Protein 7L01 (pdb70)

Nearest PDB structures (foldseek):
  6i55-assembly1_A  TM=1.000E+00  e=7.322E-77  Plasmodium falciparum
  6e0b-assembly1_A  TM=9.892E-01  e=3.303E-73  Plasmodium falciparum 3D7
  3i65-assembly1_A  TM=9.826E-01  e=7.062E-69  Plasmodium falciparum 3D7
  5tbo-assembly1_A  TM=9.867E-01  e=5.957E-68  Plasmodium falciparum 3D7
  6aj5-assembly1_A  TM=9.515E-01  e=3.854E-37  Eimeria tenella

Sequence (757 aa):
ESYNPEFFLYDIFLKFCLKYIDGEICHDLFLLLGKYNILPYDTSNDSIYACCTNIKHLDFINPFGVAAGFDKNGVCIDSILKLGFSFIEIGTITPRGQTGNAKPRIFRDVESRSIINSCGFNNMGCDKVTENLILFRKRQEEDKLLSKHIVGVSIGKNKDTVNNIVDDLKYCINKKIGRYADYIAINVSSPNTPGLRDNQEAGKLKNIILSVKEEIDNLEKNFLWFNTTKKKPLVFVKLAPDLNQEQKKEIADVLLETNIDGMIISNTTTQINDIKSFENKKGGVSGAKLKDISTKFICEMYNYTNKQIPIIASGGIFSGLDALEKIEAGASVCQLYSCLVFNGMKSAVQIKRELNHLLYQRGYYNLKEAIGRKHHHHAENESYNPEFFLYDIFLKFCLKYIDGEICHDLFLLLGKYNILPYDTSNDSIYACCTNIKHLDFINPFGVAAGFDKNGVCIDSILKLGFSFIEIGTITPRGQTGNAKPRIFRDVESRSIINSCGFNNMGCDKVTENLILFRKRQEEDKLLSKHIVGVSIGKNKDTVNIVDDLKYCINKIGRYADYIAINVSSPNTPGLRDNQEAGKLKNIILSVKEEIDNLEKNNIMNDEFLWFNTTKKKPLVFVKLAPDLNQEQKKEIADVLLETNIDGMIISNTTTQINDIKSFENKKGGVSGAKLKDISTKFICEMYNNYTNKQIPIIASGGIFSGLDALEKIEAGASVCQLYSCLVFNGMKSAVQIKRELNHLLYQRGYYNLKEAIGRKHS

GO terms:
  GO:0005743 mitochondrial inner membrane (C, IDA)
  GO:0004152 dihydroorotate dehydrogenase activity (F, IDA)
  GO:0006207 'de novo' pyrimidine nucleobase biosynthetic process (P, IDA)

Secondary structure (DSSP, 8-state):
-TTSTT-HHHHHHHHHHHHHS-HHHHHHHHHHHHHTT-S----PPPPGGG-EEETTEEESSSEEEPTTSSTTSSSHHHHHTTT-SEEEEEEE-SS-B--SPSS-EEEETTTTEEEE-----BS-HHHHHHHHHHHHHHHHT-GGGTT-EEEEEE---TT-S-HHHHHHHHHHHHGGG-SEEEEE---TTSTTGGGGGSHHHHHHHHHHHHHHHHHHHH-----SSSSSPPEEEEEE-S---HHHHHHHHHHHHHHT-SEEEE---BS-----GGGTT--SEEEEGGGHHHHHHHHHHHHHHTTT-S-EEEESS--SHHHHHHHHHHTEEEEEESHHHHHHGGGHHHHHHHHHHHHHHHHT-SSSGGGTTTT-/--GGG--TTSTT-HHHHHHHHHHHHHS-HHHHHHHHHHHHHTT-S----SPPPGGG-EEETTEEESSSEEEPTTSSTTSSSHHHHHHTT-SEEEEEEE-SS-B--SPSP-EEEETTTTEEEE-----BS-HHHHHHHHHHHHHHHHT-GGGTT-EEEEEE---TT-S-HHHHHHHHHHHHGGG-SEEEEE---TTSTTGGGGGSHHHHHHHHHHHHHHHHHHHHHHTTSSS-S--SSSSSPPEEEEEE-S---HHHHHHHHHHHHHHT-SEEEE---BS-----GGGTT--SEEEEGGGHHHHHHHHHHHHHHTTT-S-EEEESS--SHHHHHHHHHHTEEEEEESHHHHHHGGGHHHHHHHHHHHHHHHHT-SSSGGGTTTT--

Solvent-accessible surface area: 31792 Å² total; per-residue (Å²): 138,73,118,46,4,72,37,126,62,46,57,91,117,36,141,104,25,27,148,142,53,80,15,34,92,22,44,90,86,23,39,92,64,4,120,133,112,107,12,3,104,31,61,71,154,34,41,130,106,6,45,1,50,1,97,62,0,99,2,47,2,2,0,0,0,3,13,11,7,1,38,27,4,63,3,2,18,9,0,0,54,0,6,1,0,1,0,0,0,0,4,0,0,1,16,0,22,81,29,43,71,114,99,14,46,57,54,24,76,171,18,105,0,12,8,31,19,12,8,10,34,10,55,2,0,22,63,0,4,85,23,0,42,99,0,2,113,112,14,111,151,40,184,100,2,53,134,19,2,0,0,0,0,0,0,14,0,125,64,22,137,92,13,22,77,7,0,69,30,0,0,83,89,0,0,87,24,0,0,0,0,0,0,7,0,0,10,37,20,6,97,46,0,49,93,14,6,94,19,44,111,0,71,83,3,0,83,23,0,39,108,29,1,40,50,25,82,142,149,190,58,20,37,1,29,23,80,104,75,2,15,3,0,0,14,0,0,6,40,27,87,90,119,73,19,96,66,1,0,57,11,0,62,119,4,94,1,13,0,0,0,0,1,18,14,0,80,101,30,133,95,9,183,60,13,109,147,74,164,19,0,4,19,2,25,76,5,40,109,50,0,14,136,2,0,22,28,0,24,75,68,0,92,103,120,8,34,0,1,0,14,8,7,6,10,36,0,85,13,0,2,55,0,0,32,0,2,0,9,0,0,3,2,66,6,1,6,27,19,30,8,26,45,2,0,22,42,1,21,122,64,1,54,100,20,10,174,107,123,64,33,158,41,0,85,70,0,46,6,133,121,78,161,114,28,80,154,118,111,68,116,37,6,21,24,60,61,45,29,85,108,36,91,98,25,24,132,145,52,84,13,40,86,23,44,82,85,22,36,86,62,2,111,134,104,109,13,2,91,28,78,72,159,37,39,129,102,5,41,1,54,1,46,61,0,99,2,48,2,1,0,0,0,3,14,12,6,1,38,27,5,52,3,2,14,8,0,1,70,0,8,1,0,0,0,0,0,0,5,0,0,11,140,38,42,122,30,48,90,141,105,11,43,54,56,11,62,151,30,104,0,12,8,31,15,13,8,11,34,9,95,2,0,50,92,0,0,97,18,0,42,100,0,1,118,114,13,99,145,40,165,118,3,49,139,20,2,0,0,0,1,0,0,19,3,132,121,23,150,74,10,9,86,13,0,74,98,0,0,79,79,0,0,36,20,0,0,0,0,0,0,8,0,0,9,36,20,10,110,46,1,46,73,22,2,79,20,58,102,0,60,86,3,0,44,12,0,35,95,30,2,45,69,14,54,104,94,45,84,133,70,154,102,119,9,8,32,0,28,21,94,104,71,3,16,2,0,0,14,0,0,5,36,29,86,82,122,35,18,91,95,0,0,46,15,0,4,31,5,23,0,13,0,0,0,0,1,18,15,0,80,104,29,131,96,10,181,61,14,116,144,73,172,22,0,4,18,2,25,70,5,40,107,51,0,24,137,2,0,16,30,0,24,93,49,0,58,92,41,2,31,0,0,0,13,7,6,6,8,36,0,79,14,0,1,62,0,0,34,0,2,0,10,0,0,3,2,65,7,2,5,25,19,31,9,27,36,1,0,25,38,1,19,91,64,1,55,99,20,10,170,110,123,63,31,158,34,0,84,72,0,44,5,136,145,40,150

InterPro domains:
  IPR001295 Dihydroorotate dehydrogenase, conserved site [PS00911] (243-262)
  IPR001295 Dihydroorotate dehydrogenase, conserved site [PS00912] (502-522)
  IPR005719 Dihydroorotate dehydrogenase, class 2 [cd04738] (173-546)
  IPR005720 Dihydroorotate dehydrogenase, catalytic [PF01180] (208-550)
  IPR013785 Aldolase-type TIM barrel [G3DSA:3.20.20.70] (158-569)
  IPR050074 Dihydroorotate dehydrogenase [PTHR48109] (162-566)

CATH classification: 3.20.20.70

Radius of gyration: 29.72 Å; Cα contacts (8 Å, |Δi|>4): 1639; chains: 2; bounding box: 60×86×81 Å

Organism: Plasmodium falciparum (isolate 3D7) (NCBI:txid36329)

B-factor: mean 22.11, std 12.17, range [4.4, 86.27]

Structure (mmCIF, N/CA/C/O backbone):
data_7L01
#
_entry.id   7L01
#
_cell.length_a   50.059
_cell.length_b   158.027
_cell.length_c   61.050
_cell.angle_alpha   90.000
_cell.angle_beta   104.600
_cell.angle_gamma   90.000
#
_symmetry.space_group_name_H-M   'P 1 21 1'
#
loop_
_entity.id
_entity.type
_entity.pdbx_description
1 polymer 'Dihydroorotate dehydrogenase (quinone), mitochondrial'
2 non-polymer N-[(1R)-1-(5-cyano-1H-pyrazol-3-yl)ethyl]-3-methyl-4-{1-[6-(trifluoromethyl)pyridin-3-yl]cyclopropyl}-1H-pyrrole-2-carboxamide
3 non-polymer 'FLAVIN MONONUCLEOTIDE'
4 non-polymer 'OROTIC ACID'
5 water water
#
loop_
_atom_site.group_PDB
_atom_site.id
_atom_site.type_symbol
_atom_site.label_atom_id
_atom_site.label_alt_id
_atom_site.label_comp_id
_atom_site.label_asym_id
_atom_site.label_entity_id
_atom_site.label_seq_id
_atom_site.pdbx_PDB_ins_code
_atom_site.Cartn_x
_atom_site.Cartn_y
_atom_site.Cartn_z
_atom_site.occupancy
_atom_site.B_iso_or_equiv
_atom_site.auth_seq_id
_atom_site.auth_comp_id
_atom_site.auth_asym_id
_atom_site.auth_atom_id
_atom_site.pdbx_PDB_model_num
ATOM 1 N N . GLU A 1 21 ? -9.38600 66.00764 5.95276 1.000 63.67962 159 GLU A N 1
ATOM 2 C CA . GLU A 1 21 ? -9.39253 65.20767 4.72811 1.000 54.48004 159 GLU A CA 1
ATOM 3 C C . GLU A 1 21 ? -8.32120 64.11370 4.76718 1.000 42.60655 159 GLU A C 1
ATOM 4 O O . GLU A 1 21 ? -7.79384 63.71565 3.72520 1.000 43.61572 159 GLU A O 1
ATOM 15 N N . SER A 1 22 ? -7.99577 63.62698 5.96592 1.000 38.75909 160 SER A N 1
ATOM 16 C CA . SER A 1 22 ? -7.03900 62.53278 6.07824 1.000 38.86728 160 SER A CA 1
ATOM 17 C C . SER A 1 22 ? -7.59963 61.23627 5.50260 1.000 37.93548 160 SER A C 1
ATOM 18 O O . SER A 1 22 ? -6.82248 60.34273 5.14057 1.000 39.58001 160 SER A O 1
ATOM 26 N N . TYR A 1 23 ? -8.93295 61.13737 5.41166 1.000 34.74157 161 TYR A N 1
ATOM 27 C CA . TYR A 1 23 ? -9.63695 60.03117 4.77162 1.000 35.89018 161 TYR A CA 1
ATOM 28 C C . TYR A 1 23 ? -9.22044 59.81838 3.32458 1.000 34.95193 161 TYR A C 1
ATOM 29 O O . TYR A 1 23 ? -9.45275 58.72747 2.77413 1.000 28.65652 161 TYR A O 1
ATOM 47 N N . ASN A 1 24 ? -8.65955 60.84961 2.67644 1.000 30.45260 162 ASN A N 1
ATOM 48 C CA . ASN A 1 24 ? -8.52113 60.81986 1.22354 1.000 31.38912 162 ASN A CA 1
ATOM 49 C C . ASN A 1 24 ? -7.20077 60.17735 0.82458 1.000 29.08231 162 ASN A C 1
ATOM 50 O O . ASN A 1 24 ? -6.14783 60.61346 1.29828 1.000 28.11337 162 ASN A O 1
ATOM 61 N N . PRO A 1 25 ? -7.21120 59.16714 -0.05624 1.000 26.29777 163 PRO A N 1
ATOM 62 C CA . PRO A 1 25 ? -5.95019 58.49504 -0.41621 1.000 24.86672 163 PRO A CA 1
ATOM 63 C C . PRO A 1 25 ? -4.90613 59.40948 -1.02158 1.000 23.63543 163 PRO A C 1
ATOM 64 O O . PRO A 1 25 ? -3.71388 59.08111 -0.95127 1.000 24.94972 163 PRO A O 1
ATOM 75 N N . GLU A 1 26 ? -5.29900 60.54775 -1.60142 1.000 24.96764 164 GLU A N 1
ATOM 76 C CA . GLU A 1 26 ? -4.35705 61.44581 -2.25735 1.000 25.01818 164 GLU A CA 1
ATOM 77 C C . GLU A 1 26 ? -3.92149 62.59812 -1.36235 1.000 28.64760 164 GLU A C 1
ATOM 78 O O . GLU A 1 26 ? -3.16016 63.46626 -1.81589 1.000 26.72200 164 GLU A O 1
ATOM 90 N N . PHE A 1 27 ? -4.38387 62.60675 -0.10871 1.000 26.93493 165 PHE A N 1
ATOM 91 C CA . PHE A 1 27 ? -3.95412 63.57154 0.90820 1.000 30.87273 165 PHE A CA 1
ATOM 92 C C . PHE A 1 27 ? -2.44092 63.70364 0.89372 1.000 29.89222 165 PHE A C 1
ATOM 93 O O . PHE A 1 27 ? -1.72178 62.70171 0.91145 1.000 28.32324 165 PHE A O 1
ATOM 110 N N . PHE A 1 28 ? -1.96160 64.95591 0.87061 1.000 30.18906 166 PHE A N 1
ATOM 111 C CA . PHE A 1 28 ? -0.57203 65.21144 0.49925 1.000 27.27344 166 PHE A CA 1
ATOM 112 C C . PHE A 1 28 ? 0.41162 64.56838 1.46466 1.000 27.33831 166 PHE A C 1
ATOM 113 O O . PHE A 1 28 ? 1.54467 64.25543 1.07371 1.000 28.12109 166 PHE A O 1
ATOM 130 N N . LEU A 1 29 ? 0.00601 64.35925 2.72300 1.000 28.50771 167 LEU A N 1
ATOM 131 C CA . LEU A 1 29 ? 0.93575 63.79549 3.69358 1.000 28.19141 167 LEU A CA 1
ATOM 132 C C . LEU A 1 29 ? 1.31681 62.36022 3.36383 1.000 26.42300 167 LEU A C 1
ATOM 133 O O . LEU A 1 29 ? 2.39374 61.91425 3.77739 1.000 24.18415 167 LEU A O 1
ATOM 149 N N . TYR A 1 30 ? 0.46277 61.60407 2.66217 1.000 25.50116 168 TYR A N 1
ATOM 150 C CA . TYR A 1 30 ? 0.80978 60.19234 2.46794 1.000 22.80274 168 TYR A CA 1
ATOM 151 C C . TYR A 1 30 ? 2.07286 60.06667 1.61965 1.000 21.56934 168 TYR A C 1
ATOM 152 O O . TYR A 1 30 ? 2.96696 59.27218 1.94789 1.000 22.36610 168 TYR A O 1
ATOM 170 N N . ASP A 1 31 ? 2.18701 60.87933 0.55776 1.000 24.58446 169 ASP A N 1
ATOM 171 C CA . ASP A 1 31 ? 3.36650 60.82247 -0.30482 1.000 21.47234 169 ASP A CA 1
ATOM 172 C C . ASP A 1 31 ? 4.61708 61.22540 0.45685 1.000 26.06865 169 ASP A C 1
ATOM 173 O O . ASP A 1 31 ? 5.70397 60.67064 0.23737 1.000 24.80024 169 ASP A O 1
ATOM 182 N N . ILE A 1 32 ? 4.48732 62.20713 1.34271 1.000 25.58947 170 ILE A N 1
ATOM 183 C CA . ILE A 1 32 ? 5.63894 62.64215 2.12523 1.000 28.11506 170 ILE A CA 1
ATOM 184 C C . ILE A 1 32 ? 6.11962 61.51012 3.02648 1.000 23.26369 170 ILE A C 1
ATOM 185 O O . ILE A 1 32 ? 7.30895 61.17746 3.05983 1.000 23.91658 170 ILE A O 1
ATOM 201 N N . PHE A 1 33 ? 5.18924 60.87330 3.74113 1.000 27.64678 171 PHE A N 1
ATOM 202 C CA . PHE A 1 33 ? 5.55259 59.74816 4.59642 1.000 24.33575 171 PHE A CA 1
ATOM 203 C C . PHE A 1 33 ? 6.13820 58.59215 3.78937 1.000 26.90053 171 PHE A C 1
ATOM 204 O O . PHE A 1 33 ? 7.07701 57.91849 4.23417 1.000 24.83746 171 PHE A O 1
ATOM 221 N N . LEU A 1 34 ? 5.58115 58.33002 2.60670 1.000 22.59702 172 LEU A N 1
ATOM 222 C CA . LEU A 1 34 ? 6.05138 57.20908 1.80430 1.000 23.40026 172 LEU A CA 1
ATOM 223 C C . LEU A 1 34 ? 7.45731 57.45853 1.27602 1.000 24.70667 172 LEU A C 1
ATOM 224 O O . LEU A 1 34 ? 8.31722 56.57011 1.32294 1.000 24.68367 172 LEU A O 1
ATOM 240 N N . LYS A 1 35 ? 7.71326 58.66585 0.78049 1.000 23.36328 173 LYS A N 1
ATOM 241 C CA . LYS A 1 35 ? 9.05318 58.98445 0.30499 1.000 28.45779 173 LYS A CA 1
ATOM 242 C C . LYS A 1 35 ? 10.07684 58.78454 1.41714 1.000 22.90872 173 LYS A C 1
ATOM 243 O O . LYS A 1 35 ? 11.17914 58.27285 1.17742 1.000 23.64388 173 LYS A O 1
ATOM 262 N N . PHE A 1 36 ? 9.71897 59.16790 2.64447 1.000 27.19789 174 PHE A N 1
ATOM 263 C CA . PHE A 1 36 ? 10.61135 58.97477 3.77973 1.000 25.45111 174 PHE A CA 1
ATOM 264 C C . PHE A 1 36 ? 10.78694 57.49360 4.09358 1.000 28.79167 174 PHE A C 1
ATOM 265 O O . PHE A 1 36 ? 11.91243 57.01729 4.28248 1.000 26.49749 174 PHE A O 1
ATOM 282 N N . CYS A 1 37 ? 9.68665 56.73289 4.11547 1.000 24.03736 175 CYS A N 1
ATOM 283 C CA . CYS A 1 37 ? 9.79699 55.30175 4.37953 1.000 23.55240 175 CYS A CA 1
ATOM 284 C C . CYS A 1 37 ? 10.67674 54.61982 3.34971 1.000 22.29096 175 CYS A C 1
ATOM 285 O O . CYS A 1 37 ? 11.46625 53.72939 3.68685 1.000 23.91315 175 CYS A O 1
ATOM 293 N N . LEU A 1 38 ? 10.48950 54.96643 2.07077 1.000 22.34047 176 LEU A N 1
ATOM 294 C CA . LEU A 1 38 ? 11.21377 54.28330 1.00581 1.000 25.47562 176 LEU A CA 1
ATOM 295 C C . LEU A 1 38 ? 12.70532 54.55629 1.08515 1.000 27.08269 176 LEU A C 1
ATOM 296 O O . LEU A 1 38 ? 13.50739 53.71406 0.66659 1.000 27.11170 176 LEU A O 1
ATOM 312 N N . LYS A 1 39 ? 13.08496 55.71374 1.64195 1.000 30.17930 177 LYS A N 1
ATOM 313 C CA . LYS A 1 39 ? 14.48982 56.08527 1.81138 1.000 33.49986 177 LYS A CA 1
ATOM 314 C C . LYS A 1 39 ? 15.12813 55.49975 3.06906 1.000 29.68816 177 LYS A C 1
ATOM 315 O O . LYS A 1 39 ? 16.30681 55.12959 3.03829 1.000 30.64828 177 LYS A O 1
ATOM 334 N N . TYR A 1 40 ? 14.38628 55.39925 4.17952 1.000 27.04279 178 TYR A N 1
ATOM 335 C CA . TYR A 1 40 ? 14.99036 55.17587 5.49047 1.000 29.38406 178 TYR A CA 1
ATOM 336 C C . TYR A 1 40 ? 14.48903 53.97260 6.27526 1.000 26.74577 178 TYR A C 1
ATOM 337 O O . TYR A 1 40 ? 15.12048 53.61805 7.27605 1.000 26.71911 178 TYR A O 1
ATOM 355 N N . ILE A 1 41 ? 13.38923 53.33442 5.88487 1.000 23.77420 179 ILE A N 1
ATOM 356 C CA . ILE A 1 41 ? 12.76626 52.32367 6.72971 1.000 24.71142 179 ILE A CA 1
ATOM 357 C C . ILE A 1 41 ? 12.80505 50.98617 6.00874 1.000 24.18046 179 ILE A C 1
ATOM 358 O O . ILE A 1 41 ? 12.50693 50.91126 4.81464 1.000 25.08558 179 ILE A O 1
ATOM 374 N N . ASP A 1 42 ? 13.19927 49.94220 6.72829 1.000 26.69197 180 ASP A N 1
ATOM 375 C CA . ASP A 1 42 ? 13.21739 48.59629 6.17167 1.000 27.20393 180 ASP A CA 1
ATOM 376 C C . ASP A 1 42 ? 11.89124 48.25915 5.49112 1.000 22.94896 180 ASP A C 1
ATOM 377 O O . ASP A 1 42 ? 10.82032 48.60931 5.98839 1.000 21.55850 180 ASP A O 1
ATOM 386 N N . GLY A 1 43 ? 11.97223 47.54165 4.36626 1.000 21.38347 181 GLY A N 1
ATOM 387 C CA . GLY A 1 43 ? 10.76887 47.18919 3.61039 1.000 20.31629 181 GLY A CA 1
ATOM 388 C C . GLY A 1 43 ? 9.75218 46.37479 4.40021 1.000 20.44376 181 GLY A C 1
ATOM 389 O O . GLY A 1 43 ? 8.54229 46.63780 4.34187 1.000 17.85299 181 GLY A O 1
ATOM 393 N N . GLU A 1 44 ? 10.21589 45.38872 5.16334 1.000 19.66790 182 GLU A N 1
ATOM 394 C CA . GLU A 1 44 ? 9.26130 44.58813 5.92199 1.000 19.88765 182 GLU A CA 1
ATOM 395 C C . GLU A 1 44 ? 8.64024 45.40573 7.05282 1.000 17.99112 182 GLU A C 1
ATOM 396 O O . GLU A 1 44 ? 7.45641 45.22398 7.36383 1.000 17.53645 182 GLU A O 1
ATOM 408 N N . ILE A 1 45 ? 9.39066 46.32472 7.66194 1.000 19.51975 183 ILE A N 1
ATOM 409 C CA . ILE A 1 45 ? 8.78317 47.21872 8.64435 1.000 17.90437 183 ILE A CA 1
ATOM 410 C C . ILE A 1 45 ? 7.73380 48.10841 7.97834 1.000 20.91606 183 ILE A C 1
ATOM 411 O O . ILE A 1 45 ? 6.63095 48.31565 8.51523 1.000 18.89658 183 ILE A O 1
ATOM 427 N N . CYS A 1 46 ? 8.05336 48.64901 6.79864 1.000 16.86973 184 CYS A N 1
ATOM 428 C CA . CYS A 1 46 ? 7.05677 49.42243 6.06242 1.000 16.83737 184 CYS A CA 1
ATOM 429 C C . CYS A 1 46 ? 5.78349 48.61018 5.85718 1.000 16.52840 184 CYS A C 1
ATOM 430 O O . CYS A 1 46 ? 4.66984 49.10860 6.06956 1.000 16.99101 184 CYS A O 1
ATOM 438 N N . HIS A 1 47 ? 5.93271 47.34287 5.49015 1.000 16.34237 185 HIS A N 1
ATOM 439 C CA . HIS A 1 47 ? 4.77143 46.51593 5.18758 1.000 16.13842 185 HIS A CA 1
ATOM 440 C C . HIS A 1 47 ? 3.98918 46.21145 6.45737 1.000 16.08777 185 HIS A C 1
ATOM 441 O O . HIS A 1 47 ? 2.75800 46.25567 6.45570 1.000 16.06883 185 HIS A O 1
ATOM 455 N N . ASP A 1 48 ? 4.69190 45.94134 7.55904 1.000 19.25837 186 ASP A N 1
ATOM 456 C CA . ASP A 1 48 ? 4.02778 45.74562 8.84421 1.000 20.26116 186 ASP A CA 1
ATOM 457 C C . ASP A 1 48 ? 3.24572 46.98023 9.26925 1.000 16.41749 186 ASP A C 1
ATOM 458 O O . ASP A 1 48 ? 2.15229 46.86171 9.83210 1.000 20.42511 186 ASP A O 1
ATOM 467 N N . LEU A 1 49 ? 3.80616 48.17306 9.04568 1.000 16.63178 187 LEU A N 1
ATOM 468 C CA . LEU A 1 49 ? 3.10722 49.40187 9.41145 1.000 16.85099 187 LEU A CA 1
ATOM 469 C C . LEU A 1 49 ? 1.83807 49.55005 8.59736 1.000 16.79036 187 LEU A C 1
ATOM 470 O O . LEU A 1 49 ? 0.77150 49.88187 9.13455 1.000 17.99032 187 LEU A O 1
ATOM 486 N N . PHE A 1 50 ? 1.93473 49.28255 7.29862 1.000 16.59258 188 PHE A N 1
ATOM 487 C CA . PHE A 1 50 ? 0.75666 49.30302 6.43799 1.000 17.85057 188 PHE A CA 1
ATOM 488 C C . PHE A 1 50 ? -0.30883 48.35544 6.96212 1.000 17.41750 188 PHE A C 1
ATOM 489 O O . PHE A 1 50 ? -1.48366 48.72680 7.08651 1.000 17.79159 188 PHE A O 1
ATOM 506 N N . LEU A 1 51 ? 0.07853 47.11378 7.26281 1.000 16.34408 189 LEU A N 1
ATOM 507 C CA . LEU A 1 51 ? -0.91303 46.15314 7.72408 1.000 18.55535 189 LEU A CA 1
ATOM 508 C C . LEU A 1 51 ? -1.49617 46.56652 9.06090 1.000 16.67443 189 LEU A C 1
ATOM 509 O O . LEU A 1 51 ? -2.66778 46.26293 9.34276 1.000 18.28499 189 LEU A O 1
ATOM 525 N N . LEU A 1 52 ? -0.68225 47.20395 9.90557 1.000 20.75884 190 LEU A N 1
ATOM 526 C CA . LEU A 1 52 ? -1.16036 47.66656 11.20183 1.000 20.84968 190 LEU A CA 1
ATOM 527 C C . LEU A 1 52 ? -2.19994 48.76536 11.03104 1.000 19.41190 190 LEU A C 1
ATOM 528 O O . LEU A 1 52 ? -3.25050 48.73780 11.67903 1.000 20.59817 190 LEU A O 1
ATOM 544 N N . LEU A 1 53 ? -1.93880 49.72936 10.14574 1.000 18.61488 191 LEU A N 1
ATOM 545 C CA . LEU A 1 53 ? -2.95315 50.73378 9.83591 1.000 22.57897 191 LEU A CA 1
ATOM 546 C C . LEU A 1 53 ? -4.23750 50.08926 9.32571 1.000 21.85934 191 LEU A C 1
ATOM 547 O O . LEU A 1 53 ? -5.34121 50.47545 9.73284 1.000 24.33583 191 LEU A O 1
ATOM 563 N N . GLY A 1 54 ? -4.12155 49.08803 8.45012 1.000 18.30104 192 GLY A N 1
ATOM 564 C CA . GLY A 1 54 ? -5.31292 48.43625 7.94429 1.000 21.64530 192 GLY A CA 1
ATOM 565 C C . GLY A 1 54 ? -6.04597 47.66143 9.01637 1.000 23.46412 192 GLY A C 1
ATOM 566 O O . GLY A 1 54 ? -7.27881 47.65230 9.05402 1.000 25.22220 192 GLY A O 1
ATOM 570 N N . LYS A 1 55 ? -5.29134 47.01087 9.90479 1.000 22.40826 193 LYS A N 1
ATOM 571 C CA . LYS A 1 55 ? -5.85755 46.28129 11.03134 1.000 26.75759 193 LYS A CA 1
ATOM 572 C C . LYS A 1 55 ? -6.80506 47.15117 11.83978 1.000 23.87858 193 LYS A C 1
ATOM 573 O O . LYS A 1 55 ? -7.89228 46.70836 12.22767 1.000 27.79415 193 LYS A O 1
ATOM 592 N N . TYR A 1 56 ? -6.38870 48.38068 12.13765 1.000 23.76340 194 TYR A N 1
ATOM 593 C CA . TYR A 1 56 ? -7.16773 49.30833 12.94692 1.000 28.67639 194 TYR A CA 1
ATOM 594 C C . TYR A 1 56 ? -8.04952 50.21990 12.10357 1.000 29.13748 194 TYR A C 1
ATOM 595 O O . TYR A 1 56 ? -8.53687 51.23118 12.61121 1.000 30.03923 194 TYR A O 1
ATOM 613 N N . ASN A 1 57 ? -8.25890 49.88144 10.83023 1.000 26.85040 195 ASN A N 1
ATOM 614 C CA . ASN A 1 57 ? -9.20433 50.58602 9.96161 1.000 28.47465 195 ASN A CA 1
ATOM 615 C C . ASN A 1 57 ? -8.91046 52.07498 9.88657 1.000 32.91626 195 ASN A C 1
ATOM 616 O O . ASN A 1 57 ? -9.82766 52.89882 9.83393 1.000 35.78891 195 ASN A O 1
ATOM 627 N N . ILE A 1 58 ? -7.62910 52.42899 9.86414 1.000 27.54550 196 ILE A N 1
ATOM 628 C CA . ILE A 1 58 ? -7.23976 53.82707 9.77424 1.000 27.82231 196 ILE A CA 1
ATOM 629 C C . ILE A 1 58 ? -6.47105 54.12749 8.48372 1.000 26.09862 196 ILE A C 1
ATOM 630 O O . ILE A 1 58 ? -5.78275 55.13334 8.39825 1.000 25.59958 196 ILE A O 1
ATOM 646 N N . LEU A 1 59 ? -6.59799 53.28529 7.47721 1.000 24.97660 197 LEU A N 1
ATOM 647 C CA . LEU A 1 59 ? -6.13329 53.68445 6.15729 1.000 20.53282 197 LEU A CA 1
ATOM 648 C C . LEU A 1 59 ? -7.13786 54.63624 5.50794 1.000 22.55706 197 LEU A C 1
ATOM 649 O O . LEU A 1 59 ? -8.32799 54.60062 5.82075 1.000 21.34527 197 LEU A O 1
ATOM 665 N N . PRO A 1 60 ? -6.68022 55.49839 4.60887 1.000 23.06286 198 PRO A N 1
ATOM 666 C CA . PRO A 1 60 ? -7.61473 56.30473 3.81948 1.000 21.52576 198 PRO A CA 1
ATOM 667 C C . PRO A 1 60 ? -8.44534 55.40816 2.91886 1.000 24.96157 198 PRO A C 1
ATOM 668 O O . PRO A 1 60 ? -8.14660 54.23417 2.71341 1.000 20.11196 198 PRO A O 1
ATOM 679 N N . TYR A 1 61 ? -9.52306 55.96586 2.38264 1.000 23.42100 199 TYR A N 1
ATOM 680 C CA . TYR A 1 61 ? -10.40117 55.14863 1.56518 1.000 25.40652 199 TYR A CA 1
ATOM 681 C C . TYR A 1 61 ? -11.02265 55.98323 0.46236 1.000 27.12835 199 TYR A C 1
AT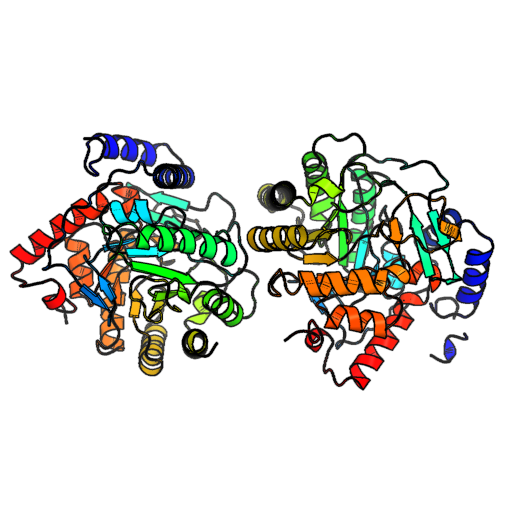OM 682 O O . TYR A 1 61 ? -11.16741 57.20643 0.58218 1.000 25.86314 199 TYR A O 1
ATOM 700 N N . ASP A 1 62 ? -11.38253 55.29941 -0.61530 1.000 22.90715 200 ASP A N 1
ATOM 701 C CA . ASP A 1 62 ? -12.19857 55.86290 -1.69006 1.000 23.23620 200 ASP A CA 1
ATOM 702 C C . ASP A 1 62 ? -13.34992 54.90392 -1.94729 1.000 32.41397 200 ASP A C 1
ATOM 703 O O . ASP A 1 62 ? -13.16040 53.87384 -2.60071 1.000 35.02476 200 ASP A O 1
ATOM 712 N N . THR A 1 63 ? -14.53396 55.21266 -1.41977 1.000 33.52432 201 THR A N 1
ATOM 713 C CA . THR A 1 63 ? -15.72260 54.40650 -1.68700 1.000 47.23506 201 THR A CA 1
ATOM 714 C C . THR A 1 63 ? -16.62582 55.07170 -2.72890 1.000 48.24099 201 THR A C 1
ATOM 715 O O . THR A 1 63 ? -17.83800 54.82394 -2.75698 1.000 52.30028 201 THR A O 1
ATOM 726 N N . SER A 1 64 ? -16.03841 55.91354 -3.58760 1.000 44.17798 202 SER A N 1
ATOM 727 C CA . SER A 1 64 ? -16.74855 56.50564 -4.71341 1.000 46.35300 202 SER A CA 1
ATOM 728 C C . SER A 1 64 ? -17.16960 55.43789 -5.71167 1.000 45.22684 202 SER A C 1
ATOM 729 O O . SER A 1 64 ? -16.52315 54.39762 -5.85001 1.000 40.60034 202 SER A O 1
ATOM 737 N N . ASN A 1 65 ? -18.25165 55.72025 -6.43577 1.000 45.80708 203 ASN A N 1
ATOM 738 C CA . ASN A 1 65 ? -18.61911 54.89453 -7.57693 1.000 44.53643 203 ASN A CA 1
ATOM 739 C C . ASN A 1 65 ? -17.49549 54.89580 -8.60953 1.000 35.57526 203 ASN A C 1
ATOM 740 O O . ASN A 1 65 ? -16.89311 55.93131 -8.90120 1.000 45.06119 203 ASN A O 1
ATOM 751 N N . ASP A 1 66 ? -17.22337 53.72572 -9.16402 1.000 30.14311 204 ASP A N 1
ATOM 752 C CA . ASP A 1 66 ? -16.30196 53.56379 -10.27501 1.000 24.06633 204 ASP A CA 1
ATOM 753 C C . ASP A 1 66 ? -17.06551 53.67992 -11.58916 1.000 22.17294 204 ASP A C 1
ATOM 754 O O . ASP A 1 66 ? -18.27443 53.47051 -11.64527 1.000 28.31498 204 ASP A O 1
ATOM 763 N N . SER A 1 67 ? -16.33568 53.99783 -12.65214 1.000 21.79836 205 SER A N 1
ATOM 764 C CA . SER A 1 67 ? -16.95279 54.07061 -13.96974 1.000 22.22730 205 SER A CA 1
ATOM 765 C C . SER A 1 67 ? -17.53604 52.72926 -14.36776 1.000 24.02216 205 SER A C 1
ATOM 766 O O . SER A 1 67 ? -16.82176 51.72724 -14.41628 1.000 19.90301 205 SER A O 1
ATOM 774 N N . ILE A 1 68 ? -18.81888 52.72897 -14.74173 1.000 24.00871 206 ILE A N 1
ATOM 775 C CA . ILE A 1 68 ? -19.41212 51.51793 -15.27881 1.000 25.34707 206 ILE A CA 1
ATOM 776 C C . ILE A 1 68 ? -18.77853 51.09578 -16.59454 1.000 23.38287 206 ILE A C 1
ATOM 777 O O . ILE A 1 68 ? -18.95204 49.94744 -17.00060 1.000 27.67072 206 ILE A O 1
ATOM 793 N N . TYR A 1 69 ? -18.02564 51.96593 -17.26357 1.000 22.03043 207 TYR A N 1
ATOM 794 C CA . TYR A 1 69 ? -17.43095 51.61380 -18.54506 1.000 21.86661 207 TYR A CA 1
ATOM 795 C C . TYR A 1 69 ? -16.04384 51.00948 -18.41044 1.000 20.06627 207 TYR A C 1
ATOM 796 O O . TYR A 1 69 ? -15.42815 50.66977 -19.42440 1.000 21.38048 207 TYR A O 1
ATOM 814 N N . ALA A 1 70 ? -15.54765 50.85471 -17.18302 1.000 17.39834 208 ALA A N 1
ATOM 815 C CA . ALA A 1 70 ? -14.26252 50.21594 -16.91636 1.000 19.96439 208 ALA A CA 1
ATOM 816 C C . ALA A 1 70 ? -14.43943 48.93910 -16.11494 1.000 20.23284 208 ALA A C 1
ATOM 817 O O . ALA A 1 70 ? -13.44431 48.37308 -15.63217 1.000 18.84954 208 ALA A O 1
ATOM 824 N N . CYS A 1 71 ? -15.68352 48.51522 -15.90991 1.000 18.25313 209 CYS A N 1
ATOM 825 C CA A CYS A 1 71 ? -15.90536 47.21740 -15.29975 0.653 20.16707 209 CYS A CA 1
ATOM 826 C CA B CYS A 1 71 ? -15.98326 47.20749 -15.33726 0.347 20.10854 209 CYS A CA 1
ATOM 827 C C . CYS A 1 71 ? -15.43153 46.10679 -16.23626 1.000 17.06449 209 CYS A C 1
ATOM 828 O O . CYS A 1 71 ? -15.28429 46.28209 -17.44840 1.000 18.87783 209 CYS A O 1
ATOM 843 N N . THR A 1 72 ? -15.15889 44.94172 -15.65219 1.000 15.42887 210 THR A N 1
ATOM 844 C CA . THR A 1 72 ? -14.72292 43.80529 -16.44355 1.000 15.43020 210 THR A CA 1
ATOM 845 C C . THR A 1 72 ? -15.20753 42.52409 -15.76958 1.000 15.36072 210 THR A C 1
ATOM 846 O O . THR A 1 72 ? -15.79166 42.54564 -14.68116 1.000 14.40404 210 THR A O 1
ATOM 857 N N . ASN A 1 73 ? -15.03989 41.41213 -16.46832 1.000 15.42210 211 ASN A N 1
ATOM 858 C CA . ASN A 1 73 ? -15.50943 40.14317 -15.92973 1.000 14.38076 211 ASN A CA 1
ATOM 859 C C . ASN A 1 73 ? -14.61786 39.01442 -16.40301 1.000 14.09954 211 ASN A C 1
ATOM 860 O O . ASN A 1 73 ? -14.03081 39.06413 -17.48803 1.000 16.18341 211 ASN A O 1
ATOM 871 N N . ILE A 1 74 ? -14.52861 37.98648 -15.56625 1.000 11.38509 212 ILE A N 1
ATOM 872 C CA . ILE A 1 74 ? -14.02460 36.67698 -15.95769 1.000 12.26476 212 ILE A CA 1
ATOM 873 C C . ILE A 1 74 ? -15.13206 35.69883 -15.61096 1.000 11.92715 212 ILE A C 1
ATOM 874 O O . ILE A 1 74 ? -15.47872 35.55874 -14.43506 1.000 11.97105 212 ILE A O 1
ATOM 890 N N . LYS A 1 75 ? -15.73265 35.06671 -16.62879 1.000 14.73707 213 LYS A N 1
ATOM 891 C CA . LYS A 1 75 ? -16.91935 34.23443 -16.42885 1.000 19.84184 213 LYS A CA 1
ATOM 892 C C . LYS A 1 75 ? -17.93308 35.07367 -15.64615 1.000 16.72624 213 LYS A C 1
ATOM 893 O O . LYS A 1 75 ? -18.18500 36.23983 -15.99221 1.000 15.13607 213 LYS A O 1
ATOM 912 N N . HIS A 1 76 ? -18.45549 34.57076 -14.53801 1.000 18.45435 214 HIS A N 1
ATOM 913 C CA . HIS A 1 76 ? -19.48650 35.23533 -13.75606 1.000 21.01063 214 HIS A CA 1
ATOM 914 C C . HIS A 1 76 ? -18.90716 36.17224 -12.71574 1.000 19.73352 214 HIS A C 1
ATOM 915 O O . HIS A 1 76 ? -19.65988 36.82839 -11.99426 1.000 19.70214 214 HIS A O 1
ATOM 929 N N . LEU A 1 77 ? -17.58295 36.22954 -12.59251 1.000 15.12875 215 LEU A N 1
ATOM 930 C CA . LEU A 1 77 ? -16.94543 37.17540 -11.69632 1.000 12.64468 215 LEU A CA 1
ATOM 931 C C . LEU A 1 77 ? -16.99399 38.55349 -12.32345 1.000 18.33222 215 LEU A C 1
ATOM 932 O O . LEU A 1 77 ? -16.30444 38.81108 -13.31587 1.000 15.31861 215 LEU A O 1
ATOM 948 N N . ASP A 1 78 ? -17.74786 39.44323 -11.70165 1.000 14.53823 216 ASP A N 1
ATOM 949 C CA . ASP A 1 78 ? -17.98251 40.79720 -12.18280 1.000 14.74901 216 ASP A CA 1
ATOM 950 C C . ASP A 1 78 ? -17.16634 41.76318 -11.34081 1.000 17.28315 216 ASP A C 1
ATOM 951 O O . ASP A 1 78 ? -17.54883 42.08988 -10.21514 1.000 21.71920 216 ASP A O 1
ATOM 960 N N . PHE A 1 79 ? -16.06165 42.25072 -11.90029 1.000 14.22597 217 PHE A N 1
ATOM 961 C CA . PHE A 1 79 ? -15.17840 43.17632 -11.19710 1.000 13.03177 217 PHE A CA 1
ATOM 962 C C . PHE A 1 79 ? -15.67097 44.60865 -11.38932 1.000 15.56499 217 PHE A C 1
ATOM 963 O O . PHE A 1 79 ? -15.86935 45.05902 -12.52587 1.000 15.15218 217 PHE A O 1
ATOM 980 N N . ILE A 1 80 ? -15.81641 45.34294 -10.28289 1.000 13.97828 218 ILE A N 1
ATOM 981 C CA . ILE A 1 80 ? -16.34352 46.70619 -10.37289 1.000 17.55141 218 ILE A CA 1
ATOM 982 C C . ILE A 1 80 ? -15.37131 47.63075 -11.08419 1.000 16.78417 218 ILE A C 1
ATOM 983 O O . ILE A 1 80 ? -15.78647 48.64768 -11.66228 1.000 18.12149 218 ILE A O 1
ATOM 999 N N . ASN A 1 81 ? -14.08719 47.30039 -11.06642 1.000 12.39324 219 ASN A N 1
ATOM 1000 C CA . ASN A 1 81 ? -13.07321 48.00885 -11.82417 1.000 16.13493 219 ASN A CA 1
ATOM 1001 C C . ASN A 1 81 ? -11.94617 47.02692 -12.08901 1.000 11.56749 219 ASN A C 1
ATOM 1002 O O . ASN A 1 81 ? -11.96368 45.88956 -11.58533 1.000 11.79156 219 ASN A O 1
ATOM 1013 N N . PRO A 1 82 ? -11.00280 47.38791 -12.92799 1.000 11.80034 220 PRO A N 1
ATOM 1014 C CA . PRO A 1 82 ? -10.04935 46.39238 -13.41818 1.000 12.08884 220 PRO A CA 1
ATOM 1015 C C . PRO A 1 82 ? -8.77342 46.24153 -12.60648 1.000 11.91549 220 PRO A C 1
ATOM 1016 O O . PRO A 1 82 ? -7.79443 45.70271 -13.14520 1.000 14.66524 220 PRO A O 1
ATOM 1027 N N . PHE A 1 83 ? -8.73866 46.72276 -11.35958 1.000 13.57906 221 PHE A N 1
ATOM 1028 C CA . PHE A 1 83 ? -7.51862 46.68445 -10.55568 1.000 12.31396 221 PHE A CA 1
ATOM 1029 C C . PHE A 1 83 ? -7.72253 45.94963 -9.23897 1.000 12.81000 221 PHE A C 1
ATOM 1030 O O . PHE A 1 83 ? -8.50111 46.38597 -8.37953 1.000 12.18312 221 PHE A O 1
ATOM 1047 N N . GLY A 1 84 ? -6.97013 44.86597 -9.05184 1.000 10.63975 222 GLY A N 1
ATOM 1048 C CA . GLY A 1 84 ? -6.85214 44.23876 -7.75996 1.000 10.12783 222 GLY A CA 1
ATOM 1049 C C . GLY A 1 84 ? -5.43782 44.30822 -7.20889 1.000 9.97855 222 GLY A C 1
ATOM 1050 O O . GLY A 1 84 ? -4.49629 44.76581 -7.86727 1.000 11.08935 222 GLY A O 1
ATOM 1054 N N . VAL A 1 85 ? -5.30324 43.78837 -5.99498 1.000 9.41183 223 VAL A N 1
ATOM 1055 C CA . VAL A 1 85 ? -4.01356 43.58074 -5.37189 1.000 8.00158 223 VAL A CA 1
ATOM 1056 C C . VAL A 1 85 ? -3.61676 42.11372 -5.52611 1.000 8.32636 223 VAL A C 1
ATOM 1057 O O . VAL A 1 85 ? -4.38957 41.19185 -5.19282 1.000 9.79334 223 VAL A O 1
ATOM 1070 N N . ALA A 1 86 ? -2.41206 41.89800 -6.05794 1.000 8.45559 224 ALA A N 1
ATOM 1071 C CA . ALA A 1 86 ? -1.84685 40.57794 -6.29680 1.000 7.99954 224 ALA A CA 1
ATOM 1072 C C . ALA A 1 86 ? -1.58455 39.80782 -4.99393 1.000 7.16303 224 ALA A C 1
ATOM 1073 O O . ALA A 1 86 ? -1.49971 40.36907 -3.90539 1.000 6.44255 224 ALA A O 1
ATOM 1080 N N . ALA A 1 87 ? -1.35779 38.50225 -5.13675 1.000 7.10041 225 ALA A N 1
ATOM 1081 C CA . ALA A 1 87 ? -1.01279 37.66729 -4.00800 1.000 7.56889 225 ALA A CA 1
ATOM 1082 C C . ALA A 1 87 ? 0.30002 38.11250 -3.37361 1.000 8.47048 225 ALA A C 1
ATOM 1083 O O . ALA A 1 87 ? 1.17287 38.72423 -4.01363 1.000 8.61456 225 ALA A O 1
ATOM 1090 N N . GLY A 1 88 ? 0.44493 37.75968 -2.10915 1.000 7.46058 226 GLY A N 1
ATOM 1091 C CA . GLY A 1 88 ? 1.65183 38.02827 -1.37496 1.000 8.00628 226 GLY A CA 1
ATOM 1092 C C . GLY A 1 88 ? 1.71028 39.38123 -0.71966 1.000 9.17287 226 GLY A C 1
ATOM 1093 O O . GLY A 1 88 ? 2.75733 39.72486 -0.13834 1.000 10.12871 226 GLY A O 1
ATOM 1097 N N . PHE A 1 89 ? 0.62563 40.15100 -0.78935 1.000 9.17281 227 PHE A N 1
ATOM 1098 C CA . PHE A 1 89 ? 0.55256 41.47143 -0.17011 1.000 9.89938 227 PHE A CA 1
ATOM 1099 C C . PHE A 1 89 ? -0.12193 41.38758 1.19722 1.000 9.85550 227 PHE A C 1
ATOM 1100 O O . PHE A 1 89 ? 0.49340 41.72211 2.21936 1.000 10.85931 227 PHE A O 1
ATOM 1117 N N . ASP A 1 90 ? -1.35766 40.90368 1.22758 1.000 9.51565 228 ASP A N 1
ATOM 1118 C CA . ASP A 1 90 ? -2.02769 40.42511 2.43898 1.000 10.16285 228 ASP A CA 1
ATOM 1119 C C . ASP A 1 90 ? -2.03234 38.89470 2.39923 1.000 8.72594 228 ASP A C 1
ATOM 1120 O O . ASP A 1 90 ? -3.00593 38.23683 2.00269 1.000 9.53730 228 ASP A O 1
ATOM 1129 N N . LYS A 1 91 ? -0.92209 38.32271 2.84780 1.000 8.11809 229 LYS A N 1
ATOM 1130 C CA . LYS A 1 91 ? -0.75119 36.87559 2.80408 1.000 9.15054 229 LYS A CA 1
ATOM 1131 C C . LYS A 1 91 ? -1.74711 36.17098 3.70379 1.000 10.74230 229 LYS A C 1
ATOM 1132 O O . LYS A 1 91 ? -2.17600 35.05111 3.39586 1.000 11.63998 229 LYS A O 1
ATOM 1151 N N . ASN A 1 92 ? -2.12455 36.80278 4.80927 1.000 8.30439 230 ASN A N 1
ATOM 1152 C CA . ASN A 1 92 ? -2.92701 36.14852 5.84178 1.000 9.67817 230 ASN A CA 1
ATOM 1153 C C . ASN A 1 92 ? -4.37699 36.62037 5.87784 1.000 11.30877 230 ASN A C 1
ATOM 1154 O O . ASN A 1 92 ? -5.15139 36.17249 6.73069 1.000 9.03943 230 ASN A O 1
ATOM 1165 N N . GLY A 1 93 ? -4.78368 37.46636 4.93787 1.000 8.92775 231 GLY A N 1
ATOM 1166 C CA . GLY A 1 93 ? -6.14228 37.97715 4.93590 1.000 9.74308 231 GLY A CA 1
ATOM 1167 C C . GLY A 1 93 ? -6.51420 38.73352 6.18867 1.000 12.14293 231 GLY A C 1
ATOM 1168 O O . GLY A 1 93 ? -7.63060 38.57426 6.70060 1.000 12.13887 231 GLY A O 1
ATOM 1172 N N . VAL A 1 94 ? -5.60419 39.57001 6.68712 1.000 14.08438 232 VAL A N 1
ATOM 1173 C CA . VAL A 1 94 ? -5.84568 40.32858 7.90195 1.000 11.74500 232 VAL A CA 1
ATOM 1174 C C . VAL A 1 94 ? -6.13935 41.77853 7.61089 1.000 16.37947 232 VAL A C 1
ATOM 1175 O O . VAL A 1 94 ? -6.34699 42.56054 8.54132 1.000 17.12308 232 VAL A O 1
ATOM 1188 N N . CYS A 1 95 ? -6.15940 42.16082 6.33547 1.000 15.15121 233 CYS A N 1
ATOM 1189 C CA . CYS A 1 95 ? -6.20078 43.54876 5.90997 1.000 17.70777 233 CYS A CA 1
ATOM 1190 C C . CYS A 1 95 ? -7.14445 43.69790 4.70868 1.000 15.07629 233 CYS A C 1
ATOM 1191 O O . CYS A 1 95 ? -6.99287 44.64246 3.92923 1.000 14.59697 233 CYS A O 1
ATOM 1199 N N . ILE A 1 96 ? -8.11035 42.78509 4.54756 1.000 13.36080 234 ILE A N 1
ATOM 1200 C CA . ILE A 1 96 ? -8.88399 42.70734 3.30451 1.000 9.41502 234 ILE A CA 1
ATOM 1201 C C . ILE A 1 96 ? -9.72633 43.95882 3.11557 1.000 14.51882 234 ILE A C 1
ATOM 1202 O O . ILE A 1 96 ? -9.62397 44.64866 2.08796 1.000 12.99414 234 ILE A O 1
ATOM 1218 N N . ASP A 1 97 ? -10.58747 44.26168 4.09878 1.000 12.80006 235 ASP A N 1
ATOM 1219 C CA . ASP A 1 97 ? -11.48095 45.41123 3.98865 1.000 17.69197 235 ASP A CA 1
ATOM 1220 C C . ASP A 1 97 ? -10.71458 46.67081 3.63284 1.000 14.34092 235 ASP A C 1
ATOM 1221 O O . ASP A 1 97 ? -11.10316 47.40257 2.72413 1.000 15.61429 235 ASP A O 1
ATOM 1230 N N . SER A 1 98 ? -9.62997 46.95744 4.37925 1.000 15.75314 236 SER A N 1
ATOM 1231 C CA . SER A 1 98 ? -8.93871 48.23698 4.25058 1.000 16.55238 236 SER A CA 1
ATOM 1232 C C . SER A 1 98 ? -8.21485 48.37119 2.91282 1.000 16.91846 236 SER A C 1
ATOM 1233 O O . SER A 1 98 ? -8.20534 49.45623 2.33219 1.000 17.88887 236 SER A O 1
ATOM 1241 N N . ILE A 1 99 ? -7.59428 47.29424 2.41150 1.000 14.35217 237 ILE A N 1
ATOM 1242 C CA . ILE A 1 99 ? -6.96252 47.34384 1.09329 1.000 15.41411 237 ILE A CA 1
ATOM 1243 C C . ILE A 1 99 ? -8.01303 47.55906 0.00584 1.000 16.16724 237 ILE A C 1
ATOM 1244 O O . ILE A 1 99 ? -7.85022 48.41284 -0.87423 1.000 14.77578 237 ILE A O 1
ATOM 1260 N N . LEU A 1 100 ? -9.10699 46.78624 0.04701 1.000 13.86101 238 LEU A N 1
ATOM 1261 C CA . LEU A 1 100 ? -10.17908 46.98256 -0.92594 1.000 10.67282 238 LEU A CA 1
ATOM 1262 C C . LEU A 1 100 ? -10.65160 48.42259 -0.94226 1.000 16.24026 238 LEU A C 1
ATOM 1263 O O . LEU A 1 100 ? -10.86419 49.00883 -2.00894 1.000 15.65355 238 LEU A O 1
ATOM 1279 N N . LYS A 1 101 ? -10.84007 49.01108 0.23421 1.000 14.87562 239 LYS A N 1
ATOM 1280 C CA . LYS A 1 101 ? -11.43936 50.33848 0.29174 1.000 17.95654 239 LYS A CA 1
ATOM 1281 C C . LYS A 1 101 ? -10.47404 51.43471 -0.12684 1.000 15.88821 239 LYS A C 1
ATOM 1282 O O . LYS A 1 101 ? -10.90304 52.57952 -0.25693 1.000 16.82820 239 LYS A O 1
ATOM 1301 N N . LEU A 1 102 ? -9.20061 51.11632 -0.39138 1.000 16.26786 240 LEU A N 1
ATOM 1302 C CA . LEU A 1 102 ? -8.35588 52.04650 -1.13991 1.000 16.45788 240 LEU A CA 1
ATOM 1303 C C . LEU A 1 102 ? -8.85612 52.26806 -2.56191 1.000 16.82930 240 LEU A C 1
ATOM 1304 O O . LEU A 1 102 ? -8.47881 53.26561 -3.18444 1.000 17.18581 240 LEU A O 1
ATOM 1320 N N . GLY A 1 103 ? -9.66392 51.35039 -3.09812 1.000 16.32635 241 GLY A N 1
ATOM 1321 C CA . GLY A 1 103 ? -10.27157 51.55102 -4.40246 1.000 17.93271 241 GLY A CA 1
ATOM 1322 C C . GLY A 1 103 ? -10.09956 50.38287 -5.34786 1.000 15.76852 241 GLY A C 1
ATOM 1323 O O . GLY A 1 103 ? -10.41704 50.48164 -6.53980 1.000 15.31784 241 GLY A O 1
ATOM 1327 N N . PHE A 1 104 ? -9.59948 49.27138 -4.81908 1.000 13.52728 242 PHE A N 1
ATOM 1328 C CA . PHE A 1 104 ? -9.45075 48.05359 -5.59381 1.000 12.60233 242 PHE A CA 1
ATOM 1329 C C . PHE A 1 104 ? -10.74695 47.25883 -5.65718 1.000 12.68254 242 PHE A C 1
ATOM 1330 O O . PHE A 1 104 ? -11.57293 47.28672 -4.74093 1.000 16.36186 242 PHE A O 1
ATOM 1347 N N . SER A 1 105 ? -10.92030 46.52388 -6.76656 1.000 12.79535 243 SER A N 1
ATOM 1348 C CA . SER A 1 105 ? -12.09102 45.69079 -6.94741 1.000 11.94972 243 SER A CA 1
ATOM 1349 C C . SER A 1 105 ? -11.92727 44.32165 -6.33637 1.000 14.00066 243 SER A C 1
ATOM 1350 O O . SER A 1 105 ? -12.93000 43.62372 -6.13246 1.000 14.03800 243 SER A O 1
ATOM 1358 N N . PHE A 1 106 ? -10.68576 43.88514 -6.14749 1.000 12.76140 244 PHE A N 1
ATOM 1359 C CA . PHE A 1 106 ? -10.46233 42.54949 -5.63310 1.000 11.47775 244 PHE A CA 1
ATOM 1360 C C . PHE A 1 106 ? -9.08398 42.46452 -5.01580 1.000 9.70217 244 PHE A C 1
ATOM 1361 O O . PHE A 1 106 ? -8.25473 43.36669 -5.14990 1.000 10.66607 244 PHE A O 1
ATOM 1378 N N . ILE A 1 107 ? -8.88796 41.40185 -4.25092 1.000 8.37501 245 ILE A N 1
ATOM 1379 C CA . ILE A 1 107 ? -7.59048 41.10371 -3.65639 1.000 7.71086 245 ILE A CA 1
ATOM 1380 C C . ILE A 1 107 ? -7.43653 39.60203 -3.72346 1.000 9.81098 245 ILE A C 1
ATOM 1381 O O . ILE A 1 107 ? -8.40634 38.85933 -3.57008 1.000 8.35870 245 ILE A O 1
ATOM 1397 N N . GLU A 1 108 ? -6.24478 39.16322 -3.98606 1.000 7.79764 246 GLU A N 1
ATOM 1398 C CA . GLU A 1 108 ? -5.87552 37.75874 -3.91430 1.000 6.11734 246 GLU A CA 1
ATOM 1399 C C . GLU A 1 108 ? -5.04539 37.55858 -2.64936 1.000 7.75217 246 GLU A C 1
ATOM 1400 O O . GLU A 1 108 ? -3.91035 38.03525 -2.57951 1.000 6.99492 246 GLU A O 1
ATOM 1412 N N . ILE A 1 109 ? -5.59139 36.84704 -1.64343 1.000 8.01720 247 ILE A N 1
ATOM 1413 C CA . ILE A 1 109 ? -4.84909 36.64761 -0.38765 1.000 9.04863 247 ILE A CA 1
ATOM 1414 C C . ILE A 1 109 ? -3.99220 35.40042 -0.53166 1.000 6.11351 247 ILE A C 1
ATOM 1415 O O . ILE A 1 109 ? -4.12282 34.65072 -1.50382 1.000 6.44340 247 ILE A O 1
ATOM 1431 N N . GLY A 1 110 ? -3.10455 35.16650 0.42288 1.000 6.53811 248 GLY A N 1
ATOM 1432 C CA . GLY A 1 110 ? -2.11452 34.13426 0.27262 1.000 6.19598 248 GLY A CA 1
ATOM 1433 C C . GLY A 1 110 ? -0.87759 34.65984 -0.42231 1.000 7.70683 248 GLY A C 1
ATOM 1434 O O . GLY A 1 110 ? -0.66199 35.87614 -0.50715 1.000 9.19691 248 GLY A O 1
ATOM 1438 N N . THR A 1 111 ? -0.03347 33.75473 -0.91181 1.000 5.96961 249 THR A N 1
ATOM 1439 C CA . THR A 1 111 ? -0.22366 32.32583 -0.97239 1.000 7.35578 249 THR A CA 1
ATOM 1440 C C . THR A 1 111 ? -0.23090 31.66710 0.41809 1.000 8.36142 249 THR A C 1
ATOM 1441 O O . THR A 1 111 ? 0.62820 31.95128 1.28706 1.000 8.67408 249 THR A O 1
ATOM 1452 N N . ILE A 1 112 ? -1.21576 30.79617 0.63274 1.000 5.93474 250 ILE A N 1
ATOM 1453 C CA . ILE A 1 112 ? -1.34556 30.05422 1.87939 1.000 5.31216 250 ILE A CA 1
ATOM 1454 C C . ILE A 1 112 ? -0.87978 28.62467 1.65786 1.000 7.41752 250 ILE A C 1
ATOM 1455 O O . ILE A 1 112 ? -0.85623 28.09963 0.53352 1.000 7.70956 250 ILE A O 1
ATOM 1471 N N . THR A 1 113 ? -0.49739 27.97866 2.75161 1.000 6.33849 251 THR A N 1
ATOM 1472 C CA . THR A 1 113 ? -0.08925 26.58358 2.78071 1.000 7.38015 251 THR A CA 1
ATOM 1473 C C . THR A 1 113 ? -0.81265 25.86319 3.91591 1.000 6.28830 251 THR A C 1
ATOM 1474 O O . THR A 1 113 ? -1.37563 26.51261 4.80435 1.000 8.60696 251 THR A O 1
ATOM 1485 N N . PRO A 1 114 ? -0.91851 24.52102 3.87057 1.000 6.91333 252 PRO A N 1
ATOM 1486 C CA . PRO A 1 114 ? -1.69982 23.83119 4.93395 1.000 7.47233 252 PRO A CA 1
ATOM 1487 C C . PRO A 1 114 ? -1.27296 24.18914 6.34418 1.000 8.51240 252 PRO A C 1
ATOM 1488 O O . PRO A 1 114 ? -2.11173 24.58172 7.15371 1.000 9.04111 252 PRO A O 1
ATOM 1499 N N . ARG A 1 115 ? 0.01012 24.07932 6.64640 1.000 8.43768 253 ARG A N 1
ATOM 1500 C CA . ARG A 1 115 ? 0.59197 24.47915 7.91145 1.000 8.59969 253 ARG A CA 1
ATOM 1501 C C . ARG A 1 115 ? 1.17225 25.87253 7.74874 1.000 8.30122 253 ARG A C 1
ATOM 1502 O O . ARG A 1 115 ? 1.61837 26.24521 6.65991 1.000 9.64902 253 ARG A O 1
ATOM 1523 N N . GLY A 1 116 ? 1.23546 26.61895 8.83638 1.000 7.62989 254 GLY A N 1
ATOM 1524 C CA . GLY A 1 116 ? 1.93841 27.88797 8.78518 1.000 7.80803 254 GLY A CA 1
ATOM 1525 C C . GLY A 1 116 ? 3.42446 27.70222 8.49339 1.000 9.72523 254 GLY A C 1
ATOM 1526 O O . GLY A 1 116 ? 4.00194 26.62679 8.65191 1.000 10.74353 254 GLY A O 1
ATOM 1530 N N . GLN A 1 117 ? 4.05189 28.78109 8.05097 1.000 9.09721 255 GLN A N 1
ATOM 1531 C CA . GLN A 1 117 ? 5.49847 28.81301 7.83774 1.000 13.02894 255 GLN A CA 1
ATOM 1532 C C . GLN A 1 117 ? 6.00544 30.22161 8.09492 1.000 14.12952 255 GLN A C 1
ATOM 1533 O O . GLN A 1 117 ? 5.32348 31.18019 7.76077 1.000 13.72819 255 GLN A O 1
ATOM 1547 N N . THR A 1 118 ? 7.24918 30.35596 8.58499 1.000 15.05611 256 THR A N 1
ATOM 1548 C CA . THR A 1 118 ? 7.81972 31.69508 8.73046 1.000 15.88078 256 THR A CA 1
ATOM 1549 C C . THR A 1 118 ? 8.65516 32.12180 7.53073 1.000 17.07405 256 THR A C 1
ATOM 1550 O O . THR A 1 118 ? 9.02479 33.30274 7.43688 1.000 20.03758 256 THR A O 1
ATOM 1561 N N . GLY A 1 119 ? 8.94708 31.21266 6.61684 1.000 17.60179 257 GLY A N 1
ATOM 1562 C CA . GLY A 1 119 ? 9.56277 31.60190 5.35631 1.000 21.37285 257 GLY A CA 1
ATOM 1563 C C . GLY A 1 119 ? 11.07460 31.58898 5.46280 1.000 21.98015 257 GLY A C 1
ATOM 1564 O O . GLY A 1 119 ? 11.65348 31.14817 6.45272 1.000 19.14135 257 GLY A O 1
ATOM 1568 N N . ASN A 1 120 ? 11.72352 32.09633 4.41511 1.000 21.78959 258 ASN A N 1
ATOM 1569 C CA . ASN A 1 120 ? 13.17500 32.05916 4.36399 1.000 24.88722 258 ASN A CA 1
ATOM 1570 C C . ASN A 1 120 ? 13.77239 33.09902 5.32217 1.000 25.17455 258 ASN A C 1
ATOM 1571 O O . ASN A 1 120 ? 13.09724 34.00092 5.82500 1.000 25.90643 258 ASN A O 1
ATOM 1582 N N . ALA A 1 121 ? 15.06809 32.96437 5.57660 1.000 26.90139 259 ALA A N 1
ATOM 1583 C CA . ALA A 1 121 ? 15.75281 33.87472 6.48473 1.000 24.04717 259 ALA A CA 1
ATOM 1584 C C . ALA A 1 121 ? 15.82721 35.28553 5.90519 1.000 27.09991 259 ALA A C 1
ATOM 1585 O O . ALA A 1 121 ? 15.88910 35.48644 4.68743 1.000 27.04533 259 ALA A O 1
ATOM 1592 N N . LYS A 1 122 ? 15.80901 36.27758 6.81151 1.000 26.05225 260 LYS A N 1
ATOM 1593 C CA . LYS A 1 122 ? 15.91906 37.69641 6.51112 1.000 26.00797 260 LYS A CA 1
ATOM 1594 C C . LYS A 1 122 ? 17.38178 38.11710 6.54045 1.000 27.59238 260 LYS A C 1
ATOM 1595 O O . LYS A 1 122 ? 18.20132 37.47313 7.20446 1.000 31.65825 260 LYS A O 1
ATOM 1614 N N . PRO A 1 123 ? 17.77371 39.17126 5.80971 1.000 27.40232 261 PRO A N 1
ATOM 1615 C CA . PRO A 1 123 ? 16.97857 39.97705 4.88243 1.000 24.16352 261 PRO A CA 1
ATOM 1616 C C . PRO A 1 123 ? 16.63259 39.17069 3.65231 1.000 26.73617 261 PRO A C 1
ATOM 1617 O O . PRO A 1 123 ? 17.46477 38.42703 3.13712 1.000 23.49169 261 PRO A O 1
ATOM 1628 N N . ARG A 1 124 ? 15.40181 39.32459 3.18858 1.000 19.43526 262 ARG A N 1
ATOM 1629 C CA . ARG A 1 124 ? 14.91183 38.55999 2.05488 1.000 18.91515 262 ARG A CA 1
ATOM 1630 C C . ARG A 1 124 ? 14.13362 39.40544 1.06540 1.000 23.39318 262 ARG A C 1
ATOM 1631 O O . ARG A 1 124 ? 13.68868 38.86336 0.04937 1.000 25.25138 262 ARG A O 1
ATOM 1652 N N . ILE A 1 125 ? 13.89971 40.68663 1.35448 1.000 17.28422 263 ILE A N 1
ATOM 1653 C CA . ILE A 1 125 ? 13.15603 41.58754 0.48664 1.000 16.67734 263 ILE A CA 1
ATOM 1654 C C . ILE A 1 125 ? 13.96132 42.87162 0.34831 1.000 20.75935 263 ILE A C 1
ATOM 1655 O O . ILE A 1 125 ? 14.43896 43.42310 1.34854 1.000 21.02416 263 ILE A O 1
ATOM 1671 N N . PHE A 1 126 ? 14.13623 43.33142 -0.88979 1.000 17.20614 264 PHE A N 1
ATOM 1672 C CA . PHE A 1 126 ? 14.94435 44.51371 -1.17762 1.000 16.24339 264 PHE A CA 1
ATOM 1673 C C . PHE A 1 126 ? 14.20406 45.33110 -2.22425 1.000 18.16664 264 PHE A C 1
ATOM 1674 O O . PHE A 1 126 ? 13.67291 44.75835 -3.17570 1.000 19.98029 264 PHE A O 1
ATOM 1691 N N . ARG A 1 127 ? 14.14603 46.64901 -2.05486 1.000 17.31140 265 ARG A N 1
ATOM 1692 C CA . ARG A 1 127 ? 13.49837 47.52878 -3.01723 1.000 18.36275 265 ARG A CA 1
ATOM 1693 C C . ARG A 1 127 ? 14.56110 48.36927 -3.71417 1.000 18.55310 265 ARG A C 1
ATOM 1694 O O . ARG A 1 127 ? 15.56639 48.75620 -3.10634 1.000 22.15654 265 ARG A O 1
ATOM 1715 N N . ASP A 1 128 ? 14.32802 48.67633 -4.98311 1.000 17.47486 266 ASP A N 1
ATOM 1716 C CA . ASP A 1 128 ? 15.14728 49.64091 -5.71022 1.000 21.25132 266 ASP A CA 1
ATOM 1717 C C . ASP A 1 128 ? 14.21476 50.73008 -6.23871 1.000 21.62340 266 ASP A C 1
ATOM 1718 O O . ASP A 1 128 ? 13.54756 50.54439 -7.26410 1.000 20.52729 266 ASP A O 1
ATOM 1727 N N . VAL A 1 129 ? 14.17948 51.87290 -5.54384 1.000 20.95219 267 VAL A N 1
ATOM 1728 C CA . VAL A 1 129 ? 13.24865 52.94415 -5.89933 1.000 21.21468 267 VAL A CA 1
ATOM 1729 C C . VAL A 1 129 ? 13.53146 53.47036 -7.30408 1.000 20.64054 267 VAL A C 1
ATOM 1730 O O . VAL A 1 129 ? 12.60215 53.77659 -8.05808 1.000 24.66924 267 VAL A O 1
ATOM 1743 N N . GLU A 1 130 ? 14.81152 53.53713 -7.69635 1.000 23.47731 268 GLU A N 1
ATOM 1744 C CA . GLU A 1 130 ? 15.17953 54.14126 -8.97590 1.000 25.94984 268 GLU A CA 1
ATOM 1745 C C . GLU A 1 130 ? 14.55167 53.38699 -10.13624 1.000 26.02019 268 GLU A C 1
ATOM 1746 O O . GLU A 1 130 ? 14.01060 53.99133 -11.07013 1.000 25.77771 268 GLU A O 1
ATOM 1758 N N . SER A 1 131 ? 14.63181 52.05811 -10.09968 1.000 24.03512 269 SER A N 1
ATOM 1759 C CA . SER A 1 131 ? 14.07824 51.21370 -11.15135 1.000 22.78362 269 SER A CA 1
ATOM 1760 C C . SER A 1 131 ? 12.67332 50.71596 -10.84456 1.000 18.87986 269 SER A C 1
ATOM 1761 O O . SER A 1 131 ? 12.13208 49.94037 -11.64535 1.000 22.69306 269 SER A O 1
ATOM 1769 N N . ARG A 1 132 ? 12.08085 51.13584 -9.71848 1.000 19.90841 270 ARG A N 1
ATOM 1770 C CA . ARG A 1 132 ? 10.72730 50.74926 -9.29348 1.000 21.32624 270 ARG A CA 1
ATOM 1771 C C . ARG A 1 132 ? 10.58150 49.23633 -9.28337 1.000 19.87657 270 ARG A C 1
ATOM 1772 O O . ARG A 1 132 ? 9.60156 48.66596 -9.78268 1.000 16.72933 270 ARG A O 1
ATOM 1793 N N . SER A 1 133 ? 11.57179 48.58275 -8.68628 1.000 17.76902 271 SER A N 1
ATOM 1794 C CA . SER A 1 133 ? 11.65404 47.13756 -8.69136 1.000 18.22401 271 SER A CA 1
ATOM 1795 C C . SER A 1 133 ? 11.87731 46.61599 -7.27954 1.000 17.97122 271 SER A C 1
ATOM 1796 O O . SER A 1 133 ? 12.36528 47.32189 -6.37685 1.000 16.27655 271 SER A O 1
ATOM 1804 N N . ILE A 1 134 ? 11.52008 45.34239 -7.10877 1.000 13.82300 272 ILE A N 1
ATOM 1805 C CA . ILE A 1 134 ? 11.65755 44.61111 -5.85732 1.000 14.11561 272 ILE A CA 1
ATOM 1806 C C . ILE A 1 134 ? 12.25209 43.24949 -6.17620 1.000 16.19495 272 ILE A C 1
ATOM 1807 O O . ILE A 1 134 ? 11.97549 42.67087 -7.23068 1.000 15.77769 272 ILE A O 1
ATOM 1823 N N . ILE A 1 135 ? 13.05068 42.71707 -5.24998 1.000 13.01409 273 ILE A N 1
ATOM 1824 C CA . ILE A 1 135 ? 13.45200 41.31086 -5.29613 1.000 15.89975 273 ILE A CA 1
ATOM 1825 C C . ILE A 1 135 ? 13.09851 40.66344 -3.96161 1.000 18.04617 273 ILE A C 1
ATOM 1826 O O . ILE A 1 135 ? 13.24541 41.27587 -2.89264 1.000 15.17802 273 ILE A O 1
ATOM 1842 N N . ASN A 1 136 ? 12.55739 39.44127 -4.01493 1.000 14.98611 274 ASN A N 1
ATOM 1843 C CA . ASN A 1 136 ? 12.12873 38.78283 -2.78172 1.000 16.15181 274 ASN A CA 1
ATOM 1844 C C . ASN A 1 136 ? 12.49505 37.30972 -2.81025 1.000 16.28576 274 ASN A C 1
ATOM 1845 O O . ASN A 1 136 ? 12.41356 36.64285 -3.83980 1.000 15.64930 274 ASN A O 1
ATOM 1856 N N . SER A 1 137 ? 12.93488 36.81625 -1.66773 1.000 14.45897 275 SER A N 1
ATOM 1857 C CA . SER A 1 137 ? 12.98907 35.38480 -1.44087 1.000 19.73914 275 SER A CA 1
ATOM 1858 C C . SER A 1 137 ? 12.19457 35.03424 -0.18838 1.000 19.16625 275 SER A C 1
ATOM 1859 O O . SER A 1 137 ? 12.77017 34.49112 0.75392 1.000 24.00071 275 SER A O 1
ATOM 1867 N N . CYS A 1 138 ? 10.88283 35.32338 -0.17110 1.000 24.10875 276 CYS A N 1
ATOM 1868 C CA . CYS A 1 138 ? 10.09628 35.20692 1.05868 1.000 18.78972 276 CYS A CA 1
ATOM 1869 C C . CYS A 1 138 ? 9.92258 33.75785 1.49417 1.000 22.12476 276 CYS A C 1
ATOM 1870 O O . CYS A 1 138 ? 10.04278 33.45219 2.68822 1.000 18.84173 276 CYS A O 1
ATOM 1878 N N . GLY A 1 139 ? 9.55693 32.87413 0.55637 1.000 15.89843 277 GLY A N 1
ATOM 1879 C CA . GLY A 1 139 ? 9.29684 31.46558 0.85851 1.000 14.91859 277 GLY A CA 1
ATOM 1880 C C . GLY A 1 139 ? 7.94408 31.12763 1.48195 1.000 16.52720 277 GLY A C 1
ATOM 1881 O O . GLY A 1 139 ? 7.87986 30.32734 2.41989 1.000 17.78642 277 GLY A O 1
ATOM 1885 N N . PHE A 1 140 ? 6.86574 31.70854 0.98501 1.000 12.68599 278 PHE A N 1
ATOM 1886 C CA . PHE A 1 140 ? 5.47937 31.45620 1.44877 1.000 9.83881 278 PHE A CA 1
ATOM 1887 C C . PHE A 1 140 ? 5.32252 31.53902 2.95920 1.000 10.67578 278 PHE A C 1
ATOM 1888 O O . PHE A 1 140 ? 4.77208 30.63115 3.59442 1.000 11.74028 278 PHE A O 1
ATOM 1905 N N . ASN A 1 141 ? 5.72352 32.64692 3.54775 1.000 9.21245 279 ASN A N 1
ATOM 1906 C CA . ASN A 1 141 ? 5.41509 32.83311 4.95672 1.000 11.28611 279 ASN A CA 1
ATOM 1907 C C . ASN A 1 141 ? 3.93074 33.14953 5.09988 1.000 10.24352 279 ASN A C 1
ATOM 1908 O O . ASN A 1 141 ? 3.40159 33.97098 4.35594 1.000 14.38008 279 ASN A O 1
ATOM 1919 N N . ASN A 1 142 ? 3.24337 32.44624 5.99753 1.000 8.98467 280 ASN A N 1
ATOM 1920 C CA . ASN A 1 142 ? 1.81938 32.64464 6.24159 1.000 8.71228 280 ASN A CA 1
ATOM 1921 C C . ASN A 1 142 ? 1.46244 31.90393 7.50841 1.000 8.51693 280 ASN A C 1
ATOM 1922 O O . ASN A 1 142 ? 2.22168 31.05323 7.99082 1.000 8.77425 280 ASN A O 1
ATOM 1933 N N . MET A 1 143 ? 0.27414 32.21477 8.02606 1.000 8.60813 281 MET A N 1
ATOM 1934 C CA . MET A 1 143 ? -0.19147 31.63574 9.27738 1.000 8.66077 281 MET A CA 1
ATOM 1935 C C . MET A 1 143 ? -0.75399 30.23097 9.12693 1.000 9.05964 281 MET A C 1
ATOM 1936 O O . MET A 1 143 ? -1.12307 29.62010 10.14585 1.000 8.81033 281 MET A O 1
ATOM 1950 N N . GLY A 1 144 ? -0.88235 29.74018 7.89852 1.000 8.50255 282 GLY A N 1
ATOM 1951 C CA . GLY A 1 144 ? -1.45140 28.44442 7.59313 1.000 8.27522 282 GLY A CA 1
ATOM 1952 C C . GLY A 1 144 ? -2.91926 28.53944 7.21625 1.000 8.06973 282 GLY A C 1
ATOM 1953 O O . GLY A 1 144 ? -3.65609 29.43937 7.64955 1.000 8.04061 282 GLY A O 1
ATOM 1957 N N . CYS A 1 145 ? -3.36598 27.53609 6.45607 1.000 8.02293 283 CYS A N 1
ATOM 1958 C CA . CYS A 1 145 ? -4.71118 27.55415 5.88777 1.000 7.88975 283 CYS A CA 1
ATOM 1959 C C . CYS A 1 145 ? -5.79149 27.68377 6.96418 1.000 9.97092 283 CYS A C 1
ATOM 1960 O O . CYS A 1 145 ? -6.76744 28.42616 6.79132 1.000 8.41826 283 CYS A O 1
ATOM 1968 N N . ASP A 1 146 ? -5.64602 26.98290 8.09103 1.000 9.29886 284 ASP A N 1
ATOM 1969 C CA . ASP A 1 146 ? -6.71398 27.00449 9.08945 1.000 9.41037 284 ASP A CA 1
ATOM 1970 C C . ASP A 1 146 ? -6.90864 28.40479 9.67246 1.000 9.46430 284 ASP A C 1
ATOM 1971 O O . ASP A 1 146 ? -8.05146 28.88089 9.79757 1.000 11.09108 284 ASP A O 1
ATOM 1980 N N . LYS A 1 147 ? -5.81044 29.08222 10.01943 1.000 9.50708 285 LYS A N 1
ATOM 1981 C CA . LYS A 1 147 ? -5.88423 30.42692 10.58347 1.000 10.34171 285 LYS A CA 1
ATOM 1982 C C . LYS A 1 147 ? -6.33121 31.42674 9.52829 1.000 10.72127 285 LYS A C 1
ATOM 1983 O O . LYS A 1 147 ? -7.16185 32.29677 9.80439 1.000 11.76731 285 LYS A O 1
ATOM 2002 N N . VAL A 1 148 ? -5.81882 31.30757 8.29868 1.000 8.08093 286 VAL A N 1
ATOM 2003 C CA . VAL A 1 148 ? -6.23686 32.28031 7.28956 1.000 7.89022 286 VAL A CA 1
ATOM 2004 C C . VAL A 1 148 ? -7.71740 32.10251 6.92582 1.000 9.17360 286 VAL A C 1
ATOM 2005 O O . VAL A 1 148 ? -8.42955 33.09235 6.67048 1.000 8.34060 286 VAL A O 1
ATOM 2018 N N . THR A 1 149 ? -8.22105 30.87435 6.95103 1.000 8.86710 287 THR A N 1
ATOM 2019 C CA . THR A 1 149 ? -9.64956 30.65231 6.75440 1.000 8.88254 287 THR A CA 1
ATOM 2020 C C . THR A 1 149 ? -10.46778 31.37070 7.82547 1.000 10.21801 287 THR A C 1
ATOM 2021 O O . THR A 1 149 ? -11.46872 32.02012 7.51012 1.000 10.25908 287 THR A O 1
ATOM 2032 N N . GLU A 1 150 ? -10.06173 31.28364 9.09691 1.000 9.27757 288 GLU A N 1
ATOM 2033 C CA . GLU A 1 150 ? -10.74226 32.06312 10.13520 1.000 13.04714 288 GLU A CA 1
ATOM 2034 C C . GLU A 1 150 ? -10.75903 33.55584 9.80466 1.000 10.55698 288 GLU A C 1
ATOM 2035 O O . GLU A 1 150 ? -11.77697 34.22262 10.01240 1.000 11.09318 288 GLU A O 1
ATOM 2047 N N . ASN A 1 151 ? -9.63585 34.10386 9.34768 1.000 10.18580 289 ASN A N 1
ATOM 2048 C CA . ASN A 1 151 ? -9.57271 35.51938 8.99225 1.000 9.92859 289 ASN A CA 1
ATOM 2049 C C . ASN A 1 151 ? -1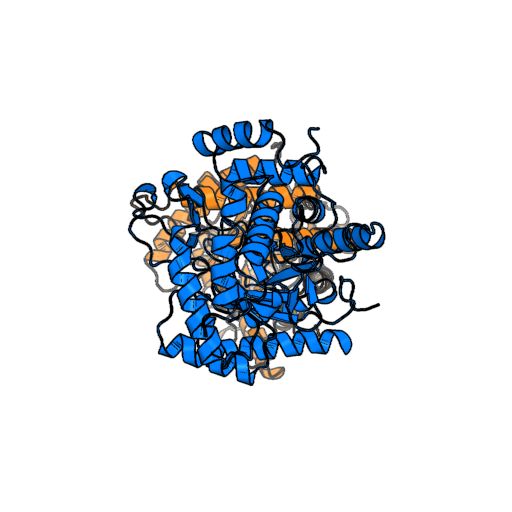0.51652 35.83859 7.85100 1.000 11.85998 289 ASN A C 1
ATOM 2050 O O . ASN A 1 151 ? -11.17787 36.87849 7.85499 1.000 13.11312 289 ASN A O 1
ATOM 2061 N N . LEU A 1 152 ? -10.55930 34.97150 6.84500 1.000 9.05016 290 LEU A N 1
ATOM 2062 C CA . LEU A 1 152 ? -11.43410 35.20560 5.71247 1.000 10.08949 290 LEU A CA 1
ATOM 2063 C C . LEU A 1 152 ? -12.90336 35.06919 6.11481 1.000 11.65770 290 LEU A C 1
ATOM 2064 O O . LEU A 1 152 ? -13.74638 35.83071 5.62814 1.000 12.14262 290 LEU A O 1
ATOM 2080 N N . ILE A 1 153 ? -13.22798 34.13885 7.01617 1.000 10.98721 291 ILE A N 1
ATOM 2081 C CA . ILE A 1 153 ? -14.60296 34.03364 7.49942 1.000 10.22743 291 ILE A CA 1
ATOM 2082 C C . ILE A 1 153 ? -15.04288 35.33028 8.16633 1.000 12.42040 291 ILE A C 1
ATOM 2083 O O . ILE A 1 153 ? -16.17353 35.80559 7.97164 1.000 14.49904 291 ILE A O 1
ATOM 2099 N N . LEU A 1 154 ? -14.16591 35.92456 8.97661 1.000 12.69022 292 LEU A N 1
ATOM 2100 C CA . LEU A 1 154 ? -14.51483 37.17240 9.63583 1.000 15.42905 292 LEU A CA 1
ATOM 2101 C C . LEU A 1 154 ? -14.81451 38.25102 8.61038 1.000 14.29354 292 LEU A C 1
ATOM 2102 O O . LEU A 1 154 ? -15.77717 39.01074 8.76120 1.000 14.14593 292 LEU A O 1
ATOM 2118 N N . PHE A 1 155 ? -14.01670 38.31556 7.54500 1.000 13.52543 293 PHE A N 1
ATOM 2119 C CA . PHE A 1 155 ? -14.28970 39.25871 6.46925 1.000 12.71050 293 PHE A CA 1
ATOM 2120 C C . PHE A 1 155 ? -15.62196 38.97009 5.79005 1.000 13.62414 293 PHE A C 1
ATOM 2121 O O . PHE A 1 155 ? -16.38640 39.88926 5.49463 1.000 13.77307 293 PHE A O 1
ATOM 2138 N N . ARG A 1 156 ? -15.89689 37.70695 5.47731 1.000 12.35085 294 ARG A N 1
ATOM 2139 C CA . ARG A 1 156 ? -17.16794 37.39792 4.83220 1.000 12.53635 294 ARG A CA 1
ATOM 2140 C C . ARG A 1 156 ? -18.35051 37.82496 5.70801 1.000 15.36095 294 ARG A C 1
ATOM 2141 O O . ARG A 1 156 ? -19.37007 38.31325 5.19892 1.000 15.82706 294 ARG A O 1
ATOM 2162 N N . LYS A 1 157 ? -18.22206 37.67768 7.02721 1.000 16.61166 295 LYS A N 1
ATOM 2163 C CA . LYS A 1 157 ? -19.29314 38.10231 7.92176 1.000 18.36370 295 LYS A CA 1
ATOM 2164 C C . LYS A 1 157 ? -19.46157 39.61680 7.91048 1.000 20.34519 295 LYS A C 1
ATOM 2165 O O . LYS A 1 157 ? -20.59364 40.11858 7.91142 1.000 22.99173 295 LYS A O 1
ATOM 2184 N N . ARG A 1 158 ? -18.35695 40.36379 7.88046 1.000 17.56823 296 ARG A N 1
ATOM 2185 C CA . ARG A 1 158 ? -18.46489 41.81111 7.76947 1.000 18.56746 296 ARG A CA 1
ATOM 2186 C C . ARG A 1 158 ? -19.06158 42.19424 6.43297 1.000 23.68961 296 ARG A C 1
ATOM 2187 O O . ARG A 1 158 ? -19.87717 43.11677 6.35380 1.000 22.22414 296 ARG A O 1
ATOM 2208 N N . GLN A 1 159 ? -18.66264 41.48526 5.36897 1.000 17.38631 297 GLN A N 1
ATOM 2209 C CA . GLN A 1 159 ? -19.15871 41.79384 4.04003 1.000 19.24096 297 GLN A CA 1
ATOM 2210 C C . GLN A 1 159 ? -20.66860 41.66363 3.98088 1.000 21.07439 297 GLN A C 1
ATOM 2211 O O . GLN A 1 159 ? -21.33632 42.43512 3.28677 1.000 20.17853 297 GLN A O 1
ATOM 2225 N N . GLU A 1 160 ? -21.21942 40.66420 4.66921 1.000 16.32125 298 GLU A N 1
ATOM 2226 C CA . GLU A 1 160 ? -22.66869 40.48965 4.68827 1.000 24.99070 298 GLU A CA 1
ATOM 2227 C C . GLU A 1 160 ? -23.39093 41.67869 5.31548 1.000 31.97335 298 GLU A C 1
ATOM 2228 O O . GLU A 1 160 ? -24.57545 41.89049 5.02275 1.000 28.02269 298 GLU A O 1
ATOM 2240 N N . GLU A 1 161 ? -22.70056 42.48731 6.12175 1.000 27.61445 299 GLU A N 1
ATOM 2241 C CA . GLU A 1 161 ? -23.31943 43.59332 6.84223 1.000 33.29321 299 GLU A CA 1
ATOM 2242 C C . GLU A 1 161 ? -22.94015 44.95786 6.27931 1.000 31.46541 299 GLU A C 1
ATOM 2243 O O . GLU A 1 161 ? -23.34853 45.97448 6.84167 1.000 38.45522 299 GLU A O 1
ATOM 2255 N N . ASP A 1 162 ? -22.19867 45.02046 5.17397 1.000 28.66058 300 ASP A N 1
ATOM 2256 C CA . ASP A 1 162 ? -21.68058 46.29079 4.65914 1.000 31.73187 300 ASP A CA 1
ATOM 2257 C C . ASP A 1 162 ? -21.85038 46.31552 3.14409 1.000 34.40445 300 ASP A C 1
ATOM 2258 O O . ASP A 1 162 ? -21.11218 45.63458 2.41896 1.000 27.30812 300 ASP A O 1
ATOM 2267 N N . LYS A 1 163 ? -22.81969 47.10602 2.66750 1.000 31.34951 301 LYS A N 1
ATOM 2268 C CA . LYS A 1 163 ? -23.12498 47.12348 1.24143 1.000 27.07356 301 LYS A CA 1
ATOM 2269 C C . LYS A 1 163 ? -21.95577 47.63576 0.42196 1.000 31.20136 301 LYS A C 1
ATOM 2270 O O . LYS A 1 163 ? -21.86287 47.34621 -0.77667 1.000 31.59165 301 LYS A O 1
ATOM 2289 N N . LEU A 1 164 ? -21.09013 48.44205 1.02262 1.000 26.31376 302 LEU A N 1
ATOM 2290 C CA . LEU A 1 164 ? -19.94791 48.95642 0.28471 1.000 35.17735 302 LEU A CA 1
ATOM 2291 C C . LEU A 1 164 ? -18.86702 47.90711 0.04554 1.000 23.86765 302 LEU A C 1
ATOM 2292 O O . LEU A 1 164 ? -17.86321 48.23404 -0.60292 1.000 29.72753 302 LEU A O 1
ATOM 2308 N N . LEU A 1 165 ? -19.03095 46.68937 0.57656 1.000 25.87043 303 LEU A N 1
ATOM 2309 C CA . LEU A 1 165 ? -18.13587 45.56710 0.30434 1.000 22.75024 303 LEU A CA 1
ATOM 2310 C C . LEU A 1 165 ? -18.80034 44.44240 -0.48606 1.000 21.86295 303 LEU A C 1
ATOM 2311 O O . LEU A 1 165 ? -18.13473 43.45668 -0.82354 1.000 18.33460 303 LEU A O 1
ATOM 2327 N N . SER A 1 166 ? -20.09168 44.55942 -0.78749 1.000 20.43295 304 SER A N 1
ATOM 2328 C CA . SER A 1 166 ? -20.87170 43.43756 -1.29673 1.000 19.39914 304 SER A CA 1
ATOM 2329 C C . SER A 1 166 ? -20.47049 42.98627 -2.69665 1.000 14.24870 304 SER A C 1
ATOM 2330 O O . SER A 1 166 ? -20.76129 41.84822 -3.06126 1.000 21.16885 304 SER A O 1
ATOM 2338 N N . LYS A 1 167 ? -19.85256 43.83251 -3.49537 1.000 15.13298 305 LYS A N 1
ATOM 2339 C CA . LYS A 1 167 ? -19.43780 43.42228 -4.82769 1.000 19.40806 305 LYS A CA 1
ATOM 2340 C C . LYS A 1 167 ? -17.94276 43.15914 -4.94041 1.000 15.50543 305 LYS A C 1
ATOM 2341 O O . LYS A 1 167 ? -17.47553 42.80637 -6.02695 1.000 16.12786 305 LYS A O 1
ATOM 2360 N N . HIS A 1 168 ? -17.18629 43.35371 -3.87085 1.000 13.69658 306 HIS A N 1
ATOM 2361 C CA . HIS A 1 168 ? -15.75431 43.12241 -3.93981 1.000 12.44437 306 HIS A CA 1
ATOM 2362 C C . HIS A 1 168 ? -15.48203 41.63197 -3.94384 1.000 10.05609 306 HIS A C 1
ATOM 2363 O O . HIS A 1 168 ? -16.22798 40.84578 -3.36438 1.000 12.28160 306 HIS A O 1
ATOM 2377 N N . ILE A 1 169 ? -14.38599 41.25860 -4.59330 1.000 10.87358 307 ILE A N 1
ATOM 2378 C CA . ILE A 1 169 ? -14.02657 39.87023 -4.84799 1.000 11.57317 307 ILE A CA 1
ATOM 2379 C C . ILE A 1 169 ? -12.74745 39.52730 -4.08722 1.000 8.18942 307 ILE A C 1
ATOM 2380 O O . ILE A 1 169 ? -11.81869 40.34295 -4.01024 1.000 10.94335 307 ILE A O 1
ATOM 2396 N N . VAL A 1 170 ? -12.70664 38.32148 -3.51730 1.000 8.23134 308 VAL A N 1
ATOM 2397 C CA . VAL A 1 170 ? -11.52458 37.81909 -2.80948 1.000 8.71181 308 VAL A CA 1
ATOM 2398 C C . VAL A 1 170 ? -11.17014 36.45513 -3.38516 1.000 7.16799 308 VAL A C 1
ATOM 2399 O O . VAL A 1 170 ? -11.98213 35.52035 -3.32911 1.000 9.91870 308 VAL A O 1
ATOM 2412 N N . GLY A 1 171 ? -9.98244 36.36751 -3.99246 1.000 6.85532 309 GLY A N 1
ATOM 2413 C CA . GLY A 1 171 ? -9.40442 35.11341 -4.42318 1.000 7.40969 309 GLY A CA 1
ATOM 2414 C C . GLY A 1 171 ? -8.43322 34.64830 -3.37513 1.000 6.97379 309 GLY A C 1
ATOM 2415 O O . GLY A 1 171 ? -7.95535 35.43429 -2.56817 1.000 7.37286 309 GLY A O 1
ATOM 2419 N N . VAL A 1 172 ? -8.16627 33.35055 -3.36015 1.000 5.85473 310 VAL A N 1
ATOM 2420 C CA . VAL A 1 172 ? -7.18290 32.76346 -2.45984 1.000 4.85845 310 VAL A CA 1
ATOM 2421 C C . VAL A 1 172 ? -6.14244 32.02504 -3.30153 1.000 4.77253 310 VAL A C 1
ATOM 2422 O O . VAL A 1 172 ? -6.47523 31.09571 -4.05892 1.000 5.37966 310 VAL A O 1
ATOM 2435 N N . SER A 1 173 ? -4.88145 32.39718 -3.12267 1.000 5.23545 311 SER A N 1
ATOM 2436 C CA . SER A 1 173 ? -3.77128 31.69552 -3.72671 1.000 5.43660 311 SER A CA 1
ATOM 2437 C C . SER A 1 173 ? -3.32968 30.58186 -2.79637 1.000 5.26988 311 SER A C 1
ATOM 2438 O O . SER A 1 173 ? -3.15804 30.81148 -1.59385 1.000 5.34004 311 SER A O 1
ATOM 2446 N N . ILE A 1 174 ? -3.11516 29.40314 -3.36071 1.000 4.93767 312 ILE A N 1
ATOM 2447 C CA . ILE A 1 174 ? -2.77529 28.21221 -2.57975 1.000 5.00097 312 ILE A CA 1
ATOM 2448 C C . ILE A 1 174 ? -1.51585 27.56518 -3.12813 1.000 5.39315 312 ILE A C 1
ATOM 2449 O O . ILE A 1 174 ? -1.25347 27.56041 -4.33570 1.000 7.14280 312 ILE A O 1
ATOM 2465 N N . GLY A 1 175 ? -0.73810 26.99702 -2.20481 1.000 5.84995 313 GLY A N 1
ATOM 2466 C CA . GLY A 1 175 ? 0.54724 26.42494 -2.51703 1.000 7.42311 313 GLY A CA 1
ATOM 2467 C C . GLY A 1 175 ? 0.86824 25.25758 -1.61309 1.000 10.39110 313 GLY A C 1
ATOM 2468 O O . GLY A 1 175 ? -0.00049 24.72440 -0.92948 1.000 11.20851 313 GLY A O 1
ATOM 2472 N N . LYS A 1 176 ? 2.12262 24.86917 -1.57088 1.000 11.70805 314 LYS A N 1
ATOM 2473 C CA . LYS A 1 176 ? 2.55548 23.76901 -0.72156 1.000 10.70822 314 LYS A CA 1
ATOM 2474 C C . LYS A 1 176 ? 3.55742 24.23863 0.32274 1.000 7.67710 314 LYS A C 1
ATOM 2475 O O . LYS A 1 176 ? 4.34849 25.17215 0.11477 1.000 9.58964 314 LYS A O 1
ATOM 2494 N N . ASN A 1 177 ? 3.52295 23.56733 1.46996 1.000 8.77134 315 ASN A N 1
ATOM 2495 C CA . ASN A 1 177 ? 4.56749 23.73062 2.45869 1.000 9.40668 315 ASN A CA 1
ATOM 2496 C C . ASN A 1 177 ? 5.89228 23.28425 1.85817 1.000 11.15277 315 ASN A C 1
ATOM 2497 O O . ASN A 1 177 ? 5.94608 22.37877 1.01801 1.000 10.41848 315 ASN A O 1
ATOM 2508 N N . LYS A 1 178 ? 6.96309 23.91122 2.31873 1.000 11.62657 316 LYS A N 1
ATOM 2509 C CA . LYS A 1 178 ? 8.28603 23.64291 1.76308 1.000 15.25515 316 LYS A CA 1
ATOM 2510 C C . LYS A 1 178 ? 8.61132 22.15786 1.76398 1.000 15.13977 316 LYS A C 1
ATOM 2511 O O . LYS A 1 178 ? 9.16530 21.63550 0.78384 1.000 17.75245 316 LYS A O 1
ATOM 2530 N N . ASP A 1 179 ? 8.31834 21.46569 2.86191 1.000 12.84964 317 ASP A N 1
ATOM 2531 C CA . ASP A 1 179 ? 8.74580 20.07361 3.02389 1.000 17.52111 317 ASP A CA 1
ATOM 2532 C C . ASP A 1 179 ? 7.75849 19.04773 2.47668 1.000 20.06574 317 ASP A C 1
ATOM 2533 O O . ASP A 1 179 ? 8.06609 17.84917 2.49324 1.000 21.39634 317 ASP A O 1
ATOM 2542 N N . THR A 1 180 ? 6.63342 19.47662 1.90827 1.000 12.81988 318 THR A N 1
ATOM 2543 C CA . THR A 1 180 ? 5.65420 18.54163 1.38246 1.000 11.90957 318 THR A CA 1
ATOM 2544 C C . THR A 1 180 ? 6.16349 17.85973 0.12545 1.000 16.29352 318 THR A C 1
ATOM 2545 O O . THR A 1 180 ? 6.73894 18.49785 -0.75882 1.000 16.81707 318 THR A O 1
ATOM 2556 N N . VAL A 1 181 ? 5.93858 16.55069 0.04052 1.000 18.33079 319 VAL A N 1
ATOM 2557 C CA . VAL A 1 181 ? 6.43858 15.80804 -1.10797 1.000 22.59913 319 VAL A CA 1
ATOM 2558 C C . VAL A 1 181 ? 5.47727 15.91755 -2.28483 1.000 17.50041 319 VAL A C 1
ATOM 2559 O O . VAL A 1 181 ? 5.89422 16.18957 -3.41300 1.000 20.37021 319 VAL A O 1
ATOM 2572 N N . ASN A 1 182 ? 4.18606 15.71221 -2.04601 1.000 17.94970 320 ASN A N 1
ATOM 2573 C CA A ASN A 1 182 ? 3.17135 15.72674 -3.09447 0.495 20.41891 320 ASN A CA 1
ATOM 2574 C CA B ASN A 1 182 ? 3.17561 15.73796 -3.10396 0.505 20.41781 320 ASN A CA 1
ATOM 2575 C C . ASN A 1 182 ? 2.32059 16.98891 -2.94687 1.000 14.71949 320 ASN A C 1
ATOM 2576 O O . ASN A 1 182 ? 1.42038 17.05981 -2.08945 1.000 16.03684 320 ASN A O 1
ATOM 2597 N N . ILE A 1 183 ? 2.59733 17.96328 -3.80883 1.000 14.30276 321 ILE A N 1
ATOM 2598 C CA . ILE A 1 183 ? 1.88018 19.23481 -3.84291 1.000 15.61711 321 ILE A CA 1
ATOM 2599 C C . ILE A 1 183 ? 0.36641 19.04895 -3.81342 1.000 11.30810 321 ILE A C 1
ATOM 2600 O O . ILE A 1 183 ? -0.33879 19.79919 -3.13791 1.000 11.07645 321 ILE A O 1
ATOM 2616 N N . VAL A 1 184 ? -0.16210 18.07145 -4.55972 1.000 11.86802 322 VAL A N 1
ATOM 2617 C CA . VAL A 1 184 ? -1.60647 17.91189 -4.66828 1.000 13.41175 322 VAL A CA 1
ATOM 2618 C C . VAL A 1 184 ? -2.24418 17.72935 -3.29986 1.000 11.33280 322 VAL A C 1
ATOM 2619 O O . VAL A 1 184 ? -3.35016 18.21041 -3.05170 1.000 10.90204 322 VAL A O 1
ATOM 2632 N N . ASP A 1 185 ? -1.57222 16.99976 -2.39948 1.000 13.29035 323 ASP A N 1
ATOM 2633 C CA . ASP A 1 185 ? -2.10065 16.80544 -1.05230 1.000 14.44862 323 ASP A CA 1
ATOM 2634 C C . ASP A 1 185 ? -2.35342 18.14344 -0.36234 1.000 8.87554 323 ASP A C 1
ATOM 2635 O O . ASP A 1 185 ? -3.39206 18.34570 0.28836 1.000 10.18704 323 ASP A O 1
ATOM 2644 N N . ASP A 1 186 ? -1.39392 19.05248 -0.47084 1.000 10.42043 324 ASP A N 1
ATOM 2645 C CA . ASP A 1 186 ? -1.53617 20.35401 0.15872 1.000 7.39755 324 ASP A CA 1
ATOM 2646 C C . ASP A 1 186 ? -2.59914 21.19850 -0.54149 1.000 7.22269 324 ASP A C 1
ATOM 2647 O O . ASP A 1 186 ? -3.31676 21.97772 0.10173 1.000 6.67727 324 ASP A O 1
ATOM 2656 N N . LEU A 1 187 ? -2.68797 21.11041 -1.86665 1.000 8.27926 325 LEU A N 1
ATOM 2657 C CA . LEU A 1 187 ? -3.70191 21.89553 -2.56406 1.000 6.04522 325 LEU A CA 1
ATOM 2658 C C . LEU A 1 187 ? -5.10186 21.43080 -2.17021 1.000 6.59260 325 LEU A C 1
ATOM 2659 O O . LEU A 1 187 ? -5.98301 22.24685 -1.89815 1.000 9.13894 325 LEU A O 1
ATOM 2675 N N . LYS A 1 188 ? -5.31318 20.10453 -2.10408 1.000 8.97287 326 LYS A N 1
ATOM 2676 C CA . LYS A 1 188 ? -6.58561 19.55375 -1.65272 1.000 7.87098 326 LYS A CA 1
ATOM 2677 C C . LYS A 1 188 ? -6.91442 20.00120 -0.24117 1.000 8.99324 326 LYS A C 1
ATOM 2678 O O . LYS A 1 188 ? -8.06662 20.32165 0.07329 1.000 10.47010 326 LYS A O 1
ATOM 2697 N N . TYR A 1 189 ? -5.91416 19.99795 0.62508 1.000 9.98417 327 TYR A N 1
ATOM 2698 C CA . TYR A 1 189 ? -6.12560 20.42545 1.98932 1.000 9.17922 327 TYR A CA 1
ATOM 2699 C C . TYR A 1 189 ? -6.66879 21.83891 2.01555 1.000 9.20974 327 TYR A C 1
ATOM 2700 O O . TYR A 1 189 ? -7.67406 22.11104 2.68528 1.000 9.09148 327 TYR A O 1
ATOM 2718 N N . CYS A 1 190 ? -6.04271 22.75381 1.25552 1.000 9.28139 328 CYS A N 1
ATOM 2719 C CA . CYS A 1 190 ? -6.51286 24.13114 1.27675 1.000 9.11057 328 CYS A CA 1
ATOM 2720 C C . CYS A 1 190 ? -7.92606 24.24614 0.70480 1.000 7.97395 328 CYS A C 1
ATOM 2721 O O . CYS A 1 190 ? -8.75807 24.99193 1.24512 1.000 9.20488 328 CYS A O 1
ATOM 2729 N N . ILE A 1 191 ? -8.20840 23.51945 -0.38813 1.000 8.96611 329 ILE A N 1
ATOM 2730 C CA . ILE A 1 191 ? -9.53021 23.54408 -1.00434 1.000 9.69403 329 ILE A CA 1
ATOM 2731 C C . ILE A 1 191 ? -10.58188 23.14636 0.00520 1.000 8.58484 329 ILE A C 1
ATOM 2732 O O . ILE A 1 191 ? -11.62400 23.80425 0.14130 1.000 9.84122 329 ILE A O 1
ATOM 2748 N N . ASN A 1 192 ? -10.30975 22.08867 0.76291 1.000 7.75154 330 ASN A N 1
ATOM 2749 C CA . ASN A 1 192 ? -11.32054 21.56560 1.66619 1.000 10.69675 330 ASN A CA 1
ATOM 2750 C C . ASN A 1 192 ? -11.56309 22.46915 2.85641 1.000 15.10683 330 ASN A C 1
ATOM 2751 O O . ASN A 1 192 ? -12.62121 22.37457 3.48243 1.000 15.00870 330 ASN A O 1
ATOM 2762 N N A LYS A 1 193 ? -10.65247 23.37988 3.15045 0.572 10.68392 331 LYS A N 1
ATOM 2763 N N B LYS A 1 193 ? -10.61267 23.33722 3.19887 0.428 10.70318 331 LYS A N 1
ATOM 2764 C CA A LYS A 1 193 ? -10.83580 24.24692 4.30315 0.572 10.67714 331 LYS A CA 1
ATOM 2765 C CA B LYS A 1 193 ? -10.81880 24.27080 4.30104 0.428 10.68850 331 LYS A CA 1
ATOM 2766 C C A LYS A 1 193 ? -11.25389 25.66301 3.93063 0.572 11.38515 331 LYS A C 1
ATOM 2767 C C B LYS A 1 193 ? -11.37673 25.60677 3.82040 0.428 11.40537 331 LYS A C 1
ATOM 2768 O O A LYS A 1 193 ? -12.14651 26.22400 4.58003 0.572 11.02495 331 LYS A O 1
ATOM 2769 O O B LYS A 1 193 ? -12.42030 26.06417 4.29979 0.428 10.89585 331 LYS A O 1
ATOM 2806 N N . ILE A 1 194 ? -10.69520 26.24334 2.86577 1.000 8.11659 332 ILE A N 1
ATOM 2807 C CA . ILE A 1 194 ? -10.99243 27.63279 2.52315 1.000 9.09130 332 ILE A CA 1
ATOM 2808 C C . ILE A 1 194 ? -11.80855 27.78953 1.24773 1.000 7.17537 332 ILE A C 1
ATOM 2809 O O . ILE A 1 194 ? -12.29074 28.89919 0.97260 1.000 7.43587 332 ILE A O 1
ATOM 2826 N N . GLY A 1 195 ? -11.99121 26.72935 0.45774 1.000 7.75360 333 GLY A N 1
ATOM 2827 C CA . GLY A 1 195 ? -12.57644 26.90492 -0.86339 1.000 10.13068 333 GLY A CA 1
ATOM 2828 C C . GLY A 1 195 ? -13.97325 27.49026 -0.85337 1.000 10.76239 333 GLY A C 1
ATOM 2829 O O . GLY A 1 195 ? -14.31962 28.31158 -1.71714 1.000 9.72631 333 GLY A O 1
ATOM 2833 N N . ARG A 1 196 ? -14.78230 27.14550 0.15955 1.000 9.31044 334 ARG A N 1
ATOM 2834 C CA . ARG A 1 196 ? -16.14914 27.63579 0.18334 1.000 11.62315 334 ARG A CA 1
ATOM 2835 C C . ARG A 1 196 ? -16.24442 29.13352 0.45725 1.000 10.23733 334 ARG A C 1
ATOM 2836 O O . ARG A 1 196 ? -17.33187 29.70804 0.28115 1.000 13.00269 334 ARG A O 1
ATOM 2857 N N . TYR A 1 197 ? -15.13348 29.78151 0.84245 1.000 9.09777 335 TYR A N 1
ATOM 2858 C CA . TYR A 1 197 ? -15.09511 31.21146 1.14557 1.000 8.13607 335 TYR A CA 1
ATOM 2859 C C . TYR A 1 197 ? -14.41591 32.03023 0.06144 1.000 8.35306 335 TYR A C 1
ATOM 2860 O O . TYR A 1 197 ? -14.32278 33.26364 0.17296 1.000 10.19176 335 TYR A O 1
ATOM 2878 N N . ALA A 1 198 ? -13.93311 31.38047 -0.97243 1.000 8.14436 336 ALA A N 1
ATOM 2879 C CA . ALA A 1 198 ? -13.18084 32.02312 -2.03519 1.000 7.53488 336 ALA A CA 1
ATOM 2880 C C . ALA A 1 198 ? -14.03993 32.26442 -3.27413 1.000 7.88806 336 ALA A C 1
ATOM 2881 O O . ALA A 1 198 ? -14.81560 31.39626 -3.69196 1.000 7.67377 336 ALA A O 1
ATOM 2888 N N . ASP A 1 199 ? -13.86494 33.43808 -3.90583 1.000 7.54863 337 ASP A N 1
ATOM 2889 C CA . ASP A 1 199 ? -14.49926 33.66248 -5.20460 1.000 7.34287 337 ASP A CA 1
ATOM 2890 C C . ASP A 1 199 ? -13.77198 32.94646 -6.32500 1.000 6.94697 337 ASP A C 1
ATOM 2891 O O . ASP A 1 199 ? -14.39867 32.53186 -7.30616 1.000 8.20698 337 ASP A O 1
ATOM 2900 N N . TYR A 1 200 ? -12.45831 32.82927 -6.20989 1.000 7.34586 338 TYR A N 1
ATOM 2901 C CA . TYR A 1 200 ? -11.62970 32.01796 -7.07680 1.000 7.50970 338 TYR A CA 1
ATOM 2902 C C . TYR A 1 200 ? -10.45427 31.51262 -6.25496 1.000 7.86893 338 TYR A C 1
ATOM 2903 O O . TYR A 1 200 ? -10.10058 32.07781 -5.21635 1.000 7.62692 338 TYR A O 1
ATOM 2921 N N . ILE A 1 201 ? -9.85802 30.44637 -6.75415 1.000 6.37932 339 ILE A N 1
ATOM 2922 C CA . ILE A 1 201 ? -8.64989 29.81789 -6.22601 1.000 4.79920 339 ILE A CA 1
ATOM 2923 C C . ILE A 1 201 ? -7.56321 30.00554 -7.26577 1.000 5.64169 339 ILE A C 1
ATOM 2924 O O . ILE A 1 201 ? -7.78003 29.66333 -8.43289 1.000 6.47811 339 ILE A O 1
ATOM 2940 N N . ALA A 1 202 ? -6.40512 30.54381 -6.85638 1.000 5.60525 340 ALA A N 1
ATOM 2941 C CA . ALA A 1 202 ? -5.21473 30.67297 -7.71864 1.000 5.67801 340 ALA A CA 1
ATOM 2942 C C . ALA A 1 202 ? -4.23401 29.57441 -7.32325 1.000 6.70631 340 ALA A C 1
ATOM 2943 O O . ALA A 1 202 ? -3.82688 29.49004 -6.15032 1.000 5.65440 340 ALA A O 1
ATOM 2950 N N . ILE A 1 203 ? -3.91172 28.69961 -8.27597 1.000 7.23378 341 ILE A N 1
ATOM 2951 C CA . ILE A 1 203 ? -2.94636 27.62658 -8.06325 1.000 6.75320 341 ILE A CA 1
ATOM 2952 C C . ILE A 1 203 ? -1.56292 28.20996 -8.33378 1.000 5.55413 341 ILE A C 1
ATOM 2953 O O . ILE A 1 203 ? -1.26305 28.58581 -9.47033 1.000 8.68699 341 ILE A O 1
ATOM 2969 N N . ASN A 1 204 ? -0.73566 28.32015 -7.27825 1.000 7.46859 342 ASN A N 1
ATOM 2970 C CA . ASN A 1 204 ? 0.59938 28.87854 -7.40625 1.000 8.45474 342 ASN A CA 1
ATOM 2971 C C . ASN A 1 204 ? 1.60750 27.76272 -7.66152 1.000 11.55483 342 ASN A C 1
ATOM 2972 O O . ASN A 1 204 ? 2.07649 27.11281 -6.73005 1.000 12.04284 342 ASN A O 1
ATOM 2983 N N . VAL A 1 205 ? 1.95679 27.55594 -8.93101 1.000 12.25191 343 VAL A N 1
ATOM 2984 C CA . VAL A 1 205 ? 3.04489 26.67346 -9.33103 1.000 12.83956 343 VAL A CA 1
ATOM 2985 C C . VAL A 1 205 ? 4.25343 27.46752 -9.83638 1.000 12.59507 343 VAL A C 1
ATOM 2986 O O . VAL A 1 205 ? 5.04162 26.93466 -10.59938 1.000 14.17209 343 VAL A O 1
ATOM 2999 N N . SER A 1 206 ? 4.40161 28.74802 -9.44553 1.000 14.18848 344 SER A N 1
ATOM 3000 C CA . SER A 1 206 ? 5.40459 29.60453 -10.08035 1.000 11.26939 344 SER A CA 1
ATOM 3001 C C . SER A 1 206 ? 6.27596 30.42609 -9.14256 1.000 14.15660 344 SER A C 1
ATOM 3002 O O . SER A 1 206 ? 7.15261 31.14505 -9.63645 1.000 15.46916 344 SER A O 1
ATOM 3010 N N . SER A 1 207 ? 6.07910 30.36360 -7.82858 1.000 11.95353 345 SER A N 1
ATOM 3011 C CA . SER A 1 207 ? 7.03415 31.01926 -6.93568 1.000 10.63958 345 SER A CA 1
ATOM 3012 C C . SER A 1 207 ? 8.44447 30.51754 -7.22790 1.000 14.26404 345 SER A C 1
ATOM 3013 O O . SER A 1 207 ? 8.65576 29.29575 -7.29998 1.000 17.13056 345 SER A O 1
ATOM 3021 N N . PRO A 1 208 ? 9.43984 31.40183 -7.34768 1.000 17.58610 346 PRO A N 1
ATOM 3022 C CA . PRO A 1 208 ? 10.82141 30.92773 -7.47389 1.000 18.59428 346 PRO A CA 1
ATOM 3023 C C . PRO A 1 208 ? 11.47989 30.58084 -6.14562 1.000 18.70833 346 PRO A C 1
ATOM 3024 O O . PRO A 1 208 ? 12.63760 30.16241 -6.15081 1.000 20.16227 346 PRO A O 1
ATOM 3035 N N . ASN A 1 209 ? 10.78344 30.71476 -5.01715 1.000 13.30655 347 ASN A N 1
ATOM 3036 C CA . ASN A 1 209 ? 11.41670 30.64979 -3.69821 1.000 21.25016 347 ASN A CA 1
ATOM 3037 C C . ASN A 1 209 ? 11.03621 29.40970 -2.90065 1.000 21.14208 347 ASN A C 1
ATOM 3038 O O . ASN A 1 209 ? 11.41634 29.28562 -1.73177 1.000 22.58663 347 ASN A O 1
ATOM 3049 N N . THR A 1 210 ? 10.31257 28.48536 -3.50228 1.000 17.36058 348 THR A N 1
ATOM 3050 C CA . THR A 1 210 ? 10.06466 27.18337 -2.89270 1.000 21.60027 348 THR A CA 1
ATOM 3051 C C . THR A 1 210 ? 10.70853 26.14867 -3.79526 1.000 22.21395 348 THR A C 1
ATOM 3052 O O . THR A 1 210 ? 10.29100 26.00512 -4.95994 1.000 19.88482 348 THR A O 1
ATOM 3063 N N . PRO A 1 211 ? 11.73901 25.44569 -3.34114 1.000 20.32790 349 PRO A N 1
ATOM 3064 C CA . PRO A 1 211 ? 12.43784 24.51483 -4.23256 1.000 20.36771 349 PRO A CA 1
ATOM 3065 C C . PRO A 1 211 ? 11.51277 23.50980 -4.90155 1.000 21.35438 349 PRO A C 1
ATOM 3066 O O . PRO A 1 211 ? 10.65940 22.88593 -4.25889 1.000 23.08114 349 PRO A O 1
ATOM 3077 N N . GLY A 1 212 ? 11.69884 23.34991 -6.21670 1.000 22.51162 350 GLY A N 1
ATOM 3078 C CA . GLY A 1 212 ? 10.96448 22.37468 -6.98835 1.000 23.53784 350 GLY A CA 1
ATOM 3079 C C . GLY A 1 212 ? 9.55297 22.76309 -7.35727 1.000 19.61409 350 GLY A C 1
ATOM 3080 O O . GLY A 1 212 ? 8.90031 22.01682 -8.10483 1.000 23.69940 350 GLY A O 1
ATOM 3084 N N . LEU A 1 213 ? 9.07099 23.92116 -6.90543 1.000 18.75851 351 LEU A N 1
ATOM 3085 C CA . LEU A 1 213 ? 7.66807 24.26316 -7.14740 1.000 18.14646 351 LEU A CA 1
ATOM 3086 C C . LEU A 1 213 ? 7.40839 24.49341 -8.63566 1.000 16.63909 351 LEU A C 1
ATOM 3087 O O . LEU A 1 213 ? 6.40438 24.01282 -9.17807 1.000 17.27434 351 LEU A O 1
ATOM 3103 N N . ARG A 1 214 ? 8.31481 25.20399 -9.31633 1.000 18.62809 352 ARG A N 1
ATOM 3104 C CA . ARG A 1 214 ? 8.13082 25.53629 -10.72995 1.000 17.74402 352 ARG A CA 1
ATOM 3105 C C . ARG A 1 214 ? 8.16323 24.29996 -11.62247 1.000 19.69054 352 ARG A C 1
ATOM 3106 O O . ARG A 1 214 ? 7.67392 24.35081 -12.75696 1.000 17.69760 352 ARG A O 1
ATOM 3127 N N . ASP A 1 215 ? 8.74475 23.19511 -11.15128 1.000 21.16709 353 ASP A N 1
ATOM 3128 C CA . ASP A 1 215 ? 8.70299 21.95767 -11.92860 1.000 23.21957 353 ASP A CA 1
ATOM 3129 C C . ASP A 1 215 ? 7.27198 21.48450 -12.16441 1.000 22.10492 353 ASP A C 1
ATOM 3130 O O . ASP A 1 215 ? 7.03425 20.64712 -13.04978 1.000 17.64835 353 ASP A O 1
ATOM 3139 N N . ASN A 1 216 ? 6.32008 21.95231 -11.34874 1.000 16.30286 354 ASN A N 1
ATOM 3140 C CA . ASN A 1 216 ? 4.92279 21.57840 -11.51309 1.000 14.41050 354 ASN A CA 1
ATOM 3141 C C . ASN A 1 216 ? 4.26501 22.26072 -12.70401 1.000 18.44551 354 ASN A C 1
ATOM 3142 O O . ASN A 1 216 ? 3.09956 21.96355 -12.99885 1.000 17.15119 354 ASN A O 1
ATOM 3153 N N . GLN A 1 217 ? 4.98128 23.15429 -13.38467 1.000 17.25678 355 GLN A N 1
ATOM 3154 C CA . GLN A 1 217 ? 4.51009 23.70212 -14.65286 1.000 16.68505 355 GLN A CA 1
ATOM 3155 C C . GLN A 1 217 ? 4.72007 22.74430 -15.82379 1.000 14.82788 355 GLN A C 1
ATOM 3156 O O . GLN A 1 217 ? 4.19622 23.00132 -16.90999 1.000 16.35378 355 GLN A O 1
ATOM 3170 N N . GLU A 1 218 ? 5.47825 21.66738 -15.63692 1.000 17.84830 356 GLU A N 1
ATOM 3171 C CA . GLU A 1 218 ? 5.56877 20.62584 -16.65798 1.000 19.23113 356 GLU A CA 1
ATOM 3172 C C . GLU A 1 218 ? 4.17330 20.09176 -16.94997 1.000 19.56564 356 GLU A C 1
ATOM 3173 O O . GLU A 1 218 ? 3.35961 19.93345 -16.03963 1.000 19.19331 356 GLU A O 1
ATOM 3185 N N . ALA A 1 219 ? 3.88948 19.80959 -18.22748 1.000 21.10712 357 ALA A N 1
ATOM 3186 C CA . ALA A 1 219 ? 2.50331 19.61077 -18.65489 1.000 18.06368 357 ALA A CA 1
ATOM 3187 C C . ALA A 1 219 ? 1.81924 18.46202 -17.92282 1.000 18.23149 357 ALA A C 1
ATOM 3188 O O . ALA A 1 219 ? 0.65645 18.57800 -17.51858 1.000 18.35587 357 ALA A O 1
ATOM 3195 N N . GLY A 1 220 ? 2.48063 17.31556 -17.81713 1.000 19.24641 358 GLY A N 1
ATOM 3196 C CA . GLY A 1 220 ? 1.85403 16.19169 -17.14548 1.000 19.58992 358 GLY A CA 1
ATOM 3197 C C . GLY A 1 220 ? 1.50273 16.50652 -15.70347 1.000 20.35172 358 GLY A C 1
ATOM 3198 O O . GLY A 1 220 ? 0.39236 16.22357 -15.24187 1.000 19.34530 358 GLY A O 1
ATOM 3202 N N . LYS A 1 221 ? 2.45452 17.08280 -14.96544 1.000 20.41648 359 LYS A N 1
ATOM 3203 C CA . LYS A 1 221 ? 2.20376 17.38304 -13.56232 1.000 18.97603 359 LYS A CA 1
ATOM 3204 C C . LYS A 1 221 ? 1.10492 18.43168 -13.42560 1.000 14.66954 359 LYS A C 1
ATOM 3205 O O . LYS A 1 221 ? 0.22841 18.33491 -12.55131 1.000 12.25506 359 LYS A O 1
ATOM 3224 N N . LEU A 1 222 ? 1.14961 19.44405 -14.27853 1.000 12.30115 360 LEU A N 1
ATOM 3225 C CA . LEU A 1 222 ? 0.17582 20.53418 -14.18098 1.000 14.57723 360 LEU A CA 1
ATOM 3226 C C . LEU A 1 222 ? -1.23018 20.04560 -14.50200 1.000 11.90511 360 LEU A C 1
ATOM 3227 O O . LEU A 1 222 ? -2.19850 20.44429 -13.83029 1.000 11.74287 360 LEU A O 1
ATOM 3243 N N . LYS A 1 223 ? -1.36847 19.18388 -15.52410 1.000 13.33823 361 LYS A N 1
ATOM 3244 C CA . LYS A 1 223 ? -2.67364 18.63001 -15.85242 1.000 12.48050 361 LYS A CA 1
ATOM 3245 C C . LYS A 1 223 ? -3.26345 17.91783 -14.65227 1.000 13.84358 361 LYS A C 1
ATOM 3246 O O . LYS A 1 223 ? -4.42744 18.13530 -14.29343 1.000 13.00454 361 LYS A O 1
ATOM 3265 N N . ASN A 1 224 ? -2.46592 17.05144 -14.01502 1.000 12.86233 362 ASN A N 1
ATOM 3266 C CA . ASN A 1 224 ? -2.93881 16.31581 -12.84588 1.000 14.66437 362 ASN A CA 1
ATOM 3267 C C . ASN A 1 224 ? -3.28462 17.25446 -11.70010 1.000 12.06861 362 ASN A C 1
ATOM 3268 O O . ASN A 1 224 ? -4.27754 17.04766 -10.98946 1.000 13.76876 362 ASN A O 1
ATOM 3279 N N . ILE A 1 225 ? -2.46572 18.28159 -11.49772 1.000 11.96576 363 ILE A N 1
ATOM 3280 C CA . ILE A 1 225 ? -2.73577 19.28712 -10.46939 1.000 12.66858 363 ILE A CA 1
ATOM 3281 C C . ILE A 1 225 ? -4.07757 19.97709 -10.71520 1.000 11.02076 363 ILE A C 1
ATOM 3282 O O . ILE A 1 225 ? -4.92875 20.06917 -9.81378 1.000 9.87050 363 ILE A O 1
ATOM 3298 N N . ILE A 1 226 ? -4.29147 20.47335 -11.93329 1.000 11.85003 364 ILE A N 1
ATOM 3299 C CA . ILE A 1 226 ? -5.52380 21.18962 -12.23182 1.000 9.55712 364 ILE A CA 1
ATOM 3300 C C . ILE A 1 226 ? -6.72702 20.26414 -12.06823 1.000 9.13648 364 ILE A C 1
ATOM 3301 O O . ILE A 1 226 ? -7.72840 20.63667 -11.44038 1.000 9.42138 364 ILE A O 1
ATOM 3317 N N . LEU A 1 227 ? -6.65965 19.04215 -12.63419 1.000 10.36457 365 LEU A N 1
ATOM 3318 C CA . LEU A 1 227 ? -7.80103 18.13929 -12.54871 1.000 10.77519 365 LEU A CA 1
ATOM 3319 C C . LEU A 1 227 ? -8.09940 17.76127 -11.09921 1.000 12.06368 365 LEU A C 1
ATOM 3320 O O . LEU A 1 227 ? -9.26997 17.68886 -10.70308 1.000 11.87243 365 LEU A O 1
ATOM 3336 N N . SER A 1 228 ? -7.05544 17.54513 -10.29392 1.000 11.92138 366 SER A N 1
ATOM 3337 C CA . SER A 1 228 ? -7.23355 17.24845 -8.87099 1.000 10.54307 366 SER A CA 1
ATOM 3338 C C . SER A 1 228 ? -7.86670 18.40368 -8.11129 1.000 10.08813 366 SER A C 1
ATOM 3339 O O . SER A 1 228 ? -8.75376 18.18333 -7.26401 1.000 10.61311 366 SER A O 1
ATOM 3347 N N . VAL A 1 229 ? -7.41741 19.63671 -8.37702 1.000 10.10139 367 VAL A N 1
ATOM 3348 C CA . VAL A 1 229 ? -8.00209 20.80501 -7.72584 1.000 11.30190 367 VAL A CA 1
ATOM 3349 C C . VAL A 1 229 ? -9.46649 20.96166 -8.11826 1.000 8.73185 367 VAL A C 1
ATOM 3350 O O . VAL A 1 229 ? -10.33708 21.13962 -7.25678 1.000 9.89914 367 VAL A O 1
ATOM 3363 N N . LYS A 1 230 ? -9.76892 20.86101 -9.41962 1.000 11.25399 368 LYS A N 1
ATOM 3364 C CA . LYS A 1 230 ? -11.15281 20.98964 -9.87511 1.000 9.78379 368 LYS A CA 1
ATOM 3365 C C . LYS A 1 230 ? -12.03068 19.89050 -9.29073 1.000 11.01482 368 LYS A C 1
ATOM 3366 O O . LYS A 1 230 ? -13.16078 20.15757 -8.85687 1.000 11.15384 368 LYS A O 1
ATOM 3385 N N . GLU A 1 231 ? -11.53145 18.65161 -9.25534 1.000 11.48448 369 GLU A N 1
ATOM 3386 C CA . GLU A 1 231 ? -12.29586 17.57277 -8.63484 1.000 16.60296 369 GLU A CA 1
ATOM 3387 C C . GLU A 1 231 ? -12.58793 17.87105 -7.16492 1.000 13.80903 369 GLU A C 1
ATOM 3388 O O . GLU A 1 231 ? -13.73004 17.72331 -6.69366 1.000 14.94644 369 GLU A O 1
ATOM 3400 N N . GLU A 1 232 ? -11.57164 18.31684 -6.42211 1.000 11.88812 370 GLU A N 1
ATOM 3401 C CA . GLU A 1 232 ? -11.78196 18.60828 -5.01844 1.000 11.76520 370 GLU A CA 1
ATOM 3402 C C . GLU A 1 232 ? -12.78542 19.72573 -4.83690 1.000 11.22392 370 GLU A C 1
ATOM 3403 O O . GLU A 1 232 ? -13.63206 19.67670 -3.93400 1.000 12.33266 370 GLU A O 1
ATOM 3415 N N . ILE A 1 233 ? -12.71554 20.75037 -5.68026 1.000 10.42401 371 ILE A N 1
ATOM 3416 C CA . ILE A 1 233 ? -13.67617 21.83809 -5.58638 1.000 11.84389 371 ILE A CA 1
ATOM 3417 C C . ILE A 1 233 ? -15.06210 21.31128 -5.90161 1.000 12.32963 371 ILE A C 1
ATOM 3418 O O . ILE A 1 233 ? -16.02984 21.59989 -5.19294 1.000 15.09597 371 ILE A O 1
ATOM 3434 N N . ASP A 1 234 ? -15.16503 20.53486 -6.97931 1.000 13.72302 372 ASP A N 1
ATOM 3435 C CA . ASP A 1 234 ? -16.45650 20.01844 -7.41953 1.000 16.28454 372 ASP A CA 1
ATOM 3436 C C . ASP A 1 234 ? -17.09690 19.12260 -6.36500 1.000 17.45669 372 ASP A C 1
ATOM 3437 O O . ASP A 1 234 ? -18.33465 19.05295 -6.27866 1.000 19.17172 372 ASP A O 1
ATOM 3446 N N . ASN A 1 235 ? -16.27778 18.45127 -5.54215 1.000 18.32866 373 ASN A N 1
ATOM 3447 C CA . ASN A 1 235 ? -16.74753 17.58795 -4.46683 1.000 22.87318 373 ASN A CA 1
ATOM 3448 C C . ASN A 1 235 ? -17.22651 18.33718 -3.22956 1.000 26.29586 373 ASN A C 1
ATOM 3449 O O . ASN A 1 235 ? -17.93070 17.74094 -2.40394 1.000 25.97529 373 ASN A O 1
ATOM 3460 N N . LEU A 1 236 ? -16.86388 19.61034 -3.05864 1.000 16.96951 374 LEU A N 1
ATOM 3461 C CA . LEU A 1 236 ? -17.36954 20.33421 -1.89693 1.000 22.33963 374 LEU A CA 1
ATOM 3462 C C . LEU A 1 236 ? -18.89287 20.29037 -1.84830 1.000 29.47705 374 LEU A C 1
ATOM 3463 O O . LEU A 1 236 ? -19.48293 20.14134 -0.77456 1.000 36.14070 374 LEU A O 1
ATOM 3479 N N . GLU A 1 237 ? -19.53300 20.47255 -3.00391 1.000 29.60565 375 GLU A N 1
ATOM 3480 C CA . GLU A 1 237 ? -20.98166 20.34420 -3.14161 1.000 37.95980 375 GLU A CA 1
ATOM 3481 C C . GLU A 1 237 ? -21.45623 18.99286 -2.61914 1.000 46.01567 375 GLU A C 1
ATOM 3482 O O . GLU A 1 237 ? -22.29325 18.90699 -1.70910 1.000 51.99283 375 GLU A O 1
ATOM 3494 N N . LYS A 1 238 ? -20.90360 17.91987 -3.19360 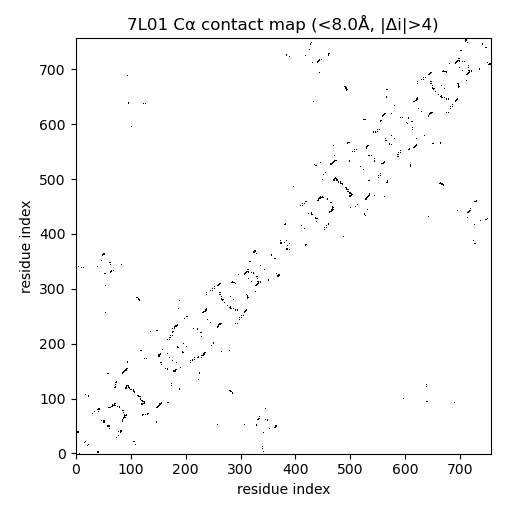1.000 48.02307 376 LYS A N 1
ATOM 3495 C CA . LYS A 1 238 ? -21.30407 16.56191 -2.84876 1.000 47.74348 376 LYS A CA 1
ATOM 3496 C C . LYS A 1 238 ? -21.28722 16.32417 -1.34539 1.000 54.83769 376 LYS A C 1
ATOM 3497 O O . LYS A 1 238 ? -22.11915 15.57361 -0.82026 1.000 63.51553 376 LYS A O 1
ATOM 3516 N N . ASN A 1 239 ? -20.36540 16.95809 -0.63634 1.000 56.26404 377 ASN A N 1
ATOM 3517 C CA . ASN A 1 239 ? -20.22068 16.73195 0.79422 1.000 63.28237 377 ASN A CA 1
ATOM 3518 C C . ASN A 1 239 ? -20.44498 18.02356 1.57730 1.000 62.10012 377 ASN A C 1
ATOM 3519 O O . ASN A 1 239 ? -21.51016 18.64068 1.47773 1.000 69.54968 377 ASN A O 1
ATOM 3530 N N . PHE A 1 246 ? -25.94635 27.40340 3.67890 1.000 44.05878 414 PHE A N 1
ATOM 3531 C CA . PHE A 1 246 ? -25.56147 27.93270 2.37279 1.000 43.53840 414 PHE A CA 1
ATOM 3532 C C . PHE A 1 246 ? -24.07685 27.67330 2.11608 1.000 34.27399 414 PHE A C 1
ATOM 3533 O O . PHE A 1 246 ? -23.19848 28.11663 2.88409 1.000 35.96471 414 PHE A O 1
ATOM 3549 N N . LEU A 1 247 ? -23.79174 26.95489 1.03428 1.000 35.95384 415 LEU A N 1
ATOM 3550 C CA . LEU A 1 247 ? -22.44070 26.42952 0.86254 1.000 32.70242 415 LEU A CA 1
ATOM 3551 C C . LEU A 1 247 ? -21.45666 27.54073 0.53941 1.000 27.80269 415 LEU A C 1
ATOM 3552 O O . LEU A 1 247 ? -20.39458 27.64858 1.17559 1.000 28.71904 415 LEU A O 1
ATOM 3568 N N . TRP A 1 248 ? -21.77328 28.38182 -0.44379 1.000 25.68214 416 TRP A N 1
ATOM 3569 C CA . TRP A 1 248 ? -20.76235 29.31525 -0.93885 1.000 18.93093 416 TRP A CA 1
ATOM 3570 C C . TRP A 1 248 ? -20.88014 30.58432 -0.12049 1.000 17.90877 416 TRP A C 1
ATOM 3571 O O . TRP A 1 248 ? -21.78382 31.39417 -0.32766 1.000 16.59151 416 TRP A O 1
ATOM 3592 N N . PHE A 1 249 ? -19.97407 30.74499 0.84684 1.000 11.64288 417 PHE A N 1
ATOM 3593 C CA . PHE A 1 249 ? -19.92522 31.96411 1.63998 1.000 13.54791 417 PHE A CA 1
ATOM 3594 C C . PHE A 1 249 ? -18.86271 32.88538 1.04998 1.000 13.92798 417 PHE A C 1
ATOM 3595 O O . PHE A 1 249 ? -17.81744 33.17658 1.64757 1.000 14.16654 417 PHE A O 1
ATOM 3612 N N . ASN A 1 250 ? -19.19876 33.40019 -0.12779 1.000 11.27031 418 ASN A N 1
ATOM 3613 C CA . ASN A 1 250 ? -18.30463 34.24545 -0.88062 1.000 12.75934 418 ASN A CA 1
ATOM 3614 C C . ASN A 1 250 ? -19.15022 35.33372 -1.51862 1.000 13.66063 418 ASN A C 1
ATOM 3615 O O . ASN A 1 250 ? -20.30676 35.55823 -1.14038 1.000 15.10430 418 ASN A O 1
ATOM 3626 N N . THR A 1 251 ? -18.56678 36.03441 -2.47613 1.000 10.42856 419 THR A N 1
ATOM 3627 C CA . THR A 1 251 ? -19.30162 37.11982 -3.10295 1.000 13.56650 419 THR A CA 1
ATOM 3628 C C . THR A 1 251 ? -20.30491 36.60186 -4.11068 1.000 14.71383 419 THR A C 1
ATOM 3629 O O . THR A 1 251 ? -21.44691 37.06612 -4.14845 1.000 16.85929 419 THR A O 1
ATOM 3640 N N . THR A 1 252 ? -19.86635 35.67234 -4.94905 1.000 12.75598 420 THR A N 1
ATOM 3641 C CA . THR A 1 252 ? -20.61575 35.18284 -6.09706 1.000 18.53334 420 THR A CA 1
ATOM 3642 C C . THR A 1 252 ? -21.75534 34.26111 -5.68826 1.000 19.16476 420 THR A C 1
ATOM 3643 O O . THR A 1 252 ? -22.68199 34.05371 -6.47692 1.000 21.65758 420 THR A O 1
ATOM 3654 N N . LYS A 1 253 ? -21.69672 33.70665 -4.47595 1.000 15.28224 421 LYS A N 1
ATOM 3655 C CA . LYS A 1 253 ? -22.53007 32.58629 -4.04033 1.000 18.14743 421 LYS A CA 1
ATOM 3656 C C . LYS A 1 253 ? -22.44434 31.39844 -5.00128 1.000 15.40541 421 LYS A C 1
ATOM 3657 O O . LYS A 1 253 ? -23.37143 30.58823 -5.09898 1.000 15.37845 421 LYS A O 1
ATOM 3676 N N . LYS A 1 254 ? -21.30399 31.25107 -5.69019 1.000 12.37154 422 LYS A N 1
ATOM 3677 C CA . LYS A 1 254 ? -21.05744 30.14509 -6.59437 1.000 12.25497 422 LYS A CA 1
ATOM 3678 C C . LYS A 1 254 ? -19.70543 29.51409 -6.27627 1.000 13.41419 422 LYS A C 1
ATOM 3679 O O . LYS A 1 254 ? -18.86884 30.10480 -5.59083 1.000 13.06618 422 LYS A O 1
ATOM 3698 N N . LYS A 1 255 ? -19.50850 28.30814 -6.78766 1.000 12.78106 423 LYS A N 1
ATOM 3699 C CA . LYS A 1 255 ? -18.25380 27.60456 -6.58979 1.000 11.77757 423 LYS A CA 1
ATOM 3700 C C . LYS A 1 255 ? -17.08998 28.45144 -7.11724 1.000 9.04793 423 LYS A C 1
ATOM 3701 O O . LYS A 1 255 ? -17.23014 29.15648 -8.12500 1.000 10.28930 423 LYS A O 1
ATOM 3720 N N . PRO A 1 256 ? -15.95730 28.46134 -6.42763 1.000 10.41551 424 PRO A N 1
ATOM 3721 C CA . PRO A 1 256 ? -14.83438 29.27579 -6.90113 1.000 8.45794 424 PRO A CA 1
ATOM 3722 C C . PRO A 1 256 ? -14.36709 28.85477 -8.28542 1.000 8.24788 424 PRO A C 1
ATOM 3723 O O . PRO A 1 256 ? -14.26478 27.66778 -8.59961 1.000 10.13689 424 PRO A O 1
ATOM 3734 N N . LEU A 1 257 ? -14.07114 29.85328 -9.11144 1.000 8.90520 425 LEU A N 1
ATOM 3735 C CA . LEU A 1 257 ? -13.32233 29.63617 -10.33739 1.000 9.34023 425 LEU A CA 1
ATOM 3736 C C . LEU A 1 257 ? -11.88807 29.20401 -10.01209 1.000 6.30102 425 LEU A C 1
ATOM 3737 O O . LEU A 1 257 ? -11.37991 29.43062 -8.89852 1.000 8.16073 425 LEU A O 1
ATOM 3753 N N . VAL A 1 258 ? -11.20398 28.63844 -10.99639 1.000 6.39896 426 VAL A N 1
ATOM 3754 C CA . VAL A 1 258 ? -9.84104 28.14620 -10.81205 1.000 6.78356 426 VAL A CA 1
ATOM 3755 C C . VAL A 1 258 ? -8.92208 28.86046 -11.80043 1.000 8.71187 426 VAL A C 1
ATOM 3756 O O . VAL A 1 258 ? -9.13127 28.80088 -13.02683 1.000 6.10371 426 VAL A O 1
ATOM 3769 N N . PHE A 1 259 ? -7.92541 29.54825 -11.26263 1.000 6.56834 427 PHE A N 1
ATOM 3770 C CA . PHE A 1 259 ? -6.85692 30.15193 -12.04940 1.000 6.20800 427 PHE A CA 1
ATOM 3771 C C . PHE A 1 259 ? -5.51969 29.44869 -11.80602 1.000 7.55511 427 PHE A C 1
ATOM 3772 O O . PHE A 1 259 ? -5.27789 28.87808 -10.73724 1.000 8.33481 427 PHE A O 1
ATOM 3789 N N . VAL A 1 260 ? -4.59677 29.56528 -12.76683 1.000 5.86790 428 VAL A N 1
ATOM 3790 C CA . VAL A 1 260 ? -3.21214 29.14485 -12.55155 1.000 5.98538 428 VAL A CA 1
ATOM 3791 C C . VAL A 1 260 ? -2.31556 30.37455 -12.69731 1.000 6.71590 428 VAL A C 1
ATOM 3792 O O . VAL A 1 260 ? -2.48170 31.16201 -13.62871 1.000 8.76331 428 VAL A O 1
ATOM 3805 N N . LYS A 1 261 ? -1.36163 30.53737 -11.78580 1.000 6.13257 429 LYS A N 1
ATOM 3806 C CA . LYS A 1 261 ? -0.36484 31.59758 -11.89183 1.000 8.19179 429 LYS A CA 1
ATOM 3807 C C . LYS A 1 261 ? 0.92382 31.00561 -12.44634 1.000 6.48307 429 LYS A C 1
ATOM 3808 O O . LYS A 1 261 ? 1.48086 30.07693 -11.85621 1.000 7.13566 429 LYS A O 1
ATOM 3827 N N . LEU A 1 262 ? 1.42811 31.58731 -13.53484 1.000 7.88240 430 LEU A N 1
ATOM 3828 C CA . LEU A 1 262 ? 2.54688 31.05244 -14.30146 1.000 6.87285 430 LEU A CA 1
ATOM 3829 C C . LEU A 1 262 ? 3.78269 31.93109 -14.15900 1.000 8.56826 430 LEU A C 1
ATOM 3830 O O . LEU A 1 262 ? 3.68390 33.15313 -13.98118 1.000 9.18276 430 LEU A O 1
ATOM 3846 N N . ALA A 1 263 ? 4.93963 31.28635 -14.22425 1.000 11.39956 431 ALA A N 1
ATOM 3847 C CA . ALA A 1 263 ? 6.22950 31.96722 -14.15605 1.000 11.62955 431 ALA A CA 1
ATOM 3848 C C . ALA A 1 263 ? 6.62348 32.41337 -15.55380 1.000 10.78196 431 ALA A C 1
ATOM 3849 O O . ALA A 1 263 ? 6.37079 31.69117 -16.52015 1.000 13.39986 431 ALA A O 1
ATOM 3856 N N . PRO A 1 264 ? 7.29155 33.56410 -15.70312 1.000 10.93604 432 PRO A N 1
ATOM 3857 C CA . PRO A 1 264 ? 7.71839 33.99442 -17.04957 1.000 12.35078 432 PRO A CA 1
ATOM 3858 C C . PRO A 1 264 ? 8.97074 33.28570 -17.54587 1.000 18.08112 432 PRO A C 1
ATOM 3859 O O . PRO A 1 264 ? 9.32654 33.40674 -18.72987 1.000 17.38095 432 PRO A O 1
ATOM 3870 N N . ASP A 1 265 ? 9.63077 32.51201 -16.70230 1.000 14.14121 433 ASP A N 1
ATOM 3871 C CA . ASP A 1 265 ? 10.92043 31.91707 -17.05558 1.000 15.45213 433 ASP A CA 1
ATOM 3872 C C . ASP A 1 265 ? 10.70515 30.50523 -17.58895 1.000 14.68763 433 ASP A C 1
ATOM 3873 O O . ASP A 1 265 ? 10.93438 29.48735 -16.92170 1.000 16.56425 433 ASP A O 1
ATOM 3882 N N . LEU A 1 266 ? 10.20867 30.47322 -18.82705 1.000 15.04610 434 LEU A N 1
ATOM 3883 C CA . LEU A 1 266 ? 9.87735 29.24023 -19.52247 1.000 14.51013 434 LEU A CA 1
ATOM 3884 C C . LEU A 1 266 ? 10.32957 29.36457 -20.97303 1.000 13.55779 434 LEU A C 1
ATOM 3885 O O . LEU A 1 266 ? 10.35564 30.46596 -21.51926 1.000 17.16236 434 LEU A O 1
ATOM 3901 N N . ASN A 1 267 ? 10.64697 28.23392 -21.59319 1.000 16.27823 435 ASN A N 1
ATOM 3902 C CA . ASN A 1 267 ? 10.94227 28.23494 -23.02810 1.000 17.10425 435 ASN A CA 1
ATOM 3903 C C . ASN A 1 267 ? 9.64236 28.06116 -23.82475 1.000 19.81942 435 ASN A C 1
ATOM 3904 O O . ASN A 1 267 ? 8.55837 27.91381 -23.26605 1.000 15.56506 435 ASN A O 1
ATOM 3915 N N . GLN A 1 268 ? 9.72915 28.12162 -25.15332 1.000 18.83455 436 GLN A N 1
ATOM 3916 C CA . GLN A 1 268 ? 8.50333 28.16555 -25.95006 1.000 17.02884 436 GLN A CA 1
ATOM 3917 C C . GLN A 1 268 ? 7.75975 26.84425 -25.91717 1.000 17.35657 436 GLN A C 1
ATOM 3918 O O . GLN A 1 268 ? 6.51980 26.82293 -25.90252 1.000 18.77929 436 GLN A O 1
ATOM 3932 N N . GLU A 1 269 ? 8.49062 25.73213 -25.93452 1.000 18.11068 437 GLU A N 1
ATOM 3933 C CA . GLU A 1 269 ? 7.86053 24.42688 -25.79319 1.000 16.53380 437 GLU A CA 1
ATOM 3934 C C . GLU A 1 269 ? 7.01894 24.35707 -24.52535 1.000 18.66831 437 GLU A C 1
ATOM 3935 O O . GLU A 1 269 ? 5.89040 23.85715 -24.53138 1.000 16.48249 437 GLU A O 1
ATOM 3947 N N . GLN A 1 270 ? 7.57959 24.82499 -23.41473 1.000 17.68349 438 GLN A N 1
ATOM 3948 C CA . GLN A 1 270 ? 6.87036 24.74475 -22.14570 1.000 13.77913 438 GLN A CA 1
ATOM 3949 C C . GLN A 1 270 ? 5.60827 25.59709 -22.16909 1.000 11.08036 438 GLN A C 1
ATOM 3950 O O . GLN A 1 270 ? 4.56015 25.17771 -21.67543 1.000 13.40898 438 GLN A O 1
ATOM 3964 N N . LYS A 1 271 ? 5.70740 26.81349 -22.68628 1.000 11.49677 439 LYS A N 1
ATOM 3965 C CA . LYS A 1 271 ? 4.53553 27.67405 -22.77878 1.000 13.49974 439 LYS A CA 1
ATOM 3966 C C . LYS A 1 271 ? 3.42408 27.04075 -23.61494 1.000 16.44434 439 LYS A C 1
ATOM 3967 O O . LYS A 1 271 ? 2.23368 27.09607 -23.24627 1.000 12.40345 439 LYS A O 1
ATOM 3986 N N . LYS A 1 272 ? 3.77443 26.49306 -24.77531 1.00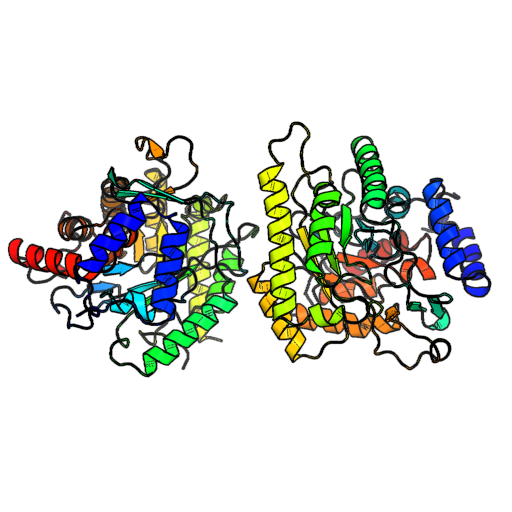0 14.78248 440 LYS A N 1
ATOM 3987 C CA . LYS A 1 272 ? 2.76783 25.87586 -25.63186 1.000 17.15565 440 LYS A CA 1
ATOM 3988 C C . LYS A 1 272 ? 2.13736 24.67159 -24.94704 1.000 14.70551 440 LYS A C 1
ATOM 3989 O O . LYS A 1 272 ? 0.91408 24.47285 -25.01735 1.000 12.61090 440 LYS A O 1
ATOM 4008 N N . GLU A 1 273 ? 2.96127 23.85184 -24.28202 1.000 12.74534 441 GLU A N 1
ATOM 4009 C CA . GLU A 1 273 ? 2.45325 22.66232 -23.60537 1.000 13.62701 441 GLU A CA 1
ATOM 4010 C C . GLU A 1 273 ? 1.52807 23.05410 -22.47230 1.000 12.15062 441 GLU A C 1
ATOM 4011 O O . GLU A 1 273 ? 0.48181 22.43579 -22.28281 1.000 12.94162 441 GLU A O 1
ATOM 4023 N N . ILE A 1 274 ? 1.89600 24.10098 -21.72560 1.000 11.72334 442 ILE A N 1
ATOM 4024 C CA . ILE A 1 274 ? 1.00166 24.62908 -20.69700 1.000 10.58072 442 ILE A CA 1
ATOM 4025 C C . ILE A 1 274 ? -0.32211 25.05181 -21.31960 1.000 8.82970 442 ILE A C 1
ATOM 4026 O O . ILE A 1 274 ? -1.39303 24.70869 -20.81731 1.000 9.41606 442 ILE A O 1
ATOM 4042 N N . ALA A 1 275 ? -0.26399 25.82802 -22.40008 1.000 11.18441 443 ALA A N 1
ATOM 4043 C CA . ALA A 1 275 ? -1.48755 26.30585 -23.02687 1.000 13.62844 443 ALA A CA 1
ATOM 4044 C C . ALA A 1 275 ? -2.38518 25.14474 -23.42448 1.000 10.93439 443 ALA A C 1
ATOM 4045 O O . ALA A 1 275 ? -3.59326 25.17196 -23.16567 1.000 9.03552 443 ALA A O 1
ATOM 4052 N N . ASP A 1 276 ? -1.79634 24.07891 -23.97541 1.000 12.60900 444 ASP A N 1
ATOM 4053 C CA . ASP A 1 276 ? -2.57474 22.89095 -24.33186 1.000 11.74271 444 ASP A CA 1
ATOM 4054 C C . ASP A 1 276 ? -3.27688 22.30915 -23.11612 1.000 12.30995 444 ASP A C 1
ATOM 4055 O O . ASP A 1 276 ? -4.44469 21.91480 -23.18903 1.000 9.65952 444 ASP A O 1
ATOM 4064 N N . VAL A 1 277 ? -2.55582 22.19335 -21.99700 1.000 9.18255 445 VAL A N 1
ATOM 4065 C CA . VAL A 1 277 ? -3.15433 21.67224 -20.77147 1.000 9.81635 445 VAL A CA 1
ATOM 4066 C C . VAL A 1 277 ? -4.29123 22.55554 -20.29468 1.000 7.63004 445 VAL A C 1
ATOM 4067 O O . VAL A 1 277 ? -5.32089 22.05691 -19.82450 1.000 7.62525 445 VAL A O 1
ATOM 4080 N N . LEU A 1 278 ? -4.10067 23.87661 -20.32835 1.000 8.86801 446 LEU A N 1
ATOM 4081 C CA . LEU A 1 278 ? -5.13194 24.79275 -19.84550 1.000 9.32622 446 LEU A CA 1
ATOM 4082 C C . LEU A 1 278 ? -6.41036 24.67780 -20.67162 1.000 8.52787 446 LEU A C 1
ATOM 4083 O O . LEU A 1 278 ? -7.51756 24.72303 -20.12611 1.000 8.31724 446 LEU A O 1
ATOM 4099 N N . LEU A 1 279 ? -6.27295 24.51491 -21.98170 1.000 7.65310 447 LEU A N 1
ATOM 4100 C CA . LEU A 1 279 ? -7.42101 24.29985 -22.85603 1.000 9.01197 447 LEU A CA 1
ATOM 4101 C C . LEU A 1 279 ? -8.11956 22.98143 -22.53645 1.000 8.12946 447 LEU A C 1
ATOM 4102 O O . LEU A 1 279 ? -9.34792 22.92625 -22.45845 1.000 9.56457 447 LEU A O 1
ATOM 4118 N N . GLU A 1 280 ? -7.34794 21.89328 -22.39665 1.000 8.27528 448 GLU A N 1
ATOM 4119 C CA . GLU A 1 280 ? -7.94372 20.58129 -22.14298 1.000 8.55267 448 GLU A CA 1
ATOM 4120 C C . GLU A 1 280 ? -8.63264 20.52042 -20.78479 1.000 8.29910 448 GLU A C 1
ATOM 4121 O O . GLU A 1 280 ? -9.64927 19.85164 -20.64410 1.000 9.68917 448 GLU A O 1
ATOM 4133 N N . THR A 1 281 ? -8.03273 21.13136 -19.75127 1.000 9.26181 449 THR A N 1
ATOM 4134 C CA . THR A 1 281 ? -8.56192 21.07502 -18.38151 1.000 8.35939 449 THR A CA 1
ATOM 4135 C C . THR A 1 281 ? -9.57999 22.16568 -18.05985 1.000 9.24955 449 THR A C 1
ATOM 4136 O O . THR A 1 281 ? -10.20268 22.11816 -16.98778 1.000 9.02887 449 THR A O 1
ATOM 4147 N N . ASN A 1 282 ? -9.85310 23.08044 -18.97852 1.000 9.07058 450 ASN A N 1
ATOM 4148 C CA . ASN A 1 282 ? -10.89954 24.08166 -18.78586 1.000 11.20858 450 ASN A CA 1
ATOM 4149 C C . ASN A 1 282 ? -10.62956 24.99352 -17.58200 1.000 6.46674 450 ASN A C 1
ATOM 4150 O O . ASN A 1 282 ? -11.54019 25.27536 -16.79190 1.000 8.89041 450 ASN A O 1
ATOM 4161 N N . ILE A 1 283 ? -9.37534 25.41385 -17.41526 1.000 7.34934 451 ILE A N 1
ATOM 4162 C CA . ILE A 1 283 ? -9.02255 26.41809 -16.41979 1.000 8.31853 451 ILE A CA 1
ATOM 4163 C C . ILE A 1 283 ? -9.81290 27.68606 -16.73546 1.000 7.64391 451 ILE A C 1
ATOM 4164 O O . ILE A 1 283 ? -10.13241 27.96418 -17.89869 1.000 8.02683 451 ILE A O 1
ATOM 4180 N N . ASP A 1 284 ? -10.21028 28.41718 -15.67789 1.000 6.71198 452 ASP A N 1
ATOM 4181 C CA . ASP A 1 284 ? -11.02367 29.62627 -15.83889 1.000 5.34303 452 ASP A CA 1
ATOM 4182 C C . ASP A 1 284 ? -10.21471 30.88546 -16.13153 1.000 8.14338 452 ASP A C 1
ATOM 4183 O O . ASP A 1 284 ? -10.78797 31.87268 -16.62565 1.000 7.53802 452 ASP A O 1
ATOM 4192 N N . GLY A 1 285 ? -8.91325 30.87375 -15.85764 1.000 9.40168 453 GLY A N 1
ATOM 4193 C CA . GLY A 1 285 ? -8.08468 32.05013 -16.04438 1.000 8.44791 453 GLY A CA 1
ATOM 4194 C C . GLY A 1 285 ? -6.63686 31.70308 -15.79033 1.000 6.91882 453 GLY A C 1
ATOM 4195 O O . GLY A 1 285 ? -6.32863 30.71534 -15.12350 1.000 6.84232 453 GLY A O 1
ATOM 4199 N N . MET A 1 286 ? -5.75133 32.50092 -16.37302 1.000 6.32977 454 MET A N 1
ATOM 4200 C CA . MET A 1 286 ? -4.32493 32.36335 -16.09449 1.000 7.18386 454 MET A CA 1
ATOM 4201 C C . MET A 1 286 ? -3.76008 33.70370 -15.65668 1.000 7.26242 454 MET A C 1
ATOM 4202 O O . MET A 1 286 ? -4.01330 34.73158 -16.28981 1.000 8.39333 454 MET A O 1
ATOM 4216 N N . ILE A 1 287 ? -3.01960 33.70013 -14.55068 1.000 6.76883 455 ILE A N 1
ATOM 4217 C CA . ILE A 1 287 ? -2.40052 34.90060 -14.01427 1.000 7.85546 455 ILE A CA 1
ATOM 4218 C C . ILE A 1 287 ? -0.99371 34.97186 -14.59859 1.000 8.35424 455 ILE A C 1
ATOM 4219 O O . ILE A 1 287 ? -0.14160 34.13173 -14.29418 1.000 8.09871 455 ILE A O 1
ATOM 4235 N N . ILE A 1 288 ? -0.76336 35.95786 -15.46589 1.000 9.38871 456 ILE A N 1
ATOM 4236 C CA . ILE A 1 288 ? 0.47896 36.11969 -16.21825 1.000 8.09104 456 ILE A CA 1
ATOM 4237 C C . ILE A 1 288 ? 1.04104 37.47036 -15.77991 1.000 8.73965 456 ILE A C 1
ATOM 4238 O O . ILE A 1 288 ? 0.48899 38.52064 -16.15877 1.000 9.40312 456 ILE A O 1
ATOM 4254 N N . SER A 1 289 ? 2.07976 37.49012 -14.92548 1.000 9.04729 457 SER A N 1
ATOM 4255 C CA . SER A 1 289 ? 2.89323 36.36697 -14.49248 1.000 8.62943 457 SER A CA 1
ATOM 4256 C C . SER A 1 289 ? 3.40484 36.63114 -13.07209 1.000 8.74777 457 SER A C 1
ATOM 4257 O O . SER A 1 289 ? 3.14696 37.67031 -12.49267 1.000 9.97834 457 SER A O 1
ATOM 4265 N N . ASN A 1 290 ? 4.08721 35.64400 -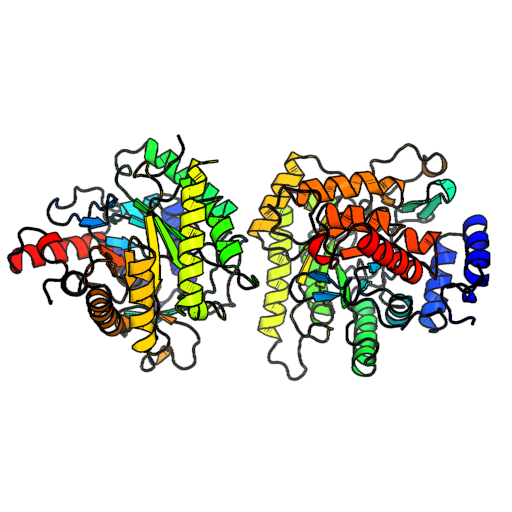12.53039 1.000 8.76446 458 ASN A N 1
ATOM 4266 C CA . ASN A 1 290 ? 4.86002 35.78977 -11.31291 1.000 9.01648 458 ASN A CA 1
ATOM 4267 C C . ASN A 1 290 ? 6.18413 36.49357 -11.60896 1.000 11.03675 458 ASN A C 1
ATOM 4268 O O . ASN A 1 290 ? 6.42750 37.00319 -12.71240 1.000 10.58659 458 ASN A O 1
ATOM 4279 N N . THR A 1 291 ? 7.05588 36.53466 -10.59940 1.000 9.78051 459 THR A N 1
ATOM 4280 C CA . THR A 1 291 ? 8.32064 37.23787 -10.67093 1.000 10.27690 459 THR A CA 1
ATOM 4281 C C . THR A 1 291 ? 9.27927 36.47471 -11.56733 1.000 11.39072 459 THR A C 1
ATOM 4282 O O . THR A 1 291 ? 9.09768 35.27272 -11.83888 1.000 10.62214 459 THR A O 1
ATOM 4293 N N . THR A 1 292 ? 10.35525 37.15302 -11.96689 1.000 14.96905 460 THR A N 1
ATOM 4294 C CA . THR A 1 292 ? 11.33995 36.58704 -12.87271 1.000 15.29871 460 THR A CA 1
ATOM 4295 C C . THR A 1 292 ? 12.70767 36.44159 -12.20110 1.000 16.71649 460 THR A C 1
ATOM 4296 O O . THR A 1 292 ? 13.09103 37.23962 -11.34576 1.000 16.78937 460 THR A O 1
ATOM 4307 N N . THR A 1 293 ? 13.42949 35.38352 -12.56227 1.000 16.02051 461 THR A N 1
ATOM 4308 C CA . THR A 1 293 ? 14.80382 35.19095 -12.10983 1.000 20.22716 461 THR A CA 1
ATOM 4309 C C . THR A 1 293 ? 15.83171 35.62321 -13.14627 1.000 23.67373 461 THR A C 1
ATOM 4310 O O . THR A 1 293 ? 17.03863 35.44069 -12.92276 1.000 23.46093 461 THR A O 1
ATOM 4321 N N . GLN A 1 294 ? 15.39462 36.21402 -14.25724 1.000 24.90247 462 GLN A N 1
ATOM 4322 C CA . GLN A 1 294 ? 16.26236 36.44080 -15.41087 1.000 29.06426 462 GLN A CA 1
ATOM 4323 C C . GLN A 1 294 ? 16.68342 37.90405 -15.56796 1.000 30.94642 462 GLN A C 1
ATOM 4324 O O . GLN A 1 294 ? 17.38893 38.22965 -16.52903 1.000 36.16611 462 GLN A O 1
ATOM 4338 N N . ILE A 1 295 ? 16.33703 38.78488 -14.63029 1.000 26.95182 463 ILE A N 1
ATOM 4339 C CA . ILE A 1 295 ? 16.74895 40.18640 -14.70858 1.000 30.03305 463 ILE A CA 1
ATOM 4340 C C . ILE A 1 295 ? 18.04868 40.37083 -13.92950 1.000 39.88619 463 ILE A C 1
ATOM 4341 O O . ILE A 1 295 ? 18.09113 40.14597 -12.71393 1.000 35.93965 463 ILE A O 1
ATOM 4357 N N . ASN A 1 296 ? 19.09991 40.81014 -14.63276 1.000 38.73084 464 ASN A N 1
ATOM 4358 C CA . ASN A 1 296 ? 20.45529 40.87943 -14.09803 1.000 45.53574 464 ASN A CA 1
ATOM 4359 C C . ASN A 1 296 ? 21.01998 42.29395 -13.96864 1.000 47.03082 464 ASN A C 1
ATOM 4360 O O . ASN A 1 296 ? 22.13757 42.44689 -13.45795 1.000 44.81600 464 ASN A O 1
ATOM 4371 N N . ASP A 1 297 ? 20.30489 43.32784 -14.42364 1.000 43.62339 465 ASP A N 1
ATOM 4372 C CA . ASP A 1 297 ? 20.85789 44.67483 -14.53069 1.000 37.46956 465 ASP A CA 1
ATOM 4373 C C . ASP A 1 297 ? 20.29932 45.65132 -13.48771 1.000 41.76470 465 ASP A C 1
ATOM 4374 O O . ASP A 1 297 ? 20.12665 46.84013 -13.78031 1.000 35.22406 465 ASP A O 1
ATOM 4383 N N . ILE A 1 298 ? 20.01303 45.18995 -12.27004 1.000 27.79915 466 ILE A N 1
ATOM 4384 C CA . ILE A 1 298 ? 19.69641 46.09050 -11.15915 1.000 29.15104 466 ILE A CA 1
ATOM 4385 C C . ILE A 1 298 ? 20.87118 46.03805 -10.18675 1.000 26.47999 466 ILE A C 1
ATOM 4386 O O . ILE A 1 298 ? 21.09250 45.02538 -9.50757 1.000 27.04214 466 ILE A O 1
ATOM 4402 N N . LYS A 1 299 ? 21.63930 47.12644 -10.13668 1.000 33.30613 467 LYS A N 1
ATOM 4403 C CA . LYS A 1 299 ? 22.89484 47.12130 -9.39751 1.000 35.52677 467 LYS A CA 1
ATOM 4404 C C . LYS A 1 299 ? 22.70931 46.64001 -7.96859 1.000 27.57796 467 LYS A C 1
ATOM 4405 O O . LYS A 1 299 ? 23.47941 45.80622 -7.47365 1.000 32.24925 467 LYS A O 1
ATOM 4424 N N . SER A 1 300 ? 21.70927 47.17847 -7.27318 1.000 29.55667 468 SER A N 1
ATOM 4425 C CA . SER A 1 300 ? 21.57641 46.88101 -5.85281 1.000 27.59788 468 SER A CA 1
ATOM 4426 C C . SER A 1 300 ? 21.13271 45.45184 -5.59942 1.000 29.20246 468 SER A C 1
ATOM 4427 O O . SER A 1 300 ? 21.20302 45.00320 -4.44640 1.000 27.21124 468 SER A O 1
ATOM 4435 N N . PHE A 1 301 ? 20.69756 44.72958 -6.64019 1.000 26.51734 469 PHE A N 1
ATOM 4436 C CA . PHE A 1 301 ? 20.23020 43.35861 -6.50567 1.000 23.53237 469 PHE A CA 1
ATOM 4437 C C . PHE A 1 301 ? 21.28872 42.32943 -6.90948 1.000 24.91428 469 PHE A C 1
ATOM 4438 O O . PHE A 1 301 ? 21.02107 41.13038 -6.83287 1.000 24.56545 469 PHE A O 1
ATOM 4455 N N . GLU A 1 302 ? 22.48178 42.75262 -7.32385 1.000 27.63039 470 GLU A N 1
ATOM 4456 C CA . GLU A 1 302 ? 23.47534 41.78068 -7.76781 1.000 27.04807 470 GLU A CA 1
ATOM 4457 C C . GLU A 1 302 ? 23.77462 40.77599 -6.65606 1.000 24.09354 470 GLU A C 1
ATOM 4458 O O . GLU A 1 302 ? 23.97259 41.15207 -5.49665 1.000 27.92180 470 GLU A O 1
ATOM 4470 N N . ASN A 1 303 ? 23.81087 39.49141 -7.01400 1.000 26.22332 471 ASN A N 1
ATOM 4471 C CA . ASN A 1 303 ? 24.16112 38.38695 -6.11115 1.000 27.47422 471 ASN A CA 1
ATOM 4472 C C . ASN A 1 303 ? 23.07972 38.04087 -5.10075 1.000 33.62377 471 ASN A C 1
ATOM 4473 O O . ASN A 1 303 ? 23.33287 37.26136 -4.16740 1.000 33.80856 471 ASN A O 1
ATOM 4484 N N . LYS A 1 304 ? 21.88358 38.58143 -5.26021 1.000 25.60694 472 LYS A N 1
ATOM 4485 C CA . LYS A 1 304 ? 20.76560 38.29816 -4.37913 1.000 29.85364 472 LYS A CA 1
ATOM 4486 C C . LYS A 1 304 ? 19.89335 37.20747 -4.97746 1.000 31.91931 472 LYS A C 1
ATOM 4487 O O . LYS A 1 304 ? 19.67759 37.16449 -6.19121 1.000 30.61897 472 LYS A O 1
ATOM 4506 N N . LYS A 1 305 ? 19.40825 36.32198 -4.11659 1.000 27.88190 473 LYS A N 1
ATOM 4507 C CA . LYS A 1 305 ? 18.46581 35.29834 -4.52142 1.000 27.34521 473 LYS A CA 1
ATOM 4508 C C . LYS A 1 305 ? 17.07732 35.90875 -4.65619 1.000 23.47459 473 LYS A C 1
ATOM 4509 O O . LYS A 1 305 ? 16.72891 36.86881 -3.96032 1.000 25.26853 473 LYS A O 1
ATOM 4528 N N . GLY A 1 306 ? 16.27357 35.32781 -5.53311 1.000 20.48632 474 GLY A N 1
ATOM 4529 C CA . GLY A 1 306 ? 14.84569 35.56080 -5.49831 1.000 20.38883 474 GLY A CA 1
ATOM 4530 C C . GLY A 1 306 ? 14.31811 36.04615 -6.82653 1.000 21.88001 474 GLY A C 1
ATOM 4531 O O . GLY A 1 306 ? 15.04431 36.19193 -7.80469 1.000 21.75529 474 GLY A O 1
ATOM 4535 N N . GLY A 1 307 ? 13.02590 36.33375 -6.84101 1.000 17.93524 475 GLY A N 1
ATOM 4536 C CA . GLY A 1 307 ? 12.36296 36.79691 -8.04357 1.000 16.15681 475 GLY A CA 1
ATOM 4537 C C . GLY A 1 307 ? 12.16393 38.29850 -8.01706 1.000 13.64274 475 GLY A C 1
ATOM 4538 O O . GLY A 1 307 ? 11.93171 38.89803 -6.95873 1.000 14.52491 475 GLY A O 1
ATOM 4542 N N . VAL A 1 308 ? 12.25186 38.89241 -9.19835 1.000 13.98318 476 VAL A N 1
ATOM 4543 C CA . VAL A 1 308 ? 12.15025 40.32691 -9.37776 1.000 12.47469 476 VAL A CA 1
ATOM 4544 C C . VAL A 1 308 ? 10.74769 40.71036 -9.82759 1.000 13.34883 476 VAL A C 1
ATOM 4545 O O . VAL A 1 308 ? 10.15522 40.08580 -10.72784 1.000 11.91021 476 VAL A O 1
ATOM 4558 N N . SER A 1 309 ? 10.23373 41.74412 -9.18569 1.000 15.04482 477 SER A N 1
ATOM 4559 C CA . SER A 1 309 ? 8.96632 42.37363 -9.45715 1.000 10.40364 477 SER A CA 1
ATOM 4560 C C . SER A 1 309 ? 9.19669 43.79637 -9.93115 1.000 16.72368 477 SER A C 1
ATOM 4561 O O . SER A 1 309 ? 10.27954 44.35209 -9.77063 1.000 15.27921 477 SER A O 1
ATOM 4569 N N . GLY A 1 310 ? 8.15681 44.39280 -10.49148 1.000 15.05681 478 GLY A N 1
ATOM 4570 C CA . GLY A 1 310 ? 8.14821 45.81562 -10.76619 1.000 15.18369 478 GLY A CA 1
ATOM 4571 C C . GLY A 1 310 ? 8.39698 46.19454 -12.21321 1.000 15.71619 478 GLY A C 1
ATOM 4572 O O . GLY A 1 310 ? 8.18066 45.42746 -13.16020 1.000 16.97564 478 GLY A O 1
ATOM 4576 N N . ALA A 1 311 ? 8.86027 47.44554 -12.37572 1.000 17.19233 479 ALA A N 1
ATOM 4577 C CA . ALA A 1 311 ? 8.93972 48.04475 -13.70765 1.000 16.98063 479 ALA A CA 1
ATOM 4578 C C . ALA A 1 311 ? 9.80077 47.21588 -14.64459 1.000 15.25823 479 ALA A C 1
ATOM 4579 O O . ALA A 1 311 ? 9.46598 47.07065 -15.82750 1.000 20.32033 479 ALA A O 1
ATOM 4586 N N . LYS A 1 312 ? 10.84609 46.58062 -14.11923 1.000 16.64978 480 LYS A N 1
ATOM 4587 C CA . LYS A 1 312 ? 11.71357 45.77886 -14.96814 1.000 22.25053 480 LYS A CA 1
ATOM 4588 C C . LYS A 1 312 ? 11.06277 44.47594 -15.42118 1.000 21.94557 480 LYS A C 1
ATOM 4589 O O . LYS A 1 312 ? 11.62318 43.81253 -16.29741 1.000 17.82288 480 LYS A O 1
ATOM 4608 N N . LEU A 1 313 ? 9.91401 44.09789 -14.85139 1.000 16.25802 481 LEU A N 1
ATOM 4609 C CA . LEU A 1 313 ? 9.17147 42.90498 -15.26631 1.000 15.90983 481 LEU A CA 1
ATOM 4610 C C . LEU A 1 313 ? 8.11374 43.20281 -16.32285 1.000 17.64865 481 LEU A C 1
ATOM 4611 O O . LEU A 1 313 ? 7.59218 42.27505 -16.95812 1.000 14.35332 481 LEU A O 1
ATOM 4627 N N . LYS A 1 314 ? 7.81147 44.47293 -16.57096 1.000 16.92733 482 LYS A N 1
ATOM 4628 C CA . LYS A 1 314 ? 6.66683 44.77899 -17.42113 1.000 17.39512 482 LYS A CA 1
ATOM 4629 C C . LYS A 1 314 ? 6.78679 44.15259 -18.81996 1.000 17.45699 482 LYS A C 1
ATOM 4630 O O . LYS A 1 314 ? 5.85558 43.48161 -19.28980 1.000 14.94093 482 LYS A O 1
ATOM 4649 N N . ASP A 1 315 ? 7.88837 44.40176 -19.53731 1.000 18.82009 483 ASP A N 1
ATOM 4650 C CA . ASP A 1 315 ? 7.92013 43.97769 -20.93752 1.000 20.70250 483 ASP A CA 1
ATOM 4651 C C . ASP A 1 315 ? 7.94565 42.45191 -21.05781 1.000 18.49175 483 ASP A C 1
ATOM 4652 O O . ASP A 1 315 ? 7.29261 41.87722 -21.93629 1.000 18.86002 483 ASP A O 1
ATOM 4661 N N . ILE A 1 316 ? 8.71082 41.78597 -20.20255 1.000 15.66775 484 ILE A N 1
ATOM 4662 C CA . ILE A 1 316 ? 8.72641 40.32702 -20.17879 1.000 17.30411 484 ILE A CA 1
ATOM 4663 C C . ILE A 1 316 ? 7.31266 39.77655 -19.99495 1.000 15.76985 484 ILE A C 1
ATOM 4664 O O . ILE A 1 316 ? 6.88153 38.86669 -20.71199 1.000 16.48738 484 ILE A O 1
ATOM 4680 N N . SER A 1 317 ? 6.56668 40.34091 -19.04822 1.000 14.97137 485 SER A N 1
ATOM 4681 C CA . SER A 1 317 ? 5.27096 39.76283 -18.70925 1.000 12.00854 485 SER A CA 1
ATOM 4682 C C . SER A 1 317 ? 4.21185 40.14794 -19.73039 1.000 12.46050 485 SER A C 1
ATOM 4683 O O . SER A 1 317 ? 3.37086 39.31373 -20.05934 1.000 12.24454 485 SER A O 1
ATOM 4691 N N . THR A 1 318 ? 4.28598 41.35602 -20.31275 1.000 13.96542 486 THR A N 1
ATOM 4692 C CA . THR A 1 318 ? 3.36419 41.69928 -21.39230 1.000 16.54076 486 THR A CA 1
ATOM 4693 C C . THR A 1 318 ? 3.56848 40.79630 -22.60069 1.000 14.00492 486 THR A C 1
ATOM 4694 O O . THR A 1 318 ? 2.59943 40.33663 -23.20493 1.000 13.95183 486 THR A O 1
ATOM 4705 N N . LYS A 1 319 ? 4.82327 40.52501 -22.96877 1.000 17.88420 487 LYS A N 1
ATOM 4706 C CA . LYS A 1 319 ? 5.09172 39.63670 -24.09448 1.000 16.07633 487 LYS A CA 1
ATOM 4707 C C . LYS A 1 319 ? 4.55369 38.23887 -23.82474 1.000 16.41550 487 LYS A C 1
ATOM 4708 O O . LYS A 1 319 ? 3.99445 37.58441 -24.71420 1.000 12.91325 487 LYS A O 1
ATOM 4727 N N . PHE A 1 320 ? 4.70344 37.77914 -22.57917 1.000 14.62633 488 PHE A N 1
ATOM 4728 C CA . PHE A 1 320 ? 4.17740 36.48708 -22.16185 1.000 12.11028 488 PHE A CA 1
ATOM 4729 C C . PHE A 1 320 ? 2.64979 36.45724 -22.27304 1.000 11.36136 488 PHE A C 1
ATOM 4730 O O . PHE A 1 320 ? 2.07403 35.44536 -22.69362 1.000 10.65307 488 PHE A O 1
ATOM 4747 N N . ILE A 1 321 ? 1.98164 37.57537 -21.95463 1.000 13.26684 489 ILE A N 1
ATOM 4748 C CA . ILE A 1 321 ? 0.53391 37.65400 -22.15453 1.000 13.13615 489 ILE A CA 1
ATOM 4749 C C . ILE A 1 321 ? 0.20080 37.43606 -23.62536 1.000 13.65559 489 ILE A C 1
ATOM 4750 O O . ILE A 1 321 ? -0.67197 36.63475 -23.97200 1.000 12.79242 489 ILE A O 1
ATOM 4766 N N . CYS A 1 322 ? 0.89887 38.14492 -24.51662 1.000 13.53376 490 CYS A N 1
ATOM 4767 C CA . CYS A 1 322 ? 0.63478 37.97981 -25.95069 1.000 12.93084 490 CYS A CA 1
ATOM 4768 C C . CYS A 1 322 ? 0.84069 36.53963 -26.39707 1.000 12.61119 490 CYS A C 1
ATOM 4769 O O . CYS A 1 322 ? 0.03424 35.99240 -27.16079 1.000 15.73432 490 CYS A O 1
ATOM 4777 N N . GLU A 1 323 ? 1.90409 35.90512 -25.92478 1.000 10.46363 491 GLU A N 1
ATOM 4778 C CA . GLU A 1 323 ? 2.17843 34.52542 -26.29655 1.000 14.42705 491 GLU A CA 1
ATOM 4779 C C . GLU A 1 323 ? 1.06331 33.59721 -25.84207 1.000 15.81149 491 GLU A C 1
ATOM 4780 O O . GLU A 1 323 ? 0.55187 32.79617 -26.62799 1.000 14.96898 491 GLU A O 1
ATOM 4792 N N . MET A 1 324 ? 0.67034 33.68410 -24.57218 1.000 12.04367 492 MET A N 1
ATOM 4793 C CA . MET A 1 324 ? -0.30120 32.73766 -24.04879 1.000 9.83007 492 MET A CA 1
ATOM 4794 C C . MET A 1 324 ? -1.68877 33.00797 -24.59016 1.000 9.39420 492 MET A C 1
ATOM 4795 O O . MET A 1 324 ? -2.46558 32.06412 -24.78632 1.000 12.32276 492 MET A O 1
ATOM 4809 N N . TYR A 1 325 ? -2.02601 34.27672 -24.81985 1.000 9.90570 493 TYR A N 1
ATOM 4810 C CA . TYR A 1 325 ? -3.30830 34.59631 -25.44362 1.000 11.89975 493 TYR A CA 1
ATOM 4811 C C . TYR A 1 325 ? -3.42277 33.90367 -26.78635 1.000 14.98755 493 TYR A C 1
ATOM 4812 O O . TYR A 1 325 ? -4.48585 33.38778 -27.15032 1.000 14.22483 493 TYR A O 1
ATOM 4830 N N . ASN A 1 326 ? -2.32121 33.84914 -27.52826 1.000 14.13898 494 ASN A N 1
ATOM 4831 C CA . ASN A 1 326 ? -2.36307 33.19438 -28.82506 1.000 14.38661 494 ASN A CA 1
ATOM 4832 C C . ASN A 1 326 ? -2.27100 31.68234 -28.71284 1.000 12.72182 494 ASN A C 1
ATOM 4833 O O . ASN A 1 326 ? -2.96891 30.96811 -29.44201 1.000 13.58021 494 ASN A O 1
ATOM 4844 N N . TYR A 1 327 ? -1.44438 31.16953 -27.79851 1.000 12.88004 495 TYR A N 1
ATOM 4845 C CA . TYR A 1 327 ? -1.31304 29.72435 -27.66538 1.000 11.10382 495 TYR A CA 1
ATOM 4846 C C . TYR A 1 327 ? -2.61211 29.07776 -27.20596 1.000 9.89677 495 TYR A C 1
ATOM 4847 O O . TYR A 1 327 ? -2.87749 27.90711 -27.51853 1.000 13.41152 495 TYR A O 1
ATOM 4865 N N . THR A 1 328 ? -3.40386 29.80027 -26.41885 1.000 10.87719 496 THR A N 1
ATOM 4866 C CA . THR A 1 328 ? -4.69623 29.32486 -25.95325 1.000 11.21132 496 THR A CA 1
ATOM 4867 C C . THR A 1 328 ? -5.84753 29.80250 -26.83745 1.000 10.34579 496 THR A C 1
ATOM 4868 O O . THR A 1 328 ? -7.02106 29.68144 -26.44438 1.000 9.51068 496 THR A O 1
ATOM 4879 N N . ASN A 1 329 ? -5.54038 30.40467 -27.97485 1.000 10.82945 497 ASN A N 1
ATOM 4880 C CA . ASN A 1 329 ? -6.55386 30.77889 -28.97488 1.000 12.23830 497 ASN A CA 1
ATOM 4881 C C . ASN A 1 329 ? -7.63143 31.69049 -28.38763 1.000 13.25390 497 ASN A C 1
ATOM 4882 O O . ASN A 1 329 ? -8.80855 31.64663 -28.77414 1.000 10.80578 497 ASN A O 1
ATOM 4893 N N . LYS A 1 330 ? -7.21550 32.56034 -27.47241 1.000 11.35471 498 LYS A N 1
ATOM 4894 C CA . LYS A 1 330 ? -8.07721 33.55307 -26.84321 1.000 10.28056 498 LYS A CA 1
ATOM 4895 C C . LYS A 1 330 ? -9.18442 32.93338 -25.99387 1.000 9.12907 498 LYS A C 1
ATOM 4896 O O . LYS A 1 330 ? -10.14149 33.61287 -25.62789 1.000 12.69063 498 LYS A O 1
ATOM 4915 N N . GLN A 1 331 ? -9.07329 31.64963 -25.62033 1.000 9.26794 499 GLN A N 1
ATOM 4916 C CA . GLN A 1 331 ? -10.14359 30.96640 -24.90846 1.000 12.76090 499 GLN A CA 1
ATOM 4917 C C . GLN A 1 331 ? -10.00124 31.01971 -23.39350 1.000 10.94577 499 GLN A C 1
ATOM 4918 O O . GLN A 1 331 ? -10.90428 30.55364 -22.67266 1.000 10.25552 499 GLN A O 1
ATOM 4932 N N . ILE A 1 332 ? -8.87053 31.50061 -22.88461 1.000 8.52664 500 ILE A N 1
ATOM 4933 C CA . ILE A 1 332 ? -8.60245 31.46201 -21.44678 1.000 9.98029 500 ILE A CA 1
ATOM 4934 C C . ILE A 1 332 ? -8.37138 32.88931 -20.98485 1.000 9.58376 500 ILE A C 1
ATOM 4935 O O . ILE A 1 332 ? -7.33955 33.49098 -21.33250 1.000 8.43303 500 ILE A O 1
ATOM 4951 N N . PRO A 1 333 ? -9.27206 33.44848 -20.17948 1.000 9.20310 501 PRO A N 1
ATOM 4952 C CA . PRO A 1 333 ? -9.06181 34.81357 -19.68502 1.000 8.58449 501 PRO A CA 1
ATOM 4953 C C . PRO A 1 333 ? -7.73594 34.98211 -18.96632 1.000 8.05900 501 PRO A C 1
ATOM 4954 O O . PRO A 1 333 ? -7.23025 34.07774 -18.29140 1.000 8.01731 501 PRO A O 1
ATOM 4965 N N . ILE A 1 334 ? -7.21957 36.18461 -19.04851 1.000 10.91176 502 ILE A N 1
ATOM 4966 C CA . ILE A 1 334 ? -5.91022 36.49865 -18.50772 1.000 9.40351 502 ILE A CA 1
ATOM 4967 C C . ILE A 1 334 ? -6.02148 37.55163 -17.40650 1.000 11.58253 502 ILE A C 1
ATOM 4968 O O . ILE A 1 334 ? -6.70147 38.57361 -17.55863 1.000 9.77887 502 ILE A O 1
ATOM 4984 N N . ILE A 1 335 ? -5.33907 37.29216 -16.30577 1.000 8.31080 503 ILE A N 1
ATOM 4985 C CA . ILE A 1 335 ? -5.18704 38.23195 -15.21126 1.000 8.37496 503 ILE A CA 1
ATOM 4986 C C . ILE A 1 335 ? -3.75636 38.74024 -15.30712 1.000 9.27968 503 ILE A C 1
ATOM 4987 O O . ILE A 1 335 ? -2.81569 37.95026 -15.15419 1.000 9.44473 503 ILE A O 1
ATOM 5003 N N . ALA A 1 336 ? -3.56961 40.04572 -15.52758 1.000 9.71772 504 ALA A N 1
ATOM 5004 C CA . ALA A 1 336 ? -2.23449 40.57921 -15.73951 1.000 9.03942 504 ALA A CA 1
ATOM 5005 C C . ALA A 1 336 ? -1.55798 40.92206 -14.42431 1.000 9.51675 504 ALA A C 1
ATOM 5006 O O . ALA A 1 336 ? -2.15648 41.57932 -13.56443 1.000 12.44715 504 ALA A O 1
ATOM 5013 N N . SER A 1 337 ? -0.29515 40.49160 -14.28699 1.000 10.08877 505 SER A N 1
ATOM 5014 C CA . SER A 1 337 ? 0.57338 40.87670 -13.18573 1.000 10.74297 505 SER A CA 1
ATOM 5015 C C . SER A 1 337 ? 1.97555 41.11404 -13.73623 1.000 9.54437 505 SER A C 1
ATOM 5016 O O . SER A 1 337 ? 2.54076 40.25073 -14.40916 1.000 10.41865 505 SER A O 1
ATOM 5024 N N . GLY A 1 338 ? 2.55703 42.26904 -13.42377 1.000 10.60397 506 GLY A N 1
ATOM 5025 C CA . GLY A 1 338 ? 3.94230 42.51863 -13.75868 1.000 10.58054 506 GLY A CA 1
ATOM 5026 C C . GLY A 1 338 ? 4.20586 43.92456 -14.25741 1.000 12.58701 506 GLY A C 1
ATOM 5027 O O . GLY A 1 338 ? 3.91975 44.23558 -15.41563 1.000 12.52945 506 GLY A O 1
ATOM 5031 N N . GLY A 1 339 ? 4.75062 44.77178 -13.38096 1.000 12.60993 507 GLY A N 1
ATOM 5032 C CA . GLY A 1 339 ? 5.20654 46.09436 -13.78471 1.000 14.35193 507 GLY A CA 1
ATOM 5033 C C . GLY A 1 339 ? 4.11483 47.07172 -14.14677 1.000 15.37966 507 GLY A C 1
ATOM 5034 O O . GLY A 1 339 ? 4.37514 48.01175 -14.90942 1.000 17.02146 507 GLY A O 1
ATOM 5038 N N . ILE A 1 340 ? 2.90769 46.89509 -13.60975 1.000 13.83867 508 ILE A N 1
ATOM 5039 C CA . ILE A 1 340 ? 1.79481 47.79874 -13.88869 1.000 14.97466 508 ILE A CA 1
ATOM 5040 C C . ILE A 1 340 ? 1.84287 48.96474 -12.90471 1.000 15.99451 508 ILE A C 1
ATOM 5041 O O . ILE A 1 340 ? 1.57937 48.80067 -11.71102 1.000 16.19183 508 ILE A O 1
ATOM 5057 N N . PHE A 1 341 ? 2.10512 50.17474 -13.41500 1.000 15.55973 509 PHE A N 1
ATOM 5058 C CA . PHE A 1 341 ? 2.08940 51.36880 -12.57415 1.000 21.00880 509 PHE A CA 1
ATOM 5059 C C . PHE A 1 341 ? 1.15513 52.46642 -13.04759 1.000 20.55628 509 PHE A C 1
ATOM 5060 O O . PHE A 1 341 ? 0.63463 53.21090 -12.22236 1.000 23.21516 509 PHE A O 1
ATOM 5077 N N . SER A 1 342 ? 0.93308 52.58537 -14.33740 1.000 18.10578 510 SER A N 1
ATOM 5078 C CA . SER A 1 342 ? 0.15291 53.67063 -14.90140 1.000 19.45840 510 SER A CA 1
ATOM 5079 C C . SER A 1 342 ? -1.05817 53.14257 -15.65260 1.000 22.13009 510 SER A C 1
ATOM 5080 O O . SER A 1 342 ? -1.15065 51.95937 -15.98779 1.000 19.93375 510 SER A O 1
ATOM 5088 N N . GLY A 1 343 ? -2.00338 54.04420 -15.91056 1.000 20.50815 511 GLY A N 1
ATOM 5089 C CA . GLY A 1 343 ? -3.08903 53.71010 -16.82321 1.000 18.49886 511 GLY A CA 1
ATOM 5090 C C . GLY A 1 343 ? -2.59364 53.16887 -18.15606 1.000 18.29529 511 GLY A C 1
ATOM 5091 O O . GLY A 1 343 ? -3.17791 52.23758 -18.72106 1.000 19.17654 511 GLY A O 1
ATOM 5095 N N . LEU A 1 344 ? -1.50174 53.73318 -18.66940 1.000 22.37450 512 LEU A N 1
ATOM 5096 C CA . LEU A 1 344 ? -0.93844 53.26479 -19.93066 1.000 22.11985 512 LEU A CA 1
ATOM 5097 C C . LEU A 1 344 ? -0.42904 51.83296 -19.80914 1.000 22.08647 512 LEU A C 1
ATOM 5098 O O . LEU A 1 344 ? -0.67492 50.99514 -20.68625 1.000 17.86611 512 LEU A O 1
ATOM 5114 N N . ASP A 1 345 ? 0.27998 51.53284 -18.72376 1.000 18.03469 513 ASP A N 1
ATOM 5115 C CA . ASP A 1 345 ? 0.70271 50.16020 -18.49559 1.000 17.50813 513 ASP A CA 1
ATOM 5116 C C . ASP A 1 345 ? -0.50878 49.23626 -18.48142 1.000 16.55023 513 ASP A C 1
ATOM 5117 O O . ASP A 1 345 ? -0.47448 48.13426 -19.03679 1.000 17.39391 513 ASP A O 1
ATOM 5126 N N . ALA A 1 346 ? -1.58247 49.66546 -17.82459 1.000 15.68996 514 ALA A N 1
ATOM 5127 C CA . ALA A 1 346 ? -2.76295 48.82847 -17.71754 1.000 14.95555 514 ALA A CA 1
ATOM 5128 C C . ALA A 1 346 ? -3.35300 48.56916 -19.08948 1.000 18.26589 514 ALA A C 1
ATOM 5129 O O . ALA A 1 346 ? -3.78028 47.44871 -19.39475 1.000 15.40939 514 ALA A O 1
ATOM 5136 N N . LEU A 1 347 ? -3.38618 49.59966 -19.93962 1.000 16.93172 515 LEU A N 1
ATOM 5137 C CA . LEU A 1 347 ? -3.98575 49.42286 -21.24912 1.000 14.23862 515 LEU A CA 1
ATOM 5138 C C . LEU A 1 347 ? -3.11905 48.53538 -22.12058 1.000 13.66041 515 LEU A C 1
ATOM 5139 O O . LEU A 1 347 ? -3.65276 47.77311 -22.92821 1.000 18.07010 515 LEU A O 1
ATOM 5155 N N . GLU A 1 348 ? -1.79487 48.59790 -21.94408 1.000 14.40669 516 GLU A N 1
ATOM 5156 C CA . GLU A 1 348 ? -0.90179 47.68331 -22.65083 1.000 16.64346 516 GLU A CA 1
ATOM 5157 C C . GLU A 1 348 ? -1.24018 46.23670 -22.31192 1.000 16.66363 516 GLU A C 1
ATOM 5158 O O . GLU A 1 348 ? -1.29530 45.37108 -23.19776 1.000 16.12308 516 GLU A O 1
ATOM 5170 N N . LYS A 1 349 ? -1.45400 45.95651 -21.01950 1.000 14.55577 517 LYS A N 1
ATOM 5171 C CA . LYS A 1 349 ? -1.79671 44.59709 -20.59517 1.000 12.24213 517 LYS A CA 1
ATOM 5172 C C . LYS A 1 349 ? -3.13673 44.16121 -21.16690 1.000 15.07031 517 LYS A C 1
ATOM 5173 O O . LYS A 1 349 ? -3.27736 43.03622 -21.66038 1.000 13.55147 517 LYS A O 1
ATOM 5192 N N . ILE A 1 350 ? -4.13408 45.04716 -21.11280 1.000 10.82640 518 ILE A N 1
ATOM 5193 C CA . ILE A 1 350 ? -5.47041 44.72795 -21.62061 1.000 14.54932 518 ILE A CA 1
ATOM 5194 C C . ILE A 1 350 ? -5.44631 44.50040 -23.13762 1.000 14.52561 518 ILE A C 1
ATOM 5195 O O . ILE A 1 350 ? -5.98609 43.50597 -23.64363 1.000 12.92462 518 ILE A O 1
ATOM 5211 N N . GLU A 1 351 ? -4.78415 45.38666 -23.88199 1.000 14.79441 519 GLU A N 1
ATOM 5212 C CA . GLU A 1 351 ? -4.71495 45.23106 -25.33401 1.000 18.47023 519 GLU A CA 1
ATOM 5213 C C . GLU A 1 351 ? -3.90572 43.99980 -25.71641 1.000 17.83452 519 GLU A C 1
ATOM 5214 O O . GLU A 1 351 ? -4.15597 43.39078 -26.75781 1.000 19.58657 519 GLU A O 1
ATOM 5226 N N . ALA A 1 352 ? -3.00024 43.56831 -24.85200 1.000 14.30857 520 ALA A N 1
ATOM 5227 C CA . ALA A 1 352 ? -2.24086 42.35691 -25.11220 1.000 17.11196 520 ALA A CA 1
ATOM 5228 C C . ALA A 1 352 ? -3.06400 41.10163 -24.86491 1.000 15.58247 520 ALA A C 1
ATOM 5229 O O . ALA A 1 352 ? -2.67543 40.01763 -25.32907 1.000 12.75948 520 ALA A O 1
ATOM 5236 N N . GLY A 1 353 ? -4.18688 41.22464 -24.14923 1.000 12.55450 521 GLY A N 1
ATOM 5237 C CA . GLY A 1 353 ? -5.06006 40.10578 -23.90967 1.000 15.32857 521 GLY A CA 1
ATOM 5238 C C . GLY A 1 353 ? -5.61626 39.95776 -22.51225 1.000 12.13688 521 GLY A C 1
ATOM 5239 O O . GLY A 1 353 ? -6.40615 39.04547 -22.27908 1.000 11.86619 521 GLY A O 1
ATOM 5243 N N . ALA A 1 354 ? -5.22717 40.81934 -21.57307 1.000 12.15838 522 ALA A N 1
ATOM 5244 C CA . ALA A 1 354 ? -5.71199 40.68764 -20.20770 1.000 12.09318 522 ALA A CA 1
ATOM 5245 C C . ALA A 1 354 ? -7.09346 41.30792 -20.05146 1.000 12.37180 522 ALA A C 1
ATOM 5246 O O . ALA A 1 354 ? -7.40778 42.33447 -20.66199 1.000 13.57159 522 ALA A O 1
ATOM 5253 N N . SER A 1 355 ? -7.90978 40.66140 -19.21230 1.000 11.80632 523 SER A N 1
ATOM 5254 C CA . SER A 1 355 ? -9.21417 41.16455 -18.79817 1.000 14.50770 523 SER A CA 1
ATOM 5255 C C . SER A 1 355 ? -9.17023 42.02733 -17.54796 1.000 13.39765 523 SER A C 1
ATOM 5256 O O . SER A 1 355 ? -10.09576 42.81312 -17.32304 1.000 15.95523 523 SER A O 1
ATOM 5264 N N . VAL A 1 356 ? -8.16340 41.85482 -16.69304 1.000 10.59639 524 VAL A N 1
ATOM 5265 C CA . VAL A 1 356 ? -8.11463 42.51275 -15.40062 1.000 11.90603 524 VAL A CA 1
ATOM 5266 C C . VAL A 1 356 ? -6.65192 42.54769 -15.00599 1.000 11.74259 524 VAL A C 1
ATOM 5267 O O . VAL A 1 356 ? -5.83132 41.79374 -15.54914 1.000 11.32901 524 VAL A O 1
ATOM 5280 N N . CYS A 1 357 ? -6.30580 43.47977 -14.11368 1.000 11.14674 525 CYS A N 1
ATOM 5281 C CA . CYS A 1 357 ? -4.93647 43.77950 -13.72605 1.000 11.86309 525 CYS A CA 1
ATOM 5282 C C . CYS A 1 357 ? -4.76325 43.64025 -12.21883 1.000 12.70780 525 CYS A C 1
ATOM 5283 O O . CYS A 1 357 ? -5.68306 43.95586 -11.44728 1.000 11.95532 525 CYS A O 1
ATOM 5291 N N . GLN A 1 358 ? -3.61035 43.11381 -11.80687 1.000 10.44078 526 GLN A N 1
ATOM 5292 C CA . GLN A 1 358 ? -3.18885 43.09061 -10.40801 1.000 11.79220 526 GLN A CA 1
ATOM 5293 C C . GLN A 1 358 ? -1.97019 43.98112 -10.20297 1.000 12.12229 526 GLN A C 1
ATOM 5294 O O . GLN A 1 358 ? -1.03844 43.98550 -11.02631 1.000 12.06556 526 GLN A O 1
ATOM 5308 N N . LEU A 1 359 ? -1.97541 44.72717 -9.09309 1.000 10.53982 527 LEU A N 1
ATOM 5309 C CA . LEU A 1 359 ? -0.86756 45.56572 -8.66948 1.000 11.96674 527 LEU A CA 1
ATOM 5310 C C . LEU A 1 359 ? -0.18570 44.96765 -7.44793 1.000 9.63928 527 LEU A C 1
ATOM 5311 O O . LEU A 1 359 ? -0.82473 44.34757 -6.58120 1.000 10.13784 527 LEU A O 1
ATOM 5327 N N . TYR A 1 360 ? 1.11502 45.23013 -7.34927 1.000 12.32759 528 TYR A N 1
ATOM 5328 C CA . TYR A 1 360 ? 1.85669 44.95330 -6.13065 1.000 11.39064 528 TYR A CA 1
ATOM 5329 C C . TYR A 1 360 ? 2.92146 46.04057 -5.99036 1.000 13.67994 528 TYR A C 1
ATOM 5330 O O . TYR A 1 360 ? 2.83140 46.90288 -5.10875 1.000 14.37416 528 TYR A O 1
ATOM 5348 N N . SER A 1 361 ? 3.93214 46.00102 -6.85240 1.000 15.85201 529 SER A N 1
ATOM 5349 C CA . SER A 1 361 ? 4.97046 47.03112 -6.82501 1.000 15.94235 529 SER A CA 1
ATOM 5350 C C . SER A 1 361 ? 4.38962 48.43398 -6.87910 1.000 16.12340 529 SER A C 1
ATOM 5351 O O . SER A 1 361 ? 4.90685 49.33471 -6.22321 1.000 18.73160 529 SER A O 1
ATOM 5359 N N . CYS A 1 362 ? 3.30341 48.64335 -7.61661 1.000 16.25373 530 CYS A N 1
ATOM 5360 C CA . CYS A 1 362 ? 2.71608 49.97930 -7.67957 1.000 16.44644 530 CYS A CA 1
ATOM 5361 C C . CYS A 1 362 ? 2.22854 50.42168 -6.30407 1.000 16.37783 530 CYS A C 1
ATOM 5362 O O . CYS A 1 362 ? 2.40050 51.58718 -5.91207 1.000 17.56603 530 CYS A O 1
ATOM 5370 N N . LEU A 1 363 ? 1.66015 49.50567 -5.53268 1.000 16.65743 531 LEU A N 1
ATOM 5371 C CA . LEU A 1 363 ? 1.19712 49.89228 -4.20593 1.000 16.15105 531 LEU A CA 1
ATOM 5372 C C . LEU A 1 363 ? 2.37582 50.19648 -3.29923 1.000 16.06118 531 LEU A C 1
ATOM 5373 O O . LEU A 1 363 ? 2.28906 51.09487 -2.46146 1.000 16.52824 531 LEU A O 1
ATOM 5389 N N . VAL A 1 364 ? 3.49717 49.49485 -3.47803 1.000 17.10997 532 VAL A N 1
ATOM 5390 C CA . VAL A 1 364 ? 4.69695 49.78127 -2.68916 1.000 15.87598 532 VAL A CA 1
ATOM 5391 C C . VAL A 1 364 ? 5.25567 51.16704 -3.01668 1.000 18.84028 532 VAL A C 1
ATOM 5392 O O . VAL A 1 364 ? 5.58147 51.95565 -2.11543 1.000 17.54757 532 VAL A O 1
ATOM 5405 N N . PHE A 1 365 ? 5.39794 51.48358 -4.29860 1.000 16.25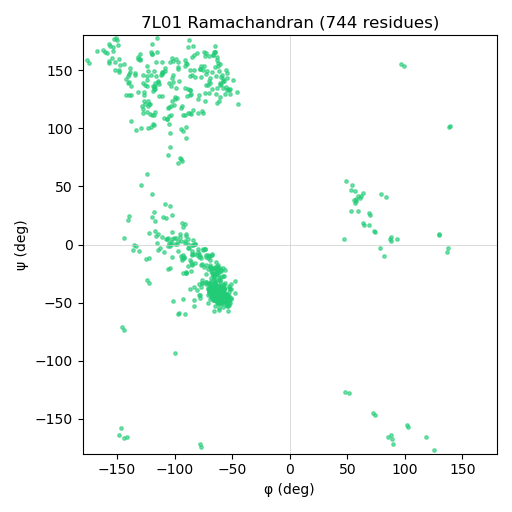199 533 PHE A N 1
ATOM 5406 C CA . PHE A 1 365 ? 6.10974 52.71159 -4.66713 1.000 17.19944 533 PHE A CA 1
ATOM 5407 C C . PHE A 1 365 ? 5.20133 53.93899 -4.77256 1.000 22.80456 533 PHE A C 1
ATOM 5408 O O . PHE A 1 365 ? 5.69533 55.07573 -4.63171 1.000 21.68318 533 PHE A O 1
ATOM 5425 N N . ASN A 1 366 ? 3.89508 53.75335 -5.01762 1.000 19.71261 534 ASN A N 1
ATOM 5426 C CA . ASN A 1 366 ? 2.94882 54.86475 -5.10900 1.000 18.73509 534 ASN A CA 1
ATOM 5427 C C . ASN A 1 366 ? 2.03601 54.98786 -3.89380 1.000 17.69186 534 ASN A C 1
ATOM 5428 O O . ASN A 1 366 ? 1.45806 56.05266 -3.67622 1.000 20.55848 534 ASN A O 1
ATOM 5439 N N . GLY A 1 367 ? 1.87285 53.92568 -3.12233 1.000 17.23214 535 GLY A N 1
ATOM 5440 C CA . GLY A 1 367 ? 1.18120 54.01203 -1.84479 1.000 17.79119 535 GLY A CA 1
ATOM 5441 C C . GLY A 1 367 ? -0.32430 54.19297 -1.95675 1.000 18.91720 535 GLY A C 1
ATOM 5442 O O . GLY A 1 367 ? -0.99036 53.67227 -2.86684 1.000 17.22324 535 GLY A O 1
ATOM 5446 N N . MET A 1 368 ? -0.87040 54.96560 -1.00732 1.000 16.80121 536 MET A N 1
ATOM 5447 C CA . MET A 1 368 ? -2.31229 54.94806 -0.76252 1.000 19.12024 536 MET A CA 1
ATOM 5448 C C . MET A 1 368 ? -3.11106 55.35078 -1.99110 1.000 17.09862 536 MET A C 1
ATOM 5449 O O . MET A 1 368 ? -4.27422 54.96188 -2.13011 1.000 22.27086 536 MET A O 1
ATOM 5463 N N . LYS A 1 369 ? -2.52734 56.15924 -2.85687 1.000 19.38480 537 LYS A N 1
ATOM 5464 C CA . LYS A 1 369 ? -3.23171 56.73217 -3.99142 1.000 20.38570 537 LYS A CA 1
ATOM 5465 C C . LYS A 1 369 ? -3.25063 55.80333 -5.19223 1.000 19.35987 537 LYS A C 1
ATOM 5466 O O . LYS A 1 369 ? -3.81008 56.17574 -6.22465 1.000 18.89237 537 LYS A O 1
ATOM 5485 N N . SER A 1 370 ? -2.64720 54.61581 -5.08260 1.000 18.25891 538 SER A N 1
ATOM 5486 C CA . SER A 1 370 ? -2.39164 53.78108 -6.25564 1.000 17.30228 538 SER A CA 1
ATOM 5487 C C . SER A 1 370 ? -3.64800 53.52555 -7.06067 1.000 17.22857 538 SER A C 1
ATOM 5488 O O . SER A 1 370 ? -3.65144 53.67560 -8.28414 1.000 18.05535 538 SER A O 1
ATOM 5496 N N . ALA A 1 371 ? -4.70143 53.03909 -6.39697 1.000 17.18361 539 ALA A N 1
ATOM 5497 C CA . ALA A 1 371 ? -5.91384 52.66590 -7.11405 1.000 17.29812 539 ALA A CA 1
ATOM 5498 C C . ALA A 1 371 ? -6.64609 53.88532 -7.65919 1.000 18.92971 539 ALA A C 1
ATOM 5499 O O . ALA A 1 371 ? -7.16639 53.84926 -8.77390 1.000 17.74151 539 ALA A O 1
ATOM 5506 N N . VAL A 1 372 ? -6.74610 54.96227 -6.87873 1.000 18.27306 540 VAL A N 1
ATOM 5507 C CA . VAL A 1 372 ? -7.46989 56.13196 -7.37554 1.000 19.35667 540 VAL A CA 1
ATOM 5508 C C . VAL A 1 372 ? -6.77719 56.68810 -8.61020 1.000 18.31356 540 VAL A C 1
ATOM 5509 O O . VAL A 1 372 ? -7.41824 56.99615 -9.61965 1.000 22.00954 540 VAL A O 1
ATOM 5522 N N . GLN A 1 373 ? -5.45348 56.79196 -8.55395 1.000 19.20013 541 GLN A N 1
ATOM 5523 C CA . GLN A 1 373 ? -4.70196 57.39687 -9.64264 1.000 21.70915 541 GLN A CA 1
ATOM 5524 C C . GLN A 1 373 ? -4.78207 56.54706 -10.90218 1.000 23.21127 541 GLN A C 1
ATOM 5525 O O . GLN A 1 373 ? -5.03990 57.05982 -11.99700 1.000 21.04206 541 GLN A O 1
ATOM 5539 N N . ILE A 1 374 ? -4.55470 55.23855 -10.77336 1.000 17.92213 542 ILE A N 1
ATOM 5540 C CA . ILE A 1 374 ? -4.49192 54.41635 -11.97523 1.000 21.22862 542 ILE A CA 1
ATOM 5541 C C . ILE A 1 374 ? -5.87167 54.27343 -12.61920 1.000 18.06977 542 ILE A C 1
ATOM 5542 O O . ILE A 1 374 ? -5.97764 54.21029 -13.84934 1.000 18.76246 542 ILE A O 1
ATOM 5558 N N . LYS A 1 375 ? -6.94751 54.23081 -11.82204 1.000 18.07186 543 LYS A N 1
ATOM 5559 C CA . LYS A 1 375 ? -8.28607 54.19878 -12.40012 1.000 18.34321 543 LYS A CA 1
ATOM 5560 C C . LYS A 1 375 ? -8.55525 55.44880 -13.21282 1.000 18.56160 543 LYS A C 1
ATOM 5561 O O . LYS A 1 375 ? -9.13592 55.38036 -14.30241 1.000 18.72706 543 LYS A O 1
ATOM 5580 N N . ARG A 1 376 ? -8.14261 56.60070 -12.68117 1.000 19.87212 544 ARG A N 1
ATOM 5581 C CA . ARG A 1 376 ? -8.34613 57.85894 -13.37608 1.000 18.96072 544 ARG A CA 1
ATOM 5582 C C . ARG A 1 376 ? -7.58460 57.87463 -14.68473 1.000 19.03397 544 ARG A C 1
ATOM 5583 O O . ARG A 1 376 ? -8.12245 58.25992 -15.73148 1.000 23.99293 544 ARG A O 1
ATOM 5604 N N . GLU A 1 377 ? -6.32811 57.44293 -14.64475 1.000 18.84852 545 GLU A N 1
ATOM 5605 C CA . GLU A 1 377 ? -5.50492 57.43362 -15.84529 1.000 21.29730 545 GLU A CA 1
ATOM 5606 C C . GLU A 1 377 ? -6.10720 56.52503 -16.90672 1.000 20.54025 545 GLU A C 1
ATOM 5607 O O . GLU A 1 377 ? -6.23037 56.91716 -18.06820 1.000 19.18166 545 GLU A O 1
ATOM 5619 N N . LEU A 1 378 ? -6.53403 55.32155 -16.51742 1.000 23.16434 546 LEU A N 1
ATOM 5620 C CA . LEU A 1 378 ? -7.10198 54.40033 -17.49985 1.000 18.77397 546 LEU A CA 1
ATOM 5621 C C . LEU A 1 378 ? -8.39151 54.94892 -18.10325 1.000 21.62502 546 LEU A C 1
ATOM 5622 O O . LEU A 1 378 ? -8.61643 54.82288 -19.30764 1.000 20.85688 546 LEU A O 1
ATOM 5638 N N . ASN A 1 379 ? -9.27013 55.52365 -17.27844 1.000 21.65873 547 ASN A N 1
ATOM 5639 C CA . ASN A 1 379 ? -10.50078 56.10375 -17.81127 1.000 24.48635 547 ASN A CA 1
ATOM 5640 C C . ASN A 1 379 ? -10.19555 57.19302 -18.83542 1.000 25.40663 547 ASN A C 1
ATOM 5641 O O . ASN A 1 379 ? -10.81763 57.26250 -19.90011 1.000 24.89003 547 ASN A O 1
ATOM 5652 N N . HIS A 1 380 ? -9.23136 58.05231 -18.54461 1.000 24.01732 548 HIS A N 1
ATOM 5653 C CA . HIS A 1 380 ? -8.92927 59.09495 -19.51523 1.000 26.62510 548 HIS A CA 1
ATOM 5654 C C . HIS A 1 380 ? -8.38353 58.48238 -20.80331 1.000 27.58454 548 HIS A C 1
ATOM 5655 O O . HIS A 1 380 ? -8.71922 58.92751 -21.91174 1.000 24.90546 548 HIS A O 1
ATOM 5669 N N . LEU A 1 381 ? -7.58360 57.42593 -20.67413 1.000 26.44575 549 LEU A N 1
ATOM 5670 C CA . LEU A 1 381 ? -6.98475 56.77952 -21.83701 1.000 22.78880 549 LEU A CA 1
ATOM 5671 C C . LEU A 1 381 ? -8.04903 56.09358 -22.69063 1.000 27.28289 549 LEU A C 1
ATOM 5672 O O . LEU A 1 381 ? -7.97461 56.11549 -23.92761 1.000 27.40168 549 LEU A O 1
ATOM 5688 N N . LEU A 1 382 ? -9.06738 55.50822 -22.05159 1.000 23.41041 550 LEU A N 1
ATOM 5689 C CA . LEU A 1 382 ? -10.16159 54.90831 -22.80308 1.000 28.13459 550 LEU A CA 1
ATOM 5690 C C . LEU A 1 382 ? -10.95943 55.98043 -23.54270 1.000 24.30367 550 LEU A C 1
ATOM 5691 O O . LEU A 1 382 ? -11.41057 55.75770 -24.67217 1.000 26.93746 550 LEU A O 1
ATOM 5707 N N . TYR A 1 383 ? -11.17623 57.13487 -22.90379 1.000 27.32709 551 TYR A N 1
ATOM 5708 C CA . TYR A 1 383 ? -11.77269 58.27102 -23.60524 1.000 24.06647 551 TYR A CA 1
ATOM 5709 C C . TYR A 1 383 ? -10.91684 58.66554 -24.80794 1.000 30.37472 551 TYR A C 1
ATOM 5710 O O . TYR A 1 383 ? -11.41395 58.77106 -25.93956 1.000 31.25706 551 TYR A O 1
ATOM 5728 N N . GLN A 1 384 ? -9.61433 58.84286 -24.58404 1.000 25.97659 552 GLN A N 1
ATOM 5729 C CA . GLN A 1 384 ? -8.72592 59.36562 -25.61537 1.000 32.33854 552 GLN A CA 1
ATOM 5730 C C . GLN A 1 384 ? -8.60433 58.40377 -26.78586 1.000 34.53614 552 GLN A C 1
ATOM 5731 O O . GLN A 1 384 ? -8.49446 58.83206 -27.94199 1.000 29.49019 552 GLN A O 1
ATOM 5745 N N . ARG A 1 385 ? -8.61808 57.10174 -26.50907 1.000 30.71009 553 ARG A N 1
ATOM 5746 C CA . ARG A 1 385 ? -8.37104 56.10145 -27.53425 1.000 26.08719 553 ARG A CA 1
ATOM 5747 C C . ARG A 1 385 ? -9.62371 55.73609 -28.31139 1.000 27.35195 553 ARG A C 1
ATOM 5748 O O . ARG A 1 385 ? -9.52271 55.01552 -29.30556 1.000 33.57397 553 ARG A O 1
ATOM 5769 N N . GLY A 1 386 ? -10.79794 56.20161 -27.87729 1.000 29.96058 554 GLY A N 1
ATOM 5770 C CA . GLY A 1 386 ? -12.03160 55.98430 -28.60473 1.000 31.56947 554 GLY A CA 1
ATOM 5771 C C . GLY A 1 386 ? -12.82569 54.76712 -28.18495 1.000 26.24381 554 GLY A C 1
ATOM 5772 O O . GLY A 1 386 ? -13.84308 54.45338 -28.82299 1.000 26.74440 554 GLY A O 1
ATOM 5776 N N . TYR A 1 387 ? -12.39625 54.06094 -27.14144 1.000 24.75279 555 TYR A N 1
ATOM 5777 C CA . TYR A 1 387 ? -13.10603 52.86909 -26.71678 1.000 27.84640 555 TYR A CA 1
ATOM 5778 C C . TYR A 1 387 ? -14.44349 53.23566 -26.10374 1.000 22.75189 555 TYR A C 1
ATOM 5779 O O . TYR A 1 387 ? -14.55299 54.21829 -25.36646 1.000 31.66696 555 TYR A O 1
ATOM 5797 N N . TYR A 1 388 ? -15.45772 52.43085 -26.40099 1.000 23.51059 556 TYR A N 1
ATOM 5798 C CA . TYR A 1 388 ? -16.72327 52.56810 -25.69071 1.000 27.47888 556 TYR A CA 1
ATOM 5799 C C . TYR A 1 388 ? -16.58542 52.08187 -24.25887 1.000 30.26712 556 TYR A C 1
ATOM 5800 O O . TYR A 1 388 ? -17.06875 52.72683 -23.31624 1.000 25.63901 556 TYR A O 1
ATOM 5818 N N . ASN A 1 389 ? -15.91651 50.95214 -24.07026 1.000 22.50626 557 ASN A N 1
ATOM 5819 C CA . ASN A 1 389 ? -15.67546 50.47841 -22.72588 1.000 24.06539 557 ASN A CA 1
ATOM 5820 C C . ASN A 1 389 ? -14.38390 49.67753 -22.70516 1.000 20.12128 557 ASN A C 1
ATOM 5821 O O . ASN A 1 389 ? -13.71067 49.52120 -23.72283 1.000 20.83911 557 ASN A O 1
ATOM 5832 N N . LEU A 1 390 ? -14.01657 49.22985 -21.50997 1.000 21.67121 558 LEU A N 1
ATOM 5833 C CA . LEU A 1 390 ? -12.77052 48.48491 -21.33451 1.000 21.26802 558 LEU A CA 1
ATOM 5834 C C . LEU A 1 390 ? -12.83257 47.13959 -22.04215 1.000 19.10768 558 LEU A C 1
ATOM 5835 O O . LEU A 1 390 ? -11.85070 46.69059 -22.63907 1.000 19.04510 558 LEU A O 1
ATOM 5851 N N . LYS A 1 391 ? -13.98400 46.49381 -22.00889 1.000 19.18710 559 LYS A N 1
ATOM 5852 C CA . LYS A 1 391 ? -14.08618 45.16862 -22.61699 1.000 19.46709 559 LYS A CA 1
ATOM 5853 C C . LYS A 1 391 ? -13.77613 45.20332 -24.10567 1.000 20.28689 559 LYS A C 1
ATOM 5854 O O . LYS A 1 391 ? -13.25599 44.22301 -24.65384 1.000 19.32908 559 LYS A O 1
ATOM 5873 N N . GLU A 1 392 ? -14.08587 46.32019 -24.77612 1.000 20.07558 560 GLU A N 1
ATOM 5874 C CA . GLU A 1 392 ? -13.76391 46.48122 -26.18946 1.000 23.47563 560 GLU A CA 1
ATOM 5875 C C . GLU A 1 392 ? -12.26343 46.45588 -26.44681 1.000 24.63819 560 GLU A C 1
ATOM 5876 O O . GLU A 1 392 ? -11.84150 46.11817 -27.56408 1.000 23.23812 560 GLU A O 1
ATOM 5888 N N . ALA A 1 393 ? -11.45162 46.80331 -25.44510 1.000 19.46093 561 ALA A N 1
ATOM 5889 C CA . ALA A 1 393 ? -10.00939 46.88080 -25.62205 1.000 19.36038 561 ALA A CA 1
ATOM 5890 C C . ALA A 1 393 ? -9.29950 45.54843 -25.44468 1.000 19.15825 561 ALA A C 1
ATOM 5891 O O . ALA A 1 393 ? -8.14889 45.42961 -25.87360 1.000 20.75833 561 ALA A O 1
ATOM 5898 N N . ILE A 1 394 ? -9.94588 44.54929 -24.82714 1.000 19.03493 562 ILE A N 1
ATOM 5899 C CA . ILE A 1 394 ? -9.26212 43.30664 -24.46613 1.000 19.96259 562 ILE A CA 1
ATOM 5900 C C . ILE A 1 394 ? -8.75526 42.63447 -25.73372 1.000 20.16808 562 ILE A C 1
ATOM 5901 O O . ILE A 1 394 ? -9.53190 42.33989 -26.65841 1.000 20.76072 562 ILE A O 1
ATOM 5917 N N . GLY A 1 395 ? -7.44246 42.38616 -25.77703 1.000 19.12779 563 GLY A N 1
ATOM 5918 C CA . GLY A 1 395 ? -6.82319 41.70520 -26.89356 1.000 19.24084 563 GLY A CA 1
ATOM 5919 C C . GLY A 1 395 ? -6.78995 42.48062 -28.19436 1.000 22.75977 563 GLY A C 1
ATOM 5920 O O . GLY A 1 395 ? -6.54701 41.88084 -29.23723 1.000 22.59995 563 GLY A O 1
ATOM 5924 N N . ARG A 1 396 ? -6.98904 43.80410 -28.17303 1.000 19.85450 564 ARG A N 1
ATOM 5925 C CA . ARG A 1 396 ? -7.09465 44.53360 -29.44121 1.000 25.44836 564 ARG A CA 1
ATOM 5926 C C . ARG A 1 396 ? -5.78083 44.58621 -30.20849 1.000 33.08299 564 ARG A C 1
ATOM 5927 O O . ARG A 1 396 ? -5.79800 44.84850 -31.41704 1.000 36.09180 564 ARG A O 1
ATOM 5948 N N . LYS A 1 397 ? -4.64944 44.37344 -29.53695 1.000 28.36183 565 LYS A N 1
ATOM 5949 C CA . LYS A 1 397 ? -3.36810 44.28759 -30.22604 1.000 34.51887 565 LYS A CA 1
ATOM 5950 C C . LYS A 1 397 ? -3.31435 43.12170 -31.21598 1.000 33.28573 565 LYS A C 1
ATOM 5951 O O . LYS A 1 397 ? -2.46204 43.12624 -32.10889 1.000 39.12904 565 LYS A O 1
ATOM 5970 N N . HIS A 1 398 ? -4.21564 42.14733 -31.10958 1.000 30.01232 566 HIS A N 1
ATOM 5971 C CA . HIS A 1 398 ? -4.17193 40.95981 -31.96352 1.000 31.75822 566 HIS A CA 1
ATOM 5972 C C . HIS A 1 398 ? -5.26320 40.97173 -33.03651 1.000 33.06922 566 HIS A C 1
ATOM 5973 O O . HIS A 1 398 ? -6.04952 41.91143 -33.11048 1.000 43.08631 566 HIS A O 1
ATOM 5987 N N . HIS B 1 6 ? 13.88688 -19.85504 27.82826 1.000 50.57034 -7 HIS B N 1
ATOM 5988 C CA . HIS B 1 6 ? 14.20425 -18.63385 27.01939 1.000 45.22999 -7 HIS B CA 1
ATOM 5989 C C . HIS B 1 6 ? 15.62263 -18.74244 26.45500 1.000 43.80393 -7 HIS B C 1
ATOM 5990 O O . HIS B 1 6 ? 16.44046 -17.80869 26.52251 1.000 36.03553 -7 HIS B O 1
ATOM 6004 N N . HIS B 1 7 ? 15.90257 -19.90895 25.89198 1.000 36.49214 -6 HIS B N 1
ATOM 6005 C CA . HIS B 1 7 ? 17.15141 -20.13557 25.18100 1.000 40.76127 -6 HIS B CA 1
ATOM 6006 C C . HIS B 1 7 ? 17.04357 -19.44736 23.82150 1.000 44.58247 -6 HIS B C 1
ATOM 6007 O O . HIS B 1 7 ? 16.18115 -19.79350 22.99930 1.000 46.05333 -6 HIS B O 1
ATOM 6021 N N . HIS B 1 8 ? 17.88892 -18.42766 23.62085 1.000 40.76717 -5 HIS B N 1
ATOM 6022 C CA . HIS B 1 8 ? 17.80559 -17.57827 22.43651 1.000 36.90484 -5 HIS B CA 1
ATOM 6023 C C . HIS B 1 8 ? 17.91747 -18.37809 21.15154 1.000 45.34585 -5 HIS B C 1
ATOM 6024 O O . HIS B 1 8 ? 17.42731 -17.94030 20.10273 1.000 42.76302 -5 HIS B O 1
ATOM 6038 N N . ALA B 1 9 ? 18.59414 -19.52758 21.20372 1.000 44.37225 -4 ALA B N 1
ATOM 6039 C CA . ALA B 1 9 ? 18.93312 -20.25151 19.98525 1.000 39.53793 -4 ALA B CA 1
ATOM 6040 C C . ALA B 1 9 ? 17.69323 -20.68721 19.20464 1.000 42.08826 -4 ALA B C 1
ATOM 6041 O O . ALA B 1 9 ? 17.78409 -20.89978 17.99032 1.000 43.71873 -4 ALA B O 1
ATOM 6048 N N . GLU B 1 10 ? 16.54054 -20.81985 19.87035 1.000 49.26101 -3 GLU B N 1
ATOM 6049 C CA . GLU B 1 10 ? 15.29874 -21.14690 19.16843 1.000 52.10329 -3 GLU B CA 1
ATOM 6050 C C . GLU B 1 10 ? 14.90811 -20.04546 18.17305 1.000 54.26753 -3 GLU B C 1
ATOM 6051 O O . GLU B 1 10 ? 14.40934 -20.33695 17.07791 1.000 51.31793 -3 GLU B O 1
ATOM 6063 N N . ASN B 1 11 ? 15.10791 -18.77429 18.54236 1.000 47.80886 -2 ASN B N 1
ATOM 6064 C CA . ASN B 1 11 ? 14.83883 -17.64005 17.64516 1.000 52.96598 -2 ASN B CA 1
ATOM 6065 C C . ASN B 1 11 ? 16.11384 -17.25620 16.88884 1.000 50.63990 -2 ASN B C 1
ATOM 6066 O O . ASN B 1 11 ? 16.43995 -17.82213 15.84983 1.000 59.01241 -2 ASN B O 1
ATOM 6077 N N . GLU B 1 21 ? 26.48590 -15.96181 21.84275 1.000 51.37009 159 GLU B N 1
ATOM 6078 C CA . GLU B 1 21 ? 25.84728 -16.48680 23.04520 1.000 50.01175 159 GLU B CA 1
ATOM 6079 C C . GLU B 1 21 ? 25.47529 -15.34538 24.00805 1.000 43.40226 159 GLU B C 1
ATOM 6080 O O . GLU B 1 21 ? 24.39674 -14.77398 23.86719 1.000 35.49089 159 GLU B O 1
ATOM 6091 N N . SER B 1 22 ? 26.35053 -15.00980 24.96813 1.000 37.35691 160 SER B N 1
ATOM 6092 C CA . SER B 1 22 ? 25.99431 -14.01888 25.98025 1.000 34.48906 160 SER B CA 1
ATOM 6093 C C . SER B 1 22 ? 25.73007 -12.64019 25.37650 1.000 33.23067 160 SER B C 1
ATOM 6094 O O . SER B 1 22 ? 25.02673 -11.82967 25.98842 1.000 33.94589 160 SER B O 1
ATOM 6102 N N . TYR B 1 23 ? 26.28725 -12.34875 24.20068 1.000 32.18824 161 TYR B N 1
ATOM 6103 C CA . TYR B 1 23 ? 26.01448 -11.08575 23.52732 1.000 32.43972 161 TYR B CA 1
ATOM 6104 C C . TYR B 1 23 ? 24.60610 -11.02612 22.94403 1.000 31.48936 161 TYR B C 1
ATOM 6105 O O . TYR B 1 23 ? 24.19279 -9.96107 22.45419 1.000 27.11878 161 TYR B O 1
ATOM 6123 N N . ASN B 1 24 ? 23.87051 -12.13687 22.94603 1.000 31.08521 162 ASN B N 1
ATOM 6124 C CA . ASN B 1 24 ? 22.53345 -12.14679 22.35001 1.000 27.00544 162 ASN B CA 1
ATOM 6125 C C . ASN B 1 24 ? 21.52294 -11.53177 23.31251 1.000 28.20275 162 ASN B C 1
ATOM 6126 O O . ASN B 1 24 ? 21.41566 -12.00050 24.45060 1.000 25.46066 162 ASN B O 1
ATOM 6137 N N . PRO B 1 25 ? 20.75717 -10.50232 22.91008 1.000 23.86349 163 PRO B N 1
ATOM 6138 C CA . PRO B 1 25 ? 19.82631 -9.88600 23.87269 1.000 23.84588 163 PRO B CA 1
ATOM 6139 C C . PRO B 1 25 ? 18.80881 -10.85456 24.46180 1.000 23.72446 163 PRO B C 1
ATOM 6140 O O . PRO B 1 25 ? 18.23102 -10.56005 25.52050 1.000 23.50921 163 PRO B O 1
ATOM 6151 N N . GLU B 1 26 ? 18.55350 -11.98910 23.81290 1.000 24.96648 164 GLU B N 1
ATOM 6152 C CA . GLU B 1 26 ? 17.60664 -12.97704 24.31789 1.000 25.38472 164 GLU B CA 1
ATOM 6153 C C . GLU B 1 26 ? 18.27277 -14.08969 25.11936 1.000 25.19457 164 GLU B C 1
ATOM 6154 O O . GLU B 1 26 ? 17.58818 -15.04014 25.52218 1.000 27.48474 164 GLU B O 1
ATOM 6166 N N . PHE B 1 27 ? 19.57511 -13.97923 25.38035 1.000 25.15474 165 PHE B N 1
ATOM 6167 C CA . PHE B 1 27 ? 20.29304 -14.98170 26.16107 1.000 25.93751 165 PHE B CA 1
ATOM 6168 C C . PHE B 1 27 ? 19.56548 -15.22841 27.47161 1.000 27.89840 165 PHE B C 1
ATOM 6169 O O . PHE B 1 27 ? 19.26782 -14.29014 28.21362 1.000 26.21720 165 PHE B O 1
ATOM 6186 N N . PHE B 1 28 ? 19.31467 -16.50607 27.77338 1.000 31.24524 166 PHE B N 1
ATOM 6187 C CA . PHE B 1 28 ? 18.32385 -16.83409 28.79299 1.000 27.47131 166 PHE B CA 1
ATOM 6188 C C . PHE B 1 28 ? 18.65856 -16.21184 30.14468 1.000 27.70361 166 PHE B C 1
ATOM 6189 O O . PHE B 1 28 ? 17.75013 -15.93404 30.93676 1.000 28.56985 166 PHE B O 1
ATOM 6206 N N . LEU B 1 29 ? 19.93921 -15.96791 30.42482 1.000 28.55239 167 LEU B N 1
ATOM 6207 C CA . LEU B 1 29 ? 20.30235 -15.46880 31.74562 1.000 30.47626 167 LEU B CA 1
ATOM 6208 C C . LEU B 1 29 ? 19.77500 -14.06186 31.99281 1.000 28.20529 167 LEU B C 1
ATOM 6209 O O . LEU B 1 29 ? 19.57782 -13.68065 33.15701 1.000 29.01303 167 LEU B O 1
ATOM 6225 N N . TYR B 1 30 ? 19.54592 -13.27359 30.93456 1.000 26.63973 168 TYR B N 1
ATOM 6226 C CA . TYR B 1 30 ? 19.09477 -11.90130 31.15290 1.000 24.07024 168 TYR B CA 1
ATOM 6227 C C . TYR B 1 30 ? 17.72790 -11.87207 31.82483 1.000 24.11082 168 TYR B C 1
ATOM 6228 O O . TYR B 1 30 ? 17.49920 -11.06103 32.72980 1.000 24.26499 168 TYR B O 1
ATOM 6246 N N . ASP B 1 31 ? 16.80340 -12.73977 31.39831 1.000 24.54501 169 ASP B N 1
ATOM 6247 C CA . ASP B 1 31 ? 15.46237 -12.74479 31.98893 1.000 28.61157 169 ASP B CA 1
ATOM 6248 C C . ASP B 1 31 ? 15.51294 -13.16353 33.45086 1.000 29.64738 169 ASP B C 1
ATOM 6249 O O . ASP B 1 31 ? 14.73628 -12.67130 34.28223 1.000 28.56235 169 ASP B O 1
ATOM 6258 N N . ILE B 1 32 ? 16.39581 -14.11026 33.76187 1.000 27.65119 170 ILE B N 1
ATOM 6259 C CA . ILE B 1 32 ? 16.55372 -14.58924 35.12703 1.000 27.40704 170 ILE B CA 1
ATOM 6260 C C . ILE B 1 32 ? 17.08850 -13.47793 36.01564 1.000 27.58799 170 ILE B C 1
ATOM 6261 O O . ILE B 1 32 ? 16.54714 -13.21002 37.09312 1.000 29.02505 170 ILE B O 1
ATOM 6277 N N . PHE B 1 33 ? 18.14086 -12.78962 35.56394 1.000 28.22956 171 PHE B N 1
ATOM 6278 C CA . PHE B 1 33 ? 18.64841 -11.65356 36.32125 1.000 24.47733 171 PHE B CA 1
ATOM 6279 C C . PHE B 1 33 ? 17.58129 -10.57486 36.47960 1.000 26.73455 171 PHE B C 1
ATOM 6280 O O . PHE B 1 33 ? 17.40918 -10.01086 37.56506 1.000 25.45708 171 PHE B O 1
ATOM 6297 N N . LEU B 1 34 ? 16.84106 -10.28286 35.41164 1.000 28.49611 172 LEU B N 1
ATOM 6298 C CA . LEU B 1 34 ? 15.84450 -9.21996 35.48295 1.000 25.79080 172 LEU B CA 1
ATOM 6299 C C . LEU B 1 34 ? 14.72122 -9.58710 36.44782 1.000 26.27049 172 LEU B C 1
ATOM 6300 O O . LEU B 1 34 ? 14.29593 -8.76018 37.26711 1.000 26.55987 172 LEU B O 1
ATOM 6316 N N . LYS B 1 35 ? 14.21782 -10.81833 36.36260 1.000 27.28086 173 LYS B N 1
ATOM 6317 C CA . LYS B 1 35 ? 13.17949 -11.25121 37.29664 1.000 29.03057 173 LYS B CA 1
ATOM 6318 C C . LYS B 1 35 ? 13.63234 -11.03377 38.73762 1.000 27.89649 173 LYS B C 1
ATOM 6319 O O . LYS B 1 35 ? 12.87590 -10.51903 39.57126 1.000 32.68854 173 LYS B O 1
ATOM 6338 N N . PHE B 1 36 ? 14.87864 -11.39472 39.03470 1.000 29.08315 174 PHE B N 1
ATOM 6339 C CA . PHE B 1 36 ? 15.42601 -11.20558 40.37315 1.000 29.23772 174 PHE B CA 1
ATOM 6340 C C . PHE B 1 36 ? 15.50312 -9.72526 40.72998 1.000 33.05265 174 PHE B C 1
ATOM 6341 O O . PHE B 1 36 ? 15.09313 -9.30652 41.81936 1.000 29.37846 174 PHE B O 1
ATOM 6358 N N . CYS B 1 37 ? 16.03138 -8.91524 39.81662 1.000 24.50696 175 CYS B N 1
ATOM 6359 C CA . CYS B 1 37 ? 16.13847 -7.48554 40.06880 1.000 25.82865 175 CYS B CA 1
ATOM 6360 C C . CYS B 1 37 ? 14.77822 -6.86661 40.35245 1.000 26.09032 175 CYS B C 1
ATOM 6361 O O . CYS B 1 37 ? 14.64034 -6.02847 41.25394 1.000 24.41538 175 CYS B O 1
ATOM 6369 N N . LEU B 1 38 ? 13.77677 -7.20138 39.53590 1.000 25.19619 176 LEU B N 1
ATOM 6370 C CA . LEU B 1 38 ? 12.45917 -6.60759 39.71809 1.000 25.29959 176 LEU B CA 1
ATOM 6371 C C . LEU B 1 38 ? 11.84638 -7.00778 41.04907 1.000 30.94501 176 LEU B C 1
ATOM 6372 O O . LEU B 1 38 ? 11.00007 -6.27927 41.57680 1.000 31.14385 176 LEU B O 1
ATOM 6388 N N . LYS B 1 39 ? 12.26088 -8.14726 41.61037 1.000 31.47292 177 LYS B N 1
ATOM 6389 C CA . LYS B 1 39 ? 11.72845 -8.55671 42.90434 1.000 35.56963 177 LYS B CA 1
ATOM 6390 C C . LYS B 1 39 ? 12.50878 -7.96681 44.07368 1.000 34.75060 177 LYS B C 1
ATOM 6391 O O . LYS B 1 39 ? 11.89867 -7.53976 45.05989 1.000 33.93588 177 LYS B O 1
ATOM 6410 N N . TYR B 1 40 ? 13.83833 -7.86951 43.96365 1.000 34.67274 178 TYR B N 1
ATOM 6411 C CA . TYR B 1 40 ? 14.68417 -7.63455 45.12405 1.000 31.46782 178 TYR B CA 1
ATOM 6412 C C . TYR B 1 40 ? 15.58055 -6.40416 45.08500 1.000 37.39173 178 TYR B C 1
ATOM 6413 O O . TYR B 1 40 ? 16.17057 -6.07849 46.12374 1.000 34.88553 178 TYR B O 1
ATOM 6431 N N . ILE B 1 41 ? 15.74077 -5.72402 43.94761 1.000 30.00214 179 ILE B N 1
ATOM 6432 C CA . ILE B 1 41 ? 16.70749 -4.63701 43.85357 1.000 28.27424 179 ILE B CA 1
ATOM 6433 C C . ILE B 1 41 ? 15.97241 -3.33098 43.57667 1.000 28.02830 179 ILE B C 1
ATOM 6434 O O . ILE B 1 41 ? 15.05011 -3.28194 42.75665 1.000 26.37826 179 ILE B O 1
ATOM 6450 N N . ASP B 1 42 ? 16.38763 -2.27482 44.27573 1.000 28.33000 180 ASP B N 1
ATOM 6451 C CA . ASP B 1 42 ? 15.78183 -0.95656 44.12260 1.000 28.62144 180 ASP B CA 1
ATOM 6452 C C . ASP B 1 42 ? 15.80697 -0.52972 42.66025 1.000 27.05638 180 ASP B C 1
ATOM 6453 O O . ASP B 1 42 ? 16.75904 -0.82421 41.92930 1.000 27.29076 180 ASP B O 1
ATOM 6462 N N . GLY B 1 43 ? 14.74064 0.15626 42.24205 1.000 27.65934 181 GLY B N 1
ATOM 6463 C CA . GLY B 1 43 ? 14.63076 0.56424 40.84791 1.000 27.44201 181 GLY B CA 1
ATOM 6464 C C . GLY B 1 43 ? 15.79299 1.43221 40.40601 1.000 25.33179 181 GLY B C 1
ATOM 6465 O O . GLY B 1 43 ? 16.37904 1.21747 39.33858 1.000 21.29707 181 GLY B O 1
ATOM 6469 N N . GLU B 1 44 ? 16.15163 2.42422 41.22030 1.000 27.07281 182 GLU B N 1
ATOM 6470 C CA . GLU B 1 44 ? 17.22021 3.31600 40.78926 1.000 24.58219 182 GLU B CA 1
ATOM 6471 C C . GLU B 1 44 ? 18.55588 2.58516 40.75503 1.000 23.80485 182 GLU B C 1
ATOM 6472 O O . GLU B 1 44 ? 19.38342 2.87091 39.88115 1.000 24.22157 182 GLU B O 1
ATOM 6484 N N . ILE B 1 45 ? 18.75791 1.60295 41.64407 1.000 23.44424 183 ILE B N 1
ATOM 6485 C CA . ILE B 1 45 ? 19.94711 0.76528 41.56844 1.000 23.08421 183 ILE B CA 1
ATOM 6486 C C . ILE B 1 45 ? 19.93714 -0.07744 40.29992 1.000 21.54545 183 ILE B C 1
ATOM 6487 O O . ILE B 1 45 ? 20.96375 -0.22467 39.63274 1.000 23.37675 183 ILE B O 1
ATOM 6503 N N . CYS B 1 46 ? 18.79560 -0.66495 39.95827 1.000 22.37909 184 CYS B N 1
ATOM 6504 C CA . CYS B 1 46 ? 18.70454 -1.40944 38.70736 1.000 21.47192 184 CYS B CA 1
ATOM 6505 C C . CYS B 1 46 ? 19.07156 -0.52363 37.52114 1.000 21.10231 184 CYS B C 1
ATOM 6506 O O . CYS B 1 46 ? 19.77536 -0.95011 36.60147 1.000 21.04837 184 CYS B O 1
ATOM 6514 N N . HIS B 1 47 ? 18.58606 0.70950 37.52391 1.000 20.91752 185 HIS B N 1
ATOM 6515 C CA . HIS B 1 47 ? 18.86443 1.60139 36.40493 1.000 20.64105 185 HIS B CA 1
ATOM 6516 C C . HIS B 1 47 ? 20.35132 1.94556 36.34726 1.000 21.65761 185 HIS B C 1
ATOM 6517 O O . HIS B 1 47 ? 20.96491 1.88638 35.27327 1.000 20.54798 185 HIS B O 1
ATOM 6531 N N . ASP B 1 48 ? 20.95866 2.25246 37.50809 1.000 20.87857 186 ASP B N 1
ATOM 6532 C CA . ASP B 1 48 ? 22.39410 2.52372 37.55055 1.000 20.89166 186 ASP B CA 1
ATOM 6533 C C . ASP B 1 48 ? 23.18695 1.32691 37.04131 1.000 21.03709 186 ASP B C 1
ATOM 6534 O O . ASP B 1 48 ? 24.19264 1.48662 36.33614 1.000 22.31401 186 ASP B O 1
ATOM 6543 N N . LEU B 1 49 ? 22.77772 0.11875 37.42489 1.000 21.19790 187 LEU B N 1
ATOM 6544 C CA . LEU B 1 49 ? 23.46428 -1.07542 36.94529 1.000 21.41692 187 LEU B CA 1
ATOM 6545 C C . LEU B 1 49 ? 23.38844 -1.17185 35.42624 1.000 22.26775 187 LEU B C 1
ATOM 6546 O O . LEU B 1 49 ? 24.39252 -1.44758 34.75646 1.000 22.21242 187 LEU B O 1
ATOM 6562 N N . PHE B 1 50 ? 22.20703 -0.92336 34.86343 1.000 22.37710 188 PHE B N 1
ATOM 6563 C CA . PHE B 1 50 ? 22.05084 -0.92157 33.41282 1.000 20.86947 188 PHE B CA 1
ATOM 6564 C C . PHE B 1 50 ? 22.98395 0.08246 32.75345 1.000 20.79113 188 PHE B C 1
ATOM 6565 O O . PHE B 1 50 ? 23.67967 -0.24341 31.78184 1.000 20.91075 188 PHE B O 1
ATOM 6582 N N . LEU B 1 51 ? 23.01060 1.31619 33.26206 1.000 20.66501 189 LEU B N 1
ATOM 6583 C CA . LEU B 1 51 ? 23.85795 2.32710 32.63836 1.000 23.38215 189 LEU B CA 1
ATOM 6584 C C . LEU B 1 51 ? 25.33581 1.99711 32.78518 1.000 21.06001 189 LEU B C 1
ATOM 6585 O O . LEU B 1 51 ? 26.13833 2.36314 31.92021 1.000 21.62228 189 LEU B O 1
ATOM 6601 N N . LEU B 1 52 ? 25.70744 1.30936 33.86227 1.000 21.19225 190 LEU B N 1
ATOM 6602 C CA . LEU B 1 52 ? 27.09071 0.89349 34.04905 1.000 21.79817 190 LEU B CA 1
ATOM 6603 C C . LEU B 1 52 ? 27.47997 -0.16422 33.02343 1.000 24.76378 190 LEU B C 1
ATOM 6604 O O . LEU B 1 52 ? 28.54719 -0.08125 32.40826 1.000 26.82293 190 LEU B O 1
ATOM 6620 N N . LEU B 1 53 ? 26.60483 -1.13757 32.78601 1.000 23.56467 191 LEU B N 1
ATOM 6621 C CA . LEU B 1 53 ? 26.84433 -2.08397 31.70080 1.000 21.90959 191 LEU B CA 1
ATOM 6622 C C . LEU B 1 53 ? 27.01259 -1.37123 30.37444 1.000 24.40427 191 LEU B C 1
ATOM 6623 O O . LEU B 1 53 ? 27.90132 -1.71487 29.58583 1.000 27.72135 191 LEU B O 1
ATOM 6639 N N . GLY B 1 54 ? 26.15867 -0.38430 30.09641 1.000 21.44376 192 GLY B N 1
ATOM 6640 C CA . GLY B 1 54 ? 26.25416 0.30595 28.82579 1.000 21.41339 192 GLY B CA 1
ATOM 6641 C C . GLY B 1 54 ? 27.51357 1.14287 28.70864 1.000 25.40866 192 GLY B C 1
ATOM 6642 O O . GLY B 1 54 ? 28.12030 1.21691 27.63539 1.000 26.82178 192 GLY B O 1
ATOM 6646 N N . LYS B 1 55 ? 27.89134 1.82907 29.79419 1.000 25.36238 193 LYS B N 1
ATOM 6647 C CA . LYS B 1 55 ? 29.10017 2.64853 29.77174 1.000 26.78614 193 LYS B CA 1
ATOM 6648 C C . LYS B 1 55 ? 30.33793 1.81672 29.45609 1.000 29.74762 193 LYS B C 1
ATOM 6649 O O . LYS B 1 55 ? 31.23884 2.28322 28.75098 1.000 31.63313 193 LYS B O 1
ATOM 6668 N N . TYR B 1 56 ? 30.40223 0.58643 29.96135 1.000 27.09048 194 TYR B N 1
ATOM 6669 C CA . TYR B 1 56 ? 31.51081 -0.31343 29.67611 1.000 32.68241 194 TYR B CA 1
ATOM 6670 C C . TYR B 1 56 ? 31.26624 -1.17172 28.44798 1.000 29.32342 194 TYR B C 1
ATOM 6671 O O . TYR B 1 56 ? 32.05548 -2.07703 28.17104 1.000 32.27568 194 TYR B O 1
ATOM 6689 N N . ASN B 1 57 ? 30.20629 -0.88299 27.69769 1.000 29.15030 195 ASN B N 1
ATOM 6690 C CA . ASN B 1 57 ? 29.96530 -1.48768 26.39487 1.000 29.03453 195 ASN B CA 1
ATOM 6691 C C . ASN B 1 57 ? 29.90263 -3.00800 26.48729 1.000 30.84119 195 ASN B C 1
ATOM 6692 O O . ASN B 1 57 ? 30.36728 -3.72812 25.60350 1.000 32.75533 195 ASN B O 1
ATOM 6703 N N . ILE B 1 58 ? 29.27790 -3.49882 27.55411 1.000 26.63934 196 ILE B N 1
ATOM 6704 C CA . ILE B 1 58 ? 29.06619 -4.92217 27.74349 1.000 28.23102 196 ILE B CA 1
ATOM 6705 C C . ILE B 1 58 ? 27.57956 -5.26905 27.83103 1.000 25.47013 196 ILE B C 1
ATOM 6706 O O . ILE B 1 58 ? 27.21741 -6.29428 28.37823 1.000 25.71889 196 ILE B O 1
ATOM 6722 N N . LEU B 1 59 ? 26.71100 -4.43074 27.28017 1.000 22.52186 197 LEU B N 1
ATOM 6723 C CA . LEU B 1 59 ? 25.35591 -4.87290 27.02732 1.000 24.04978 197 LEU B CA 1
ATOM 6724 C C . LEU B 1 59 ? 25.35555 -5.80650 25.81926 1.000 24.55205 197 LEU B C 1
ATOM 6725 O O . LEU B 1 59 ? 26.21788 -5.70449 24.94179 1.000 23.22447 197 LEU B O 1
ATOM 6741 N N . PRO B 1 60 ? 24.38615 -6.70600 25.73799 1.000 24.76483 198 PRO B N 1
ATOM 6742 C CA . PRO B 1 60 ? 24.19845 -7.47561 24.50111 1.000 24.01541 198 PRO B CA 1
ATOM 6743 C C . PRO B 1 60 ? 23.79264 -6.56089 23.35541 1.000 25.65369 198 PRO B C 1
ATOM 6744 O O . PRO B 1 60 ? 23.48394 -5.38081 23.54251 1.000 22.40342 198 PRO B O 1
ATOM 6755 N N . TYR B 1 61 ? 23.78587 -7.11281 22.14332 1.000 23.17835 199 TYR B N 1
ATOM 6756 C CA . TYR B 1 61 ? 23.48939 -6.30531 20.97369 1.000 23.07116 199 TYR B CA 1
ATOM 6757 C C . TYR B 1 61 ? 22.87014 -7.16250 19.87774 1.000 24.51928 199 TYR B C 1
ATOM 6758 O O . TYR B 1 61 ? 23.15578 -8.35933 19.75301 1.000 24.39239 199 TYR B O 1
ATOM 6776 N N . ASP B 1 62 ? 22.02275 -6.51691 19.08472 1.000 23.40513 200 ASP B N 1
ATOM 6777 C CA . ASP B 1 62 ? 21.28379 -7.14097 17.99162 1.000 23.57704 200 ASP B CA 1
ATOM 6778 C C . ASP B 1 62 ? 22.06612 -7.04924 16.68109 1.000 31.89563 200 ASP B C 1
ATOM 6779 O O . ASP B 1 62 ? 22.34443 -8.07105 16.04097 1.000 41.06546 200 ASP B O 1
ATOM 6788 N N . THR B 1 63 ? 22.35273 -5.81932 16.24487 1.000 31.47003 201 THR B N 1
ATOM 6789 C CA . THR B 1 63 ? 23.14242 -5.42190 15.07164 1.000 46.84216 201 THR B CA 1
ATOM 6790 C C . THR B 1 63 ? 22.82162 -6.13991 13.75505 1.000 52.98572 201 THR B C 1
ATOM 6791 O O . THR B 1 63 ? 23.47257 -5.87321 12.73665 1.000 54.75094 201 THR B O 1
ATOM 6802 N N . SER B 1 64 ? 21.79874 -6.99596 13.73806 1.000 53.62363 202 SER B N 1
ATOM 6803 C CA . SER B 1 64 ? 21.31348 -7.59447 12.50066 1.000 47.22412 202 SER B CA 1
ATOM 6804 C C . SER B 1 64 ? 20.46119 -6.59406 11.73178 1.000 43.50229 202 SER B C 1
ATOM 6805 O O . SER B 1 64 ? 19.80384 -5.73484 12.32390 1.000 46.22062 202 SER B O 1
ATOM 6813 N N . ASN B 1 65 ? 20.44807 -6.73196 10.40257 1.000 47.11044 203 ASN B N 1
ATOM 6814 C CA . ASN B 1 65 ? 19.65903 -5.83263 9.56296 1.000 49.45919 203 ASN B CA 1
ATOM 6815 C C . ASN B 1 65 ? 18.16597 -5.97121 9.86311 1.000 38.99476 203 ASN B C 1
ATOM 6816 O O . ASN B 1 65 ? 17.62570 -7.07724 9.94270 1.000 48.21896 203 ASN B O 1
ATOM 6827 N N . ASP B 1 66 ? 17.49658 -4.83513 9.98843 1.000 31.80754 204 ASP B N 1
ATOM 6828 C CA . ASP B 1 66 ? 16.06370 -4.77341 10.21590 1.000 27.32853 204 ASP B CA 1
ATOM 6829 C C . ASP B 1 66 ? 15.28895 -4.84965 8.89682 1.000 27.35789 204 ASP B C 1
ATOM 6830 O O . ASP B 1 66 ? 15.80630 -4.55068 7.81692 1.000 28.17939 204 ASP B O 1
ATOM 6839 N N . SER B 1 67 ? 14.00386 -5.18458 9.00853 1.000 26.18435 205 SER B N 1
ATOM 6840 C CA . SER B 1 67 ? 13.14243 -5.27354 7.83694 1.000 26.07356 205 SER B CA 1
ATOM 6841 C C . SER B 1 67 ? 12.97209 -3.92455 7.15493 1.000 26.04922 205 SER B C 1
ATOM 6842 O O . SER B 1 67 ? 12.60388 -2.93569 7.79052 1.000 25.61284 205 SER B O 1
ATOM 6850 N N . ILE B 1 68 ? 13.19611 -3.88179 5.83923 1.000 21.37831 206 ILE B N 1
ATOM 6851 C CA . ILE B 1 68 ? 13.00899 -2.61256 5.14876 1.000 26.48863 206 ILE B CA 1
ATOM 6852 C C . ILE B 1 68 ? 11.54061 -2.22119 5.09041 1.000 23.99979 206 ILE B C 1
ATOM 6853 O O . ILE B 1 68 ? 11.22300 -1.04381 4.87455 1.000 25.42874 206 ILE B O 1
ATOM 6869 N N . TYR B 1 69 ? 10.63882 -3.17045 5.30525 1.000 20.52285 207 TYR B N 1
ATOM 6870 C CA . TYR B 1 69 ? 9.20511 -2.90335 5.28834 1.000 25.00915 207 TYR B CA 1
ATOM 6871 C C . TYR B 1 69 ? 8.66954 -2.38146 6.60748 1.000 19.34313 207 TYR B C 1
ATOM 6872 O O . TYR B 1 69 ? 7.47065 -2.10031 6.70162 1.000 19.06641 207 TYR B O 1
ATOM 6890 N N . ALA B 1 70 ? 9.51935 -2.22020 7.61969 1.000 15.58942 208 ALA B N 1
ATOM 6891 C CA . ALA B 1 70 ? 9.12132 -1.57668 8.85851 1.000 18.03878 208 ALA B CA 1
ATOM 6892 C C . ALA B 1 70 ? 9.91163 -0.29546 9.10225 1.000 18.15999 208 ALA B C 1
ATOM 6893 O O . ALA B 1 70 ? 9.89297 0.22832 10.22195 1.000 17.71528 208 ALA B O 1
ATOM 6900 N N . CYS B 1 71 ? 10.64234 0.19952 8.10428 1.000 17.73318 209 CYS B N 1
ATOM 6901 C CA A CYS B 1 71 ? 11.21269 1.52053 8.26815 0.627 17.35074 209 CYS B CA 1
ATOM 6902 C CA B CYS B 1 71 ? 11.21452 1.53587 8.16882 0.373 17.34538 209 CYS B CA 1
ATOM 6903 C C . CYS B 1 71 ? 10.09665 2.57236 8.24428 1.000 14.69832 209 CYS B C 1
ATOM 6904 O O . CYS B 1 71 ? 8.96703 2.33660 7.81179 1.000 16.16537 209 CYS B O 1
ATOM 6919 N N . THR B 1 72 ? 10.41609 3.75052 8.77723 1.000 14.63806 210 THR B N 1
ATOM 6920 C CA . THR B 1 72 ? 9.42074 4.80657 8.85889 1.000 13.35714 210 THR B CA 1
ATOM 6921 C C . THR B 1 72 ? 10.15845 6.12960 8.85498 1.000 12.81672 210 THR B C 1
ATOM 6922 O O . THR B 1 72 ? 11.37428 6.17925 9.03226 1.000 13.64578 210 THR B O 1
ATOM 6933 N N . ASN B 1 73 ? 9.42055 7.21148 8.63768 1.000 13.18148 211 ASN B N 1
ATOM 6934 C CA . ASN B 1 73 ? 10.06410 8.51015 8.62049 1.000 12.20381 211 ASN B CA 1
ATOM 6935 C C . ASN B 1 73 ? 9.15647 9.56462 9.21977 1.000 12.90995 211 ASN B C 1
ATOM 6936 O O . ASN B 1 73 ? 7.94248 9.41221 9.26389 1.000 11.65065 211 ASN B O 1
ATOM 6947 N N . ILE B 1 74 ? 9.79609 10.61791 9.72163 1.000 9.96714 212 ILE B N 1
ATOM 6948 C CA . ILE B 1 74 ? 9.15810 11.88715 10.08271 1.000 8.21554 212 ILE B CA 1
ATOM 6949 C C . ILE B 1 74 ? 9.97882 12.94468 9.35535 1.000 9.35111 212 ILE B C 1
ATOM 6950 O O . ILE B 1 74 ? 11.17190 13.12138 9.64465 1.000 9.97202 212 ILE B O 1
ATOM 6966 N N . LYS B 1 75 ? 9.36329 13.61220 8.37892 1.000 11.15706 213 LYS B N 1
ATOM 6967 C CA . LYS B 1 75 ? 10.07580 14.51487 7.47927 1.000 13.64285 213 LYS B CA 1
ATOM 6968 C C . LYS B 1 75 ? 11.32520 13.77434 6.98921 1.000 11.08192 213 LYS B C 1
ATOM 6969 O O . LYS B 1 75 ? 11.22439 12.63708 6.50622 1.000 10.60826 213 LYS B O 1
ATOM 6988 N N . HIS B 1 76 ? 12.51470 14.35070 7.11693 1.000 10.83114 214 HIS B N 1
ATOM 6989 C CA . HIS B 1 76 ? 13.74851 13.77587 6.59022 1.000 12.07033 214 HIS B CA 1
ATOM 6990 C C . HIS B 1 76 ? 14.42979 12.82851 7.57836 1.000 12.85075 214 HIS B C 1
ATOM 6991 O O . HIS B 1 76 ? 15.53164 12.33557 7.30050 1.000 13.31156 214 HIS B O 1
ATOM 7005 N N . LEU B 1 77 ? 13.81587 12.56731 8.71740 1.000 9.78744 215 LEU B N 1
ATOM 7006 C CA . LEU B 1 77 ? 14.32352 11.57872 9.65937 1.000 11.08155 215 LEU B CA 1
ATOM 7007 C C . LEU B 1 77 ? 13.91110 10.20814 9.15708 1.000 12.25837 215 LEU B C 1
ATOM 7008 O O . LEU B 1 77 ? 12.71826 9.88292 9.18856 1.000 12.09771 215 LEU B O 1
ATOM 7024 N N . ASP B 1 78 ? 14.87944 9.40610 8.75352 1.000 10.95137 216 ASP B N 1
ATOM 7025 C CA . ASP B 1 78 ? 14.65739 8.06490 8.21334 1.000 12.37796 216 ASP B CA 1
ATOM 7026 C C . ASP B 1 78 ? 15.01360 7.04919 9.28621 1.000 14.49586 216 ASP B C 1
ATOM 7027 O O . ASP B 1 78 ? 16.18710 6.71307 9.48421 1.000 16.77061 216 ASP B O 1
ATOM 7036 N N . PHE B 1 79 ? 14.00494 6.59426 10.00362 1.000 11.05642 217 PHE B N 1
ATOM 7037 C CA . PHE B 1 79 ? 14.20217 5.62915 11.08298 1.000 10.18154 217 PHE B CA 1
ATOM 7038 C C . PHE B 1 79 ? 14.37807 4.22408 10.51069 1.000 14.37055 217 PHE B C 1
ATOM 7039 O O . PHE B 1 79 ? 13.55317 3.77575 9.71436 1.000 13.91843 217 PHE B O 1
ATOM 7056 N N . ILE B 1 80 ? 15.44088 3.52058 10.92341 1.000 14.54298 218 ILE B N 1
ATOM 7057 C CA . ILE B 1 80 ? 15.70417 2.20582 10.33156 1.000 15.39154 218 ILE B CA 1
ATOM 7058 C C . ILE B 1 80 ? 14.67741 1.18252 10.79218 1.000 15.14746 218 ILE B C 1
ATOM 7059 O O . ILE B 1 80 ? 14.45996 0.16898 10.11915 1.000 17.00188 218 ILE B O 1
ATOM 7075 N N . ASN B 1 81 ? 14.01610 1.44636 11.90718 1.000 13.74949 219 ASN B N 1
ATOM 7076 C CA . ASN B 1 81 ? 12.91605 0.63870 12.41056 1.000 13.13203 219 ASN B CA 1
ATOM 7077 C C . ASN B 1 81 ? 12.08977 1.55327 13.29215 1.000 11.76899 219 ASN B C 1
ATOM 7078 O O . ASN B 1 81 ? 12.48871 2.71084 13.54630 1.000 11.21701 219 ASN B O 1
ATOM 7089 N N . PRO B 1 82 ? 10.93185 1.12285 13.72309 1.000 11.79637 220 PRO B N 1
ATOM 7090 C CA . PRO B 1 82 ? 10.01156 2.08970 14.33058 1.000 12.78743 220 PRO B CA 1
ATOM 7091 C C . PRO B 1 82 ? 10.09937 2.20068 15.84360 1.000 12.69345 220 PRO B C 1
ATOM 7092 O O . PRO B 1 82 ? 9.14734 2.69213 16.46048 1.000 13.64823 220 PRO B O 1
ATOM 7103 N N . PHE B 1 83 ? 11.18852 1.73763 16.46360 1.000 12.16455 221 PHE B N 1
ATOM 7104 C CA . PHE B 1 83 ? 11.26421 1.69758 17.92004 1.000 11.69413 221 PHE B CA 1
ATOM 7105 C C . PHE B 1 83 ? 12.44162 2.48861 18.44524 1.000 11.11121 221 PHE B C 1
ATOM 7106 O O . PHE B 1 83 ? 13.59937 2.19364 18.12707 1.000 11.17224 221 PHE B O 1
ATOM 7123 N N . GLY B 1 84 ? 12.14178 3.47919 19.28112 1.000 10.67824 222 GLY B N 1
ATOM 7124 C CA . GLY B 1 84 ? 13.16358 4.21796 19.98873 1.000 11.09453 222 GLY B CA 1
ATOM 7125 C C . GLY B 1 84 ? 12.98789 4.08826 21.49162 1.000 10.83708 222 GLY B C 1
ATOM 7126 O O . GLY B 1 84 ? 11.99137 3.54426 21.98906 1.000 11.14365 222 GLY B O 1
ATOM 7130 N N . VAL B 1 85 ? 13.97404 4.61218 22.21245 1.000 10.69296 223 VAL B N 1
ATOM 7131 C CA . VAL B 1 85 ? 13.90644 4.74656 23.65732 1.000 8.23693 223 VAL B CA 1
ATOM 7132 C C . VAL B 1 85 ? 13.49547 6.17170 23.99027 1.000 8.35442 223 VAL B C 1
ATOM 7133 O O . VAL B 1 85 ? 14.12399 7.13074 23.52620 1.000 8.43019 223 VAL B O 1
ATOM 7146 N N . ALA B 1 86 ? 12.43640 6.29972 24.78239 1.000 8.77438 224 ALA B N 1
ATOM 7147 C CA . ALA B 1 86 ? 11.87317 7.56429 25.21192 1.000 8.45506 224 ALA B CA 1
ATOM 7148 C C . ALA B 1 86 ? 12.82506 8.33169 26.12464 1.000 6.99253 224 ALA B C 1
ATOM 7149 O O . ALA B 1 86 ? 13.77349 7.78559 26.70736 1.000 7.35664 224 ALA B O 1
ATOM 7156 N N . ALA B 1 87 ? 12.53393 9.62150 26.27315 1.000 7.41418 225 ALA B N 1
ATOM 7157 C CA . ALA B 1 87 ? 13.27011 10.46814 27.19628 1.000 9.08214 225 ALA B CA 1
ATOM 7158 C C . ALA B 1 87 ? 13.16744 9.99176 28.65246 1.000 8.42049 225 ALA B C 1
ATOM 7159 O O . ALA B 1 87 ? 12.20626 9.32129 29.07049 1.000 8.88963 225 ALA B O 1
ATOM 7166 N N . GLY B 1 88 ? 14.17593 10.36091 29.44269 1.000 9.28367 226 GLY B N 1
ATOM 7167 C CA . GLY B 1 88 ? 14.24227 10.00269 30.84411 1.000 8.48907 226 GLY B CA 1
ATOM 7168 C C . GLY B 1 88 ? 14.89625 8.67730 31.11803 1.000 12.57171 226 GLY B C 1
ATOM 7169 O O . GLY B 1 88 ? 14.95469 8.26169 32.27837 1.000 13.46300 226 GLY B O 1
ATOM 7173 N N . PHE B 1 89 ? 15.39740 8.00015 30.08894 1.000 8.75172 227 PHE B N 1
ATOM 7174 C CA . PHE B 1 89 ? 16.01985 6.69603 30.26802 1.000 9.53520 227 PHE B CA 1
ATOM 7175 C C . PHE B 1 89 ? 17.53282 6.86499 30.36588 1.000 12.45586 227 PHE B C 1
ATOM 7176 O O . PHE B 1 89 ? 18.13041 6.55904 31.40725 1.000 12.37865 227 PHE B O 1
ATOM 7193 N N . ASP B 1 90 ? 18.15422 7.41256 29.32470 1.000 9.90453 228 ASP B N 1
ATOM 7194 C CA . ASP B 1 90 ? 19.53892 7.86986 29.37273 1.000 10.18691 228 ASP B CA 1
ATOM 7195 C C . ASP B 1 90 ? 19.49450 9.39501 29.40927 1.000 11.43266 228 ASP B C 1
ATOM 7196 O O . ASP B 1 90 ? 19.70016 10.07209 28.39658 1.000 12.79232 228 ASP B O 1
ATOM 7205 N N . LYS B 1 91 ? 19.16744 9.93485 30.59179 1.000 11.20911 229 LYS B N 1
ATOM 7206 C CA . LYS B 1 91 ? 19.01095 11.37890 30.73607 1.000 10.62268 229 LYS B CA 1
ATOM 7207 C C . LYS B 1 91 ? 20.26796 12.12977 30.32291 1.000 11.94619 229 LYS B C 1
ATOM 7208 O O . LYS B 1 91 ? 20.18315 13.22222 29.74646 1.000 12.43546 229 LYS B O 1
ATOM 7227 N N . ASN B 1 92 ? 21.43756 11.58567 30.63318 1.000 9.22578 230 ASN B N 1
ATOM 7228 C CA . ASN B 1 92 ? 22.70195 12.27692 30.45100 1.000 10.32548 230 ASN B CA 1
ATOM 7229 C C . ASN B 1 92 ? 23.46813 11.85118 29.20005 1.000 10.59375 230 ASN B C 1
ATOM 7230 O O . ASN B 1 92 ? 24.55407 12.38028 28.96608 1.000 9.68329 230 ASN B O 1
ATOM 7241 N N . GLY B 1 93 ? 22.89543 11.00371 28.35079 1.000 11.73402 231 GLY B N 1
ATOM 7242 C CA . GLY B 1 93 ? 23.59574 10.57583 27.14634 1.000 11.16573 231 GLY B CA 1
ATOM 7243 C C . GLY B 1 93 ? 24.89651 9.85092 27.40523 1.000 12.41731 231 GLY B C 1
ATOM 7244 O O . GLY B 1 93 ? 25.87300 10.05606 26.67317 1.000 13.45991 231 GLY B O 1
ATOM 7248 N N . VAL B 1 94 ? 24.92544 8.99108 28.42806 1.000 12.65210 232 VAL B N 1
ATOM 7249 C CA . VAL B 1 94 ? 26.15721 8.31524 28.82873 1.000 15.46592 232 VAL B CA 1
ATOM 7250 C C . VAL B 1 94 ? 26.23491 6.94389 28.22985 1.000 16.44439 232 VAL B C 1
ATOM 7251 O O . VAL B 1 94 ? 27.28941 6.29056 28.32401 1.000 20.19485 232 VAL B O 1
ATOM 7264 N N . CYS B 1 95 ? 25.19080 6.53146 27.55902 1.000 16.12733 233 CYS B N 1
ATOM 7265 C CA . CYS B 1 95 ? 24.93014 5.14849 27.21746 1.000 20.52040 233 CYS B CA 1
ATOM 7266 C C . CYS B 1 95 ? 24.35210 5.01394 25.81834 1.000 16.23292 233 CYS B C 1
ATOM 7267 O O . CYS B 1 95 ? 23.66102 4.03103 25.54215 1.000 17.08386 233 CYS B O 1
ATOM 7275 N N . ILE B 1 96 ? 24.54909 6.01303 24.95244 1.000 13.05966 234 ILE B N 1
ATOM 7276 C CA . ILE B 1 96 ? 23.76321 6.08599 23.72025 1.000 11.34921 234 ILE B CA 1
ATOM 7277 C C . ILE B 1 96 ? 24.07340 4.89339 22.82305 1.000 11.41133 234 ILE B C 1
ATOM 7278 O O . ILE B 1 96 ? 23.17347 4.18908 22.36236 1.000 11.57101 234 ILE B O 1
ATOM 7294 N N . ASP B 1 97 ? 25.35883 4.65871 22.53904 1.000 12.92321 235 ASP B N 1
ATOM 7295 C CA . ASP B 1 97 ? 25.72049 3.59041 21.60631 1.000 17.03761 235 ASP B CA 1
ATOM 7296 C C . ASP B 1 97 ? 25.15796 2.24980 22.06557 1.000 14.47645 235 ASP B C 1
ATOM 7297 O O . ASP B 1 97 ? 24.58676 1.48721 21.27379 1.000 14.23026 235 ASP B O 1
ATOM 7306 N N . SER B 1 98 ? 25.39037 1.91571 23.33877 1.000 17.55042 236 SER B N 1
ATOM 7307 C CA . SER B 1 98 ? 24.99132 0.61155 23.85668 1.000 19.06654 236 SER B CA 1
ATOM 7308 C C . SER B 1 98 ? 23.47933 0.42809 23.83975 1.000 18.78728 236 SER B C 1
ATOM 7309 O O . SER B 1 98 ? 22.99667 -0.67902 23.59254 1.000 17.37146 236 SER B O 1
ATOM 7317 N N . ILE B 1 99 ? 22.71253 1.48028 24.15388 1.000 16.42709 237 ILE B N 1
ATOM 7318 C CA . ILE B 1 99 ? 21.25886 1.35319 24.12579 1.000 15.24934 237 ILE B CA 1
ATOM 7319 C C . ILE B 1 99 ? 20.77893 1.16498 22.69549 1.000 14.74299 237 ILE B C 1
ATOM 7320 O O . ILE B 1 99 ? 19.96397 0.28677 22.40987 1.000 15.82190 237 ILE B O 1
ATOM 7336 N N . LEU B 1 100 ? 21.30406 1.96002 21.76465 1.000 12.21151 238 LEU B N 1
ATOM 7337 C CA . LEU B 1 100 ? 20.92045 1.79120 20.36328 1.000 13.81363 238 LEU B CA 1
ATOM 7338 C C . LEU B 1 100 ? 21.21187 0.37374 19.86781 1.000 14.79123 238 LEU B C 1
ATOM 7339 O O . LEU B 1 100 ? 20.40110 -0.23096 19.14950 1.000 14.72364 238 LEU B O 1
ATOM 7355 N N . LYS B 1 101 ? 22.37361 -0.16731 20.22786 1.000 14.29483 239 LYS B N 1
ATOM 7356 C CA . LYS B 1 101 ? 22.77189 -1.47838 19.72404 1.000 15.75359 239 LYS B CA 1
ATOM 7357 C C . LYS B 1 101 ? 21.92678 -2.62399 20.28146 1.000 17.73238 239 LYS B C 1
ATOM 7358 O O . LYS B 1 101 ? 22.02192 -3.73732 19.76556 1.000 19.16244 239 LYS B O 1
ATOM 7377 N N . LEU B 1 102 ? 21.08170 -2.39364 21.28943 1.000 15.57158 240 LEU B N 1
ATOM 7378 C CA . LEU B 1 102 ? 20.06764 -3.39008 21.62989 1.000 13.33891 240 LEU B CA 1
ATOM 7379 C C . LEU B 1 102 ? 19.06932 -3.62910 20.50415 1.000 14.18000 240 LEU B C 1
ATOM 7380 O O . LEU B 1 102 ? 18.35062 -4.62718 20.54081 1.000 17.27280 240 LEU B O 1
ATOM 7396 N N . GLY B 1 103 ? 18.96307 -2.70935 19.53839 1.000 16.03693 241 GLY B N 1
ATOM 7397 C CA . GLY B 1 103 ? 18.08704 -2.89746 18.39273 1.000 15.06330 241 GLY B CA 1
ATOM 7398 C C . GLY B 1 103 ? 17.16886 -1.72279 18.12236 1.000 15.28126 241 GLY B C 1
ATOM 7399 O O . GLY B 1 103 ? 16.28038 -1.82775 17.27381 1.000 16.15423 241 GLY B O 1
ATOM 7403 N N . PHE B 1 104 ? 17.37306 -0.61286 18.82962 1.000 14.21947 242 PHE B N 1
ATOM 7404 C CA . PHE B 1 104 ? 16.54046 0.57393 18.65340 1.000 13.13214 242 PHE B CA 1
ATOM 7405 C C . PHE B 1 104 ? 17.07210 1.44753 17.52943 1.000 11.30353 242 PHE B C 1
ATOM 7406 O O . PHE B 1 104 ? 18.27786 1.47309 17.24053 1.000 13.61460 242 PHE B O 1
ATOM 7423 N N . SER B 1 105 ? 16.15248 2.15467 16.87572 1.000 9.63063 243 SER B N 1
ATOM 7424 C CA . SER B 1 105 ? 16.52843 3.02338 15.77317 1.000 10.40723 243 SER B CA 1
ATOM 7425 C C . SER B 1 105 ? 16.88846 4.42054 16.24037 1.000 11.37243 243 SER B C 1
ATOM 7426 O O . SER B 1 105 ? 17.54861 5.15771 15.50021 1.000 10.88677 243 SER B O 1
ATOM 7434 N N . PHE B 1 106 ? 16.47294 4.78919 17.44505 1.000 8.19999 244 PHE B N 1
ATOM 7435 C CA . PHE B 1 106 ? 16.75625 6.11879 17.96561 1.000 8.68197 244 PHE B CA 1
ATOM 7436 C C . PHE B 1 106 ? 16.61031 6.12550 19.47981 1.000 9.58597 244 PHE B C 1
ATOM 7437 O O . PHE B 1 106 ? 16.02967 5.21545 20.08656 1.000 10.48536 244 PHE B O 1
ATOM 7454 N N . ILE B 1 107 ? 17.13996 7.19393 20.07835 1.000 9.22185 245 ILE B N 1
ATOM 7455 C CA . ILE B 1 107 ? 16.96347 7.46580 21.49318 1.000 7.42269 245 ILE B CA 1
ATOM 7456 C C . ILE B 1 107 ? 16.75999 8.95901 21.66642 1.000 7.95141 245 ILE B C 1
ATOM 7457 O O . ILE B 1 107 ? 17.30131 9.77362 20.90684 1.000 8.19039 245 ILE B O 1
ATOM 7473 N N . GLU B 1 108 ? 15.92650 9.31958 22.62055 1.000 8.19375 246 GLU B N 1
ATOM 7474 C CA . GLU B 1 108 ? 15.75618 10.71588 23.02290 1.000 6.25638 246 GLU B CA 1
ATOM 7475 C C . GLU B 1 108 ? 16.43322 10.88406 24.37906 1.000 7.45277 246 GLU B C 1
ATOM 7476 O O . GLU B 1 108 ? 15.95156 10.36364 25.39767 1.000 7.53207 246 GLU B O 1
ATOM 7488 N N . ILE B 1 109 ? 17.56764 11.57067 24.39636 1.000 8.20325 247 ILE B N 1
ATOM 7489 C CA . ILE B 1 109 ? 18.26661 11.82438 25.64994 1.000 8.01993 247 ILE B CA 1
ATOM 7490 C C . ILE B 1 109 ? 17.66165 13.05361 26.34248 1.000 6.15481 247 ILE B C 1
ATOM 7491 O O . ILE B 1 109 ? 16.74496 13.71377 25.82964 1.000 7.10888 247 ILE B O 1
ATOM 7507 N N . GLY B 1 110 ? 18.06102 13.29809 27.56826 1.000 7.31696 248 GLY B N 1
ATOM 7508 C CA . GLY B 1 110 ? 17.35926 14.29229 28.37968 1.000 7.60062 248 GLY B CA 1
ATOM 7509 C C . GLY B 1 110 ? 16.19793 13.66169 29.14699 1.000 7.78113 248 GLY B C 1
ATOM 7510 O O . GLY B 1 110 ? 16.09121 12.44020 29.24847 1.000 9.17642 248 GLY B O 1
ATOM 7514 N N . THR B 1 111 ? 15.31784 14.48325 29.71615 1.000 7.89351 249 THR B N 1
ATOM 7515 C CA . THR B 1 111 ? 15.26974 15.92438 29.57652 1.000 6.49920 249 THR B CA 1
ATOM 7516 C C . THR B 1 111 ? 16.44144 16.56987 30.29130 1.000 6.42543 249 THR B C 1
ATOM 7517 O O . THR B 1 111 ? 16.74847 16.25308 31.44556 1.000 7.75677 249 THR B O 1
ATOM 7528 N N . ILE B 1 112 ? 17.12065 17.45886 29.56798 1.000 6.38035 250 ILE B N 1
ATOM 7529 C CA . ILE B 1 112 ? 18.18952 18.25640 30.13920 1.000 6.02168 250 ILE B CA 1
ATOM 7530 C C . ILE B 1 112 ? 17.69177 19.64881 30.51001 1.000 7.72019 250 ILE B C 1
ATOM 7531 O O . ILE B 1 112 ? 16.72265 20.16609 29.96361 1.000 7.23120 250 ILE B O 1
ATOM 7547 N N . THR B 1 113 ? 18.43018 20.29199 31.40006 1.000 6.87241 251 THR B N 1
ATOM 7548 C CA . THR B 1 113 ? 18.22262 21.66201 31.83895 1.000 6.39368 251 THR B CA 1
ATOM 7549 C C . THR B 1 113 ? 19.54722 22.41313 31.73654 1.000 8.55512 251 THR B C 1
ATOM 7550 O O . THR B 1 113 ? 20.61569 21.79598 31.68963 1.000 9.05216 251 THR B O 1
ATOM 7561 N N . PRO B 1 114 ? 19.52117 23.74427 31.68125 1.000 7.03517 252 PRO B N 1
ATOM 7562 C CA . PRO B 1 114 ? 20.79921 24.47536 31.49571 1.000 7.00248 252 PRO B CA 1
ATOM 7563 C C . PRO B 1 114 ? 21.86269 24.11770 32.52436 1.000 7.71984 252 PRO B C 1
ATOM 7564 O O . PRO B 1 114 ? 22.99324 23.79847 32.15533 1.000 8.63371 252 PRO B O 1
ATOM 7575 N N . ARG B 1 115 ? 21.54011 24.20125 33.79742 1.000 7.27236 253 ARG B N 1
ATOM 7576 C CA . ARG B 1 115 ? 22.41060 23.77276 34.88831 1.000 7.89022 253 ARG B CA 1
ATOM 7577 C C . ARG B 1 115 ? 21.99149 22.36582 35.30735 1.000 8.56146 253 ARG B C 1
ATOM 7578 O O . ARG B 1 115 ? 20.83978 21.96977 35.15351 1.000 8.88408 253 ARG B O 1
ATOM 7599 N N . GLY B 1 116 ? 22.93847 21.59274 35.81268 1.000 9.69655 254 GLY B N 1
ATOM 7600 C CA . GLY B 1 116 ? 22.59100 20.30472 36.37657 1.000 10.37648 254 GLY B CA 1
ATOM 7601 C C . GLY B 1 116 ? 21.67632 20.45155 37.57806 1.000 9.35510 254 GLY B C 1
ATOM 7602 O O . GLY B 1 116 ? 21.61225 21.50930 38.21674 1.000 10.54689 254 GLY B O 1
ATOM 7606 N N . GLN B 1 117 ? 20.94901 19.38028 37.90215 1.000 12.19177 255 GLN B N 1
ATOM 7607 C CA . GLN B 1 117 ? 20.25775 19.38175 39.19207 1.000 13.81697 255 GLN B CA 1
ATOM 7608 C C . GLN B 1 117 ? 19.99035 17.94982 39.63155 1.000 12.00766 255 GLN B C 1
ATOM 7609 O O . GLN B 1 117 ? 19.95727 17.00732 38.81699 1.000 11.90154 255 GLN B O 1
ATOM 7623 N N . THR B 1 118 ? 19.84140 17.78513 40.95510 1.000 14.49593 256 THR B N 1
ATOM 7624 C CA . THR B 1 118 ? 19.68960 16.44435 41.50620 1.000 16.25172 256 THR B CA 1
ATOM 7625 C C . THR B 1 118 ? 18.24064 15.95854 41.52106 1.000 17.73508 256 THR B C 1
ATOM 7626 O O . THR B 1 118 ? 18.02363 14.75783 41.69738 1.000 19.40391 256 THR B O 1
ATOM 7637 N N . GLY B 1 119 ? 17.25637 16.83825 41.30873 1.000 16.11954 257 GLY B N 1
ATOM 7638 C CA . GLY B 1 119 ? 15.85682 16.41643 41.24638 1.000 18.73838 257 GLY B CA 1
ATOM 7639 C C . GLY B 1 119 ? 15.21029 16.33422 42.61375 1.000 21.08851 257 GLY B C 1
ATOM 7640 O O . GLY B 1 119 ? 15.72373 16.84303 43.61746 1.000 23.32236 257 GLY B O 1
ATOM 7644 N N . ASN B 1 120 ? 14.04398 15.68021 42.64568 1.000 22.76994 258 ASN B N 1
ATOM 7645 C CA . ASN B 1 120 ? 13.23584 15.66122 43.85185 1.000 27.78472 258 ASN B CA 1
ATOM 7646 C C . ASN B 1 120 ? 13.76797 14.61343 44.82390 1.000 29.92810 258 ASN B C 1
ATOM 7647 O O . ASN B 1 120 ? 14.55970 13.73075 44.47362 1.000 23.49032 258 ASN B O 1
ATOM 7658 N N . ALA B 1 121 ? 13.30905 14.71552 46.06869 1.000 31.31935 259 ALA B N 1
ATOM 7659 C CA . ALA B 1 121 ? 13.79115 13.82889 47.11531 1.000 32.06419 259 ALA B CA 1
ATOM 7660 C C . ALA B 1 121 ? 13.41131 12.39035 46.80068 1.000 32.07872 259 ALA B C 1
ATOM 7661 O O . ALA B 1 121 ? 12.34748 12.12394 46.23651 1.000 31.26549 259 ALA B O 1
ATOM 7668 N N . LYS B 1 122 ? 14.29078 11.46940 47.16460 1.000 32.10467 260 LYS B N 1
ATOM 7669 C CA . LYS B 1 122 ? 14.05832 10.03964 47.07800 1.000 29.46126 260 LYS B CA 1
ATOM 7670 C C . LYS B 1 122 ? 13.42019 9.51740 48.35856 1.000 35.17635 260 LYS B C 1
ATOM 7671 O O . LYS B 1 122 ? 13.59348 10.10185 49.43019 1.000 35.56841 260 LYS B O 1
ATOM 7690 N N . PRO B 1 123 ? 12.69331 8.38187 48.29123 1.000 35.00737 261 PRO B N 1
ATOM 7691 C CA . PRO B 1 123 ? 12.44230 7.58351 47.08374 1.000 32.78650 261 PRO B CA 1
ATOM 7692 C C . PRO B 1 123 ? 11.45760 8.28320 46.16637 1.000 30.33206 261 PRO B C 1
ATOM 7693 O O . PRO B 1 123 ? 10.56779 8.98417 46.65155 1.000 28.28039 261 PRO B O 1
ATOM 7704 N N . ARG B 1 124 ? 11.61763 8.10923 44.85628 1.000 22.62520 262 ARG B N 1
ATOM 7705 C CA . ARG B 1 124 ? 10.80456 8.85554 43.90691 1.000 25.56479 262 ARG B CA 1
ATOM 7706 C C . ARG B 1 124 ? 10.45481 8.01474 42.68627 1.000 23.25634 262 ARG B C 1
ATOM 7707 O O . ARG B 1 124 ? 9.89353 8.54850 41.71611 1.000 23.34297 262 ARG B O 1
ATOM 7728 N N . ILE B 1 125 ? 10.80999 6.73822 42.68076 1.000 19.65323 263 ILE B N 1
ATOM 7729 C CA . ILE B 1 125 ? 10.52032 5.83574 41.57986 1.000 19.14893 263 ILE B CA 1
ATOM 7730 C C . ILE B 1 125 ? 10.06748 4.51779 42.18537 1.000 23.46933 263 ILE B C 1
ATOM 7731 O O . ILE B 1 125 ? 10.72733 3.97481 43.07798 1.000 23.39810 263 ILE B O 1
ATOM 7747 N N . PHE B 1 126 ? 8.92395 4.02384 41.72580 1.000 20.57197 264 PHE B N 1
ATOM 7748 C CA . PHE B 1 126 ? 8.39898 2.75040 42.18973 1.000 23.47172 264 PHE B CA 1
ATOM 7749 C C . PHE B 1 126 ? 7.79367 1.99042 41.02453 1.000 21.96289 264 PHE B C 1
ATOM 7750 O O . PHE B 1 126 ? 7.10551 2.57716 40.18750 1.000 20.63504 264 PHE B O 1
ATOM 7767 N N . ARG B 1 127 ? 8.03345 0.68191 40.99174 1.000 18.57555 265 ARG B N 1
ATOM 7768 C CA . ARG B 1 127 ? 7.53755 -0.18461 39.93745 1.000 16.90255 265 ARG B CA 1
ATOM 7769 C C . ARG B 1 127 ? 6.48962 -1.13320 40.49603 1.000 20.73543 265 ARG B C 1
ATOM 7770 O O . ARG B 1 127 ? 6.60095 -1.61578 41.63257 1.000 21.80343 265 ARG B O 1
ATOM 7791 N N . ASP B 1 128 ? 5.50257 -1.44043 39.67079 1.000 18.95968 266 ASP B N 1
ATOM 7792 C CA . ASP B 1 128 ? 4.52359 -2.49413 39.94689 1.000 21.66415 266 ASP B CA 1
ATOM 7793 C C . ASP B 1 128 ? 4.60522 -3.52212 38.81659 1.000 24.38698 266 ASP B C 1
ATOM 7794 O O . ASP B 1 128 ? 4.07395 -3.30393 37.72188 1.000 23.01130 266 ASP B O 1
ATOM 7803 N N . VAL B 1 129 ? 5.28762 -4.64001 39.08014 1.000 22.62064 267 VAL B N 1
ATOM 7804 C CA . VAL B 1 129 ? 5.49563 -5.65622 38.04978 1.000 22.94723 267 VAL B CA 1
ATOM 7805 C C . VAL B 1 129 ? 4.16351 -6.23118 37.58573 1.000 26.26116 267 VAL B C 1
ATOM 7806 O O . VAL B 1 129 ? 3.96376 -6.47293 36.39116 1.000 23.89996 267 VAL B O 1
ATOM 7819 N N . GLU B 1 130 ? 3.22923 -6.44991 38.52348 1.000 27.09161 268 GLU B N 1
ATOM 7820 C CA . GLU B 1 130 ? 1.97845 -7.13504 38.19717 1.000 27.05726 268 GLU B CA 1
ATOM 7821 C C . GLU B 1 130 ? 1.20574 -6.39222 37.11768 1.000 27.71952 268 GLU B C 1
ATOM 7822 O O . GLU B 1 130 ? 0.65440 -7.01513 36.19810 1.000 23.98987 268 GLU B O 1
ATOM 7834 N N . SER B 1 131 ? 1.13414 -5.06094 37.22554 1.000 26.48109 269 SER B N 1
ATOM 7835 C CA . SER B 1 131 ? 0.42420 -4.21445 36.26557 1.000 24.38031 269 SER B CA 1
ATOM 7836 C C . SER B 1 131 ? 1.34869 -3.58361 35.22617 1.000 22.92213 269 SER B C 1
ATOM 7837 O O . SER B 1 131 ? 0.86800 -2.85240 34.34749 1.000 21.36906 269 SER B O 1
ATOM 7845 N N . ARG B 1 132 ? 2.65172 -3.86483 35.29076 1.000 20.92572 270 ARG B N 1
ATOM 7846 C CA . ARG B 1 132 ? 3.63113 -3.33892 34.33110 1.000 20.72958 270 ARG B CA 1
ATOM 7847 C C . ARG B 1 132 ? 3.58621 -1.81356 34.30745 1.000 21.51000 270 ARG B C 1
ATOM 7848 O O . ARG B 1 132 ? 3.55741 -1.17655 33.24877 1.000 19.03102 270 ARG B O 1
ATOM 7869 N N . SER B 1 133 ? 3.57230 -1.23356 35.49921 1.000 19.43244 271 SER B N 1
ATOM 7870 C CA . SER B 1 133 ? 3.42029 0.19473 35.68881 1.000 19.27901 271 SER B CA 1
ATOM 7871 C C . SER B 1 133 ? 4.57592 0.75690 36.49777 1.000 18.26228 271 SER B C 1
ATOM 7872 O O . SER B 1 133 ? 5.20946 0.05012 37.28831 1.000 17.96191 271 SER B O 1
ATOM 7880 N N . ILE B 1 134 ? 4.84780 2.04032 36.29006 1.000 16.02934 272 ILE B N 1
ATOM 7881 C CA . ILE B 1 134 ? 5.86142 2.76356 37.04373 1.000 13.93968 272 ILE B CA 1
ATOM 7882 C C . ILE B 1 134 ? 5.24777 4.09095 37.44900 1.000 18.41862 272 ILE B C 1
ATOM 7883 O O . ILE B 1 134 ? 4.44041 4.66352 36.71286 1.000 15.40686 272 ILE B O 1
ATOM 7899 N N . ILE B 1 135 ? 5.62513 4.58204 38.61832 1.000 15.74617 273 ILE B N 1
ATOM 7900 C CA . ILE B 1 135 ? 5.33444 5.95743 39.02049 1.000 17.03223 273 ILE B CA 1
ATOM 7901 C C . ILE B 1 135 ? 6.65345 6.64022 39.38073 1.000 15.74292 273 ILE B C 1
ATOM 7902 O O . ILE B 1 135 ? 7.52375 6.03702 40.01824 1.000 16.69391 273 ILE B O 1
ATOM 7918 N N . ASN B 1 136 ? 6.82119 7.88401 38.92728 1.000 15.96759 274 ASN B N 1
ATOM 7919 C CA . ASN B 1 136 ? 8.05218 8.61005 39.19793 1.000 16.81625 274 ASN B CA 1
ATOM 7920 C C . ASN B 1 136 ? 7.74873 10.05479 39.53020 1.000 14.54314 274 ASN B C 1
ATOM 7921 O O . ASN B 1 136 ? 6.83506 10.66151 38.96078 1.000 15.54890 274 ASN B O 1
ATOM 7932 N N . SER B 1 137 ? 8.57590 10.61243 40.41871 1.000 15.20282 275 SER B N 1
ATOM 7933 C CA . SER B 1 137 ? 8.62903 12.05338 40.69578 1.000 17.02116 275 SER B CA 1
ATOM 7934 C C . SER B 1 137 ? 10.07270 12.56340 40.61769 1.000 17.84721 275 SER B C 1
ATOM 7935 O O . SER B 1 137 ? 10.56158 13.25345 41.51305 1.000 21.12626 275 SER B O 1
ATOM 7943 N N . CYS B 1 138 ? 10.77063 12.26635 39.51814 1.000 20.78039 276 CYS B N 1
ATOM 7944 C CA . CYS B 1 138 ? 12.21119 12.55088 39.45046 1.000 18.80935 276 CYS B CA 1
ATOM 7945 C C . CYS B 1 138 ? 12.52399 14.03830 39.57041 1.000 20.28180 276 CYS B C 1
ATOM 7946 O O . CYS B 1 138 ? 13.42897 14.43161 40.31787 1.000 18.57788 276 CYS B O 1
ATOM 7954 N N . GLY B 1 139 ? 11.86869 14.86738 38.76651 1.000 17.13821 277 GLY B N 1
ATOM 7955 C CA . GLY B 1 139 ? 12.13129 16.29323 38.78315 1.000 18.46430 277 GLY B CA 1
ATOM 7956 C C . GLY B 1 139 ? 13.31152 16.75637 37.94286 1.000 17.57634 277 GLY B C 1
ATOM 7957 O O . GLY B 1 139 ? 14.06657 17.64228 38.37966 1.000 15.86406 277 GLY B O 1
ATOM 7961 N N . PHE B 1 140 ? 13.47255 16.20354 36.75042 1.000 13.98139 278 PHE B N 1
ATOM 7962 C CA . PHE B 1 140 ? 14.52961 16.58012 35.80708 1.000 10.99911 278 PHE B CA 1
ATOM 7963 C C . PHE B 1 140 ? 15.91524 16.50481 36.44690 1.000 12.26106 278 PHE B C 1
ATOM 7964 O O . PHE B 1 140 ? 16.69673 17.46129 36.39582 1.000 12.33295 278 PHE B O 1
ATOM 7981 N N . ASN B 1 141 ? 16.23344 15.37671 37.07134 1.000 13.99870 279 ASN B N 1
ATOM 7982 C CA . ASN B 1 141 ? 17.59835 15.19895 37.54955 1.000 11.73024 279 ASN B CA 1
ATOM 7983 C C . ASN B 1 141 ? 18.49531 14.93153 36.34479 1.000 12.23910 279 ASN B C 1
ATOM 7984 O O . ASN B 1 141 ? 18.17985 14.08000 35.50870 1.000 15.57759 279 ASN B O 1
ATOM 7995 N N . ASN B 1 142 ? 19.53111 15.75479 36.17411 1.000 11.12997 280 ASN B N 1
ATOM 7996 C CA . ASN B 1 142 ? 20.44841 15.58350 35.05094 1.000 11.24563 280 ASN B CA 1
ATOM 7997 C C . ASN B 1 142 ? 21.73129 16.35051 35.33758 1.000 8.11958 280 ASN B C 1
ATOM 7998 O O . ASN B 1 142 ? 21.79374 17.20845 36.22305 1.000 10.28443 280 ASN B O 1
ATOM 8009 N N . MET B 1 143 ? 22.75375 16.06544 34.53059 1.000 8.97878 281 MET B N 1
ATOM 8010 C CA . MET B 1 143 ? 24.05611 16.66603 34.73386 1.000 9.87797 281 MET B CA 1
ATOM 8011 C C . MET B 1 143 ? 24.14923 18.08210 34.18321 1.000 9.39298 281 MET B C 1
ATOM 8012 O O . MET B 1 143 ? 25.14515 18.77181 34.40951 1.000 10.56182 281 MET B O 1
ATOM 8026 N N . GLY B 1 144 ? 23.14068 18.51226 33.45672 1.000 8.29122 282 GLY B N 1
ATOM 8027 C CA . GLY B 1 144 ? 23.12399 19.84667 32.89582 1.000 9.76704 282 GLY B CA 1
ATOM 8028 C C . GLY B 1 144 ? 23.54004 19.84423 31.42916 1.000 7.27033 282 GLY B C 1
ATOM 8029 O O . GLY B 1 144 ? 24.29211 18.98418 30.95496 1.000 8.15301 282 GLY B O 1
ATOM 8033 N N . CYS B 1 145 ? 23.04955 20.83909 30.70211 1.000 7.06808 283 CYS B N 1
ATOM 8034 C CA . CYS B 1 145 ? 23.21772 20.89772 29.25636 1.000 8.31102 283 CYS B CA 1
ATOM 8035 C C . CYS B 1 145 ? 24.67893 20.80939 28.83080 1.000 9.29081 283 CYS B C 1
ATOM 8036 O O . CYS B 1 145 ? 25.01209 20.13627 27.84865 1.000 8.84356 283 CYS B O 1
ATOM 8044 N N . ASP B 1 146 ? 25.56409 21.50642 29.52234 1.000 9.89584 284 ASP B N 1
ATOM 8045 C CA . ASP B 1 146 ? 26.93846 21.56146 29.03877 1.000 10.50287 284 ASP B CA 1
ATOM 8046 C C . ASP B 1 146 ? 27.62004 20.19823 29.12216 1.000 11.70601 284 ASP B C 1
ATOM 8047 O O . ASP B 1 146 ? 28.29452 19.77498 28.16730 1.000 11.25732 284 ASP B O 1
ATOM 8056 N N . LYS B 1 147 ? 27.43240 19.47658 30.23232 1.000 8.82734 285 LYS B N 1
ATOM 8057 C CA . LYS B 1 147 ? 28.01394 18.14709 30.36921 1.000 9.95651 285 LYS B CA 1
ATOM 8058 C C . LYS B 1 147 ? 27.38996 17.17949 29.38494 1.000 11.35084 285 LYS B C 1
ATOM 8059 O O . LYS B 1 147 ? 28.08663 16.35344 28.77904 1.000 8.73495 285 LYS B O 1
ATOM 8078 N N . VAL B 1 148 ? 26.06019 17.23883 29.23820 1.000 8.65810 286 VAL B N 1
ATOM 8079 C CA . VAL B 1 148 ? 25.40376 16.28640 28.35135 1.000 9.55835 286 VAL B CA 1
ATOM 8080 C C . VAL B 1 148 ? 25.85933 16.54794 26.91719 1.000 9.51383 286 VAL B C 1
ATOM 8081 O O . VAL B 1 148 ? 26.04550 15.61192 26.13763 1.000 10.09369 286 VAL B O 1
ATOM 8094 N N . THR B 1 149 ? 26.08759 17.81410 26.55802 1.000 9.50367 287 THR B N 1
ATOM 8095 C CA . THR B 1 149 ? 26.60122 18.12909 25.22727 1.000 8.92596 287 THR B CA 1
ATOM 8096 C C . THR B 1 149 ? 27.96019 17.45515 24.99392 1.000 9.14758 287 THR B C 1
ATOM 8097 O O . THR B 1 149 ? 28.19344 16.84411 23.94527 1.000 10.20595 287 THR B O 1
ATOM 8108 N N . GLU B 1 150 ? 28.86234 17.53298 25.97675 1.000 10.17747 288 GLU B N 1
ATOM 8109 C CA . GLU B 1 150 ? 30.13813 16.80829 25.87620 1.000 9.86082 288 GLU B CA 1
ATOM 8110 C C . GLU B 1 150 ? 29.92789 15.34163 25.53211 1.000 11.06342 288 GLU B C 1
ATOM 8111 O O . GLU B 1 150 ? 30.64281 14.77938 24.68293 1.000 12.89088 288 GLU B O 1
ATOM 8123 N N . ASN B 1 151 ? 28.98814 14.68532 26.23447 1.000 10.84591 289 ASN B N 1
ATOM 8124 C CA . ASN B 1 151 ? 28.72984 13.26883 26.02578 1.000 13.65361 289 ASN B CA 1
ATOM 8125 C C . ASN B 1 151 ? 28.19348 13.01459 24.62283 1.000 11.37371 289 ASN B C 1
ATOM 8126 O O . ASN B 1 151 ? 28.61734 12.07107 23.94198 1.000 11.96684 289 ASN B O 1
ATOM 8137 N N . LEU B 1 152 ? 27.27894 13.86579 24.16338 1.000 11.20767 290 LEU B N 1
ATOM 8138 C CA . LEU B 1 152 ? 26.72165 13.69367 22.83240 1.000 11.17926 290 LEU B CA 1
ATOM 8139 C C . LEU B 1 152 ? 27.78151 13.94989 21.76461 1.000 10.45708 290 LEU B C 1
ATOM 8140 O O . LEU B 1 152 ? 27.81964 13.25468 20.74749 1.000 11.68234 290 LEU B O 1
ATOM 8156 N N . ILE B 1 153 ? 28.67380 14.91799 21.98947 1.000 11.35147 291 ILE B N 1
ATOM 8157 C CA . ILE B 1 153 ? 29.74482 15.16969 21.02066 1.000 11.84882 291 ILE B CA 1
ATOM 8158 C C . ILE B 1 153 ? 30.62009 13.92917 20.87183 1.000 13.72875 291 ILE B C 1
ATOM 8159 O O . ILE B 1 153 ? 31.02855 13.55903 19.76102 1.000 15.02721 291 ILE B O 1
ATOM 8175 N N . LEU B 1 154 ? 30.94567 13.28279 21.99435 1.000 12.85573 292 LEU B N 1
ATOM 8176 C CA . LEU B 1 154 ? 31.72674 12.05945 21.93941 1.000 15.27962 292 LEU B CA 1
ATOM 8177 C C . LEU B 1 154 ? 30.99266 10.99737 21.14403 1.000 18.20978 292 LEU B C 1
ATOM 8178 O O . LEU B 1 154 ? 31.60088 10.29945 20.32259 1.000 15.15759 292 LEU B O 1
ATOM 8194 N N . PHE B 1 155 ? 29.67939 10.87454 21.35292 1.000 15.16254 293 PHE B N 1
ATOM 8195 C CA . PHE B 1 155 ? 28.92236 9.94297 20.53411 1.000 14.14189 293 PHE B CA 1
ATOM 8196 C C . PHE B 1 155 ? 29.01427 10.28811 19.05553 1.000 13.78971 293 PHE B C 1
ATOM 8197 O O . PHE B 1 155 ? 29.24844 9.41137 18.21958 1.000 16.43093 293 PHE B O 1
ATOM 8214 N N . ARG B 1 156 ? 28.76849 11.54759 18.69783 1.000 12.90240 294 ARG B N 1
ATOM 8215 C CA . ARG B 1 156 ? 28.81963 11.92888 17.29133 1.000 15.52672 294 ARG B CA 1
ATOM 8216 C C . ARG B 1 156 ? 30.18641 11.61512 16.67474 1.000 16.52659 294 ARG B C 1
ATOM 8217 O O . ARG B 1 156 ? 30.27699 11.23341 15.49734 1.000 17.33666 294 ARG B O 1
ATOM 8238 N N . LYS B 1 157 ? 31.25141 11.75174 17.45783 1.000 17.31581 295 LYS B N 1
ATOM 8239 C CA . LYS B 1 157 ? 32.58277 11.48933 16.92564 1.000 17.00223 295 LYS B CA 1
ATOM 8240 C C . LYS B 1 157 ? 32.78876 9.99936 16.68852 1.000 19.33199 295 LYS B C 1
ATOM 8241 O O . LYS B 1 157 ? 33.37220 9.60315 15.67261 1.000 21.08144 295 LYS B O 1
ATOM 8260 N N . ARG B 1 158 ? 32.27835 9.15918 17.58421 1.000 17.65267 296 ARG B N 1
ATOM 8261 C CA . ARG B 1 158 ? 32.31698 7.71982 17.35170 1.000 20.62786 296 ARG B CA 1
ATOM 8262 C C . ARG B 1 158 ? 31.42718 7.31610 16.18929 1.000 21.30669 296 ARG B C 1
ATOM 8263 O O . ARG B 1 158 ? 31.76094 6.39471 15.43709 1.000 21.34730 296 ARG B O 1
ATOM 8284 N N . GLN B 1 159 ? 30.25621 7.95006 16.07910 1.000 20.93408 297 GLN B N 1
ATOM 8285 C CA . GLN B 1 159 ? 29.33939 7.63331 14.99433 1.000 21.10138 297 GLN B CA 1
ATOM 8286 C C . GLN B 1 159 ? 29.99951 7.89213 13.65127 1.000 21.83041 297 GLN B C 1
ATOM 8287 O O . GLN B 1 159 ? 29.83753 7.10828 12.70591 1.000 22.14760 297 GLN B O 1
ATOM 8301 N N . GLU B 1 160 ? 30.78792 8.96719 13.56378 1.000 20.08943 298 GLU B N 1
ATOM 8302 C CA . GLU B 1 160 ? 31.42157 9.34736 12.31116 1.000 26.91558 298 GLU B CA 1
ATOM 8303 C C . GLU B 1 160 ? 32.40586 8.29953 11.83190 1.000 32.06487 298 GLU B C 1
ATOM 8304 O O . GLU B 1 160 ? 32.69706 8.24655 10.62945 1.000 29.12359 298 GLU B O 1
ATOM 8316 N N . GLU B 1 161 ? 32.91728 7.47372 12.74435 1.000 30.19080 299 GLU B N 1
ATOM 8317 C CA . GLU B 1 161 ? 33.89664 6.44307 12.43196 1.000 31.40705 299 GLU B CA 1
ATOM 8318 C C . GLU B 1 161 ? 33.30960 5.03961 12.37771 1.000 31.53778 299 GLU B C 1
ATOM 8319 O O . GLU B 1 161 ? 34.05523 4.08801 12.14555 1.000 34.20844 299 GLU B O 1
ATOM 8331 N N . ASP B 1 162 ? 32.00741 4.86793 12.59358 1.000 28.48542 300 ASP B N 1
ATOM 8332 C CA . ASP B 1 162 ? 31.40874 3.53036 12.66474 1.000 33.29872 300 ASP B CA 1
ATOM 8333 C C . ASP B 1 162 ? 30.13712 3.53337 11.81931 1.000 33.23818 300 ASP B C 1
ATOM 8334 O O . ASP B 1 162 ? 29.07823 3.97640 12.26885 1.000 28.32789 300 ASP B O 1
ATOM 8343 N N . LYS B 1 163 ? 30.25891 3.03264 10.58567 1.000 33.27960 301 LYS B N 1
ATOM 8344 C CA . LYS B 1 163 ? 29.10894 2.89259 9.69770 1.000 31.24416 301 LYS B CA 1
ATOM 8345 C C . LYS B 1 163 ? 27.91691 2.24419 10.37241 1.000 30.98757 301 LYS B C 1
ATOM 8346 O O . LYS B 1 163 ? 26.77097 2.52905 10.00068 1.000 33.73003 301 LYS B O 1
ATOM 8365 N N . LEU B 1 164 ? 28.15180 1.34120 11.32780 1.000 30.05985 302 LEU B N 1
ATOM 8366 C CA . LEU B 1 164 ? 27.03144 0.64024 11.94423 1.000 29.69163 302 LEU B CA 1
ATOM 8367 C C . LEU B 1 164 ? 26.14384 1.55291 12.78167 1.000 26.20232 302 LEU B C 1
ATOM 8368 O O . LEU B 1 164 ? 25.09741 1.09449 13.24680 1.000 27.67657 302 LEU B O 1
ATOM 8384 N N . LEU B 1 165 ? 26.55010 2.79526 13.02333 1.000 25.16138 303 LEU B N 1
ATOM 8385 C CA . LEU B 1 165 ? 25.72724 3.76497 13.76447 1.000 20.00101 303 LEU B CA 1
ATOM 8386 C C . LEU B 1 165 ? 25.30471 4.94916 12.90929 1.000 20.85880 303 LEU B C 1
ATOM 8387 O O . LEU B 1 165 ? 24.59570 5.83679 13.40478 1.000 17.94938 303 LEU B O 1
ATOM 8403 N N . SER B 1 166 ? 25.68984 4.96238 11.62844 1.000 20.41656 304 SER B N 1
ATOM 8404 C CA . SER B 1 166 ? 25.55677 6.13562 10.77257 1.000 21.11043 304 SER B CA 1
ATOM 8405 C C . SER B 1 166 ? 24.10931 6.52462 10.52461 1.000 18.36510 304 SER B C 1
ATOM 8406 O O . SER B 1 166 ? 23.85190 7.66109 10.11744 1.000 20.42052 304 SER B O 1
ATOM 8414 N N . LYS B 1 167 ? 23.16640 5.61196 10.73390 1.000 16.43833 305 LYS B N 1
ATOM 8415 C CA . LYS B 1 167 ? 21.75858 5.89256 10.46733 1.000 16.05046 305 LYS B CA 1
ATOM 8416 C C . LYS B 1 167 ? 20.90764 6.01275 11.72472 1.000 14.83745 305 LYS B C 1
ATOM 8417 O O . LYS B 1 167 ? 19.73035 6.38913 11.63084 1.000 12.42095 305 LYS B O 1
ATOM 8436 N N . HIS B 1 168 ? 21.47014 5.72611 12.89329 1.000 12.53153 306 HIS B N 1
ATOM 8437 C CA . HIS B 1 168 ? 20.73888 5.88130 14.14155 1.000 11.85365 306 HIS B CA 1
ATOM 8438 C C . HIS B 1 168 ? 20.56360 7.35614 14.45970 1.000 10.09175 306 HIS B C 1
ATOM 8439 O O . HIS B 1 168 ? 21.38117 8.20252 14.07895 1.000 12.65886 306 HIS B O 1
ATOM 8453 N N . ILE B 1 169 ? 19.46175 7.65636 15.13373 1.000 10.77786 307 ILE B N 1
ATOM 8454 C CA . ILE B 1 169 ? 19.00152 9.01884 15.37699 1.000 8.96322 307 ILE B CA 1
ATOM 8455 C C . ILE B 1 169 ? 19.05267 9.31155 16.86783 1.000 10.03207 307 ILE B C 1
ATOM 8456 O O . ILE B 1 169 ? 18.69383 8.46009 17.69033 1.000 8.83919 307 ILE B O 1
ATOM 8472 N N . VAL B 1 170 ? 19.45378 10.52854 17.21520 1.000 8.59171 308 VAL B N 1
ATOM 8473 C CA . VAL B 1 170 ? 19.44783 10.99163 18.59633 1.000 9.51469 308 VAL B CA 1
ATOM 8474 C C . VAL B 1 170 ? 18.70467 12.32863 18.66877 1.000 7.40584 308 VAL B C 1
ATOM 8475 O O . VAL B 1 170 ? 19.09195 13.30653 18.02313 1.000 8.26258 308 VAL B O 1
ATOM 8488 N N . GLY B 1 171 ? 17.63151 12.35339 19.42484 1.000 5.85287 309 GLY B N 1
ATOM 8489 C CA . GLY B 1 171 ? 16.94941 13.57660 19.77605 1.000 6.35595 309 GLY B CA 1
ATOM 8490 C C . GLY B 1 171 ? 17.30309 13.99238 21.19029 1.000 7.11985 309 GLY B C 1
ATOM 8491 O O . GLY B 1 171 ? 17.80061 13.20127 21.98734 1.000 6.62752 309 GLY B O 1
ATOM 8495 N N . VAL B 1 172 ? 17.07535 15.26583 21.48910 1.000 5.68691 310 VAL B N 1
ATOM 8496 C CA . VAL B 1 172 ? 17.35045 15.82744 22.80467 1.000 6.36203 310 VAL B CA 1
ATOM 8497 C C . VAL B 1 172 ? 16.09458 16.50355 23.34894 1.000 5.89879 310 VAL B C 1
ATOM 8498 O O . VAL B 1 172 ? 15.59107 17.47108 22.75033 1.000 6.05027 310 VAL B O 1
ATOM 8511 N N . SER B 1 173 ? 15.63559 16.03540 24.49997 1.000 5.74489 311 SER B N 1
ATOM 8512 C CA . SER B 1 173 ? 14.54393 16.64818 25.22914 1.000 5.25467 311 SER B CA 1
ATOM 8513 C C . SER B 1 173 ? 15.09302 17.75749 26.10000 1.000 5.07540 311 SER B C 1
ATOM 8514 O O . SER B 1 173 ? 16.03473 17.52997 26.87748 1.000 6.39888 311 SER B O 1
ATOM 8522 N N . ILE B 1 174 ? 14.47361 18.92673 25.99960 1.000 4.86339 312 ILE B N 1
ATOM 8523 C CA . ILE B 1 174 ? 14.90369 20.09286 26.75974 1.000 4.94914 312 ILE B CA 1
ATOM 8524 C C . ILE B 1 174 ? 13.79894 20.62340 27.66262 1.000 6.98465 312 ILE B C 1
ATOM 8525 O O . ILE B 1 174 ? 12.60734 20.61915 27.33932 1.000 7.68044 312 ILE B O 1
ATOM 8541 N N . GLY B 1 175 ? 14.22386 21.13409 28.81438 1.000 7.61698 313 GLY B N 1
ATOM 8542 C CA . GLY B 1 175 ? 13.29507 21.68702 29.78258 1.000 7.00625 313 GLY B CA 1
ATOM 8543 C C . GLY B 1 175 ? 13.89455 22.85839 30.55019 1.000 8.73872 313 GLY B C 1
ATOM 8544 O O . GLY B 1 175 ? 14.87619 23.44551 30.11729 1.000 13.40376 313 GLY B O 1
ATOM 8548 N N . LYS B 1 176 ? 13.36619 23.16018 31.71846 1.000 9.02497 314 LYS B N 1
ATOM 8549 C CA . LYS B 1 176 ? 13.85079 24.28460 32.50429 1.000 7.85604 314 LYS B CA 1
ATOM 8550 C C . LYS B 1 176 ? 14.29367 23.81154 33.88240 1.000 9.43337 314 LYS B C 1
ATOM 8551 O O . LYS B 1 176 ? 13.73177 22.86062 34.47106 1.000 8.89360 314 LYS B O 1
ATOM 8570 N N . ASN B 1 177 ? 15.28526 24.51581 34.40857 1.000 9.69336 315 ASN B N 1
ATOM 8571 C CA . ASN B 1 177 ? 15.68291 24.32728 35.79459 1.000 10.46079 315 ASN B CA 1
ATOM 8572 C C . ASN B 1 177 ? 14.53096 24.69679 36.72557 1.000 12.29729 315 ASN B C 1
ATOM 8573 O O . ASN B 1 177 ? 13.69938 25.55712 36.40823 1.000 10.80643 315 ASN B O 1
ATOM 8584 N N . LYS B 1 178 ? 14.53494 24.09314 37.91081 1.000 15.53670 316 LYS B N 1
ATOM 8585 C CA . LYS B 1 178 ? 13.41337 24.26531 38.82883 1.000 16.45278 316 LYS B CA 1
ATOM 8586 C C . LYS B 1 178 ? 13.18068 25.73327 39.15906 1.000 18.20922 316 LYS B C 1
ATOM 8587 O O . LYS B 1 178 ? 12.03312 26.18826 39.18672 1.000 22.59105 316 LYS B O 1
ATOM 8606 N N . ASP B 1 179 ? 14.25134 26.50516 39.37242 1.000 14.52273 317 ASP B N 1
ATOM 8607 C CA . ASP B 1 179 ? 14.07818 27.85707 39.86585 1.000 18.02417 317 ASP B CA 1
ATOM 8608 C C . ASP B 1 179 ? 13.95530 28.87568 38.74394 1.000 17.76138 317 ASP B C 1
ATOM 8609 O O . ASP B 1 179 ? 13.84251 30.07593 39.01797 1.000 17.22149 317 ASP B O 1
ATOM 8618 N N . THR B 1 180 ? 13.95001 28.44103 37.48565 1.000 14.57421 318 THR B N 1
ATOM 8619 C CA . THR B 1 180 ? 13.87376 29.39418 36.38569 1.000 14.75899 318 THR B CA 1
ATOM 8620 C C . THR B 1 180 ? 12.47571 29.99453 36.26888 1.000 16.48238 318 THR B C 1
ATOM 8621 O O . THR B 1 180 ? 11.46631 29.29054 36.37825 1.000 17.34175 318 THR B O 1
ATOM 8632 N N . VAL B 1 181 ? 12.42996 31.31325 36.04396 1.000 20.76101 319 VAL B N 1
ATOM 8633 C CA . VAL B 1 181 ? 11.15562 32.01824 35.96452 1.000 22.47890 319 VAL B CA 1
ATOM 8634 C C . VAL B 1 181 ? 10.53234 31.90097 34.56635 1.000 21.28765 319 VAL B C 1
ATOM 8635 O O . VAL B 1 181 ? 9.37861 31.47984 34.43538 1.000 24.11789 319 VAL B O 1
ATOM 8648 N N . ASN B 1 182 ? 11.27792 32.23880 33.50515 1.000 19.94660 320 ASN B N 1
ATOM 8649 C CA . ASN B 1 182 ? 10.79523 32.10559 32.12244 1.000 19.83513 320 ASN B CA 1
ATOM 8650 C C . ASN B 1 182 ? 11.43104 30.86783 31.47808 1.000 13.77340 320 ASN B C 1
ATOM 8651 O O . ASN B 1 182 ? 12.61789 30.87383 31.12792 1.000 15.48335 320 ASN B O 1
ATOM 8662 N N . ILE B 1 183 ? 10.60215 29.86440 31.23174 1.000 15.10953 321 ILE B N 1
ATOM 8663 C CA . ILE B 1 183 ? 11.04805 28.63950 30.57271 1.000 15.70144 321 ILE B CA 1
ATOM 8664 C C . ILE B 1 183 ? 11.81901 28.92687 29.27990 1.000 10.67299 321 ILE B C 1
ATOM 8665 O O . ILE B 1 183 ? 12.80992 28.24459 28.96868 1.000 9.57603 321 ILE B O 1
ATOM 8681 N N . VAL B 1 184 ? 11.39462 29.93695 28.50177 1.000 11.07646 322 VAL B N 1
ATOM 8682 C CA . VAL B 1 184 ? 11.99395 30.15765 27.19467 1.000 10.28913 322 VAL B CA 1
ATOM 8683 C C . VAL B 1 184 ? 13.48855 30.42981 27.30589 1.000 11.56684 322 VAL B C 1
ATOM 8684 O O . VAL B 1 184 ? 14.27118 30.01912 26.43269 1.000 9.59950 322 VAL B O 1
ATOM 8697 N N . ASP B 1 185 ? 13.91663 31.15753 28.35441 1.000 13.19967 323 ASP B N 1
ATOM 8698 C CA . ASP B 1 185 ? 15.33917 31.41808 28.52632 1.000 12.84238 323 ASP B CA 1
ATOM 8699 C C . ASP B 1 185 ? 16.12339 30.11064 28.57771 1.000 7.05267 323 ASP B C 1
ATOM 8700 O O . ASP B 1 185 ? 17.20070 29.99015 27.97840 1.000 9.70921 323 ASP B O 1
ATOM 8709 N N . ASP B 1 186 ? 15.61816 29.13521 29.32431 1.000 10.28299 324 ASP B N 1
ATOM 8710 C CA . ASP B 1 186 ? 16.32199 27.86330 29.46456 1.000 7.94398 324 ASP B CA 1
ATOM 8711 C C . ASP B 1 186 ? 16.28089 27.04515 28.16896 1.000 9.82209 324 ASP B C 1
ATOM 8712 O O . ASP B 1 186 ? 17.26245 26.37570 27.81343 1.000 7.20141 324 ASP B O 1
ATOM 8721 N N . LEU B 1 187 ? 15.15297 27.08124 27.44764 1.000 8.97856 325 LEU B N 1
ATOM 8722 C CA . LEU B 1 187 ? 15.08005 26.38518 26.16939 1.000 7.64107 325 LEU B CA 1
ATOM 8723 C C . LEU B 1 187 ? 16.09526 26.94702 25.19124 1.000 6.53119 325 LEU B C 1
ATOM 8724 O O . LEU B 1 187 ? 16.79379 26.19118 24.51701 1.000 6.73713 325 LEU B O 1
ATOM 8740 N N . LYS B 1 188 ? 16.17306 28.28513 25.08902 1.000 8.34211 326 LYS B N 1
ATOM 8741 C CA . LYS B 1 188 ? 17.14610 28.92679 24.20739 1.000 7.31875 326 LYS B CA 1
ATOM 8742 C C . LYS B 1 188 ? 18.57147 28.52947 24.56861 1.000 6.15471 326 LYS B C 1
ATOM 8743 O O . LYS B 1 188 ? 19.40266 28.26290 23.69073 1.000 6.60013 326 LYS B O 1
ATOM 8762 N N . TYR B 1 189 ? 18.89168 28.52225 25.86625 1.000 8.06322 327 TYR B N 1
ATOM 8763 C CA . TYR B 1 189 ? 20.22844 28.12093 26.28787 1.000 8.63494 327 TYR B CA 1
ATOM 8764 C C . TYR B 1 189 ? 20.57190 26.73759 25.77483 1.000 5.99678 327 TYR B C 1
ATOM 8765 O O . TYR B 1 189 ? 21.67842 26.49011 25.26182 1.000 7.96626 327 TYR B O 1
ATOM 8783 N N . CYS B 1 190 ? 19.63158 25.81094 25.91148 1.000 5.72538 328 CYS B N 1
ATOM 8784 C CA . CYS B 1 190 ? 19.89751 24.45003 25.47554 1.000 5.65780 328 CYS B CA 1
ATOM 8785 C C . CYS B 1 190 ? 20.09075 24.39567 23.96860 1.000 7.53388 328 CYS B C 1
ATOM 8786 O O . CYS B 1 190 ? 21.01559 23.74223 23.47796 1.000 6.60628 328 CYS B O 1
ATOM 8794 N N . ILE B 1 191 ? 19.24844 25.11171 23.22290 1.000 8.29632 329 ILE B N 1
ATOM 8795 C CA . ILE B 1 191 ? 19.39138 25.14226 21.76903 1.000 7.21543 329 ILE B CA 1
ATOM 8796 C C . ILE B 1 191 ? 20.78825 25.59856 21.37434 1.000 7.24975 329 ILE B C 1
ATOM 8797 O O . ILE B 1 191 ? 21.42734 25.01016 20.48921 1.000 9.11536 329 ILE B O 1
ATOM 8813 N N . ASN B 1 192 ? 21.25502 26.70031 21.97732 1.000 8.23699 330 ASN B N 1
ATOM 8814 C CA . ASN B 1 192 ? 22.52316 27.28507 21.57758 1.000 9.68916 330 ASN B CA 1
ATOM 8815 C C . ASN B 1 192 ? 23.71978 26.42299 21.94389 1.000 14.15946 330 ASN B C 1
ATOM 8816 O O . ASN B 1 192 ? 24.78314 26.57742 21.32614 1.000 17.21484 330 ASN B O 1
ATOM 8827 N N . LYS B 1 193 ? 23.58263 25.48806 22.87715 1.000 9.92532 331 LYS B N 1
ATOM 8828 C CA . LYS B 1 193 ? 24.71845 24.65125 23.21952 1.000 9.69814 331 LYS B CA 1
ATOM 8829 C C . LYS B 1 193 ? 24.65355 23.27138 22.57759 1.000 9.14215 331 LYS B C 1
ATOM 8830 O O . LYS B 1 193 ? 25.65014 22.82774 22.00320 1.000 9.36238 331 LYS B O 1
ATOM 8849 N N . ILE B 1 194 ? 23.51441 22.58331 22.66939 1.000 8.18540 332 ILE B N 1
ATOM 8850 C CA . ILE B 1 194 ? 23.39875 21.22196 22.15467 1.000 7.57266 332 ILE B CA 1
ATOM 8851 C C . ILE B 1 194 ? 22.67515 21.10757 20.81666 1.000 6.93621 332 ILE B C 1
ATOM 8852 O O . ILE B 1 194 ? 22.73755 20.03579 20.20503 1.000 9.62467 332 ILE B O 1
ATOM 8868 N N . GLY B 1 195 ? 22.02934 22.16639 20.33366 1.000 8.69858 333 GLY B N 1
ATOM 8869 C CA . GLY B 1 195 ? 21.18271 22.02647 19.15100 1.000 9.30579 333 GLY B CA 1
ATOM 8870 C C . GLY B 1 195 ? 21.89661 21.47725 17.92941 1.000 8.00094 333 GLY B C 1
ATOM 8871 O O . GLY B 1 195 ? 21.32212 20.69339 17.15313 1.000 9.43139 333 GLY B O 1
ATOM 8875 N N . ARG B 1 196 ? 23.15171 21.89283 17.71461 1.000 10.90338 334 ARG B N 1
ATOM 8876 C CA . ARG B 1 196 ? 23.83513 21.50902 16.49535 1.000 11.18336 334 ARG B CA 1
ATOM 8877 C C . ARG B 1 196 ? 24.16188 20.02456 16.45352 1.000 11.22857 334 ARG B C 1
ATOM 8878 O O . ARG B 1 196 ? 24.50947 19.51290 15.38638 1.000 11.35810 334 ARG B O 1
ATOM 8899 N N . TYR B 1 197 ? 24.05094 19.32620 17.58679 1.000 8.77834 335 TYR B N 1
ATOM 8900 C CA . TYR B 1 197 ? 24.34362 17.90343 17.68506 1.000 7.85949 335 TYR B CA 1
ATOM 8901 C C . TYR B 1 197 ? 23.10182 17.03452 17.73316 1.000 8.72189 335 TYR B C 1
ATOM 8902 O O . TYR B 1 197 ? 23.21687 15.80413 17.81984 1.000 9.00483 335 TYR B O 1
ATOM 8920 N N . ALA B 1 198 ? 21.93289 17.62738 17.64450 1.000 8.65586 336 ALA B N 1
ATOM 8921 C CA . ALA B 1 198 ? 20.67188 16.91465 17.79553 1.000 7.72093 336 ALA B CA 1
ATOM 8922 C C . ALA B 1 198 ? 20.00723 16.71479 16.44615 1.000 6.07913 336 ALA B C 1
ATOM 8923 O O . ALA B 1 198 ? 19.97219 17.62315 15.62327 1.000 8.37286 336 ALA B O 1
ATOM 8930 N N . ASP B 1 199 ? 19.43883 15.53638 16.23550 1.000 6.53760 337 ASP B N 1
ATOM 8931 C CA . ASP B 1 199 ? 18.62131 15.32583 15.05474 1.000 6.35313 337 ASP B CA 1
ATOM 8932 C C . ASP B 1 199 ? 17.25001 15.96292 15.18553 1.000 7.56592 337 ASP B C 1
ATOM 8933 O O . ASP B 1 199 ? 16.65547 16.36491 14.17252 1.000 5.62018 337 ASP B O 1
ATOM 8942 N N . TYR B 1 200 ? 16.74316 16.03412 16.41023 1.000 6.82448 338 TYR B N 1
ATOM 8943 C CA . TYR B 1 200 ? 15.53064 16.74698 16.73465 1.000 6.45361 338 TYR B CA 1
ATOM 8944 C C . TYR B 1 200 ? 15.63829 17.19702 18.17735 1.000 6.19073 338 TYR B C 1
ATOM 8945 O O . TYR B 1 200 ? 16.37676 16.61421 18.98754 1.000 6.89989 338 TYR B O 1
ATOM 8963 N N . ILE B 1 201 ? 14.86989 18.23212 18.48048 1.000 5.83275 339 ILE B N 1
ATOM 8964 C CA . ILE B 1 201 ? 14.67676 18.76490 19.82156 1.000 5.57972 339 ILE B CA 1
ATOM 8965 C C . ILE B 1 201 ? 13.23355 18.46738 20.23569 1.000 5.99725 339 ILE B C 1
ATOM 8966 O O . ILE B 1 201 ? 12.30503 18.74800 19.47713 1.000 6.65520 339 ILE B O 1
ATOM 8982 N N . ALA B 1 202 ? 13.05968 17.86108 21.40170 1.000 6.91759 340 ALA B N 1
ATOM 8983 C CA . ALA B 1 202 ? 11.75906 17.68967 22.03820 1.000 4.39884 340 ALA B CA 1
ATOM 8984 C C . ALA B 1 202 ? 11.57546 18.73899 23.13413 1.000 5.09401 340 ALA B C 1
ATOM 8985 O O . ALA B 1 202 ? 12.36296 18.80043 24.08749 1.000 5.15466 340 ALA B O 1
ATOM 8992 N N . ILE B 1 203 ? 10.54586 19.55771 22.99070 1.000 5.32307 341 ILE B N 1
ATOM 8993 C CA . ILE B 1 203 ? 10.19175 20.55786 23.99406 1.000 5.77044 341 ILE B CA 1
ATOM 8994 C C . ILE B 1 203 ? 9.33185 19.86681 25.04388 1.000 7.61887 341 ILE B C 1
ATOM 8995 O O . ILE B 1 203 ? 8.22546 19.41553 24.74783 1.000 6.69969 341 ILE B O 1
ATOM 9011 N N . ASN B 1 204 ? 9.82778 19.79568 26.27109 1.000 7.01735 342 ASN B N 1
ATOM 9012 C CA . ASN B 1 204 ? 9.08829 19.14455 27.34903 1.000 7.54472 342 ASN B CA 1
ATOM 9013 C C . ASN B 1 204 ? 8.28712 20.18935 28.11854 1.000 8.15202 342 ASN B C 1
ATOM 9014 O O . ASN B 1 204 ? 8.81579 20.91053 28.97685 1.000 10.40137 342 ASN B O 1
ATOM 9025 N N . VAL B 1 205 ? 7.00100 20.27258 27.79416 1.000 8.36557 343 VAL B N 1
ATOM 9026 C CA . VAL B 1 205 ? 6.03612 21.06626 28.54611 1.000 10.48684 343 VAL B CA 1
ATOM 9027 C C . VAL B 1 205 ? 5.04501 20.17077 29.29106 1.000 11.38288 343 VAL B C 1
ATOM 9028 O O . VAL B 1 205 ? 3.93682 20.59435 29.59431 1.000 10.13141 343 VAL B O 1
ATOM 9041 N N . SER B 1 206 ? 5.41666 18.93044 29.58579 1.000 9.42482 344 SER B N 1
ATOM 9042 C CA . SER B 1 206 ? 4.43783 17.98477 30.10207 1.000 11.20048 344 SER B CA 1
ATOM 9043 C C . SER B 1 206 ? 4.88825 17.13999 31.28719 1.000 11.26040 344 SER B C 1
ATOM 9044 O O . SER B 1 206 ? 4.08266 16.33980 31.77547 1.000 13.60513 344 SER B O 1
ATOM 9052 N N . SER B 1 207 ? 6.11150 17.27835 31.77875 1.000 11.35142 345 SER B N 1
ATOM 9053 C CA . SER B 1 207 ? 6.44173 16.62364 33.03856 1.000 10.50323 345 SER B CA 1
ATOM 9054 C C . SER B 1 207 ? 5.41625 16.98510 34.11205 1.000 12.50360 345 SER B C 1
ATOM 9055 O O . SER B 1 207 ? 5.10327 18.17594 34.29157 1.000 14.34288 345 SER B O 1
ATOM 9063 N N . PRO B 1 208 ? 4.91454 16.00949 34.87165 1.000 13.23465 346 PRO B N 1
ATOM 9064 C CA . PRO B 1 208 ? 4.04502 16.31860 36.01240 1.000 14.15322 346 PRO B CA 1
ATOM 9065 C C . PRO B 1 208 ? 4.80712 16.70868 37.27585 1.000 16.98040 346 PRO B C 1
ATOM 9066 O O . PRO B 1 208 ? 4.17833 17.06384 38.27950 1.000 18.31209 346 PRO B O 1
ATOM 9077 N N . ASN B 1 209 ? 6.13905 16.73152 37.22148 1.000 13.18128 347 ASN B N 1
ATOM 9078 C CA . ASN B 1 209 ? 6.99822 16.78273 38.40459 1.000 16.47294 347 ASN B CA 1
ATOM 9079 C C . ASN B 1 209 ? 7.80397 18.07081 38.52778 1.000 19.82854 347 ASN B C 1
ATOM 9080 O O . ASN B 1 209 ? 8.66546 18.17134 39.41095 1.000 20.21912 347 ASN B O 1
ATOM 9091 N N . THR B 1 210 ? 7.53242 19.05729 37.69152 1.000 15.73348 348 THR B N 1
ATOM 9092 C CA . THR B 1 210 ? 8.06176 20.41323 37.84118 1.000 17.13496 348 THR B CA 1
ATOM 9093 C C . THR B 1 210 ? 6.86837 21.33868 37.98754 1.000 23.16603 348 THR B C 1
ATOM 9094 O O . THR B 1 210 ? 6.08674 21.49236 37.02808 1.000 16.61541 348 THR B O 1
ATOM 9105 N N . PRO B 1 211 ? 6.65907 21.94011 39.15660 1.000 20.22412 349 PRO B N 1
ATOM 9106 C CA . PRO B 1 211 ? 5.42061 22.69376 39.39170 1.000 19.66468 349 PRO B CA 1
ATOM 9107 C C . PRO B 1 211 ? 5.18441 23.72731 38.30484 1.000 17.55358 349 PRO B C 1
ATOM 9108 O O . PRO B 1 211 ? 6.09799 24.44111 37.90301 1.000 16.76729 349 PRO B O 1
ATOM 9119 N N . GLY B 1 212 ? 3.95569 23.76922 37.78844 1.000 20.61592 350 GLY B N 1
ATOM 9120 C CA . GLY B 1 212 ? 3.58397 24.77130 36.81216 1.000 19.72459 350 GLY B CA 1
ATOM 9121 C C . GLY B 1 212 ? 3.98692 24.47901 35.38500 1.000 18.82459 350 GLY B C 1
ATOM 9122 O O . GLY B 1 212 ? 3.51761 25.17892 34.47303 1.000 16.50645 350 GLY B O 1
ATOM 9126 N N . LEU B 1 213 ? 4.81760 23.45912 35.14790 1.000 15.15534 351 LEU B N 1
ATOM 9127 C CA . LEU B 1 213 ? 5.33381 23.23590 33.79407 1.000 14.25936 351 LEU B CA 1
ATOM 9128 C C . LEU B 1 213 ? 4.20323 23.00738 32.79598 1.000 13.04010 351 LEU B C 1
ATOM 9129 O O . LEU B 1 213 ? 4.23247 23.53373 31.67329 1.000 13.62778 351 LEU B O 1
ATOM 9145 N N . ARG B 1 214 ? 3.22222 22.16876 33.17133 1.000 14.55376 352 ARG B N 1
ATOM 9146 C CA . ARG B 1 214 ? 2.09789 21.85869 32.29405 1.000 11.23822 352 ARG B CA 1
ATOM 9147 C C . ARG B 1 214 ? 1.24403 23.06946 31.94235 1.000 14.28212 352 ARG B C 1
ATOM 9148 O O . ARG B 1 214 ? 0.48566 22.99529 30.96686 1.000 15.24803 352 ARG B O 1
ATOM 9169 N N . ASP B 1 215 ? 1.29506 24.15778 32.73275 1.000 13.90010 353 ASP B N 1
ATOM 9170 C CA . ASP B 1 215 ? 0.59214 25.38543 32.35211 1.000 13.42809 353 ASP B CA 1
ATOM 9171 C C . ASP B 1 215 ? 1.08896 25.90942 31.01624 1.000 12.36910 353 ASP B C 1
ATOM 9172 O O . ASP B 1 215 ? 0.37013 26.66157 30.34740 1.000 13.57818 353 ASP B O 1
ATOM 9181 N N . ASN B 1 216 ? 2.30617 25.52718 30.60235 1.000 11.91729 354 ASN B N 1
ATOM 9182 C CA . ASN B 1 216 ? 2.83350 26.01258 29.32762 1.000 12.70615 354 ASN B CA 1
ATOM 9183 C C . ASN B 1 216 ? 2.19585 25.33373 28.12493 1.000 11.81032 354 ASN B C 1
ATOM 9184 O O . ASN B 1 216 ? 2.48294 25.70935 26.97852 1.000 12.60681 354 ASN B O 1
ATOM 9195 N N . GLN B 1 217 ? 1.33082 24.35294 28.35693 1.000 10.83133 355 GLN B N 1
ATOM 9196 C CA . GLN B 1 217 ? 0.49108 23.80482 27.30332 1.000 9.37730 355 GLN B CA 1
ATOM 9197 C C . GLN B 1 217 ? -0.70012 24.69859 26.95379 1.000 8.91271 355 GLN B C 1
ATOM 9198 O O . GLN B 1 217 ? -1.39654 24.43075 25.95149 1.000 9.59865 355 GLN B O 1
ATOM 9212 N N . GLU B 1 218 ? -0.99005 25.71500 27.76841 1.000 11.44125 356 GLU B N 1
ATOM 9213 C CA . GLU B 1 218 ? -1.99615 26.69921 27.40042 1.000 13.06885 356 GLU B CA 1
ATOM 9214 C C . GLU B 1 218 ? -1.61663 27.28562 26.05071 1.000 13.01714 356 GLU B C 1
ATOM 9215 O O . GLU B 1 218 ? -0.44856 27.60636 25.82349 1.000 11.12205 356 GLU B O 1
ATOM 9227 N N . ALA B 1 219 ? -2.60431 27.41677 25.15810 1.000 15.23182 357 ALA B N 1
ATOM 9228 C CA . ALA B 1 219 ? -2.28418 27.58333 23.73933 1.000 14.95899 357 ALA B CA 1
ATOM 9229 C C . ALA B 1 219 ? -1.40054 28.79886 23.51226 1.000 11.24838 357 ALA B C 1
ATOM 9230 O O . ALA B 1 219 ? -0.42222 28.74769 22.75754 1.000 10.72560 357 ALA B O 1
ATOM 9237 N N . GLY B 1 220 ? -1.74413 29.92978 24.13459 1.000 16.46538 358 GLY B N 1
ATOM 9238 C CA . GLY B 1 220 ? -0.93685 31.12171 23.92535 1.000 12.96838 358 GLY B CA 1
ATOM 9239 C C . GLY B 1 220 ? 0.49384 30.96696 24.39882 1.000 14.92077 358 GLY B C 1
ATOM 9240 O O . GLY B 1 220 ? 1.44244 31.35913 23.70018 1.000 14.18205 358 GLY B O 1
ATOM 9244 N N . LYS B 1 221 ? 0.67904 30.39121 25.58635 1.000 12.41300 359 LYS B N 1
ATOM 9245 C CA . LYS B 1 221 ? 2.03191 30.15976 26.07911 1.000 11.98546 359 LYS B CA 1
ATOM 9246 C C . LYS B 1 221 ? 2.77692 29.19008 25.17224 1.000 10.26724 359 LYS B C 1
ATOM 9247 O O . LYS B 1 221 ? 3.94965 29.40445 24.84959 1.000 11.29095 359 LYS B O 1
ATOM 9266 N N . LEU B 1 222 ? 2.11149 28.11049 24.76296 1.000 9.93761 360 LEU B N 1
ATOM 9267 C CA . LEU B 1 222 ? 2.75460 27.11371 23.92041 1.000 9.01039 360 LEU B CA 1
ATOM 9268 C C . LEU B 1 222 ? 3.17635 27.70886 22.57766 1.000 10.23860 360 LEU B C 1
ATOM 9269 O O . LEU B 1 222 ? 4.25861 27.39472 22.04288 1.000 9.17124 360 LEU B O 1
ATOM 9285 N N . LYS B 1 223 ? 2.32726 28.55754 21.99895 1.000 8.31881 361 LYS B N 1
ATOM 9286 C CA . LYS B 1 223 ? 2.65913 29.16261 20.71576 1.000 10.73958 361 LYS B CA 1
ATOM 9287 C C . LYS B 1 223 ? 3.94599 29.95891 20.81743 1.000 10.04147 361 LYS B C 1
ATOM 9288 O O . LYS B 1 223 ? 4.84301 29.84113 19.96106 1.000 8.67951 361 LYS B O 1
ATOM 9307 N N . ASN B 1 224 ? 4.05717 30.79062 21.86562 1.000 11.97743 362 ASN B N 1
ATOM 9308 C CA . ASN B 1 224 ? 5.26482 31.59401 22.05815 1.000 11.88367 362 ASN B CA 1
ATOM 9309 C C . ASN B 1 224 ? 6.48397 30.70241 22.28857 1.000 9.91225 362 ASN B C 1
ATOM 9310 O O . ASN B 1 224 ? 7.58361 30.99963 21.80642 1.000 9.73855 362 ASN B O 1
ATOM 9321 N N . ILE B 1 225 ? 6.30334 29.60502 23.01770 1.000 9.16539 363 ILE B N 1
ATOM 9322 C CA . ILE B 1 225 ? 7.41375 28.68644 23.26650 1.000 9.05210 363 ILE B CA 1
ATOM 9323 C C . ILE B 1 225 ? 7.91927 28.10030 21.95674 1.000 9.31411 363 ILE B C 1
ATOM 9324 O O . ILE B 1 225 ? 9.13401 28.08269 21.69134 1.000 8.62982 363 ILE B O 1
ATOM 9340 N N . ILE B 1 226 ? 7.00204 27.59259 21.12141 1.000 7.78980 364 ILE B N 1
ATOM 9341 C CA . ILE B 1 226 ? 7.41815 26.92559 19.88890 1.000 8.21238 364 ILE B CA 1
ATOM 9342 C C . ILE B 1 226 ? 8.10913 27.91712 18.97008 1.000 7.60049 364 ILE B C 1
ATOM 9343 O O . ILE B 1 226 ? 9.17139 27.64072 18.38310 1.000 7.40412 364 ILE B O 1
ATOM 9359 N N . LEU B 1 227 ? 7.49690 29.08616 18.79111 1.000 9.96189 365 LEU B N 1
ATOM 9360 C CA . LEU B 1 227 ? 8.07475 30.09119 17.90989 1.000 9.52481 365 LEU B CA 1
ATOM 9361 C C . LEU B 1 227 ? 9.44055 30.54204 18.41980 1.000 10.85772 365 LEU B C 1
ATOM 9362 O O . LEU B 1 227 ? 10.37845 30.72992 17.61591 1.000 12.03221 365 LEU B O 1
ATOM 9378 N N . SER B 1 228 ? 9.57985 30.66834 19.74532 1.000 9.96709 366 SER B N 1
ATOM 9379 C CA . SER B 1 228 ? 10.86683 31.05362 20.33144 1.000 10.58758 366 SER B CA 1
ATOM 9380 C C . SER B 1 228 ? 11.92285 29.99718 20.05198 1.000 9.87820 366 SER B C 1
ATOM 9381 O O . SER B 1 228 ? 13.06138 30.32682 19.68181 1.000 9.28163 366 SER B O 1
ATOM 9389 N N . VAL B 1 229 ? 11.56545 28.71732 20.20923 1.000 7.54409 367 VAL B N 1
ATOM 9390 C CA . VAL B 1 229 ? 12.53233 27.65327 19.98070 1.000 8.19620 367 VAL B CA 1
ATOM 9391 C C . VAL B 1 229 ? 12.93350 27.59462 18.51295 1.000 7.33466 367 VAL B C 1
ATOM 9392 O O . VAL B 1 229 ? 14.12236 27.46208 18.17789 1.000 8.02221 367 VAL B O 1
ATOM 9405 N N . LYS B 1 230 ? 11.95517 27.67964 17.60190 1.000 7.49496 368 LYS B N 1
ATOM 9406 C CA . LYS B 1 230 ? 12.29276 27.64032 16.18254 1.000 8.80302 368 LYS B CA 1
ATOM 9407 C C . LYS B 1 230 ? 13.13966 28.84047 15.78720 1.000 9.33217 368 LYS B C 1
ATOM 9408 O O . LYS B 1 230 ? 14.09814 28.70270 15.00938 1.000 10.13520 368 LYS B O 1
ATOM 9427 N N . GLU B 1 231 ? 12.79468 30.02603 16.30582 1.000 11.90950 369 GLU B N 1
ATOM 9428 C CA . GLU B 1 231 ? 13.57810 31.22455 16.03406 1.000 12.69198 369 GLU B CA 1
ATOM 9429 C C . GLU B 1 231 ? 15.01263 31.04936 16.50967 1.000 13.61900 369 GLU B C 1
ATOM 9430 O O . GLU B 1 231 ? 15.94400 31.43297 15.80739 1.000 12.15284 369 GLU B O 1
ATOM 9442 N N . GLU B 1 232 ? 15.21364 30.39269 17.65641 1.000 9.77593 370 GLU B N 1
ATOM 9443 C CA . GLU B 1 232 ? 16.57203 30.22135 18.17093 1.000 10.32796 370 GLU B CA 1
ATOM 9444 C C . GLU B 1 232 ? 17.37363 29.24738 17.31754 1.000 12.14221 370 GLU B C 1
ATOM 9445 O O . GLU B 1 232 ? 18.56012 29.49075 17.04306 1.000 11.53987 370 GLU B O 1
ATOM 9457 N N . ILE B 1 233 ? 16.73648 28.16691 16.85066 1.000 9.14219 371 ILE B N 1
ATOM 9458 C CA . ILE B 1 233 ? 17.37118 27.22933 15.92963 1.000 7.51112 371 ILE B CA 1
ATOM 9459 C C . ILE B 1 233 ? 17.69760 27.91394 14.60446 1.000 11.05192 371 ILE B C 1
ATOM 9460 O O . ILE B 1 233 ? 18.79978 27.74667 14.06021 1.000 12.83603 371 ILE B O 1
ATOM 9476 N N . ASP B 1 234 ? 16.75189 28.70016 14.07277 1.000 12.12656 372 ASP B N 1
ATOM 9477 C CA . ASP B 1 234 ? 17.00497 29.42566 12.81583 1.000 15.37363 372 ASP B CA 1
ATOM 9478 C C . ASP B 1 234 ? 18.15434 30.41882 12.97494 1.000 17.28649 372 ASP B C 1
ATOM 9479 O O . ASP B 1 234 ? 18.98114 30.59030 12.06683 1.000 19.68689 372 ASP B O 1
ATOM 9488 N N . ASN B 1 235 ? 18.22530 31.07367 14.13007 1.000 14.00702 373 ASN B N 1
ATOM 9489 C CA . ASN B 1 235 ? 19.32833 31.99079 14.41355 1.000 19.82399 373 ASN B CA 1
ATOM 9490 C C . ASN B 1 235 ? 20.64856 31.25192 14.56779 1.000 21.81487 373 ASN B C 1
ATOM 9491 O O . ASN B 1 235 ? 21.70436 31.76074 14.16374 1.000 18.28107 373 ASN B O 1
ATOM 9502 N N . LEU B 1 236 ? 20.61826 30.07275 15.19242 1.000 18.06817 374 LEU B N 1
ATOM 9503 C CA . LEU B 1 236 ? 21.81711 29.24527 15.27192 1.000 18.44849 374 LEU B CA 1
ATOM 9504 C C . LEU B 1 236 ? 22.34179 28.96452 13.87876 1.000 19.40851 374 LEU B C 1
ATOM 9505 O O . LEU B 1 236 ? 23.53844 29.10475 13.59517 1.000 20.81227 374 LEU B O 1
ATOM 9521 N N . GLU B 1 237 ? 21.43405 28.59039 12.98297 1.000 18.46850 375 GLU B N 1
ATOM 9522 C CA . GLU B 1 237 ? 21.79594 28.32651 11.59625 1.000 21.40524 375 GLU B CA 1
ATOM 9523 C C . GLU B 1 237 ? 22.32886 29.58002 10.91600 1.000 25.78835 375 GLU B C 1
ATOM 9524 O O . GLU B 1 237 ? 23.38780 29.55232 10.27360 1.000 25.26741 375 GLU B O 1
ATOM 9536 N N . LYS B 1 238 ? 21.59670 30.69242 11.03851 1.000 22.22860 376 LYS B N 1
ATOM 9537 C CA . LYS B 1 238 ? 21.96310 31.91459 10.32808 1.000 25.10051 376 LYS B CA 1
ATOM 9538 C C . LYS B 1 238 ? 23.30755 32.46606 10.79875 1.000 27.76117 376 LYS B C 1
ATOM 9539 O O . LYS B 1 238 ? 24.07533 33.00499 9.99171 1.000 28.06219 376 LYS B O 1
ATOM 9558 N N . ASN B 1 239 ? 23.62481 32.31972 12.08086 1.000 21.48412 377 ASN B N 1
ATOM 9559 C CA . ASN B 1 239 ? 24.82218 32.92590 12.64524 1.000 24.92385 377 ASN B CA 1
ATOM 9560 C C . ASN B 1 239 ? 26.04193 32.02007 12.60698 1.000 23.88487 377 ASN B C 1
ATOM 9561 O O . ASN B 1 239 ? 27.14582 32.50974 12.85412 1.000 27.71415 377 ASN B O 1
ATOM 9572 N N . ASN B 1 240 ? 25.87453 30.72926 12.30243 1.000 22.79242 378 ASN B N 1
ATOM 9573 C CA . ASN B 1 240 ? 26.96173 29.75203 12.38159 1.000 23.58824 378 ASN B CA 1
ATOM 9574 C C . ASN B 1 240 ? 27.14150 28.86656 11.15683 1.000 21.43358 378 ASN B C 1
ATOM 9575 O O . ASN B 1 240 ? 28.10476 28.08791 11.12327 1.000 19.05572 378 ASN B O 1
ATOM 9586 N N . ILE B 1 241 ? 26.26098 28.93895 10.15449 1.000 21.19226 379 ILE B N 1
ATOM 9587 C CA . ILE B 1 241 ? 26.35105 27.97683 9.05744 1.000 22.73349 379 ILE B CA 1
ATOM 9588 C C . ILE B 1 241 ? 27.61197 28.24067 8.23231 1.000 24.53995 379 ILE B C 1
ATOM 9589 O O . ILE B 1 241 ? 28.09020 27.33693 7.53507 1.000 23.39045 379 ILE B O 1
ATOM 9605 N N . MET B 1 242 ? 28.19552 29.44287 8.33907 1.000 18.74305 380 MET B N 1
ATOM 9606 C CA . MET B 1 242 ? 29.39281 29.76295 7.55938 1.000 24.96693 380 MET B CA 1
ATOM 9607 C C . MET B 1 242 ? 30.67805 29.29964 8.22102 1.000 28.51943 380 MET B C 1
ATOM 9608 O O . MET B 1 242 ? 31.75487 29.44496 7.63275 1.000 30.67197 380 MET B O 1
ATOM 9622 N N . ASN B 1 243 ? 30.61172 28.78322 9.43920 1.000 28.02255 381 ASN B N 1
ATOM 9623 C CA . ASN B 1 243 ? 31.85378 28.52474 10.14346 1.000 33.96636 381 ASN B CA 1
ATOM 9624 C C . ASN B 1 243 ? 32.55834 27.29768 9.55876 1.000 29.83394 381 ASN B C 1
ATOM 9625 O O . ASN B 1 243 ? 31.97298 26.49116 8.82348 1.000 26.20052 381 ASN B O 1
ATOM 9636 N N . ASP B 1 244 ? 33.85720 27.18711 9.87734 1.000 35.19452 382 ASP B N 1
ATOM 9637 C CA . ASP B 1 244 ? 34.73515 26.28028 9.13311 1.000 35.98562 382 ASP B CA 1
ATOM 9638 C C . ASP B 1 244 ? 34.32915 24.81795 9.31809 1.000 42.27337 382 ASP B C 1
ATOM 9639 O O . ASP B 1 244 ? 34.42168 24.01936 8.37630 1.000 44.87269 382 ASP B O 1
ATOM 9648 N N . GLU B 1 245 ? 33.83770 24.45620 10.49674 1.000 32.71723 383 GLU B N 1
ATOM 9649 C CA . GLU B 1 245 ? 33.38225 23.09676 10.76138 1.000 31.97878 383 GLU B CA 1
ATOM 9650 C C . GLU B 1 245 ? 31.89510 22.99588 10.44257 1.000 28.55563 383 GLU B C 1
ATOM 9651 O O . GLU B 1 245 ? 31.12461 23.88764 10.80345 1.000 31.34246 383 GLU B O 1
ATOM 9663 N N . PHE B 1 246 ? 31.50385 21.92995 9.74829 1.000 25.09057 414 PHE B N 1
ATOM 9664 C CA . PHE B 1 246 ? 30.11324 21.79104 9.32973 1.000 24.62873 414 PHE B CA 1
ATOM 9665 C C . PHE B 1 246 ? 29.20647 21.87647 10.55132 1.000 26.17749 414 PHE B C 1
ATOM 9666 O O . PHE B 1 246 ? 29.42602 21.18416 11.55432 1.000 23.22822 414 PHE B O 1
ATOM 9683 N N . LEU B 1 247 ? 28.18726 22.73416 10.46220 1.000 22.25683 415 LEU B N 1
ATOM 9684 C CA . LEU B 1 247 ? 27.43328 23.10730 11.64757 1.000 20.51157 415 LEU B CA 1
ATOM 9685 C C . LEU B 1 247 ? 26.67731 21.91260 12.22439 1.000 21.25479 415 LEU B C 1
ATOM 9686 O O . LEU B 1 247 ? 26.68993 21.69694 13.44321 1.000 18.61013 415 LEU B O 1
ATOM 9702 N N . TRP B 1 248 ? 25.99741 21.13520 11.37177 1.000 20.20882 416 TRP B N 1
ATOM 9703 C CA . TRP B 1 248 ? 25.08514 20.09923 11.85974 1.000 16.63108 416 TRP B CA 1
ATOM 9704 C C . TRP B 1 248 ? 25.89568 18.83404 12.01730 1.000 17.11550 416 TRP B C 1
ATOM 9705 O O . TRP B 1 248 ? 26.05981 18.03103 11.09805 1.000 17.02753 416 TRP B O 1
ATOM 9726 N N . PHE B 1 249 ? 26.42395 18.65879 13.21051 1.000 12.66242 417 PHE B N 1
ATOM 9727 C CA . PHE B 1 249 ? 27.20273 17.46885 13.52666 1.000 12.87245 417 PHE B CA 1
ATOM 9728 C C . PHE B 1 249 ? 26.24388 16.45553 14.14962 1.000 12.75891 417 PHE B C 1
ATOM 9729 O O . PHE B 1 249 ? 26.25213 16.18119 15.34679 1.000 12.66315 417 PHE B O 1
ATOM 9746 N N . ASN B 1 250 ? 25.38265 15.91169 13.28927 1.000 13.06482 418 ASN B N 1
ATOM 9747 C CA . ASN B 1 250 ? 24.32556 15.00658 13.71420 1.000 12.45489 418 ASN B CA 1
ATOM 9748 C C . ASN B 1 250 ? 24.13857 13.94606 12.62945 1.000 14.24819 418 ASN B C 1
ATOM 9749 O O . ASN B 1 250 ? 24.98269 13.79637 11.74130 1.000 14.60287 418 ASN B O 1
ATOM 9760 N N . THR B 1 251 ? 23.02560 13.19562 12.69708 1.000 11.40651 419 THR B N 1
ATOM 9761 C CA . THR B 1 251 ? 22.80515 12.13054 11.71322 1.000 11.20718 419 THR B CA 1
ATOM 9762 C C . THR B 1 251 ? 22.29638 12.69234 10.39588 1.000 16.26628 419 THR B C 1
ATOM 9763 O O . THR B 1 251 ? 22.76083 12.28381 9.32561 1.000 16.48849 419 THR B O 1
ATOM 9774 N N . THR B 1 252 ? 21.35183 13.62495 10.47016 1.000 13.76198 420 THR B N 1
ATOM 9775 C CA . THR B 1 252 ? 20.65525 14.13528 9.30166 1.000 16.89292 420 THR B CA 1
ATOM 9776 C C . THR B 1 252 ? 21.55782 15.03826 8.47574 1.000 16.39991 420 THR B C 1
ATOM 9777 O O . THR B 1 252 ? 21.30288 15.23418 7.28394 1.000 18.98594 420 THR B O 1
ATOM 9788 N N . LYS B 1 253 ? 22.56184 15.64749 9.12433 1.000 14.52076 421 LYS B N 1
ATOM 9789 C CA . LYS B 1 253 ? 23.32992 16.76491 8.59148 1.000 12.33241 421 LYS B CA 1
ATOM 9790 C C . LYS B 1 253 ? 22.45002 17.96776 8.25763 1.000 16.27785 421 LYS B C 1
ATOM 9791 O O . LYS B 1 253 ? 22.78819 18.79229 7.39565 1.000 15.37214 421 LYS B O 1
ATOM 9810 N N . LYS B 1 254 ? 21.33200 18.09987 8.98171 1.000 12.66429 422 LYS B N 1
ATOM 9811 C CA . LYS B 1 254 ? 20.37122 19.18154 8.83182 1.000 11.57580 422 LYS B CA 1
ATOM 9812 C C . LYS B 1 254 ? 20.02794 19.77468 10.19175 1.000 11.14147 422 LYS B C 1
ATOM 9813 O O . LYS B 1 254 ? 20.23920 19.15595 11.23922 1.000 9.71091 422 LYS B O 1
ATOM 9832 N N . LYS B 1 255 ? 19.47771 20.98235 10.17166 1.000 13.55466 423 LYS B N 1
ATOM 9833 C CA . LYS B 1 255 ? 19.05533 21.59777 11.41446 1.000 11.87349 423 LYS B CA 1
ATOM 9834 C C . LYS B 1 255 ? 18.02873 20.70092 12.11422 1.000 9.78175 423 LYS B C 1
ATOM 9835 O O . LYS B 1 255 ? 17.25590 19.99377 11.45207 1.000 9.75283 423 LYS B O 1
ATOM 9854 N N . PRO B 1 256 ? 18.07430 20.62038 13.43547 1.000 10.53872 424 PRO B N 1
ATOM 9855 C CA . PRO B 1 256 ? 17.15471 19.72642 14.14817 1.000 7.40912 424 PRO B CA 1
ATOM 9856 C C . PRO B 1 256 ? 15.70212 20.09648 13.90880 1.000 6.71729 424 PRO B C 1
ATOM 9857 O O . PRO B 1 256 ? 15.32130 21.26856 13.89769 1.000 9.35282 424 PRO B O 1
ATOM 9868 N N . LEU B 1 257 ? 14.89670 19.07475 13.68745 1.000 8.55181 425 LEU B N 1
ATOM 9869 C CA . LEU B 1 257 ? 13.45041 19.21286 13.76544 1.000 6.89198 425 LEU B CA 1
ATOM 9870 C C . LEU B 1 257 ? 13.01448 19.55407 15.19612 1.000 6.78187 425 LEU B C 1
ATOM 9871 O O . LEU B 1 257 ? 13.77723 19.41630 16.16423 1.000 6.98831 425 LEU B O 1
ATOM 9887 N N . VAL B 1 258 ? 11.77442 19.99202 15.34693 1.000 7.66920 426 VAL B N 1
ATOM 9888 C CA . VAL B 1 258 ? 11.25530 20.39758 16.64857 1.000 5.08877 426 VAL B CA 1
ATOM 9889 C C . VAL B 1 258 ? 9.97400 19.63936 16.91157 1.000 5.72326 426 VAL B C 1
ATOM 9890 O O . VAL B 1 258 ? 9.04296 19.69080 16.09817 1.000 4.52063 426 VAL B O 1
ATOM 9903 N N . PHE B 1 259 ? 9.93658 18.92542 18.03743 1.000 6.35423 427 PHE B N 1
ATOM 9904 C CA . PHE B 1 259 ? 8.76596 18.22541 18.52162 1.000 6.80300 427 PHE B CA 1
ATOM 9905 C C . PHE B 1 259 ? 8.33676 18.83751 19.84256 1.000 5.48257 427 PHE B C 1
ATOM 9906 O O . PHE B 1 259 ? 9.15012 19.41147 20.57131 1.000 6.85817 427 PHE B O 1
ATOM 9923 N N . VAL B 1 260 ? 7.06570 18.64644 20.17830 1.000 6.32798 428 VAL B N 1
ATOM 9924 C CA . VAL B 1 260 ? 6.52277 19.00315 21.48634 1.000 4.91849 428 VAL B CA 1
ATOM 9925 C C . VAL B 1 260 ? 6.00610 17.71944 22.12812 1.000 6.35226 428 VAL B C 1
ATOM 9926 O O . VAL B 1 260 ? 5.38021 16.89084 21.45390 1.000 6.33660 428 VAL B O 1
ATOM 9939 N N . LYS B 1 261 ? 6.29340 17.52881 23.40191 1.000 5.67086 429 LYS B N 1
ATOM 9940 C CA . LYS B 1 261 ? 5.78119 16.39234 24.16553 1.000 5.71493 429 LYS B CA 1
ATOM 9941 C C . LYS B 1 261 ? 4.62958 16.88643 25.02709 1.000 7.29783 429 LYS B C 1
ATOM 9942 O O . LYS B 1 261 ? 4.80533 17.81881 25.82909 1.000 7.56831 429 LYS B O 1
ATOM 9961 N N . LEU B 1 262 ? 3.46627 16.26202 24.86354 1.000 7.93287 430 LEU B N 1
ATOM 9962 C CA . LEU B 1 262 ? 2.23664 16.69428 25.51095 1.000 6.75298 430 LEU B CA 1
ATOM 9963 C C . LEU B 1 262 ? 1.82130 15.73333 26.61308 1.000 8.04751 430 LEU B C 1
ATOM 9964 O O . LEU B 1 262 ? 2.07255 14.53173 26.54293 1.000 7.81022 430 LEU B O 1
ATOM 9980 N N . ALA B 1 263 ? 1.11423 16.27950 27.61674 1.000 9.22610 431 ALA B N 1
ATOM 9981 C CA . ALA B 1 263 ? 0.55756 15.48672 28.69822 1.000 9.21241 431 ALA B CA 1
ATOM 9982 C C . ALA B 1 263 ? -0.79778 14.90922 28.29927 1.000 10.16655 431 ALA B C 1
ATOM 9983 O O . ALA B 1 263 ? -1.56386 15.55352 27.58263 1.000 12.83516 431 ALA B O 1
ATOM 9990 N N . PRO B 1 264 ? -1.11687 13.70576 28.76691 1.000 10.27336 432 PRO B N 1
ATOM 9991 C CA . PRO B 1 264 ? -2.42021 13.10253 28.45362 1.000 12.25731 432 PRO B CA 1
ATOM 9992 C C . PRO B 1 264 ? -3.57056 13.66797 29.27907 1.000 12.62846 432 PRO B C 1
ATOM 9993 O O . PRO B 1 264 ? -4.74040 13.37610 28.98867 1.000 16.12201 432 PRO B O 1
ATOM 10004 N N . ASP B 1 265 ? -3.25394 14.45308 30.28602 1.000 13.29334 433 ASP B N 1
ATOM 10005 C CA . ASP B 1 265 ? -4.21156 15.00214 31.23201 1.000 15.26843 433 ASP B CA 1
ATOM 10006 C C . ASP B 1 265 ? -4.63097 16.40246 30.78267 1.000 18.88275 433 ASP B C 1
ATOM 10007 O O . ASP B 1 265 ? -4.23372 17.43607 31.34198 1.000 17.36851 433 ASP B O 1
ATOM 10016 N N . LEU B 1 266 ? -5.45406 16.40994 29.72115 1.000 13.19396 434 LEU B N 1
ATOM 10017 C CA . LEU B 1 266 ? -5.97310 17.62998 29.10882 1.000 11.79530 434 LEU B CA 1
ATOM 10018 C C . LEU B 1 266 ? -7.43133 17.41070 28.75773 1.000 13.99765 434 LEU B C 1
ATOM 10019 O O . LEU B 1 266 ? -7.83712 16.27526 28.48271 1.000 17.86723 434 LEU B O 1
ATOM 10035 N N . ASN B 1 267 ? -8.21698 18.49088 28.81225 1.000 14.56577 435 ASN B N 1
ATOM 10036 C CA . ASN B 1 267 ? -9.61734 18.47210 28.40313 1.000 18.31492 435 ASN B CA 1
ATOM 10037 C C . ASN B 1 267 ? -9.69631 18.65573 26.88354 1.000 19.86197 435 ASN B C 1
ATOM 10038 O O . ASN B 1 267 ? -8.72163 19.06085 26.22619 1.000 14.44006 435 ASN B O 1
ATOM 10049 N N . GLN B 1 268 ? -10.86005 18.31462 26.31734 1.000 14.99378 436 GLN B N 1
ATOM 10050 C CA . GLN B 1 268 ? -10.96980 18.30456 24.85309 1.000 16.23760 436 GLN B CA 1
ATOM 10051 C C . GLN B 1 268 ? -10.80996 19.70099 24.25114 1.000 15.07382 436 GLN B C 1
ATOM 10052 O O . GLN B 1 268 ? -10.24510 19.84869 23.15563 1.000 13.21397 436 GLN B O 1
ATOM 10066 N N . GLU B 1 269 ? -11.27097 20.74007 24.94970 1.000 15.19971 437 GLU B N 1
ATOM 10067 C CA . GLU B 1 269 ? -11.14967 22.08192 24.40166 1.000 18.46569 437 GLU B CA 1
ATOM 10068 C C . GLU B 1 269 ? -9.68322 22.49216 24.29190 1.000 17.25836 437 GLU B C 1
ATOM 10069 O O . GLU B 1 269 ? -9.27425 23.10986 23.30404 1.000 15.07159 437 GLU B O 1
ATOM 10081 N N . GLN B 1 270 ? -8.88070 22.17510 25.30447 1.000 13.33901 438 GLN B N 1
ATOM 10082 C CA . GLN B 1 270 ? -7.46454 22.51699 25.24323 1.000 17.12259 438 GLN B CA 1
ATOM 10083 C C . GLN B 1 270 ? -6.73993 21.69286 24.18203 1.000 10.96158 438 GLN B C 1
ATOM 10084 O O . GLN B 1 270 ? -5.82107 22.19491 23.51947 1.000 11.72831 438 GLN B O 1
ATOM 10098 N N . LYS B 1 271 ? -7.11999 20.42424 24.01258 1.000 12.78767 439 LYS B N 1
ATOM 10099 C CA . LYS B 1 271 ? -6.48188 19.61655 22.97189 1.000 9.03137 439 LYS B CA 1
ATOM 10100 C C . LYS B 1 271 ? -6.66914 20.25608 21.59900 1.000 11.56477 439 LYS B C 1
ATOM 10101 O O . LYS B 1 271 ? -5.71749 20.35301 20.80516 1.000 11.33269 439 LYS B O 1
ATOM 10120 N N . LYS B 1 272 ? -7.88258 20.73161 21.31351 1.000 12.16029 440 LYS B N 1
ATOM 10121 C CA . LYS B 1 272 ? -8.14025 21.38993 20.03291 1.000 12.24329 440 LYS B CA 1
ATOM 10122 C C . LYS B 1 272 ? -7.36160 22.69677 19.90221 1.000 13.44695 440 LYS B C 1
ATOM 10123 O O . LYS B 1 272 ? -6.84478 23.00172 18.82088 1.000 11.15611 440 LYS B O 1
ATOM 10142 N N . GLU B 1 273 ? -7.30226 23.50188 20.97936 1.000 11.41378 441 GLU B N 1
ATOM 10143 C CA . GLU B 1 273 ? -6.58169 24.76821 20.90872 1.000 8.96332 441 GLU B CA 1
ATOM 10144 C C . GLU B 1 273 ? -5.09526 24.51200 20.67048 1.000 10.82122 441 GLU B C 1
ATOM 10145 O O . GLU B 1 273 ? -4.44606 25.21585 19.88494 1.000 9.80103 441 GLU B O 1
ATOM 10157 N N . ILE B 1 274 ? -4.55094 23.48001 21.31525 1.000 10.26802 442 ILE B N 1
ATOM 10158 C CA . ILE B 1 274 ? -3.15326 23.13096 21.07536 1.000 7.58698 442 ILE B CA 1
ATOM 10159 C C . ILE B 1 274 ? -2.95628 22.76640 19.60642 1.000 9.59962 442 ILE B C 1
ATOM 10160 O O . ILE B 1 274 ? -1.99171 23.20624 18.96528 1.000 8.48185 442 ILE B O 1
ATOM 10176 N N . ALA B 1 275 ? -3.83267 21.90140 19.08417 1.000 7.37050 443 ALA B N 1
ATOM 10177 C CA . ALA B 1 275 ? -3.77653 21.45434 17.69439 1.000 8.43463 443 ALA B CA 1
ATOM 10178 C C . ALA B 1 275 ? -3.68613 22.63779 16.74651 1.000 7.56419 443 ALA B C 1
ATOM 10179 O O . ALA B 1 275 ? -2.82015 22.67987 15.85252 1.000 6.83578 443 ALA B O 1
ATOM 10186 N N . ASP B 1 276 ? -4.52234 23.64854 16.97725 1.000 8.82789 444 ASP B N 1
ATOM 10187 C CA . ASP B 1 276 ? -4.50896 24.83051 16.11714 1.000 10.49105 444 ASP B CA 1
ATOM 10188 C C . ASP B 1 276 ? -3.17278 25.55701 16.18119 1.000 8.50641 444 ASP B C 1
ATOM 10189 O O . ASP B 1 276 ? -2.67241 26.05384 15.15796 1.000 9.42377 444 ASP B O 1
ATOM 10198 N N . VAL B 1 277 ? -2.57538 25.65455 17.38062 1.000 7.63861 445 VAL B N 1
ATOM 10199 C CA . VAL B 1 277 ? -1.23693 26.22525 17.53209 1.000 8.80077 445 VAL B CA 1
ATOM 10200 C C . VAL B 1 277 ? -0.18142 25.38515 16.80095 1.000 6.48661 445 VAL B C 1
ATOM 10201 O O . VAL B 1 277 ? 0.72103 25.93076 16.14894 1.000 5.94335 445 VAL B O 1
ATOM 10214 N N . LEU B 1 278 ? -0.26574 24.05494 16.88491 1.000 7.32866 446 LEU B N 1
ATOM 10215 C CA . LEU B 1 278 ? 0.74152 23.24117 16.21833 1.000 6.51773 446 LEU B CA 1
ATOM 10216 C C . LEU B 1 278 ? 0.68968 23.41952 14.70025 1.000 7.22708 446 LEU B C 1
ATOM 10217 O O . LEU B 1 278 ? 1.73482 23.40835 14.04204 1.000 7.31030 446 LEU B O 1
ATOM 10233 N N . LEU B 1 279 ? -0.51912 23.57375 14.14626 1.000 6.33005 447 LEU B N 1
ATOM 10234 C CA . LEU B 1 279 ? -0.70886 23.82398 12.71757 1.000 6.71497 447 LEU B CA 1
ATOM 10235 C C . LEU B 1 279 ? -0.11930 25.16418 12.30428 1.000 6.81159 447 LEU B C 1
ATOM 10236 O O . LEU B 1 279 ? 0.61249 25.25582 11.30364 1.000 7.99370 447 LEU B O 1
ATOM 10252 N N . GLU B 1 280 ? -0.42072 26.21470 13.07362 1.000 6.76617 448 GLU B N 1
ATOM 10253 C CA . GLU B 1 280 ? 0.05229 27.55458 12.74163 1.000 7.11658 448 GLU B CA 1
ATOM 10254 C C . GLU B 1 280 ? 1.56817 27.65791 12.87921 1.000 8.51386 448 GLU B C 1
ATOM 10255 O O . GLU B 1 280 ? 2.24141 28.25013 12.01759 1.000 8.86828 448 GLU B O 1
ATOM 10267 N N . THR B 1 281 ? 2.12921 27.06875 13.94273 1.000 6.08212 449 THR B N 1
ATOM 10268 C CA . THR B 1 281 ? 3.56899 27.15288 14.19349 1.000 7.34192 449 THR B CA 1
ATOM 10269 C C . THR B 1 281 ? 4.39095 26.09709 13.44965 1.000 7.17175 449 THR B C 1
ATOM 10270 O O . THR B 1 281 ? 5.62190 26.21334 13.39496 1.000 9.08959 449 THR B O 1
ATOM 10281 N N . ASN B 1 282 ? 3.76389 25.11785 12.80471 1.000 6.96966 450 ASN B N 1
ATOM 10282 C CA . ASN B 1 282 ? 4.48695 24.16283 11.96089 1.000 7.64118 450 ASN B CA 1
ATOM 10283 C C . ASN B 1 282 ? 5.48063 23.32592 12.77436 1.000 6.95438 450 ASN B C 1
ATOM 10284 O O . ASN B 1 282 ? 6.62275 23.09807 12.34698 1.000 8.45048 450 ASN B O 1
ATOM 10295 N N . ILE B 1 283 ? 5.02836 22.84308 13.93647 1.000 9.44734 451 ILE B N 1
ATOM 10296 C CA . ILE B 1 283 ? 5.80531 21.86592 14.69063 1.000 7.25099 451 ILE B CA 1
ATOM 10297 C C . ILE B 1 283 ? 5.99848 20.63097 13.81204 1.000 7.60940 451 ILE B C 1
ATOM 10298 O O . ILE B 1 283 ? 5.12051 20.27617 13.00941 1.000 6.90810 451 ILE B O 1
ATOM 10314 N N . ASP B 1 284 ? 7.16701 19.99897 13.91661 1.000 7.93796 452 ASP B N 1
ATOM 10315 C CA . ASP B 1 284 ? 7.50382 18.86800 13.05872 1.000 6.05914 452 ASP B CA 1
ATOM 10316 C C . ASP B 1 284 ? 6.93135 17.55052 13.54485 1.000 7.85942 452 ASP B C 1
ATOM 10317 O O . ASP B 1 284 ? 6.84639 16.59860 12.75611 1.000 8.35194 452 ASP B O 1
ATOM 10326 N N . GLY B 1 285 ? 6.49550 17.49799 14.79078 1.000 7.74291 453 GLY B N 1
ATOM 10327 C CA . GLY B 1 285 ? 5.96074 16.27133 15.36909 1.000 7.43041 453 GLY B CA 1
ATOM 10328 C C . GLY B 1 285 ? 5.46275 16.54637 16.76744 1.000 5.84354 453 GLY B C 1
ATOM 10329 O O . GLY B 1 285 ? 5.85040 17.52856 17.41320 1.000 6.31420 453 GLY B O 1
ATOM 10333 N N . MET B 1 286 ? 4.58494 15.67467 17.22164 1.000 7.05708 454 MET B N 1
ATOM 10334 C CA . MET B 1 286 ? 4.08521 15.72960 18.58731 1.000 7.82174 454 MET B CA 1
ATOM 10335 C C . MET B 1 286 ? 4.28094 14.36265 19.23839 1.000 8.23209 454 MET B C 1
ATOM 10336 O O . MET B 1 286 ? 3.91447 13.33431 18.67118 1.000 9.68795 454 MET B O 1
ATOM 10350 N N . ILE B 1 287 ? 4.89695 14.36086 20.40876 1.000 5.49961 455 ILE B N 1
ATOM 10351 C CA . ILE B 1 287 ? 5.13723 13.14906 21.17740 1.000 5.62689 455 ILE B CA 1
ATOM 10352 C C . ILE B 1 287 ? 3.92730 12.99833 22.09386 1.000 7.08469 455 ILE B C 1
ATOM 10353 O O . ILE B 1 287 ? 3.72832 13.78992 23.02111 1.000 6.79925 455 ILE B O 1
ATOM 10369 N N . ILE B 1 288 ? 3.12375 11.98164 21.82043 1.000 9.04857 456 ILE B N 1
ATOM 10370 C CA . ILE B 1 288 ? 1.87786 11.69143 22.51702 1.000 8.06033 456 ILE B CA 1
ATOM 10371 C C . ILE B 1 288 ? 2.07517 10.32501 23.16197 1.000 10.35335 456 ILE B C 1
ATOM 10372 O O . ILE B 1 288 ? 2.03642 9.30770 22.46701 1.000 9.24188 456 ILE B O 1
ATOM 10388 N N . SER B 1 289 ? 2.33048 10.25690 24.46913 1.000 9.11137 457 SER B N 1
ATOM 10389 C CA . SER B 1 289 ? 2.24865 11.31977 25.43172 1.000 9.06869 457 SER B CA 1
ATOM 10390 C C . SER B 1 289 ? 3.22102 11.05551 26.58730 1.000 7.64561 457 SER B C 1
ATOM 10391 O O . SER B 1 289 ? 3.89226 10.04212 26.63598 1.000 11.43601 457 SER B O 1
ATOM 10399 N N . ASN B 1 290 ? 3.27178 12.01629 27.48799 1.000 9.75209 458 ASN B N 1
ATOM 10400 C CA . ASN B 1 290 ? 3.96035 11.87680 28.75533 1.000 8.03495 458 ASN B CA 1
ATOM 10401 C C . ASN B 1 290 ? 3.11034 11.04006 29.71236 1.000 8.68270 458 ASN B C 1
ATOM 10402 O O . ASN B 1 290 ? 2.06087 10.47469 29.35564 1.000 10.81340 458 ASN B O 1
ATOM 10413 N N . THR B 1 291 ? 3.59442 10.94830 30.94861 1.000 10.17507 459 THR B N 1
ATOM 10414 C CA . THR B 1 291 ? 2.95380 10.18736 31.99996 1.000 10.94484 459 THR B CA 1
ATOM 10415 C C . THR B 1 291 ? 1.65869 10.86867 32.44898 1.000 11.68053 459 THR B C 1
ATOM 10416 O O . THR B 1 291 ? 1.42067 12.06870 32.21562 1.000 11.37452 459 THR B O 1
ATOM 10427 N N . THR B 1 292 ? 0.82401 10.09050 33.11701 1.000 13.68133 460 THR B N 1
ATOM 10428 C CA . THR B 1 292 ? -0.47572 10.54752 33.58964 1.000 13.34724 460 THR B CA 1
ATOM 10429 C C . THR B 1 292 ? -0.53266 10.65942 35.11332 1.000 16.19090 460 THR B C 1
ATOM 10430 O O . THR B 1 292 ? 0.11243 9.90533 35.84889 1.000 16.76561 460 THR B O 1
ATOM 10441 N N . THR B 1 293 ? -1.31161 11.62829 35.58337 1.000 15.09798 461 THR B N 1
ATOM 10442 C CA . THR B 1 293 ? -1.65359 11.74190 36.99374 1.000 21.28675 461 THR B CA 1
ATOM 10443 C C . THR B 1 293 ? -3.06094 11.23761 37.27136 1.000 24.63615 461 THR B C 1
ATOM 10444 O O . THR B 1 293 ? -3.57099 11.40448 38.38180 1.000 27.51826 461 THR B O 1
ATOM 10455 N N . GLN B 1 294 ? -3.67991 10.58967 36.29881 1.000 23.25843 462 GLN B N 1
ATOM 10456 C CA . GLN B 1 294 ? -5.08226 10.21356 36.37755 1.000 28.96131 462 GLN B CA 1
ATOM 10457 C C . GLN B 1 294 ? -5.32373 8.83065 36.95432 1.000 30.19931 462 GLN B C 1
ATOM 10458 O O . GLN B 1 294 ? -6.48541 8.47012 37.17214 1.000 34.01646 462 GLN B O 1
ATOM 10472 N N . ILE B 1 295 ? -4.28712 8.02604 37.12759 1.000 25.52874 463 ILE B N 1
ATOM 10473 C CA . ILE B 1 295 ? -4.44030 6.61208 37.44723 1.000 32.86186 463 ILE B CA 1
ATOM 10474 C C . ILE B 1 295 ? -4.37326 6.46279 38.95699 1.000 38.40780 463 ILE B C 1
ATOM 10475 O O . ILE B 1 295 ? -3.34641 6.76951 39.57139 1.000 40.42023 463 ILE B O 1
ATOM 10491 N N . ASN B 1 296 ? -5.46926 5.99164 39.55350 1.000 44.77181 464 ASN B N 1
ATOM 10492 C CA . ASN B 1 296 ? -5.61539 5.94157 41.00517 1.000 49.52132 464 ASN B CA 1
ATOM 10493 C C . ASN B 1 296 ? -5.89422 4.53328 41.53057 1.000 49.70162 464 ASN B C 1
ATOM 10494 O O . ASN B 1 296 ? -6.19791 4.37618 42.72020 1.000 54.18466 464 ASN B O 1
ATOM 10505 N N . ASP B 1 297 ? -5.78549 3.50051 40.69299 1.000 46.30817 465 ASP B N 1
ATOM 10506 C CA . ASP B 1 297 ? -6.22682 2.16046 41.06768 1.000 45.06590 465 ASP B CA 1
ATOM 10507 C C . ASP B 1 297 ? -5.08001 1.15243 41.08611 1.000 43.05576 465 ASP B C 1
ATOM 10508 O O . ASP B 1 297 ? -5.29886 -0.03862 40.85485 1.000 44.97070 465 ASP B O 1
ATOM 10517 N N . ILE B 1 298 ? -3.85257 1.60690 41.34000 1.000 34.90806 466 ILE B N 1
ATOM 10518 C CA . ILE B 1 298 ? -2.70827 0.72200 41.52688 1.000 32.05380 466 ILE B CA 1
ATOM 10519 C C . ILE B 1 298 ? -2.38895 0.75377 43.00990 1.000 38.38238 466 ILE B C 1
ATOM 10520 O O . ILE B 1 298 ? -1.86946 1.75535 43.51746 1.000 32.91176 466 ILE B O 1
ATOM 10536 N N . LYS B 1 299 ? -2.69509 -0.34424 43.70540 1.000 39.50863 467 LYS B N 1
ATOM 10537 C CA . LYS B 1 299 ? -2.67061 -0.33033 45.16484 1.000 39.25272 467 LYS B CA 1
ATOM 10538 C C . LYS B 1 299 ? -1.30171 0.05970 45.71349 1.000 35.24066 467 LYS B C 1
ATOM 10539 O O . LYS B 1 299 ? -1.20759 0.86944 46.64175 1.000 36.02569 467 LYS B O 1
ATOM 10558 N N . SER B 1 300 ? -0.22676 -0.50941 45.16383 1.000 31.65832 468 SER B N 1
ATOM 10559 C CA . SER B 1 300 ? 1.10809 -0.19677 45.66170 1.000 37.58397 468 SER B CA 1
ATOM 10560 C C . SER B 1 300 ? 1.54115 1.24071 45.38616 1.000 35.37054 468 SER B C 1
ATOM 10561 O O . SER B 1 300 ? 2.58227 1.65231 45.91111 1.000 35.17660 468 SER B O 1
ATOM 10569 N N . PHE B 1 301 ? 0.77765 2.00794 44.59948 1.000 36.25633 469 PHE B N 1
ATOM 10570 C CA . PHE B 1 301 ? 1.07893 3.40337 44.29146 1.000 33.41897 469 PHE B CA 1
ATOM 10571 C C . PHE B 1 301 ? 0.23175 4.39524 45.08409 1.000 35.85002 469 PHE B C 1
ATOM 10572 O O . PHE B 1 301 ? 0.32183 5.59959 44.83360 1.000 34.02883 469 PHE B O 1
ATOM 10589 N N . GLU B 1 302 ? -0.60535 3.93068 46.01712 1.000 40.71875 470 GLU B N 1
ATOM 10590 C CA . GLU B 1 302 ? -1.67047 4.80005 46.51057 1.000 44.36782 470 GLU B CA 1
ATOM 10591 C C . GLU B 1 302 ? -1.12423 5.96760 47.32234 1.000 48.94679 470 GLU B C 1
ATOM 10592 O O . GLU B 1 302 ? -1.73464 7.04446 47.33734 1.000 55.25840 470 GLU B O 1
ATOM 10604 N N . ASN B 1 303 ? 0.02692 5.79725 47.97282 1.000 40.87154 471 ASN B N 1
ATOM 10605 C CA . ASN B 1 303 ? 0.64103 6.87130 48.74446 1.000 47.10315 471 ASN B CA 1
ATOM 10606 C C . ASN B 1 303 ? 1.84377 7.50415 48.03983 1.000 48.18998 471 ASN B C 1
ATOM 10607 O O . ASN B 1 303 ? 2.78271 7.96178 48.70365 1.000 46.56848 471 ASN B O 1
ATOM 10618 N N . LYS B 1 304 ? 1.82390 7.58060 46.70856 1.000 40.06478 472 LYS B N 1
ATOM 10619 C CA . LYS B 1 304 ? 2.99463 7.99966 45.94644 1.000 35.87708 472 LYS B CA 1
ATOM 10620 C C . LYS B 1 304 ? 2.64491 9.13881 44.99295 1.000 28.97666 472 LYS B C 1
ATOM 10621 O O . LYS B 1 304 ? 1.58581 9.13466 44.35572 1.000 32.91224 472 LYS B O 1
ATOM 10640 N N . LYS B 1 305 ? 3.54086 10.11668 44.90535 1.000 27.83534 473 LYS B N 1
ATOM 10641 C CA . LYS B 1 305 ? 3.37332 11.24589 44.01261 1.000 30.17922 473 LYS B CA 1
ATOM 10642 C C . LYS B 1 305 ? 3.99831 10.95635 42.65830 1.000 23.27705 473 LYS B C 1
ATOM 10643 O O . LYS B 1 305 ? 4.92311 10.14445 42.53328 1.000 21.64078 473 LYS B O 1
ATOM 10662 N N . GLY B 1 306 ? 3.49981 11.65464 41.64025 1.000 23.59938 474 GLY B N 1
ATOM 10663 C CA . GLY B 1 306 ? 4.14385 11.65920 40.33726 1.000 22.49059 474 GLY B CA 1
ATOM 10664 C C . GLY B 1 306 ? 3.29913 11.10387 39.20550 1.000 18.81856 474 GLY B C 1
ATOM 10665 O O . GLY B 1 306 ? 2.09019 10.90026 39.31712 1.000 21.39351 474 GLY B O 1
ATOM 10669 N N . GLY B 1 307 ? 3.97866 10.83939 38.09597 1.000 15.41518 475 GLY B N 1
ATOM 10670 C CA . GLY B 1 307 ? 3.33482 10.43472 36.86303 1.000 15.58154 475 GLY B CA 1
ATOM 10671 C C . GLY B 1 307 ? 3.46588 8.93617 36.66175 1.000 16.70740 475 GLY B C 1
ATOM 10672 O O . GLY B 1 307 ? 4.48693 8.33645 36.99456 1.000 15.64318 475 GLY B O 1
ATOM 10676 N N . VAL B 1 308 ? 2.42259 8.35227 36.11777 1.000 16.12599 476 VAL B N 1
ATOM 10677 C CA . VAL B 1 308 ? 2.35432 6.91046 35.93751 1.000 14.37518 476 VAL B CA 1
ATOM 10678 C C . VAL B 1 308 ? 2.62863 6.58617 34.48055 1.000 14.22144 476 VAL B C 1
ATOM 10679 O O . VAL B 1 308 ? 2.10549 7.24462 33.55206 1.000 14.83255 476 VAL B O 1
ATOM 10692 N N . SER B 1 309 ? 3.45036 5.54611 34.29854 1.000 14.18907 477 SER B N 1
ATOM 10693 C CA . SER B 1 309 ? 3.92203 4.99345 33.04562 1.000 11.95986 477 SER B CA 1
ATOM 10694 C C . SER B 1 309 ? 3.47289 3.54463 32.93154 1.000 15.00509 477 SER B C 1
ATOM 10695 O O . SER B 1 309 ? 3.13990 2.90624 33.93180 1.000 14.74657 477 SER B O 1
ATOM 10703 N N . GLY B 1 310 ? 3.54221 3.00305 31.72222 1.000 15.18026 478 GLY B N 1
ATOM 10704 C CA . GLY B 1 310 ? 3.37842 1.56913 31.53971 1.000 15.85201 478 GLY B CA 1
ATOM 10705 C C . GLY B 1 310 ? 2.00977 1.15948 31.03291 1.000 18.78280 478 GLY B C 1
ATOM 10706 O O . GLY B 1 310 ? 1.28122 1.91111 30.38050 1.000 15.65873 478 GLY B O 1
ATOM 10710 N N . ALA B 1 311 ? 1.66410 -0.09048 31.33534 1.000 16.13492 479 ALA B N 1
ATOM 10711 C CA . ALA B 1 311 ? 0.52573 -0.69662 30.66053 1.000 15.12764 479 ALA B CA 1
ATOM 10712 C C . ALA B 1 311 ? -0.76606 0.04569 30.95767 1.000 17.36257 479 ALA B C 1
ATOM 10713 O O . ALA B 1 311 ? -1.67686 0.06739 30.11731 1.000 19.89030 479 ALA B O 1
ATOM 10720 N N . LYS B 1 312 ? -0.88351 0.64943 32.13427 1.000 20.17107 480 LYS B N 1
ATOM 10721 C CA . LYS B 1 312 ? -2.15287 1.28652 32.45779 1.000 22.17237 480 LYS B CA 1
ATOM 10722 C C . LYS B 1 312 ? -2.29796 2.65093 31.79816 1.000 22.65695 480 LYS B C 1
ATOM 10723 O O . LYS B 1 312 ? -3.37150 3.25646 31.89486 1.000 22.50862 480 LYS B O 1
ATOM 10742 N N . LEU B 1 313 ? -1.25756 3.10898 31.10745 1.000 17.23020 481 LEU B N 1
ATOM 10743 C CA . LEU B 1 313 ? -1.26210 4.32078 30.29725 1.000 16.51141 481 LEU B CA 1
ATOM 10744 C C . LEU B 1 313 ? -1.59605 4.05765 28.84098 1.000 14.53910 481 LEU B C 1
ATOM 10745 O O . LEU B 1 313 ? -1.85226 5.01800 28.10628 1.000 13.95362 481 LEU B O 1
ATOM 10761 N N . LYS B 1 314 ? -1.60807 2.79130 28.40074 1.000 14.66238 482 LYS B N 1
ATOM 10762 C CA . LYS B 1 314 ? -1.71489 2.51051 26.97090 1.000 18.53832 482 LYS B CA 1
ATOM 10763 C C . LYS B 1 314 ? -3.01219 3.04771 26.37726 1.000 18.14449 482 LYS B C 1
ATOM 10764 O O . LYS B 1 314 ? -2.99886 3.77882 25.37850 1.000 15.03855 482 LYS B O 1
ATOM 10783 N N . ASP B 1 315 ? -4.15383 2.67465 26.95434 1.000 17.67854 483 ASP B N 1
ATOM 10784 C CA . ASP B 1 315 ? -5.40251 3.05055 26.29703 1.000 17.77069 483 ASP B CA 1
ATOM 10785 C C . ASP B 1 315 ? -5.58997 4.56623 26.30092 1.000 16.20531 483 ASP B C 1
ATOM 10786 O O . ASP B 1 315 ? -6.00635 5.15026 25.29209 1.000 15.22524 483 ASP B O 1
ATOM 10795 N N . ILE B 1 316 ? -5.26603 5.20894 27.41835 1.000 16.95411 484 ILE B N 1
ATOM 10796 C CA . ILE B 1 316 ? -5.34491 6.66398 27.53827 1.000 17.94761 484 ILE B CA 1
ATOM 10797 C C . ILE B 1 316 ? -4.54447 7.33430 26.42958 1.000 16.42553 484 ILE B C 1
ATOM 10798 O O . ILE B 1 316 ? -5.03650 8.22480 25.71531 1.000 15.14994 484 ILE B O 1
ATOM 10814 N N . SER B 1 317 ? -3.29731 6.90725 26.25784 1.000 14.33924 485 SER B N 1
ATOM 10815 C CA . SER B 1 317 ? -2.43290 7.59477 25.29944 1.000 12.71858 485 SER B CA 1
ATOM 10816 C C . SER B 1 317 ? -2.77597 7.22959 23.85499 1.000 13.17983 485 SER B C 1
ATOM 10817 O O . SER B 1 317 ? -2.66753 8.08794 22.98389 1.000 12.33825 485 SER B O 1
ATOM 10825 N N . THR B 1 318 ? -3.22184 5.99790 23.57741 1.000 11.40057 486 THR B N 1
ATOM 10826 C CA . THR B 1 318 ? -3.71525 5.68358 22.23801 1.000 13.71695 486 THR B CA 1
ATOM 10827 C C . THR B 1 318 ? -4.92350 6.53906 21.87940 1.000 13.12134 486 THR B C 1
ATOM 10828 O O . THR B 1 318 ? -5.00772 7.06960 20.76337 1.000 12.82353 486 THR B O 1
ATOM 10839 N N . LYS B 1 319 ? -5.85059 6.73351 22.81894 1.000 14.19571 487 LYS B N 1
ATOM 10840 C CA . LYS B 1 319 ? -7.00143 7.57191 22.51418 1.000 15.06838 487 LYS B CA 1
ATOM 10841 C C . LYS B 1 319 ? -6.55800 8.99685 22.20573 1.000 15.11886 487 LYS B C 1
ATOM 10842 O O . LYS B 1 319 ? -7.06694 9.62982 21.27472 1.000 13.18527 487 LYS B O 1
ATOM 10861 N N . PHE B 1 320 ? -5.59295 9.49987 22.96868 1.000 12.75400 488 PHE B N 1
ATOM 10862 C CA . PHE B 1 320 ? -5.07605 10.85172 22.77058 1.000 9.51212 488 PHE B CA 1
ATOM 10863 C C . PHE B 1 320 ? -4.41463 10.98952 21.40288 1.000 11.55999 488 PHE B C 1
ATOM 10864 O O . PHE B 1 320 ? -4.59057 12.00881 20.71958 1.000 9.62137 488 PHE B O 1
ATOM 10881 N N . ILE B 1 321 ? -3.69276 9.95491 20.95968 1.000 10.54191 489 ILE B N 1
ATOM 10882 C CA . ILE B 1 321 ? -3.18034 9.94594 19.59539 1.000 9.73826 489 ILE B CA 1
ATOM 10883 C C . ILE B 1 321 ? -4.31479 10.12723 18.59705 1.000 12.74952 489 ILE B C 1
ATOM 10884 O O . ILE B 1 321 ? -4.23623 10.97174 17.69940 1.000 9.86932 489 ILE B O 1
ATOM 10900 N N . CYS B 1 322 ? -5.36973 9.30355 18.70913 1.000 11.08203 490 CYS B N 1
ATOM 10901 C CA . CYS B 1 322 ? -6.49578 9.39344 17.76948 1.000 11.98583 490 CYS B CA 1
ATOM 10902 C C . CYS B 1 322 ? -7.06497 10.80476 17.74225 1.000 12.33669 490 CYS B C 1
ATOM 10903 O O . CYS B 1 322 ? -7.27786 11.39459 16.67709 1.000 12.99380 490 CYS B O 1
ATOM 10911 N N . GLU B 1 323 ? -7.28290 11.37333 18.92160 1.000 11.31936 491 GLU B N 1
ATOM 10912 C CA . GLU B 1 323 ? -7.84775 12.71189 19.02124 1.000 10.56222 491 GLU B CA 1
ATOM 10913 C C . GLU B 1 323 ? -6.97067 13.74592 18.33305 1.000 12.14538 491 GLU B C 1
ATOM 10914 O O . GLU B 1 323 ? -7.46176 14.60170 17.59047 1.000 10.63959 491 GLU B O 1
ATOM 10926 N N . MET B 1 324 ? -5.67555 13.73656 18.63458 1.000 9.22489 492 MET B N 1
ATOM 10927 C CA . MET B 1 324 ? -4.77567 14.76331 18.10867 1.000 8.38498 492 MET B CA 1
ATOM 10928 C C . MET B 1 324 ? -4.49790 14.57173 16.62136 1.000 8.62328 492 MET B C 1
ATOM 10929 O O . MET B 1 324 ? -4.37530 15.55704 15.90114 1.000 8.63396 492 MET B O 1
ATOM 10943 N N . TYR B 1 325 ? -4.47744 13.32925 16.13333 1.000 8.83834 493 TYR B N 1
ATOM 10944 C CA . TYR B 1 325 ? -4.43690 13.09511 14.69007 1.000 10.60283 493 TYR B CA 1
ATOM 10945 C C . TYR B 1 325 ? -5.62192 13.75859 13.99780 1.000 11.39131 493 TYR B C 1
ATOM 10946 O O . TYR B 1 325 ? -5.45944 14.40930 12.95557 1.000 11.47490 493 TYR B O 1
ATOM 10964 N N A ASN B 1 326 ? -6.82171 13.59687 14.57469 0.489 10.39362 494 ASN B N 1
ATOM 10965 N N B ASN B 1 326 ? -6.81647 13.67745 14.58324 0.511 10.40918 494 ASN B N 1
ATOM 10966 C CA A ASN B 1 326 ? -8.02527 14.26379 14.08082 0.489 10.83910 494 ASN B CA 1
ATOM 10967 C CA B ASN B 1 326 ? -7.94976 14.32567 13.93121 0.511 10.75767 494 ASN B CA 1
ATOM 10968 C C A ASN B 1 326 ? -7.90122 15.78074 14.18408 0.489 11.29371 494 ASN B C 1
ATOM 10969 C C B ASN B 1 326 ? -8.00347 15.82746 14.19826 0.511 11.29416 494 ASN B C 1
ATOM 10970 O O A ASN B 1 326 ? -8.05076 16.49553 13.19055 0.489 10.82653 494 ASN B O 1
ATOM 10971 O O B ASN B 1 326 ? -8.41238 16.58814 13.32061 0.511 10.87109 494 ASN B O 1
ATOM 10992 N N . TYR B 1 327 ? -7.60312 16.28842 15.38098 1.000 12.09713 495 TYR B N 1
ATOM 10993 C CA . TYR B 1 327 ? -7.62894 17.73297 15.61177 1.000 8.12217 495 TYR B CA 1
ATOM 10994 C C . TYR B 1 327 ? -6.61736 18.47900 14.75532 1.000 10.86887 495 TYR B C 1
ATOM 10995 O O . TYR B 1 327 ? -6.86021 19.64512 14.39060 1.000 10.93263 495 TYR B O 1
ATOM 11014 N N . THR B 1 328 ? -5.47482 17.86238 14.44598 1.000 7.71181 496 THR B N 1
ATOM 11015 C CA . THR B 1 328 ? -4.48639 18.45947 13.54966 1.000 8.02138 496 THR B CA 1
ATOM 11016 C C . THR B 1 328 ? -4.70637 18.08691 12.08304 1.000 8.32735 496 THR B C 1
ATOM 11017 O O . THR B 1 328 ? -3.83372 18.35480 11.24118 1.000 9.89103 496 THR B O 1
ATOM 11028 N N . ASN B 1 329 ? -5.80652 17.42379 11.77720 1.000 10.54732 497 ASN B N 1
ATOM 11029 C CA . ASN B 1 329 ? -6.18576 17.10267 10.40688 1.000 8.26963 497 ASN B CA 1
ATOM 11030 C C . ASN B 1 329 ? -5.09049 16.29713 9.70994 1.000 11.27765 497 ASN B C 1
ATOM 11031 O O . ASN B 1 329 ? -4.84178 16.43363 8.50238 1.000 11.26998 497 ASN B O 1
ATOM 11042 N N . LYS B 1 330 ? -4.45428 15.41008 10.47393 1.000 8.33434 498 LYS B N 1
ATOM 11043 C CA . LYS B 1 330 ? -3.42603 14.50469 9.97351 1.000 10.74482 498 LYS B CA 1
ATOM 11044 C C . LYS B 1 330 ? -2.17846 15.22720 9.45283 1.000 9.77046 498 LYS B C 1
ATOM 11045 O O . LYS B 1 330 ? -1.37119 14.61081 8.76512 1.000 10.37106 498 LYS B O 1
ATOM 11064 N N . GLN B 1 331 ? -1.95099 16.50576 9.81381 1.000 7.93687 499 GLN B N 1
ATOM 11065 C CA . GLN B 1 331 ? -0.86669 17.29938 9.25416 1.000 11.15136 499 GLN B CA 1
ATOM 11066 C C . GLN B 1 331 ? 0.41560 17.25734 10.08345 1.000 12.26536 499 GLN B C 1
ATOM 11067 O O . GLN B 1 331 ? 1.46309 17.74995 9.61678 1.000 10.70335 499 GLN B O 1
ATOM 11081 N N . ILE B 1 332 ? 0.33943 16.75113 11.31196 1.000 7.21946 500 ILE B N 1
ATOM 11082 C CA . ILE B 1 332 ? 1.46605 16.74851 12.25320 1.000 8.43510 500 ILE B CA 1
ATOM 11083 C C . ILE B 1 332 ? 1.87736 15.31960 12.62535 1.000 8.02872 500 ILE B C 1
ATOM 11084 O O . ILE B 1 332 ? 1.11726 14.60018 13.29974 1.000 8.23478 500 ILE B O 1
ATOM 11100 N N . PRO B 1 333 ? 3.05371 14.85994 12.20427 1.000 6.40457 501 PRO B N 1
ATOM 11101 C CA . PRO B 1 333 ? 3.50607 13.51211 12.56274 1.000 8.05014 501 PRO B CA 1
ATOM 11102 C C . PRO B 1 333 ? 3.48757 13.28103 14.06791 1.000 8.68619 501 PRO B C 1
ATOM 11103 O O . PRO B 1 333 ? 3.71478 14.19057 14.86265 1.000 7.67859 501 PRO B O 1
ATOM 11114 N N . ILE B 1 334 ? 3.22646 12.03587 14.44686 1.000 6.57942 502 ILE B N 1
ATOM 11115 C CA . ILE B 1 334 ? 3.04724 11.64402 15.83462 1.000 7.02015 502 ILE B CA 1
ATOM 11116 C C . ILE B 1 334 ? 4.09762 10.62337 16.25194 1.000 10.65832 502 ILE B C 1
ATOM 11117 O O . ILE B 1 334 ? 4.33721 9.63447 15.56233 1.000 6.95936 502 ILE B O 1
ATOM 11133 N N . ILE B 1 335 ? 4.70902 10.87562 17.39192 1.000 7.22956 503 ILE B N 1
ATOM 11134 C CA . ILE B 1 335 ? 5.61996 9.95349 18.05316 1.000 9.23384 503 ILE B CA 1
ATOM 11135 C C . ILE B 1 335 ? 4.82887 9.37408 19.22012 1.000 7.48091 503 ILE B C 1
ATOM 11136 O O . ILE B 1 335 ? 4.43164 10.12284 20.12995 1.000 9.03838 503 ILE B O 1
ATOM 11152 N N . ALA B 1 336 ? 4.62458 8.05299 19.22616 1.000 6.94643 504 ALA B N 1
ATOM 11153 C CA . ALA B 1 336 ? 3.82988 7.40325 20.26265 1.000 9.68189 504 ALA B CA 1
ATOM 11154 C C . ALA B 1 336 ? 4.69007 7.05802 21.47736 1.000 9.89563 504 ALA B C 1
ATOM 11155 O O . ALA B 1 336 ? 5.76385 6.45048 21.34469 1.000 9.44177 504 ALA B O 1
ATOM 11162 N N . SER B 1 337 ? 4.17673 7.38823 22.65715 1.000 9.88565 505 SER B N 1
ATOM 11163 C CA . SER B 1 337 ? 4.75359 6.97515 23.92563 1.000 7.77632 505 SER B CA 1
ATOM 11164 C C . SER B 1 337 ? 3.61002 6.66086 24.87730 1.000 8.56491 505 SER B C 1
ATOM 11165 O O . SER B 1 337 ? 2.70384 7.48820 25.05214 1.000 10.79678 505 SER B O 1
ATOM 11173 N N . GLY B 1 338 ? 3.65297 5.48285 25.49369 1.000 11.89575 506 GLY B N 1
ATOM 11174 C CA . GLY B 1 338 ? 2.67500 5.13189 26.49203 1.000 11.96464 506 GLY B CA 1
ATOM 11175 C C . GLY B 1 338 ? 2.16927 3.70618 26.41104 1.000 11.35987 506 GLY B C 1
ATOM 11176 O O . GLY B 1 338 ? 1.28057 3.38467 25.60352 1.000 13.74383 506 GLY B O 1
ATOM 11180 N N . GLY B 1 339 ? 2.71031 2.86591 27.29385 1.000 10.66906 507 GLY B N 1
ATOM 11181 C CA . GLY B 1 339 ? 2.22816 1.49939 27.44370 1.000 11.08612 507 GLY B CA 1
ATOM 11182 C C . GLY B 1 339 ? 2.49546 0.57389 26.28465 1.000 13.14649 507 GLY B C 1
ATOM 11183 O O . GLY B 1 339 ? 1.72020 -0.37706 26.08326 1.000 15.89525 507 GLY B O 1
ATOM 11187 N N . ILE B 1 340 ? 3.55232 0.81713 25.50209 1.000 14.26158 508 ILE B N 1
ATOM 11188 C CA . ILE B 1 340 ? 3.87244 -0.02385 24.34542 1.000 13.95850 508 ILE B CA 1
ATOM 11189 C C . ILE B 1 340 ? 4.76384 -1.17169 24.81750 1.000 15.72242 508 ILE B C 1
ATOM 11190 O O . ILE B 1 340 ? 5.91118 -0.96397 25.21157 1.000 12.56783 508 ILE B O 1
ATOM 11206 N N . PHE B 1 341 ? 4.23613 -2.40717 24.75136 1.000 15.34379 509 PHE B N 1
ATOM 11207 C CA . PHE B 1 341 ? 5.01291 -3.57947 25.12985 1.000 16.35935 509 PHE B CA 1
ATOM 11208 C C . PHE B 1 341 ? 5.14328 -4.61139 24.01887 1.000 19.16621 509 PHE B C 1
ATOM 11209 O O . PHE B 1 341 ? 6.19269 -5.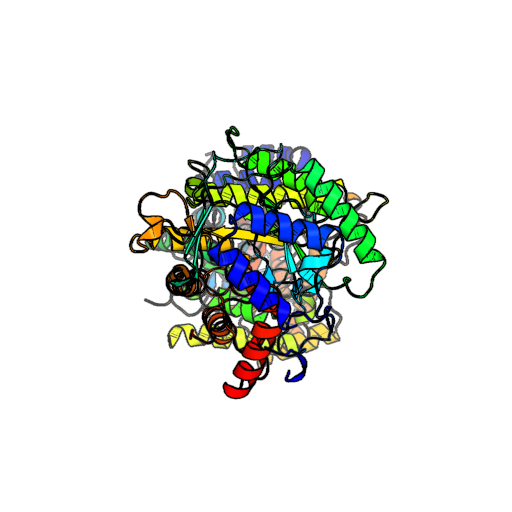25215 23.91942 1.000 21.56980 509 PHE B O 1
ATOM 11226 N N . SER B 1 342 ? 4.13352 -4.76184 23.17153 1.000 19.74137 510 SER B N 1
ATOM 11227 C CA . SER B 1 342 ? 4.07039 -5.82190 22.17415 1.000 18.28918 510 SER B CA 1
ATOM 11228 C C . SER B 1 342 ? 3.98305 -5.23936 20.76801 1.000 22.25752 510 SER B C 1
ATOM 11229 O O . SER B 1 342 ? 3.69637 -4.04559 20.55997 1.000 18.56434 510 SER B O 1
ATOM 11237 N N . GLY B 1 343 ? 4.21706 -6.12123 19.79079 1.000 20.27934 511 GLY B N 1
ATOM 11238 C CA . GLY B 1 343 ? 3.93135 -5.76885 18.41116 1.000 18.34023 511 GLY B CA 1
ATOM 11239 C C . GLY B 1 343 ? 2.51578 -5.26635 18.22936 1.000 19.46330 511 GLY B C 1
ATOM 11240 O O . GLY B 1 343 ? 2.27646 -4.29584 17.50587 1.000 19.35140 511 GLY B O 1
ATOM 11244 N N . LEU B 1 344 ? 1.55618 -5.90591 18.90057 1.000 17.98906 512 LEU B N 1
ATOM 11245 C CA . LEU B 1 344 ? 0.16778 -5.47714 18.77247 1.000 19.07878 512 LEU B CA 1
ATOM 11246 C C . LEU B 1 344 ? -0.04948 -4.07937 19.35518 1.000 19.68296 512 LEU B C 1
ATOM 11247 O O . LEU B 1 344 ? -0.76962 -3.25861 18.76149 1.000 17.81983 512 LEU B O 1
ATOM 11263 N N . ASP B 1 345 ? 0.54534 -3.79300 20.52263 1.000 19.90578 513 ASP B N 1
ATOM 11264 C CA . ASP B 1 345 ? 0.49687 -2.43386 21.06179 1.000 16.25616 513 ASP B CA 1
ATOM 11265 C C . ASP B 1 345 ? 1.04736 -1.43058 20.04846 1.000 13.52810 513 ASP B C 1
ATOM 11266 O O . ASP B 1 345 ? 0.49471 -0.33763 19.85563 1.000 15.41824 513 ASP B O 1
ATOM 11275 N N . ALA B 1 346 ? 2.18758 -1.75618 19.44840 1.000 14.80361 514 ALA B N 1
ATOM 11276 C CA . ALA B 1 346 ? 2.80752 -0.84203 18.49447 1.000 13.58872 514 ALA B CA 1
ATOM 11277 C C . ALA B 1 346 ? 1.88698 -0.59497 17.30976 1.000 14.33262 514 ALA B C 1
ATOM 11278 O O . ALA B 1 346 ? 1.62990 0.55380 16.93387 1.000 12.57297 514 ALA B O 1
ATOM 11285 N N . LEU B 1 347 ? 1.32984 -1.66440 16.73226 1.000 14.81131 515 LEU B N 1
ATOM 11286 C CA . LEU B 1 347 ? 0.42339 -1.46552 15.60625 1.000 17.41027 515 LEU B CA 1
ATOM 11287 C C . LEU B 1 347 ? -0.80183 -0.64090 15.99833 1.000 13.90126 515 LEU B C 1
ATOM 11288 O O . LEU B 1 347 ? -1.30288 0.15457 15.18373 1.000 16.06634 515 LEU B O 1
ATOM 11304 N N . GLU B 1 348 ? -1.30014 -0.79626 17.22579 1.000 15.30736 516 GLU B N 1
ATOM 11305 C CA . GLU B 1 348 ? -2.42591 0.02283 17.66469 1.000 14.50828 516 GLU B CA 1
ATOM 11306 C C . GLU B 1 348 ? -2.06035 1.50460 17.60410 1.000 14.70156 516 GLU B C 1
ATOM 11307 O O . GLU B 1 348 ? -2.83937 2.32833 17.10323 1.000 14.11645 516 GLU B O 1
ATOM 11319 N N . LYS B 1 349 ? -0.85858 1.85613 18.09662 1.000 14.21300 517 LYS B N 1
ATOM 11320 C CA . LYS B 1 349 ? -0.38862 3.24535 18.05350 1.000 12.40010 517 LYS B CA 1
ATOM 11321 C C . LYS B 1 349 ? -0.25303 3.73281 16.62870 1.000 11.89340 517 LYS B C 1
ATOM 11322 O O . LYS B 1 349 ? -0.62072 4.87128 16.31275 1.000 12.11842 517 LYS B O 1
ATOM 11341 N N . ILE B 1 350 ? 0.32309 2.89102 15.76029 1.000 12.88742 518 ILE B N 1
ATOM 11342 C CA . ILE B 1 350 ? 0.52899 3.27325 14.37261 1.000 14.54790 518 ILE B CA 1
ATOM 11343 C C . ILE B 1 350 ? -0.80720 3.44604 13.66100 1.000 12.83020 518 ILE B C 1
ATOM 11344 O O . ILE B 1 350 ? -1.01998 4.43866 12.95098 1.000 13.57364 518 ILE B O 1
ATOM 11360 N N . GLU B 1 351 ? -1.74752 2.50867 13.85353 1.000 12.69651 519 GLU B N 1
ATOM 11361 C CA . GLU B 1 351 ? -3.04190 2.65088 13.18352 1.000 12.89612 519 GLU B CA 1
ATOM 11362 C C . GLU B 1 351 ? -3.79659 3.86474 13.70728 1.000 17.95989 519 GLU B C 1
ATOM 11363 O O . GLU B 1 351 ? -4.55871 4.48709 12.96406 1.000 15.64574 519 GLU B O 1
ATOM 11375 N N . ALA B 1 352 ? -3.54337 4.24942 14.95330 1.000 12.86888 520 ALA B N 1
ATOM 11376 C CA . ALA B 1 352 ? -4.17099 5.43028 15.52758 1.000 11.86065 520 ALA B CA 1
ATOM 11377 C C . ALA B 1 352 ? -3.60975 6.72543 14.94922 1.000 12.91339 520 ALA B C 1
ATOM 11378 O O . ALA B 1 352 ? -4.25434 7.77062 15.08814 1.000 14.08666 520 ALA B O 1
ATOM 11385 N N . GLY B 1 353 ? -2.43928 6.67811 14.30358 1.000 12.05772 521 GLY B N 1
ATOM 11386 C CA . GLY B 1 353 ? -1.82105 7.85285 13.71398 1.000 12.78515 521 GLY B CA 1
ATOM 11387 C C . GLY B 1 353 ? -0.32336 8.01390 13.93723 1.000 11.37636 521 GLY B C 1
ATOM 11388 O O . GLY B 1 353 ? 0.27909 8.93737 13.38232 1.000 11.62233 521 GLY B O 1
ATOM 11392 N N . ALA B 1 354 ? 0.30320 7.16369 14.75006 1.000 10.26573 522 ALA B N 1
ATOM 11393 C CA . ALA B 1 354 ? 1.71971 7.35254 15.04171 1.000 10.86033 522 ALA B CA 1
ATOM 11394 C C . ALA B 1 354 ? 2.57511 6.87823 13.87731 1.000 10.99452 522 ALA B C 1
ATOM 11395 O O . ALA B 1 354 ? 2.28554 5.84236 13.26853 1.000 12.77770 522 ALA B O 1
ATOM 11402 N N . SER B 1 355 ? 3.66606 7.57821 13.64256 1.000 9.94594 523 SER B N 1
ATOM 11403 C CA . SER B 1 355 ? 4.67617 7.17619 12.67430 1.000 10.68106 523 SER B CA 1
ATOM 11404 C C . SER B 1 355 ? 5.79388 6.35543 13.28600 1.000 13.67892 523 SER B C 1
ATOM 11405 O O . SER B 1 355 ? 6.45799 5.59260 12.57175 1.000 11.30982 523 SER B O 1
ATOM 11413 N N . VAL B 1 356 ? 6.03320 6.50175 14.57935 1.000 9.81266 524 VAL B N 1
ATOM 11414 C CA . VAL B 1 356 ? 7.14125 5.82908 15.23705 1.000 10.92935 524 VAL B CA 1
ATOM 11415 C C . VAL B 1 356 ? 6.74722 5.68792 16.69283 1.000 9.02318 524 VAL B C 1
ATOM 11416 O O . VAL B 1 356 ? 5.83459 6.36202 17.17683 1.000 10.42796 524 VAL B O 1
ATOM 11429 N N . CYS B 1 357 ? 7.40883 4.76859 17.38680 1.000 8.43607 525 CYS B N 1
ATOM 11430 C CA . CYS B 1 357 ? 7.07539 4.40198 18.75515 1.000 9.54680 525 CYS B CA 1
ATOM 11431 C C . CYS B 1 357 ? 8.29108 4.57603 19.66370 1.000 11.15121 525 CYS B C 1
ATOM 11432 O O . CYS B 1 357 ? 9.42881 4.31867 19.25211 1.000 12.28838 525 CYS B O 1
ATOM 11440 N N . GLN B 1 358 ? 8.04401 4.98761 20.90165 1.000 8.75789 526 GLN B N 1
ATOM 11441 C CA . GLN B 1 358 ? 9.06718 5.03794 21.93226 1.000 9.54711 526 GLN B CA 1
ATOM 11442 C C . GLN B 1 358 ? 8.70580 4.08460 23.04972 1.000 10.11353 526 GLN B C 1
ATOM 11443 O O . GLN B 1 358 ? 7.55516 4.03693 23.48634 1.000 10.80088 526 GLN B O 1
ATOM 11457 N N . LEU B 1 359 ? 9.71116 3.38252 23.56766 1.000 10.02290 527 LEU B N 1
ATOM 11458 C CA . LEU B 1 359 ? 9.58068 2.49561 24.71439 1.000 9.50178 527 LEU B CA 1
ATOM 11459 C C . LEU B 1 359 ? 10.28872 3.08164 25.92730 1.000 10.38623 527 LEU B C 1
ATOM 11460 O O . LEU B 1 359 ? 11.30997 3.76575 25.80286 1.000 10.96699 527 LEU B O 1
ATOM 11476 N N . TYR B 1 360 ? 9.74716 2.77566 27.10173 1.000 12.59188 528 TYR B N 1
ATOM 11477 C CA . TYR B 1 360 ? 10.38207 3.05239 28.37927 1.000 11.00672 528 TYR B CA 1
ATOM 11478 C C . TYR B 1 360 ? 10.03052 1.89766 29.30258 1.000 12.85398 528 TYR B C 1
ATOM 11479 O O . TYR B 1 360 ? 10.87807 1.05006 29.56800 1.000 12.36165 528 TYR B O 1
ATOM 11497 N N . SER B 1 361 ? 8.78772 1.82420 29.78275 1.000 14.93622 529 SER B N 1
ATOM 11498 C CA . SER B 1 361 ? 8.41033 0.71120 30.66365 1.000 16.47782 529 SER B CA 1
ATOM 11499 C C . SER B 1 361 ? 8.73642 -0.66471 30.07916 1.000 16.85257 529 SER B C 1
ATOM 11500 O O . SER B 1 361 ? 9.11826 -1.57847 30.81846 1.000 15.96055 529 SER B O 1
ATOM 11508 N N . CYS B 1 362 ? 8.57361 -0.85339 28.76563 1.000 15.27289 530 CYS B N 1
ATOM 11509 C CA . CYS B 1 362 ? 8.88982 -2.15091 28.16314 1.000 15.43422 530 CYS B CA 1
ATOM 11510 C C . CYS B 1 362 ? 10.35421 -2.53145 28.38635 1.000 18.24561 530 CYS B C 1
ATOM 11511 O O . CYS B 1 362 ? 10.66851 -3.68585 28.68931 1.000 15.63303 530 CYS B O 1
ATOM 11519 N N . LEU B 1 363 ? 11.26738 -1.57587 28.24998 1.000 15.43345 531 LEU B N 1
ATOM 11520 C CA . LEU B 1 363 ? 12.66883 -1.85568 28.53540 1.000 18.55447 531 LEU B CA 1
ATOM 11521 C C . LEU B 1 363 ? 12.87488 -2.22407 29.99905 1.000 15.86821 531 LEU B C 1
ATOM 11522 O O . LEU B 1 363 ? 13.67509 -3.11310 30.31861 1.000 19.19579 531 LEU B O 1
ATOM 11538 N N . VAL B 1 364 ? 12.17263 -1.55610 30.91359 1.000 15.43553 532 VAL B N 1
ATOM 11539 C CA . VAL B 1 364 ? 12.29975 -1.90477 32.32538 1.000 17.45733 532 VAL B CA 1
ATOM 11540 C C . VAL B 1 364 ? 11.82502 -3.33503 32.57444 1.000 18.59561 532 VAL B C 1
ATOM 11541 O O . VAL B 1 364 ? 12.52589 -4.13695 33.20937 1.000 20.60681 532 VAL B O 1
ATOM 11554 N N . PHE B 1 365 ? 10.63171 -3.68904 32.07867 1.000 17.17232 533 PHE B N 1
ATOM 11555 C CA . PHE B 1 365 ? 10.01378 -4.95958 32.45890 1.000 20.25688 533 PHE B CA 1
ATOM 11556 C C . PHE B 1 365 ? 10.38536 -6.12632 31.55827 1.000 23.78466 533 PHE B C 1
ATOM 11557 O O . PHE B 1 365 ? 10.33162 -7.28199 32.01290 1.000 21.40437 533 PHE B O 1
ATOM 11574 N N . ASN B 1 366 ? 10.77310 -5.86710 30.31109 1.000 20.49286 534 ASN B N 1
ATOM 11575 C CA . ASN B 1 366 ? 11.22708 -6.91744 29.40522 1.000 18.97613 534 ASN B CA 1
ATOM 11576 C C . ASN B 1 366 ? 12.73782 -6.94712 29.22145 1.000 20.98133 534 ASN B C 1
ATOM 11577 O O . ASN B 1 366 ? 13.27272 -7.96486 28.76560 1.000 23.45597 534 ASN B O 1
ATOM 11588 N N . GLY B 1 367 ? 13.42779 -5.85856 29.52422 1.000 18.69190 535 GLY B N 1
ATOM 11589 C CA . GLY B 1 367 ? 14.86960 -5.91219 29.56432 1.000 18.66766 535 GLY B CA 1
ATOM 11590 C C . GLY B 1 367 ? 15.52197 -5.97376 28.19835 1.000 19.83316 535 GLY B C 1
ATOM 11591 O O . GLY B 1 367 ? 15.04138 -5.39135 27.20903 1.000 19.68750 535 GLY B O 1
ATOM 11595 N N . MET B 1 368 ? 16.65363 -6.68874 28.15898 1.000 18.94793 536 MET B N 1
ATOM 11596 C CA . MET B 1 368 ? 17.58732 -6.58905 27.04513 1.000 17.94361 536 MET B CA 1
ATOM 11597 C C . MET B 1 368 ? 16.95158 -6.98549 25.72678 1.000 16.35561 536 MET B C 1
ATOM 11598 O O . MET B 1 368 ? 17.33865 -6.47632 24.66803 1.000 19.42472 536 MET B O 1
ATOM 11612 N N . LYS B 1 369 ? 15.98798 -7.88694 25.76276 1.000 19.40676 537 LYS B N 1
ATOM 11613 C CA . LYS B 1 369 ? 15.36301 -8.37727 24.54518 1.000 19.67448 537 LYS B CA 1
ATOM 11614 C C . LYS B 1 369 ? 14.24668 -7.48542 24.03152 1.000 16.34794 537 LYS B C 1
ATOM 11615 O O . LYS B 1 369 ? 13.59875 -7.86035 23.05612 1.000 18.93480 537 LYS B O 1
ATOM 11634 N N . SER B 1 370 ? 14.00207 -6.33591 24.66339 1.000 16.08600 538 SER B N 1
ATOM 11635 C CA . SER B 1 370 ? 12.83489 -5.52180 24.33074 1.000 15.90099 538 SER B CA 1
ATOM 11636 C C . SER B 1 370 ? 12.73854 -5.22407 22.84326 1.000 16.18719 538 SER B C 1
ATOM 11637 O O . SER B 1 370 ? 11.66641 -5.34366 22.24887 1.000 16.32048 538 SER B O 1
ATOM 11645 N N . ALA B 1 371 ? 13.83050 -4.76256 22.23405 1.000 15.82153 539 ALA B N 1
ATOM 11646 C CA . ALA B 1 371 ? 13.72321 -4.29796 20.85204 1.000 15.79154 539 ALA B CA 1
ATOM 11647 C C . ALA B 1 371 ? 13.67208 -5.45899 19.86838 1.000 17.01660 539 ALA B C 1
ATOM 11648 O O . ALA B 1 371 ? 12.90441 -5.44178 18.90151 1.000 16.08091 539 ALA B O 1
ATOM 11655 N N . VAL B 1 372 ? 14.52375 -6.46000 20.06467 1.000 16.62400 540 VAL B N 1
ATOM 11656 C CA . VAL B 1 372 ? 14.49461 -7.63204 19.18852 1.000 16.56212 540 VAL B CA 1
ATOM 11657 C C . VAL B 1 372 ? 13.09397 -8.23503 19.14782 1.000 17.21104 540 VAL B C 1
ATOM 11658 O O . VAL B 1 372 ? 12.54721 -8.54445 18.07669 1.000 18.89671 540 VAL B O 1
ATOM 11671 N N . GLN B 1 373 ? 12.50217 -8.41966 20.32846 1.000 17.54328 541 GLN B N 1
ATOM 11672 C CA . GLN B 1 373 ? 11.22497 -9.10190 20.43849 1.000 17.60376 541 GLN B CA 1
ATOM 11673 C C . GLN B 1 373 ? 10.10515 -8.29367 19.80664 1.000 18.23443 541 GLN B C 1
ATOM 11674 O O . GLN B 1 373 ? 9.26182 -8.84228 19.08942 1.000 18.55438 541 GLN B O 1
ATOM 11688 N N . ILE B 1 374 ? 10.05255 -6.99037 20.08777 1.000 16.29848 542 ILE B N 1
ATOM 11689 C CA . ILE B 1 374 ? 8.91913 -6.20944 19.60252 1.000 16.18815 542 ILE B CA 1
ATOM 11690 C C . ILE B 1 374 ? 9.02211 -5.98614 18.09693 1.000 16.21724 542 ILE B C 1
ATOM 11691 O O . ILE B 1 374 ? 7.99940 -5.95652 17.40537 1.000 16.28121 542 ILE B O 1
ATOM 11707 N N . LYS B 1 375 ? 10.23812 -5.87607 17.55318 1.000 16.21426 543 LYS B N 1
ATOM 11708 C CA . LYS B 1 375 ? 10.37761 -5.76201 16.10610 1.000 17.74780 543 LYS B CA 1
ATOM 11709 C C . LYS B 1 375 ? 9.89097 -7.03097 15.41866 1.000 18.64347 543 LYS B C 1
ATOM 11710 O O . LYS B 1 375 ? 9.23803 -6.97352 14.36862 1.000 17.26482 543 LYS B O 1
ATOM 11729 N N . ARG B 1 376 ? 10.20754 -8.18950 16.00012 1.000 19.13708 544 ARG B N 1
ATOM 11730 C CA . ARG B 1 376 ? 9.77242 -9.46137 15.42581 1.000 20.46080 544 ARG B CA 1
ATOM 11731 C C . ARG B 1 376 ? 8.25235 -9.57027 15.44803 1.000 19.20069 544 ARG B C 1
ATOM 11732 O O . ARG B 1 376 ? 7.62699 -9.91663 14.43558 1.000 18.69904 544 ARG B O 1
ATOM 11753 N N . GLU B 1 377 ? 7.63608 -9.23195 16.58892 1.000 17.84723 545 GLU B N 1
ATOM 11754 C CA . GLU B 1 377 ? 6.18349 -9.29747 16.70230 1.000 17.06315 545 GLU B CA 1
ATOM 11755 C C . GLU B 1 377 ? 5.50167 -8.34780 15.73068 1.000 20.81098 545 GLU B C 1
ATOM 11756 O O . GLU B 1 377 ? 4.46294 -8.68161 15.15624 1.000 18.19975 545 GLU B O 1
ATOM 11768 N N . LEU B 1 378 ? 6.03676 -7.13822 15.56381 1.000 17.35893 546 LEU B N 1
ATOM 11769 C CA . LEU B 1 378 ? 5.37304 -6.21546 14.64478 1.000 17.48384 546 LEU B CA 1
ATOM 11770 C C . LEU B 1 378 ? 5.51994 -6.68931 13.19903 1.000 17.64439 546 LEU B C 1
ATOM 11771 O O . LEU B 1 378 ? 4.58726 -6.55712 12.39887 1.000 20.06007 546 LEU B O 1
ATOM 11787 N N . ASN B 1 379 ? 6.68621 -7.23436 12.84119 1.000 18.09943 547 ASN B N 1
ATOM 11788 C CA . ASN B 1 379 ? 6.88430 -7.69264 11.47013 1.000 20.10752 547 ASN B CA 1
ATOM 11789 C C . ASN B 1 379 ? 5.88792 -8.78305 11.14305 1.000 23.78155 547 ASN B C 1
ATOM 11790 O O . ASN B 1 379 ? 5.31422 -8.81793 10.04339 1.000 22.53760 547 ASN B O 1
ATOM 11801 N N . HIS B 1 380 ? 5.66498 -9.68144 12.09820 1.000 20.01276 548 HIS B N 1
ATOM 11802 C CA . HIS B 1 380 ? 4.73671 -10.77878 11.86520 1.000 24.04371 548 HIS B CA 1
ATOM 11803 C C . HIS B 1 380 ? 3.31203 -10.25523 11.75731 1.000 25.24070 548 HIS B C 1
ATOM 11804 O O . HIS B 1 380 ? 2.52010 -10.72190 10.92738 1.000 23.36117 548 HIS B O 1
ATOM 11818 N N . LEU B 1 381 ? 2.97447 -9.26671 12.57767 1.000 22.52233 549 LEU B N 1
ATOM 11819 C CA . LEU B 1 381 ? 1.63320 -8.69945 12.54383 1.000 22.12399 549 LEU B CA 1
ATOM 11820 C C . LEU B 1 381 ? 1.38127 -7.94624 11.24239 1.000 22.77072 549 LEU B C 1
ATOM 11821 O O . LEU B 1 381 ? 0.26357 -7.98015 10.69857 1.000 24.28649 549 LEU B O 1
ATOM 11837 N N . LEU B 1 382 ? 2.40332 -7.27027 10.71144 1.000 19.58003 550 LEU B N 1
ATOM 11838 C CA . LEU B 1 382 ? 2.24586 -6.62536 9.41217 1.000 22.72034 550 LEU B CA 1
ATOM 11839 C C . LEU B 1 382 ? 1.97692 -7.65791 8.32797 1.000 22.55030 550 LEU B C 1
ATOM 11840 O O . LEU B 1 382 ? 1.20277 -7.40551 7.39888 1.000 27.37168 550 LEU B O 1
ATOM 11856 N N . TYR B 1 383 ? 2.62857 -8.81489 8.41307 1.000 24.24392 551 TYR B N 1
ATOM 11857 C CA . TYR B 1 383 ? 2.32433 -9.91754 7.49698 1.000 23.22726 551 TYR B CA 1
ATOM 11858 C C . TYR B 1 383 ? 0.87220 -10.36836 7.64719 1.000 27.77712 551 TYR B C 1
ATOM 11859 O O . TYR B 1 383 ? 0.10299 -10.37331 6.67614 1.000 27.08988 551 TYR B O 1
ATOM 11877 N N . GLN B 1 384 ? 0.48026 -10.74339 8.86826 1.000 25.84983 552 GLN B N 1
ATOM 11878 C CA . GLN B 1 384 ? -0.86050 -11.26623 9.11189 1.000 28.38841 552 GLN B CA 1
ATOM 11879 C C . GLN B 1 384 ? -1.93908 -10.29061 8.67582 1.000 28.71189 552 GLN B C 1
ATOM 11880 O O . GLN B 1 384 ? -3.01434 -10.70150 8.21919 1.000 24.93672 552 GLN B O 1
ATOM 11894 N N . ARG B 1 385 ? -1.70244 -8.99913 8.87245 1.000 25.50276 553 ARG B N 1
ATOM 11895 C CA . ARG B 1 385 ? -2.71733 -7.99789 8.58650 1.000 25.84804 553 ARG B CA 1
ATOM 11896 C C . ARG B 1 385 ? -2.76009 -7.59887 7.12256 1.000 27.86656 553 ARG B C 1
ATOM 11897 O O . ARG B 1 385 ? -3.65353 -6.84420 6.73723 1.000 27.67797 553 ARG B O 1
ATOM 11918 N N . GLY B 1 386 ? -1.80748 -8.04094 6.31431 1.000 25.76127 554 GLY B N 1
ATOM 11919 C CA . GLY B 1 386 ? -1.85349 -7.77813 4.89737 1.000 29.36905 554 GLY B CA 1
ATOM 11920 C C . GLY B 1 386 ? -1.22295 -6.48664 4.45553 1.000 24.51691 554 GLY B C 1
ATOM 11921 O O . GLY B 1 386 ? -1.33651 -6.13455 3.27650 1.000 26.86107 554 GLY B O 1
ATOM 11925 N N . TYR B 1 387 ? -0.57142 -5.75866 5.35872 1.000 22.05618 555 TYR B N 1
ATOM 11926 C CA . TYR B 1 387 ? 0.11649 -4.53641 4.98238 1.000 20.62608 555 TYR B CA 1
ATOM 11927 C C . TYR B 1 387 ? 1.33931 -4.85188 4.13644 1.000 22.65235 555 TYR B C 1
ATOM 11928 O O . TYR B 1 387 ? 2.04779 -5.83554 4.37873 1.000 25.81748 555 TYR B O 1
ATOM 11946 N N . TYR B 1 388 ? 1.59850 -3.99337 3.15611 1.000 21.84796 556 TYR B N 1
ATOM 11947 C CA . TYR B 1 388 ? 2.83352 -4.11038 2.39503 1.000 25.87010 556 TYR B CA 1
ATOM 11948 C C . TYR B 1 388 ? 4.00853 -3.57641 3.19542 1.000 29.10629 556 TYR B C 1
ATOM 11949 O O . TYR B 1 388 ? 5.12241 -4.11469 3.12929 1.000 25.64017 556 TYR B O 1
ATOM 11967 N N . ASN B 1 389 ? 3.76879 -2.51990 3.95721 1.000 26.28740 557 ASN B N 1
ATOM 11968 C CA . ASN B 1 389 ? 4.80680 -1.93722 4.78170 1.000 19.36630 557 ASN B CA 1
ATOM 11969 C C . ASN B 1 389 ? 4.13333 -1.17081 5.90220 1.000 19.89622 557 ASN B C 1
ATOM 11970 O O . ASN B 1 389 ? 2.90731 -1.04976 5.95137 1.000 17.61224 557 ASN B O 1
ATOM 11981 N N . LEU B 1 390 ? 4.96450 -0.70438 6.83556 1.000 19.03454 558 LEU B N 1
ATOM 11982 C CA . LEU B 1 390 ? 4.46115 -0.04098 8.02866 1.000 16.92895 558 LEU B CA 1
ATOM 11983 C C . LEU B 1 390 ? 3.83217 1.28731 7.67511 1.000 17.67271 558 LEU B C 1
ATOM 11984 O O . LEU B 1 390 ? 2.78402 1.65810 8.22667 1.000 16.64154 558 LEU B O 1
ATOM 12000 N N . LYS B 1 391 ? 4.43859 2.00246 6.73582 1.000 16.73803 559 LYS B N 1
ATOM 12001 C CA . LYS B 1 391 ? 3.89131 3.29047 6.34872 1.000 17.08423 559 LYS B CA 1
ATOM 12002 C C . LYS B 1 391 ? 2.43734 3.16630 5.89978 1.000 16.97518 559 LYS B C 1
ATOM 12003 O O . LYS B 1 391 ? 1.64494 4.08442 6.14207 1.000 19.09985 559 LYS B O 1
ATOM 12022 N N . GLU B 1 392 ? 2.05569 2.03759 5.27760 1.000 18.18658 560 GLU B N 1
ATOM 12023 C CA . GLU B 1 392 ? 0.68226 1.86611 4.83620 1.000 19.25011 560 GLU B CA 1
ATOM 12024 C C . GLU B 1 392 ? -0.28598 1.84573 6.01151 1.000 19.63481 560 GLU B C 1
ATOM 12025 O O . GLU B 1 392 ? -1.47006 2.18577 5.84821 1.000 21.18128 560 GLU B O 1
ATOM 12037 N N . ALA B 1 393 ? 0.19284 1.45938 7.19421 1.000 17.07947 561 ALA B N 1
ATOM 12038 C CA . ALA B 1 393 ? -0.67088 1.30200 8.34952 1.000 17.03217 561 ALA B CA 1
ATOM 12039 C C . ALA B 1 393 ? -0.88914 2.59901 9.12110 1.000 16.88571 561 ALA B C 1
ATOM 12040 O O . ALA B 1 393 ? -1.78444 2.64780 9.97665 1.000 18.89262 561 ALA B O 1
ATOM 12047 N N . ILE B 1 394 ? -0.08053 3.62763 8.87985 1.000 16.76313 562 ILE B N 1
ATOM 12048 C CA . ILE B 1 394 ? -0.14395 4.83058 9.71030 1.000 16.61995 562 ILE B CA 1
ATOM 12049 C C . ILE B 1 394 ? -1.51738 5.46445 9.55194 1.000 16.82977 562 ILE B C 1
ATOM 12050 O O . ILE B 1 394 ? -1.94996 5.78880 8.43777 1.000 17.31837 562 ILE B O 1
ATOM 12066 N N . GLY B 1 395 ? -2.22757 5.61151 10.66595 1.000 16.80152 563 GLY B N 1
ATOM 12067 C CA . GLY B 1 395 ? -3.51902 6.25873 10.64822 1.000 17.02800 563 GLY B CA 1
ATOM 12068 C C . GLY B 1 395 ? -4.62293 5.43656 10.03559 1.000 17.32393 563 GLY B C 1
ATOM 12069 O O . GLY B 1 395 ? -5.71144 5.96137 9.81765 1.000 19.03246 563 GLY B O 1
ATOM 12073 N N . ARG B 1 396 ? -4.40537 4.14912 9.78580 1.000 18.05811 564 ARG B N 1
ATOM 12074 C CA . ARG B 1 396 ? -5.43181 3.38215 9.08014 1.000 22.22587 564 ARG B CA 1
ATOM 12075 C C . ARG B 1 396 ? -6.67471 3.10434 9.91778 1.000 30.66231 564 ARG B C 1
ATOM 12076 O O . ARG B 1 396 ? -7.66871 2.61883 9.36399 1.000 36.11072 564 ARG B O 1
ATOM 12097 N N . LYS B 1 397 ? -6.65602 3.39277 11.21881 1.000 26.98712 565 LYS B N 1
ATOM 12098 C CA . LYS B 1 397 ? -7.87815 3.34493 12.01220 1.000 30.86514 565 LYS B CA 1
ATOM 12099 C C . LYS B 1 397 ? -8.86759 4.43933 11.61821 1.000 32.24554 565 LYS B C 1
ATOM 12100 O O . LYS B 1 397 ? -10.06422 4.30125 11.88873 1.000 41.53774 565 LYS B O 1
ATOM 12119 N N . HIS B 1 398 ? -8.41195 5.49795 10.96004 1.000 27.46310 566 HIS B N 1
ATOM 12120 C CA . HIS B 1 398 ? -9.23152 6.65528 10.63628 1.000 30.49897 566 HIS B CA 1
ATOM 12121 C C . HIS B 1 398 ? -9.68804 6.61284 9.18222 1.000 38.22780 566 HIS B C 1
ATOM 12122 O O . HIS B 1 398 ? -9.07779 5.95906 8.33257 1.000 40.82339 566 HIS B O 1
ATOM 12136 N N . SER B 1 399 ? -10.77316 7.33362 8.91214 1.000 44.65980 567 SER B N 1
ATOM 12137 C CA . SER B 1 399 ? -11.27474 7.52223 7.55232 1.000 47.53141 567 SER B CA 1
ATOM 12138 C C . SER B 1 399 ? -11.43248 6.19310 6.82759 1.000 51.33171 567 SER B C 1
ATOM 12139 O O . SER B 1 399 ? -12.51413 5.60605 6.82931 1.000 58.79599 567 SER B O 1
#

Foldseek 3Di:
DQLALVPPVFLVVLVVCLVDNDPVVVLVVVLVCLLVPNFRFDLDQADPQQWFDQVLQTFSHFEEAEEPSQQQLNRFVPRVRLPGQEYEHHQAWAAADQFDDPPAKDADLVLLKIFGLGGGGYRHLQNSLVSLVVVLVVCVVDVSNLNGFYEYEYFYHLPDDQTLVGLLSNCLRRQLAHQAYEYEQAFPNRPPSVVCLALVNVLVSLLSNVVSQVCQVVVCRRSYNSSDGHAYEYAAALPDDLVSLLSSLVSCLVSVHSEYEQHDFYPPDQPDVVCHPHDGGMAAQVFLVSRLVSLLSSCVSNVVPHAYEYGGHDQALVSVLSSQLSAHRHYHDDSNCSNVNSNRNVHRSVRVVVVCVVVVHSHSNVRGNNVD/DCCVVVDQLALVHPVFQVVLVCCLVDND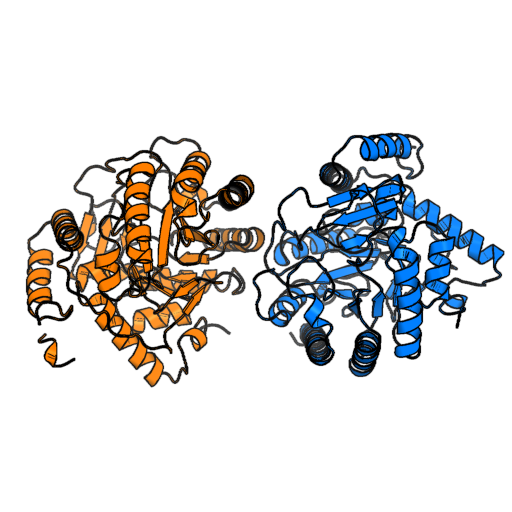PVVVLVVVLVCLLVPNHRFDLDQADCQQWFDQVLQTFSHFEEAEEPSQQLLSRFVSRVRLPGQEYEHHQAWAAADQADDPPAWDADLVQLKIFGQGGRHYRHLQNSLVSLVVVLVVCVVDVSCLNRFYEYEYFYHLPDDDGLVGLLSNCLRRQLAHQAYEYEQAFPNRPPSVVCLQLVNVLVSLLSNVVSLVVSCVVDCPDPDHRRSYNSSDGHAYEYAHALPDDLVSLLSNLVSCLVSVHSAYEQHDFDPPDCPDVVCNPHDGGMAAQVFLVSSLVSLLSSCVSNVVRHAYEYGGHDAALVSQLSSQLSAHRHYHDDSNCSNVNSNRNVHRSVRVVVVCVVVVHSHSNVRGNNVDD